Protein 4PMW (pdb70)

Foldseek 3Di:
DADAADDPVVQVVCVVVVQKDKFFKAADQVDRQWIWGDDPPDLDIAIEGGPRQARQAAHGFTFMWGCDPPNYTGTRGTPGRQFLQKAKFFWAAVVGQWIWTDGPRPRAFIETEGPVQDDPVCVVPVVVGRFWIWMWGFPAQDRVDPHTYIHTDGTLGGFQDQRSVLVRLCSRLVQDQDDQDPQQCVLADDDPPDDDDPVVQVVAAECALPAKAFEAAPPDQAAFWIWFWDQDPVRWIKIKIWGQLVLVSDDPPGSQNVQLLQNQFKFDFQLDIRFSGDSCCRHPQRGLDAQGKGKTWMKMFTAHLLGHGDDIDTTIHIYHHFDYHYLVRLVVLQVCVPDDPPPVVTGHGHPSDDPNNVSVGSNSLLSNLVSLVVVLLVLQAADLDAWDKHFDADPVPRATPGIFTDDCDSSNSSVVSVQQVVQQVLQCLLCVQPVQFGFFKAFAAFSPVLVVVVQVVCVAVVQHADPPALSRRRVSLVDFPDDDPLNVQVSNLVSVSVCVRGDDMFTAGSNVDDDLCRCHHRNSGDSTGFHQRGVRGGVSNSVSSVSVCVSVPVDDDDPDHSVVSRVSRVSSVSSVVSSVVSNVVSLLSSVLSVQAPVDKDKFKWFWNADDQFWTWIQGPRHRDIAIAGNVPAQFPDKGWDCPSVFTKIKTWHDDPDPVDDIDIDIHGGSDIAMWIWHRDPDRSDIHIYRD/DADAADDPVVQVVCPVVPQKFKFFKAADQVDRQWIWGAGPPARDIAIEGGPRQARQAAHGFIFMWGPDPPVYTGTRGTPGRQFLQKAKFFWAAVVGQWIWTDGPRSRAFIETEGPVQDDPVCVVPVVVRVFWIWMWGFPAADRVDPHTYIHTDDTLGGFQDQRSVLVRLCSRLPQDLDDQDPQQVVLADDDPPDDDDPVVQVVAAECALAAKAFEAAPPDQATFWIWFWDQDPVRWIKIKIWGQLVLVSDDPPGSQLVQLLQNQFKFDFQQDIRFSGDSCCRHPQRGLDAQGKGKTWMKIFTAHLLGHGDDIDTTIHIYHHFFYHYLVRLVVLQVCVPDDDPPVVTTHGHPSDDPVNVSVGSNSLLSNLVSLVVVLLVLQAADLDAWDKHFDADPVVRATPGIFTDDCDSSNSSVVSVQFVVQQVLFCLLCVQPVQFGWFKAFAAFSPVLQVVVQVVCVAVVQHADPPANSSRRVSLVDDVPPDPLSVQVSNLVSVSNCVRGDDMFTAGRNVDDDLCRCHHRNSGDSTGFHQRGVRGGVSNSVSSVSVCVSVPVDDDPPDHRVVSRVSRVSSVSSVVSSVVSNVVSLLSSVLSCQAPVDKDKAKWFWNADDQFWTWIQGPRHRDIAIEGNVVAQFPDKGWDQPSVFTKIKTWHDDPDPVDDIDIDMDTGSDIFMKMWHRDPDRSDIHIYGD

Secondary structure (DSSP, 8-state):
--PPPPPHHHHHHHHHHTSEEEEE-EE-SS-TTEEEE--SS-SSPEEEETTTTTTT--TT-EEEEEE-----EEEEEEEE--S-SEEEEEEE----SEEEEEESSTTSPPEEEEGGGS-HHHHH-GGGGTTEEEEEEEEE--SS-SSEEEEEEEEEEETT-HHHHHHHHHHHTT---SPPPHHHHTSS--SSS----HHHHHHSEE-TTS--BEEE-TT-S---EEEEEEE-TTS-EEEEEEEE-HHHHS-TTSHHHHHHHHH-B-EE-SS-EE-SS-HIIIIIISS--TTSEEEEEEEEEEE-TT--EEEEEEEEEEEE--BEEEHHHHHHHHHSTTS---TTSS--B-TTS-HHHHHHHHHHHHHHHHHHHHHHHHT-----PPP-EEEEE-TTT--EEEEEEPP--HHHHHHHHHHHHHHHHHHHHHHHH-TTS-EEEEBPPPPHHHHHHHHHHHHGGG-----SSHHHHHHHTT-SS-SSHHHHHHHHHHHHHTTSS----EEEEGGG---GGGG-BTTTTBS-----S--SSBHHHHHHHHHHHHHTTSSPPP---HHHHHHHHHHHHHHHHHHHHHHHHHHHHHHHHHHHHS--EEEEEEEEEE-SSEEEEEETTTTEEEEEETTSS-EEEEEEE--SSS-EEEEEE--SSSSSPPPEEEEETT-EEEEEEEE-SSTT-EEEE--/--PPPPPHHHHHHHHHHTSEEEEE-EE-SS-TTEEEE--SSSSSPEEEETTTTTTT--TT-EEEEEE----BEEEEEEEE--S-SEEEEEEE----SEEEEEESSTTSPPEEEEGGGS-HHHHH-GGGGTTEEEEEEEEE--TT-SSEEEEEEEEEEETT-HHHHHHHHHHHTT---SPPPHHHHTTS-SSSS----HHHHHHSEE-TTS--BEEE-TT-S---EEEEEEE-TTS-EEEEEEEE-HHHHS-TTSHHHHHHHHH-B-EE-SS-EE-SS-HIIIIIISS--TTSEEEEEEEEEEE-TT--EEEEEEEEEEEE-SBEEEHHHHHHHHH-TTS---TTSS--B-TTS-HHHHHHHHHHHHHHHHHHHHHHHHT-----PPP-EEEEE-TTT--EEEEEEPP--HHHHHHHHHHHHHHHHHHHHHHHH-TTS-EEEEBPPPPHHHHHHHHHHHHGGG-----SSHHHHHHHTT-SS-SSHHHHHHHHHHHHHTTSS----EEEEGGG---GGGG-BTTTTBS-----S-TTSBHHHHHHHHHHHHHTTSS------HHHHHHHHHHHHHHHHHHHHHHHHHHHHHHHHHHHHS--EEEEEEEEEE-SSEEEEEETTTTEEEEEEGGGS-EEEEEEE--SSS-EEEEEEPPSSSSSPPPEEEEETT-EEEEEEEE-SSTT-EEEEE-

Radius of gyration: 52.7 Å; Cα contacts (8 Å, |Δi|>4): 2801; chains: 2; bounding box: 83×82×170 Å

Nearest PDB structures (foldseek):
  4pmw-assembly2_B  TM=9.972E-01  e=0.000E+00  Mus musculus
  8e28-assembly1_A  TM=9.850E-01  e=0.000E+00  Homo sapiens
  8e29-assembly1_A  TM=9.806E-01  e=0.000E+00  Homo sapiens
  8e27-assembly1_A  TM=9.857E-01  e=0.000E+00  Homo sapiens
  8e2a-assembly1_A  TM=7.406E-01  e=0.000E+00  Homo sapiens

Solvent-accessible surface area: 69268 Å² total; per-residue (Å²): 161,19,72,96,74,62,47,145,109,74,8,58,76,5,51,156,162,54,82,16,26,80,8,63,1,156,7,39,79,164,119,90,106,43,0,64,0,59,20,114,133,34,68,131,50,2,53,0,101,20,36,96,20,6,0,30,1,3,38,21,0,24,0,0,0,90,89,85,120,218,107,45,4,58,2,5,32,22,75,83,141,71,29,39,43,1,0,8,0,49,0,136,103,203,204,108,162,86,2,57,0,40,4,70,30,112,60,2,23,63,0,63,0,18,38,183,57,8,46,144,95,0,69,95,130,33,186,81,31,47,91,10,5,3,2,0,113,23,92,67,20,106,65,96,37,113,61,1,38,0,73,30,46,98,60,21,22,77,22,15,90,19,95,18,21,3,40,1,19,3,18,30,56,40,13,64,90,64,139,31,52,95,103,6,80,124,38,15,30,128,84,103,130,56,110,30,50,112,118,17,37,71,156,12,123,62,16,62,168,60,19,1,0,0,1,17,69,90,116,23,128,27,1,6,15,0,0,13,15,144,157,49,155,86,22,16,12,71,0,3,0,3,0,0,1,0,16,73,16,2,71,122,46,22,31,0,12,122,19,0,31,108,22,2,20,7,5,83,14,42,50,99,51,10,33,0,1,6,156,47,0,7,37,102,18,3,0,0,34,37,64,63,45,14,7,0,0,0,0,21,2,60,0,25,49,70,4,128,71,98,111,71,78,25,1,44,0,0,0,77,1,1,2,62,5,11,30,90,44,0,13,50,1,16,111,58,70,125,112,160,19,78,101,168,120,21,23,106,34,5,136,103,21,57,13,82,73,0,16,96,5,0,30,19,0,35,51,0,3,112,56,24,31,135,85,34,52,114,78,16,2,16,97,34,80,73,46,142,19,26,31,77,41,40,186,167,87,30,65,6,115,22,34,92,70,92,107,83,59,56,0,8,54,1,11,50,4,0,22,16,24,0,5,34,8,0,0,71,50,0,32,150,54,10,68,103,34,0,1,1,13,38,14,19,83,17,50,82,125,52,25,68,100,27,48,102,63,2,85,37,36,63,24,112,34,82,22,103,54,4,16,26,0,22,129,15,6,83,147,45,161,22,149,61,118,81,0,90,4,21,60,30,0,7,7,11,20,0,34,173,2,38,71,69,12,47,4,8,0,4,31,98,43,174,67,102,118,85,6,80,19,32,17,26,58,20,68,12,14,0,26,0,6,4,0,1,79,37,3,0,0,2,11,0,0,36,8,0,5,14,22,50,58,101,62,152,131,22,136,44,116,37,78,73,2,32,135,56,0,57,68,6,11,52,43,73,38,17,7,92,119,0,54,81,74,1,54,40,7,0,2,6,10,5,1,98,107,48,34,90,32,96,5,49,0,0,0,24,20,10,73,90,101,7,0,34,0,1,0,28,148,21,24,29,103,53,81,0,112,4,122,67,14,69,30,133,57,69,70,72,112,126,104,55,135,60,15,56,0,40,0,36,48,84,34,142,74,183,154,102,146,62,86,126,56,79,0,31,12,11,17,54,14,63,0,17,0,84,39,81,108,82,30,48,116,29,36,3,43,9,140,160,24,67,97,74,63,48,141,110,76,4,59,119,5,45,152,194,46,86,15,28,84,9,70,1,160,5,40,75,161,122,89,105,43,0,66,0,60,15,111,120,52,56,146,52,0,54,0,98,16,30,93,21,7,0,28,1,4,35,24,0,35,0,0,0,86,62,76,138,152,113,34,2,62,1,4,31,17,79,82,141,91,30,44,41,2,0,7,0,49,0,127,110,204,210,108,167,103,1,52,0,41,1,70,30,110,60,2,24,57,0,66,0,17,43,181,52,8,44,147,98,0,73,96,137,35,174,83,31,44,92,11,5,3,2,0,114,21,95,59,23,135,65,99,43,110,60,1,53,0,78,26,44,103,57,21,22,82,24,17,93,18,95,22,23,3,43,1,21,1,19,29,54,42,13,59,82,66,138,34,53,91,103,7,80,121,38,14,27,128,89,101,131,61,113,29,50,111,120,18,43,71,156,11,123,58,16,58,163,55,16,1,0,0,1,15,66,90,115,22,131,29,1,5,16,0,0,12,14,130,169,54,153,87,30,15,11,67,0,3,0,4,0,0,2,0,15,78,16,2,68,124,44,20,38,0,12,119,19,0,29,108,21,3,22,8,6,81,13,40,51,96,61,8,33,0,0,5,158,50,0,8,37,104,19,5,0,0,34,40,61,62,48,15,7,0,0,0,0,22,2,56,0,27,53,76,4,127,75,98,114,69,80,23,0,45,0,0,0,76,1,1,2,66,4,13,31,88,44,0,10,43,1,17,111,52,73,125,109,160,15,76,105,167,116,22,24,107,36,5,135,104,20,56,18,80,70,1,18,96,5,0,30,20,0,33,55,0,3,116,62,24,30,149,82,34,53,114,73,16,2,16,103,32,82,78,52,141,22,24,32,80,35,42,178,167,89,27,63,4,118,23,34,94,70,92,100,86,60,53,0,10,53,1,11,52,4,0,20,16,24,0,5,33,8,0,0,72,50,0,34,151,54,11,68,99,31,0,2,1,12,42,13,21,83,14,43,82,115,51,24,65,97,28,49,108,60,2,85,39,39,63,28,112,34,84,21,98,54,5,17,22,0,23,141,17,8,82,158,53,166,24,156,52,123,77,1,98,3,20,71,29,0,10,8,15,19,0,35,170,1,39,74,69,13,45,4,7,0,4,29,95,47,172,65,100,121,87,6,80,18,32,16,28,57,21,63,12,15,0,25,0,6,3,0,0,82,34,2,1,0,2,13,0,0,36,11,0,5,15,23,45,61,101,61,152,132,17,140,48,113,39,74,71,4,34,133,56,0,57,69,7,8,55,43,74,37,17,6,94,109,0,56,84,74,3,54,38,9,0,2,8,7,4,1,106,100,46,34,95,33,126,4,53,0,0,0,28,20,13,70,97,104,7,0,33,0,2,0,30,147,21,27,29,102,54,79,0,112,5,122,64,15,71,32,133,61,73,70,80,100,124,102,54,138,59,19,50,0,27,0,32,14,88,35,146,74,185,154,100,145,59,84,122,57,74,0,30,14,9,20,56,13,81,1,19,0,81,42,83,109,83,32,49,119,26,40,3,44,7,151

Sequence (1382 aa):
IFETYMSKEDVSEGLKRGTLIQGVLRINPKKFHEAFIPSPDGDRDIFIDGVVARNRALNGDLVVVKLLPEKSAKVVYILEKKHSRAATGILKLLFKKYALFSPSDHRVPRIYVPLKDCPQDFMTRPKDFANTLFICRIIDWKEDCNFALGQLAKSLGQAGEIEPETEGILTEYGVDFSDFSSEVLECLPQSLPWTIPPDEVGKRRDLRKDCIFTIDPSTARDLNDALACRRLTDGTFEVGVHIADVSYFVPEGSSLDKVAAERATSVYLVQKVVPMLPRLLCEELCSLNPMTDKLTFSVIWKLTPEGKILEEWFGRTIIRSCTKLSYDHAQSMIENPTEKIPEEELPPISPEHSVEEVHQAVLNLHSIAKQLRRQRFVDGALRLDQLKLAFTLDHETGLPQGCHIYEYRDSNKLVEEFMLLANMAVAHKIFRTFPEQALLRRHPPPQTKMLSDLVEFCDQMGLPMDVSSAGALNKSLTKTFGDDKYSLARKEVLTNMYSRPMQMALYFCSGMLQDQEQFRHYALNVPLYTHFTSPIRRFADVIVHRLLAAALGYSEQPDVEPDTLQKQADHCNDRRMASKRVQELSIGLFFAVLVKESGPLESEAMVMGVLNQAFDVLVLRFGVQKRIYCNALALRSYSFQKVGKKPELTLVWEPDDLEEEPTQQVITIFSLVDVVLQAEATALKYSAILKIFETYMSKEDVSEGLKRGTLIQGVLRINPKKFHEAFIPSPDGDRDIFIDGVVARNRALNGDLVVVKLLPEKSAKVVYILEKKHSRAATGILKLLFKKYALFSPSDHRVPRIYVPLKDCPQDFMTRPKDFANTLFICRIIDWKEDCNFALGQLAKSLGQAGEIEPETEGILTEYGVDFSDFSSEVLECLPQSLPWTIPPDEVGKRRDLRKDCIFTIDPSTARDLNDALACRRLTDGTFEVGVHIADVSYFVPEGSSLDKVAAERATSVYLVQKVVPMLPRLLCEELCSLNPMTDKLTFSVIWKLTPEGKILEEWFGRTIIRSCTKLSYDHAQSMIENPTEKIPEEELPPISPEHSVEEVHQAVLNLHSIAKQLRRQRFVDGALRLDQLKLAFTLDHETGLPQGCHIYEYRDSNKLVEEFMLLANMAVAHKIFRTFPEQALLRRHPPPQTKMLSDLVEFCDQMGLPMDVSSAGALNKSLTKTFGDDKYSLARKEVLTNMYSRPMQMALYFCSGMLQDQEQFRHYALNVPLYTHFTSPIRRFADVIVHRLLAAALGYSEQPDVEPDTLQKQADHCNDRRMASKRVQELSIGLFFAVLVKESGPLESEAMVMGVLNQAFDVLVLRFGVQKRIYCNALALRSYSFQKVGKKPELTLVWEPDDLEEEPTQQVITIFSLVDVVLQAEATALKYSAILK

B-factor: mean 78.55, std 27.88, range [20.0, 221.96]

Organism: Mus musculus (NCBI:txid10090)

GO terms:
  GO:0000175 3'-5'-RNA exonuclease activity (F, IDA)
  GO:0000287 magnesium ion binding (F, IDA)
  GO:0005737 cytoplasm (C, IDA)
  GO:0008266 poly(U) RNA binding (F, IDA)
  GO:0010587 miRNA catabolic process (P, IDA)
  GO:0010587 miRNA catabolic process (P, IMP)
  GO:0019827 stem cell population maintenance (P, IMP)
  GO:0000175 3'-5'-RNA exonuclease activity (F, TAS)
  GO:0005829 cytosol (C, TAS)
  GO:0005515 protein binding (F, IPI)

Structure (mmCIF, N/CA/C/O backbone):
data_4PMW
#
_entry.id   4PMW
#
_cell.length_a   63.927
_cell.length_b   96.075
_cell.length_c   157.311
_cell.angle_alpha   90.000
_cell.angle_beta   98.750
_cell.angle_gamma   90.000
#
_symmetry.space_group_name_H-M   'P 1 21 1'
#
loop_
_entity.id
_entity.type
_entity.pdbx_description
1 polymer 'DIS3-like exonuclease 2'
2 polymer U-U-U-U-U-U-U-U-U-U-U-U-U-U
3 non-polymer 'MAGNESIUM ION'
4 water water
#
loop_
_atom_site.group_PDB
_atom_site.id
_atom_site.type_symbol
_atom_site.label_atom_id
_atom_site.label_alt_id
_atom_site.label_comp_id
_atom_site.label_asym_id
_atom_site.label_entity_id
_atom_site.label_seq_id
_atom_site.pdbx_PDB_ins_code
_atom_site.Cartn_x
_atom_site.Cartn_y
_atom_site.Cartn_z
_atom_site.occupancy
_atom_site.B_iso_or_equiv
_atom_site.auth_seq_id
_atom_site.auth_comp_id
_atom_site.auth_asym_id
_atom_site.auth_atom_id
_atom_site.pdbx_PDB_model_num
ATOM 1 N N . ILE A 1 13 ? 19.220 44.548 113.863 1.00 91.13 49 ILE A N 1
ATOM 2 C CA . ILE A 1 13 ? 19.475 45.230 112.601 1.00 87.99 49 ILE A CA 1
ATOM 3 C C . ILE A 1 13 ? 19.981 44.233 111.564 1.00 86.11 49 ILE A C 1
ATOM 4 O O . ILE A 1 13 ? 20.429 43.139 111.906 1.00 86.29 49 ILE A O 1
ATOM 19 N N . PHE A 1 14 ? 19.890 44.611 110.295 1.00 88.70 50 PHE A N 1
ATOM 20 C CA . PHE A 1 14 ? 20.339 43.752 109.206 1.00 88.05 50 PHE A CA 1
ATOM 21 C C . PHE A 1 14 ? 21.845 43.864 108.995 1.00 90.23 50 PHE A C 1
ATOM 22 O O . PHE A 1 14 ? 22.535 44.569 109.731 1.00 92.27 50 PHE A O 1
ATOM 39 N N . GLU A 1 15 ? 22.342 43.157 107.985 1.00 93.80 51 GLU A N 1
ATOM 40 C CA . GLU A 1 15 ? 23.753 43.196 107.615 1.00 95.34 51 GLU A CA 1
ATOM 41 C C . GLU A 1 15 ? 23.948 44.071 106.383 1.00 93.48 51 GLU A C 1
ATOM 42 O O . GLU A 1 15 ? 23.085 44.119 105.507 1.00 93.97 51 GLU A O 1
ATOM 54 N N . THR A 1 16 ? 25.078 44.766 106.319 1.00 86.11 52 THR A N 1
ATOM 55 C CA . THR A 1 16 ? 25.357 45.649 105.193 1.00 84.79 52 THR A CA 1
ATOM 56 C C . THR A 1 16 ? 25.692 44.835 103.947 1.00 83.08 52 THR A C 1
ATOM 57 O O . THR A 1 16 ? 26.448 43.864 104.013 1.00 84.92 52 THR A O 1
ATOM 68 N N . TYR A 1 17 ? 25.135 45.244 102.811 1.00 77.10 53 TYR A N 1
ATOM 69 C CA . TYR A 1 17 ? 25.382 44.563 101.545 1.00 73.64 53 TYR A CA 1
ATOM 70 C C . TYR A 1 17 ? 26.856 44.623 101.163 1.00 76.87 53 TYR A C 1
ATOM 71 O O . TYR A 1 17 ? 27.600 45.492 101.625 1.00 77.75 53 TYR A O 1
ATOM 89 N N . MET A 1 18 ? 27.263 43.686 100.314 1.00 78.85 54 MET A N 1
ATOM 90 C CA . MET A 1 18 ? 28.643 43.576 99.862 1.00 81.35 54 MET A CA 1
ATOM 91 C C . MET A 1 18 ? 28.844 44.437 98.617 1.00 83.75 54 MET A C 1
ATOM 92 O O . MET A 1 18 ? 27.874 44.914 98.027 1.00 83.54 54 MET A O 1
ATOM 106 N N . SER A 1 19 ? 30.098 44.630 98.217 1.00 85.15 55 SER A N 1
ATOM 107 C CA . SER A 1 19 ? 30.411 45.489 97.079 1.00 87.26 55 SER A CA 1
ATOM 108 C C . SER A 1 19 ? 30.080 44.812 95.753 1.00 89.18 55 SER A C 1
ATOM 109 O O . SER A 1 19 ? 29.922 43.597 95.692 1.00 86.75 55 SER A O 1
ATOM 117 N N . LYS A 1 20 ? 29.985 45.606 94.690 1.00 101.57 56 LYS A N 1
ATOM 118 C CA . LYS A 1 20 ? 29.734 45.071 93.357 1.00 101.98 56 LYS A CA 1
ATOM 119 C C . LYS A 1 20 ? 30.885 44.171 92.921 1.00 101.69 56 LYS A C 1
ATOM 120 O O . LYS A 1 20 ? 30.668 43.073 92.411 1.00 98.03 56 LYS A O 1
ATOM 139 N N . GLU A 1 21 ? 32.109 44.644 93.129 1.00 106.25 57 GLU A N 1
ATOM 140 C CA . GLU A 1 21 ? 33.295 43.913 92.696 1.00 109.20 57 GLU A CA 1
ATOM 141 C C . GLU A 1 21 ? 33.560 42.704 93.593 1.00 105.17 57 GLU A C 1
ATOM 142 O O . GLU A 1 21 ? 34.011 41.663 93.121 1.00 107.44 57 GLU A O 1
ATOM 154 N N . ASP A 1 22 ? 33.271 42.838 94.884 1.00 93.88 58 ASP A N 1
ATOM 155 C CA . ASP A 1 22 ? 33.476 41.742 95.824 1.00 89.32 58 ASP A CA 1
ATOM 156 C C . ASP A 1 22 ? 32.534 40.594 95.492 1.00 82.05 58 ASP A C 1
ATOM 157 O O . ASP A 1 22 ? 32.908 39.424 95.569 1.00 80.62 58 ASP A O 1
ATOM 166 N N . VAL A 1 23 ? 31.309 40.940 95.120 1.00 73.67 59 VAL A N 1
ATOM 167 C CA . VAL A 1 23 ? 30.325 39.943 94.741 1.00 70.15 59 VAL A CA 1
ATOM 168 C C . VAL A 1 23 ? 30.717 39.332 93.403 1.00 71.68 59 VAL A C 1
ATOM 169 O O . VAL A 1 23 ? 30.769 38.110 93.273 1.00 69.83 59 VAL A O 1
ATOM 182 N N . SER A 1 24 ? 31.002 40.178 92.417 1.00 88.02 60 SER A N 1
ATOM 183 C CA . SER A 1 24 ? 31.394 39.699 91.093 1.00 92.71 60 SER A CA 1
ATOM 184 C C . SER A 1 24 ? 32.586 38.759 91.197 1.00 92.57 60 SER A C 1
ATOM 185 O O . SER A 1 24 ? 32.652 37.753 90.496 1.00 93.79 60 SER A O 1
ATOM 193 N N . GLU A 1 25 ? 33.522 39.087 92.082 1.00 89.88 61 GLU A N 1
ATOM 194 C CA . GLU A 1 25 ? 34.661 38.216 92.345 1.00 89.10 61 GLU A CA 1
ATOM 195 C C . GLU A 1 25 ? 34.194 36.929 93.009 1.00 85.07 61 GLU A C 1
ATOM 196 O O . GLU A 1 25 ? 34.659 35.843 92.671 1.00 85.76 61 GLU A O 1
ATOM 208 N N . GLY A 1 26 ? 33.262 37.058 93.949 1.00 73.25 62 GLY A N 1
ATOM 209 C CA . GLY A 1 26 ? 32.758 35.913 94.684 1.00 68.95 62 GLY A CA 1
ATOM 210 C C . GLY A 1 26 ? 32.104 34.902 93.764 1.00 67.07 62 GLY A C 1
ATOM 211 O O . GLY A 1 26 ? 32.396 33.709 93.841 1.00 67.45 62 GLY A O 1
ATOM 215 N N . LEU A 1 27 ? 31.218 35.378 92.895 1.00 73.18 63 LEU A N 1
ATOM 216 C CA . LEU A 1 27 ? 30.526 34.502 91.955 1.00 73.60 63 LEU A CA 1
ATOM 217 C C . LEU A 1 27 ? 31.531 33.833 91.025 1.00 76.68 63 LEU A C 1
ATOM 218 O O . LEU A 1 27 ? 31.362 32.679 90.635 1.00 76.60 63 LEU A O 1
ATOM 234 N N . LYS A 1 28 ? 32.577 34.574 90.675 1.00 80.61 64 LYS A N 1
ATOM 235 C CA . LYS A 1 28 ? 33.617 34.084 89.777 1.00 83.16 64 LYS A CA 1
ATOM 236 C C . LYS A 1 28 ? 34.498 33.032 90.445 1.00 85.31 64 LYS A C 1
ATOM 237 O O . LYS A 1 28 ? 35.008 32.136 89.774 1.00 85.56 64 LYS A O 1
ATOM 256 N N . ARG A 1 29 ? 34.670 33.137 91.763 1.00 89.25 65 ARG A N 1
ATOM 257 C CA . ARG A 1 29 ? 35.573 32.246 92.488 1.00 93.16 65 ARG A CA 1
ATOM 258 C C . ARG A 1 29 ? 34.823 31.120 93.195 1.00 90.61 65 ARG A C 1
ATOM 259 O O . ARG A 1 29 ? 35.437 30.275 93.845 1.00 94.43 65 ARG A O 1
ATOM 280 N N . GLY A 1 30 ? 33.501 31.099 93.063 1.00 80.15 66 GLY A N 1
ATOM 281 C CA . GLY A 1 30 ? 32.708 29.996 93.574 1.00 77.80 66 GLY A CA 1
ATOM 282 C C . GLY A 1 30 ? 32.393 30.143 95.055 1.00 79.03 66 GLY A C 1
ATOM 283 O O . GLY A 1 30 ? 31.555 29.419 95.593 1.00 76.40 66 GLY A O 1
ATOM 287 N N . THR A 1 31 ? 33.069 31.080 95.716 1.00 89.00 67 THR A N 1
ATOM 288 C CA . THR A 1 31 ? 32.885 31.306 97.146 1.00 91.01 67 THR A CA 1
ATOM 289 C C . THR A 1 31 ? 31.467 31.764 97.472 1.00 89.88 67 THR A C 1
ATOM 290 O O . THR A 1 31 ? 30.944 31.471 98.549 1.00 92.00 67 THR A O 1
ATOM 301 N N . LEU A 1 32 ? 30.854 32.488 96.540 1.00 81.87 68 LEU A N 1
ATOM 302 C CA . LEU A 1 32 ? 29.478 32.953 96.692 1.00 77.22 68 LEU A CA 1
ATOM 303 C C . LEU A 1 32 ? 28.570 32.207 95.719 1.00 75.30 68 LEU A C 1
ATOM 304 O O . LEU A 1 32 ? 29.031 31.729 94.681 1.00 74.49 68 LEU A O 1
ATOM 320 N N . ILE A 1 33 ? 27.286 32.103 96.060 1.00 75.39 69 ILE A N 1
ATOM 321 C CA . ILE A 1 33 ? 26.334 31.329 95.263 1.00 75.81 69 ILE A CA 1
ATOM 322 C C . ILE A 1 33 ? 25.173 32.204 94.804 1.00 74.68 69 ILE A C 1
ATOM 323 O O . ILE A 1 33 ? 24.676 33.050 95.549 1.00 74.74 69 ILE A O 1
ATOM 339 N N . GLN A 1 34 ? 24.754 31.975 93.563 1.00 68.95 70 GLN A N 1
ATOM 340 C CA . GLN A 1 34 ? 23.659 32.703 92.939 1.00 65.76 70 GLN A CA 1
ATOM 341 C C . GLN A 1 34 ? 22.386 31.864 92.994 1.00 64.73 70 GLN A C 1
ATOM 342 O O . GLN A 1 34 ? 22.452 30.645 93.141 1.00 67.23 70 GLN A O 1
ATOM 356 N N . GLY A 1 35 ? 21.229 32.508 92.877 1.00 58.46 71 GLY A N 1
ATOM 357 C CA . GLY A 1 35 ? 19.974 31.779 92.840 1.00 58.66 71 GLY A CA 1
ATOM 358 C C . GLY A 1 35 ? 18.739 32.635 93.040 1.00 60.39 71 GLY A C 1
ATOM 359 O O . GLY A 1 35 ? 18.824 33.796 93.441 1.00 54.58 71 GLY A O 1
ATOM 363 N N . VAL A 1 36 ? 17.583 32.042 92.755 1.00 78.77 72 VAL A N 1
ATOM 364 C CA . VAL A 1 36 ? 16.300 32.718 92.905 1.00 82.34 72 VAL A CA 1
ATOM 365 C C . VAL A 1 36 ? 15.707 32.417 94.277 1.00 79.85 72 VAL A C 1
ATOM 366 O O . VAL A 1 36 ? 15.548 31.255 94.654 1.00 82.99 72 VAL A O 1
ATOM 379 N N . LEU A 1 37 ? 15.359 33.467 95.011 1.00 65.64 73 LEU A N 1
ATOM 380 C CA . LEU A 1 37 ? 14.874 33.313 96.375 1.00 63.73 73 LEU A CA 1
ATOM 381 C C . LEU A 1 37 ? 13.437 32.827 96.394 1.00 65.24 73 LEU A C 1
ATOM 382 O O . LEU A 1 37 ? 12.573 33.374 95.708 1.00 64.14 73 LEU A O 1
ATOM 398 N N . ARG A 1 38 ? 13.198 31.786 97.184 1.00 72.14 74 ARG A N 1
ATOM 399 C CA . ARG A 1 38 ? 11.857 31.276 97.414 1.00 76.11 74 ARG A CA 1
ATOM 400 C C . ARG A 1 38 ? 11.545 31.410 98.901 1.00 76.17 74 ARG A C 1
ATOM 401 O O . ARG A 1 38 ? 12.309 30.933 99.739 1.00 77.17 74 ARG A O 1
ATOM 422 N N . ILE A 1 39 ? 10.430 32.063 99.226 1.00 72.30 75 ILE A N 1
ATOM 423 C CA . ILE A 1 39 ? 10.017 32.238 100.619 1.00 70.71 75 ILE A CA 1
ATOM 424 C C . ILE A 1 39 ? 8.814 31.370 100.954 1.00 70.89 75 ILE A C 1
ATOM 425 O O . ILE A 1 39 ? 7.810 31.383 100.244 1.00 72.40 75 ILE A O 1
ATOM 441 N N . ASN A 1 40 ? 8.924 30.625 102.048 1.00 67.54 76 ASN A N 1
ATOM 442 C CA . ASN A 1 40 ? 7.835 29.783 102.522 1.00 70.72 76 ASN A CA 1
ATOM 443 C C . ASN A 1 40 ? 6.635 30.653 102.907 1.00 75.19 76 ASN A C 1
ATOM 444 O O . ASN A 1 40 ? 6.719 31.439 103.851 1.00 77.62 76 ASN A O 1
ATOM 455 N N . PRO A 1 41 ? 5.512 30.524 102.178 1.00 76.83 77 PRO A N 1
ATOM 456 C CA . PRO A 1 41 ? 4.358 31.377 102.490 1.00 77.44 77 PRO A CA 1
ATOM 457 C C . PRO A 1 41 ? 3.675 31.009 103.810 1.00 84.78 77 PRO A C 1
ATOM 458 O O . PRO A 1 41 ? 3.036 31.865 104.422 1.00 80.47 77 PRO A O 1
ATOM 469 N N . LYS A 1 42 ? 3.817 29.756 104.237 1.00 106.53 78 LYS A N 1
ATOM 470 C CA . LYS A 1 42 ? 3.201 29.283 105.474 1.00 113.76 78 LYS A CA 1
ATOM 471 C C . LYS A 1 42 ? 4.040 29.647 106.696 1.00 111.54 78 LYS A C 1
ATOM 472 O O . LYS A 1 42 ? 3.504 29.859 107.783 1.00 118.03 78 LYS A O 1
ATOM 491 N N . LYS A 1 43 ? 5.355 29.710 106.512 1.00 87.35 79 LYS A N 1
ATOM 492 C CA . LYS A 1 43 ? 6.266 30.154 107.563 1.00 84.51 79 LYS A CA 1
ATOM 493 C C . LYS A 1 43 ? 7.268 31.150 106.998 1.00 83.40 79 LYS A C 1
ATOM 494 O O . LYS A 1 43 ? 8.355 30.770 106.570 1.00 81.98 79 LYS A O 1
ATOM 513 N N . PHE A 1 44 ? 6.902 32.429 107.018 1.00 91.33 80 PHE A N 1
ATOM 514 C CA . PHE A 1 44 ? 7.693 33.470 106.367 1.00 93.11 80 PHE A CA 1
ATOM 515 C C . PHE A 1 44 ? 9.072 33.651 107.003 1.00 94.40 80 PHE A C 1
ATOM 516 O O . PHE A 1 44 ? 9.888 34.418 106.502 1.00 94.35 80 PHE A O 1
ATOM 533 N N . HIS A 1 45 ? 9.326 32.959 108.108 1.00 95.68 81 HIS A N 1
ATOM 534 C CA . HIS A 1 45 ? 10.643 32.989 108.735 1.00 96.43 81 HIS A CA 1
ATOM 535 C C . HIS A 1 45 ? 11.669 32.192 107.927 1.00 93.23 81 HIS A C 1
ATOM 536 O O . HIS A 1 45 ? 12.872 32.291 108.173 1.00 93.27 81 HIS A O 1
ATOM 549 N N . GLU A 1 46 ? 11.182 31.410 106.966 1.00 91.86 82 GLU A N 1
ATOM 550 C CA . GLU A 1 46 ? 12.020 30.495 106.189 1.00 90.38 82 GLU A CA 1
ATOM 551 C C . GLU A 1 46 ? 12.067 30.857 104.706 1.00 87.41 82 GLU A C 1
ATOM 552 O O . GLU A 1 46 ? 11.027 31.054 104.075 1.00 84.82 82 GLU A O 1
ATOM 564 N N . ALA A 1 47 ? 13.277 30.937 104.157 1.00 90.70 83 ALA A N 1
ATOM 565 C CA . ALA A 1 47 ? 13.472 31.176 102.728 1.00 88.41 83 ALA A CA 1
ATOM 566 C C . ALA A 1 47 ? 14.485 30.185 102.156 1.00 86.05 83 ALA A C 1
ATOM 567 O O . ALA A 1 47 ? 15.312 29.641 102.887 1.00 89.32 83 ALA A O 1
ATOM 574 N N . PHE A 1 48 ? 14.407 29.948 100.849 1.00 75.59 84 PHE A N 1
ATOM 575 C CA . PHE A 1 48 ? 15.269 28.968 100.195 1.00 73.40 84 PHE A CA 1
ATOM 576 C C . PHE A 1 48 ? 15.773 29.438 98.834 1.00 73.83 84 PHE A C 1
ATOM 577 O O . PHE A 1 48 ? 15.208 30.350 98.227 1.00 70.37 84 PHE A O 1
ATOM 594 N N . ILE A 1 49 ? 16.842 28.800 98.366 1.00 80.63 85 ILE A N 1
ATOM 595 C CA . ILE A 1 49 ? 17.322 28.979 97.000 1.00 82.59 85 ILE A CA 1
ATOM 596 C C . ILE A 1 49 ? 17.805 27.640 96.458 1.00 86.56 85 ILE A C 1
ATOM 597 O O . ILE A 1 49 ? 18.242 26.777 97.220 1.00 87.40 85 ILE A O 1
ATOM 613 N N . PRO A 1 50 ? 17.724 27.456 95.135 1.00 89.07 86 PRO A N 1
ATOM 614 C CA . PRO A 1 50 ? 18.213 26.207 94.547 1.00 93.15 86 PRO A CA 1
ATOM 615 C C . PRO A 1 50 ? 19.736 26.148 94.525 1.00 96.22 86 PRO A C 1
ATOM 616 O O . PRO A 1 50 ? 20.388 27.181 94.360 1.00 94.95 86 PRO A O 1
ATOM 627 N N . SER A 1 51 ? 20.283 24.948 94.694 1.00 104.44 87 SER A N 1
ATOM 628 C CA . SER A 1 51 ? 21.723 24.726 94.622 1.00 106.60 87 SER A CA 1
ATOM 629 C C . SER A 1 51 ? 22.080 24.209 93.227 1.00 107.63 87 SER A C 1
ATOM 630 O O . SER A 1 51 ? 21.338 23.406 92.662 1.00 107.07 87 SER A O 1
ATOM 638 N N . PRO A 1 52 ? 23.207 24.677 92.658 1.00 112.35 88 PRO A N 1
ATOM 639 C CA . PRO A 1 52 ? 23.599 24.264 91.302 1.00 116.38 88 PRO A CA 1
ATOM 640 C C . PRO A 1 52 ? 23.696 22.751 91.098 1.00 122.42 88 PRO A C 1
ATOM 641 O O . PRO A 1 52 ? 23.262 22.268 90.051 1.00 125.61 88 PRO A O 1
ATOM 652 N N . ASP A 1 53 ? 24.251 22.024 92.065 1.00 122.75 89 ASP A N 1
ATOM 653 C CA . ASP A 1 53 ? 24.388 20.573 91.950 1.00 129.14 89 ASP A CA 1
ATOM 654 C C . ASP A 1 53 ? 23.387 19.837 92.837 1.00 127.62 89 ASP A C 1
ATOM 655 O O . ASP A 1 53 ? 22.477 19.177 92.336 1.00 136.25 89 ASP A O 1
ATOM 664 N N . GLY A 1 54 ? 23.555 19.962 94.151 1.00 99.51 90 GLY A N 1
ATOM 665 C CA . GLY A 1 54 ? 22.801 19.167 95.108 1.00 93.12 90 GLY A CA 1
ATOM 666 C C . GLY A 1 54 ? 21.302 19.313 94.933 1.00 95.38 90 GLY A C 1
ATOM 667 O O . GLY A 1 54 ? 20.793 20.424 94.801 1.00 85.59 90 GLY A O 1
ATOM 671 N N . ASP A 1 55 ? 20.587 18.192 94.923 1.00 138.50 91 ASP A N 1
ATOM 672 C CA . ASP A 1 55 ? 19.152 18.228 94.675 1.00 150.00 91 ASP A CA 1
ATOM 673 C C . ASP A 1 55 ? 18.411 18.859 95.847 1.00 144.57 91 ASP A C 1
ATOM 674 O O . ASP A 1 55 ? 17.254 19.260 95.714 1.00 145.17 91 ASP A O 1
ATOM 683 N N . ARG A 1 56 ? 19.081 18.945 96.993 1.00 129.43 92 ARG A N 1
ATOM 684 C CA . ARG A 1 56 ? 18.510 19.594 98.165 1.00 121.45 92 ARG A CA 1
ATOM 685 C C . ARG A 1 56 ? 18.823 21.090 98.123 1.00 116.33 92 ARG A C 1
ATOM 686 O O . ARG A 1 56 ? 19.957 21.482 97.845 1.00 113.75 92 ARG A O 1
ATOM 707 N N . ASP A 1 57 ? 17.820 21.921 98.395 1.00 121.50 93 ASP A N 1
ATOM 708 C CA . ASP A 1 57 ? 17.987 23.372 98.325 1.00 118.61 93 ASP A CA 1
ATOM 709 C C . ASP A 1 57 ? 18.711 23.918 99.547 1.00 112.92 93 ASP A C 1
ATOM 710 O O . ASP A 1 57 ? 18.863 23.229 100.558 1.00 119.81 93 ASP A O 1
ATOM 719 N N . ILE A 1 58 ? 19.142 25.172 99.442 1.00 77.56 94 ILE A N 1
ATOM 720 C CA . ILE A 1 58 ? 19.866 25.841 100.515 1.00 67.66 94 ILE A CA 1
ATOM 721 C C . ILE A 1 58 ? 18.891 26.591 101.415 1.00 63.20 94 ILE A C 1
ATOM 722 O O . ILE A 1 58 ? 17.993 27.280 100.933 1.00 56.68 94 ILE A O 1
ATOM 738 N N . PHE A 1 59 ? 19.077 26.445 102.723 1.00 76.04 95 PHE A N 1
ATOM 739 C CA . PHE A 1 59 ? 18.177 27.037 103.711 1.00 76.87 95 PHE A CA 1
ATOM 740 C C . PHE A 1 59 ? 18.643 28.420 104.168 1.00 80.11 95 PHE A C 1
ATOM 741 O O . PHE A 1 59 ? 19.833 28.641 104.401 1.00 79.88 95 PHE A O 1
ATOM 758 N N . ILE A 1 60 ? 17.693 29.345 104.279 1.00 90.75 96 ILE A N 1
ATOM 759 C CA . ILE A 1 60 ? 17.963 30.688 104.784 1.00 94.04 96 ILE A CA 1
ATOM 760 C C . ILE A 1 60 ? 17.214 30.886 106.101 1.00 94.24 96 ILE A C 1
ATOM 761 O O . ILE A 1 60 ? 16.030 31.229 106.110 1.00 92.57 96 ILE A O 1
ATOM 777 N N . ASP A 1 61 ? 17.913 30.671 107.212 1.00 95.07 97 ASP A N 1
ATOM 778 C CA . ASP A 1 61 ? 17.287 30.699 108.530 1.00 94.14 97 ASP A CA 1
ATOM 779 C C . ASP A 1 61 ? 17.061 32.130 109.006 1.00 89.24 97 ASP A C 1
ATOM 780 O O . ASP A 1 61 ? 18.012 32.875 109.244 1.00 89.53 97 ASP A O 1
ATOM 789 N N . GLY A 1 62 ? 15.795 32.508 109.136 1.00 83.56 98 GLY A N 1
ATOM 790 C CA . GLY A 1 62 ? 15.439 33.807 109.676 1.00 82.67 98 GLY A CA 1
ATOM 791 C C . GLY A 1 62 ? 15.345 34.892 108.623 1.00 77.59 98 GLY A C 1
ATOM 792 O O . GLY A 1 62 ? 15.747 34.700 107.476 1.00 77.70 98 GLY A O 1
ATOM 796 N N . VAL A 1 63 ? 14.821 36.044 109.030 1.00 71.05 99 VAL A N 1
ATOM 797 C CA . VAL A 1 63 ? 14.657 37.186 108.139 1.00 66.34 99 VAL A CA 1
ATOM 798 C C . VAL A 1 63 ? 15.958 37.971 108.025 1.00 66.91 99 VAL A C 1
ATOM 799 O O . VAL A 1 63 ? 16.209 38.629 107.018 1.00 66.53 99 VAL A O 1
ATOM 812 N N . VAL A 1 64 ? 16.781 37.905 109.065 1.00 68.41 100 VAL A N 1
ATOM 813 C CA . VAL A 1 64 ? 18.048 38.624 109.078 1.00 69.44 100 VAL A CA 1
ATOM 814 C C . VAL A 1 64 ? 18.978 38.052 108.010 1.00 72.56 100 VAL A C 1
ATOM 815 O O . VAL A 1 64 ? 19.669 38.796 107.311 1.00 69.97 100 VAL A O 1
ATOM 828 N N . ALA A 1 65 ? 18.984 36.728 107.886 1.00 82.78 101 ALA A N 1
ATOM 829 C CA . ALA A 1 65 ? 19.823 36.053 106.902 1.00 86.82 101 ALA A CA 1
ATOM 830 C C . ALA A 1 65 ? 19.345 36.345 105.482 1.00 85.35 101 ALA A C 1
ATOM 831 O O . ALA A 1 65 ? 20.115 36.264 104.525 1.00 85.84 101 ALA A O 1
ATOM 838 N N . ARG A 1 66 ? 18.067 36.683 105.357 1.00 81.96 102 ARG A N 1
ATOM 839 C CA . ARG A 1 66 ? 17.477 37.020 104.069 1.00 78.48 102 ARG A CA 1
ATOM 840 C C . ARG A 1 66 ? 17.981 38.375 103.585 1.00 76.38 102 ARG A C 1
ATOM 841 O O . ARG A 1 66 ? 17.998 38.652 102.387 1.00 75.97 102 ARG A O 1
ATOM 862 N N . ASN A 1 67 ? 18.388 39.213 104.532 1.00 68.88 103 ASN A N 1
ATOM 863 C CA . ASN A 1 67 ? 18.937 40.533 104.237 1.00 66.36 103 ASN A CA 1
ATOM 864 C C . ASN A 1 67 ? 18.014 41.359 103.343 1.00 60.34 103 ASN A C 1
ATOM 865 O O . ASN A 1 67 ? 18.406 41.805 102.263 1.00 54.91 103 ASN A O 1
ATOM 876 N N . ARG A 1 68 ? 16.781 41.543 103.802 1.00 63.36 104 ARG A N 1
ATOM 877 C CA . ARG A 1 68 ? 15.842 42.455 103.163 1.00 62.18 104 ARG A CA 1
ATOM 878 C C . ARG A 1 68 ? 15.494 42.047 101.735 1.00 60.59 104 ARG A C 1
ATOM 879 O O . ARG A 1 68 ? 14.935 42.840 100.979 1.00 61.80 104 ARG A O 1
ATOM 900 N N . ALA A 1 69 ? 15.819 40.814 101.364 1.00 56.34 105 ALA A N 1
ATOM 901 C CA . ALA A 1 69 ? 15.453 40.301 100.047 1.00 54.72 105 ALA A CA 1
ATOM 902 C C . ALA A 1 69 ? 13.969 39.948 100.013 1.00 55.32 105 ALA A C 1
ATOM 903 O O . ALA A 1 69 ? 13.332 39.814 101.060 1.00 55.25 105 ALA A O 1
ATOM 910 N N . LEU A 1 70 ? 13.427 39.799 98.808 1.00 58.02 106 LEU A N 1
ATOM 911 C CA . LEU A 1 70 ? 12.020 39.457 98.628 1.00 58.04 106 LEU A CA 1
ATOM 912 C C . LEU A 1 70 ? 11.872 38.254 97.709 1.00 57.71 106 LEU A C 1
ATOM 913 O O . LEU A 1 70 ? 12.810 37.871 97.011 1.00 57.32 106 LEU A O 1
ATOM 929 N N . ASN A 1 71 ? 10.687 37.656 97.726 1.00 56.74 107 ASN A N 1
ATOM 930 C CA . ASN A 1 71 ? 10.429 36.444 96.960 1.00 56.44 107 ASN A CA 1
ATOM 931 C C . ASN A 1 71 ? 10.513 36.688 95.459 1.00 57.38 107 ASN A C 1
ATOM 932 O O . ASN A 1 71 ? 9.775 37.508 94.909 1.00 55.12 107 ASN A O 1
ATOM 943 N N . GLY A 1 72 ? 11.416 35.969 94.802 1.00 60.80 108 GLY A N 1
ATOM 944 C CA . GLY A 1 72 ? 11.585 36.079 93.367 1.00 60.92 108 GLY A CA 1
ATOM 945 C C . GLY A 1 72 ? 12.893 36.737 92.977 1.00 60.11 108 GLY A C 1
ATOM 946 O O . GLY A 1 72 ? 13.361 36.572 91.851 1.00 61.53 108 GLY A O 1
ATOM 950 N N . ASP A 1 73 ? 13.483 37.483 93.904 1.00 58.22 109 ASP A N 1
ATOM 951 C CA . ASP A 1 73 ? 14.743 38.164 93.637 1.00 58.93 109 ASP A CA 1
ATOM 952 C C . ASP A 1 73 ? 15.858 37.183 93.313 1.00 60.87 109 ASP A C 1
ATOM 953 O O . ASP A 1 73 ? 15.944 36.101 93.898 1.00 60.44 109 ASP A O 1
ATOM 962 N N . LEU A 1 74 ? 16.704 37.570 92.364 1.00 61.29 110 LEU A N 1
ATOM 963 C CA . LEU A 1 74 ? 17.929 36.838 92.093 1.00 65.01 110 LEU A CA 1
ATOM 964 C C . LEU A 1 74 ? 18.966 37.355 93.074 1.00 65.56 110 LEU A C 1
ATOM 965 O O . LEU A 1 74 ? 19.446 38.481 92.945 1.00 65.39 110 LEU A O 1
ATOM 981 N N . VAL A 1 75 ? 19.303 36.528 94.057 1.00 69.69 111 VAL A N 1
ATOM 982 C CA . VAL A 1 75 ? 20.144 36.959 95.165 1.00 69.51 111 VAL A CA 1
ATOM 983 C C . VAL A 1 75 ? 21.481 36.240 95.176 1.00 68.96 111 VAL A C 1
ATOM 984 O O . VAL A 1 75 ? 21.663 35.222 94.505 1.00 70.73 111 VAL A O 1
ATOM 997 N N . VAL A 1 76 ? 22.410 36.787 95.949 1.00 63.20 112 VAL A N 1
ATOM 998 C CA . VAL A 1 76 ? 23.702 36.163 96.171 1.00 62.34 112 VAL A CA 1
ATOM 999 C C . VAL A 1 76 ? 23.773 35.749 97.630 1.00 62.84 112 VAL A C 1
ATOM 1000 O O . VAL A 1 76 ? 23.287 36.466 98.507 1.00 60.90 112 VAL A O 1
ATOM 1013 N N . VAL A 1 77 ? 24.374 34.596 97.890 1.00 63.94 113 VAL A N 1
ATOM 1014 C CA . VAL A 1 77 ? 24.473 34.090 99.250 1.00 66.64 113 VAL A CA 1
ATOM 1015 C C . VAL A 1 77 ? 25.868 33.561 99.539 1.00 71.12 113 VAL A C 1
ATOM 1016 O O . VAL A 1 77 ? 26.562 33.084 98.640 1.00 70.24 113 VAL A O 1
ATOM 1029 N N . LYS A 1 78 ? 26.266 33.658 100.804 1.00 81.38 114 LYS A N 1
ATOM 1030 C CA . LYS A 1 78 ? 27.516 33.079 101.275 1.00 86.69 114 LYS A CA 1
ATOM 1031 C C . LYS A 1 78 ? 27.180 31.924 102.213 1.00 87.28 114 LYS A C 1
ATOM 1032 O O . LYS A 1 78 ? 26.288 32.039 103.057 1.00 85.35 114 LYS A O 1
ATOM 1051 N N . LEU A 1 79 ? 27.889 30.810 102.062 1.00 83.81 115 LEU A N 1
ATOM 1052 C CA . LEU A 1 79 ? 27.629 29.637 102.887 1.00 82.49 115 LEU A CA 1
ATOM 1053 C C . LEU A 1 79 ? 28.071 29.841 104.327 1.00 85.68 115 LEU A C 1
ATOM 1054 O O . LEU A 1 79 ? 28.896 30.708 104.621 1.00 84.57 115 LEU A O 1
ATOM 1070 N N . LEU A 1 80 ? 27.516 29.017 105.211 1.00 91.52 116 LEU A N 1
ATOM 1071 C CA . LEU A 1 80 ? 27.869 29.014 106.625 1.00 97.23 116 LEU A CA 1
ATOM 1072 C C . LEU A 1 80 ? 28.382 27.639 107.031 1.00 103.07 116 LEU A C 1
ATOM 1073 O O . LEU A 1 80 ? 27.949 26.628 106.477 1.00 99.96 116 LEU A O 1
ATOM 1089 N N . PRO A 1 81 ? 29.313 27.589 107.996 1.00 116.38 117 PRO A N 1
ATOM 1090 C CA . PRO A 1 81 ? 29.689 26.277 108.529 1.00 123.02 117 PRO A CA 1
ATOM 1091 C C . PRO A 1 81 ? 28.514 25.585 109.223 1.00 122.91 117 PRO A C 1
ATOM 1092 O O . PRO A 1 81 ? 27.517 26.229 109.556 1.00 122.04 117 PRO A O 1
ATOM 1103 N N . GLU A 1 82 ? 28.638 24.278 109.428 1.00 118.70 118 GLU A N 1
ATOM 1104 C CA . GLU A 1 82 ? 27.566 23.485 110.017 1.00 116.81 118 GLU A CA 1
ATOM 1105 C C . GLU A 1 82 ? 27.280 23.914 111.454 1.00 115.27 118 GLU A C 1
ATOM 1106 O O . GLU A 1 82 ? 28.147 24.459 112.136 1.00 115.02 118 GLU A O 1
ATOM 1118 N N . LYS A 1 143 ? 22.194 22.174 105.061 1.00 119.44 229 LYS A N 1
ATOM 1119 C CA . LYS A 1 143 ? 22.705 23.335 104.342 1.00 119.29 229 LYS A CA 1
ATOM 1120 C C . LYS A 1 143 ? 22.195 24.624 104.977 1.00 115.33 229 LYS A C 1
ATOM 1121 O O . LYS A 1 143 ? 21.086 24.661 105.508 1.00 119.16 229 LYS A O 1
ATOM 1139 N N . SER A 1 144 ? 23.005 25.679 104.922 1.00 97.46 230 SER A N 1
ATOM 1140 C CA . SER A 1 144 ? 22.610 26.978 105.463 1.00 88.56 230 SER A CA 1
ATOM 1141 C C . SER A 1 144 ? 23.435 28.115 104.860 1.00 83.89 230 SER A C 1
ATOM 1142 O O . SER A 1 144 ? 24.662 28.019 104.768 1.00 83.03 230 SER A O 1
ATOM 1150 N N . ALA A 1 145 ? 22.757 29.184 104.448 1.00 81.54 231 ALA A N 1
ATOM 1151 C CA . ALA A 1 145 ? 23.423 30.330 103.829 1.00 78.95 231 ALA A CA 1
ATOM 1152 C C . ALA A 1 145 ? 22.795 31.652 104.270 1.00 73.96 231 ALA A C 1
ATOM 1153 O O . ALA A 1 145 ? 21.721 31.668 104.872 1.00 72.64 231 ALA A O 1
ATOM 1160 N N . LYS A 1 146 ? 23.479 32.754 103.972 1.00 71.35 232 LYS A N 1
ATOM 1161 C CA . LYS A 1 146 ? 22.973 34.093 104.272 1.00 68.74 232 LYS A CA 1
ATOM 1162 C C . LYS A 1 146 ? 23.083 35.000 103.046 1.00 67.57 232 LYS A C 1
ATOM 1163 O O . LYS A 1 146 ? 24.066 34.940 102.305 1.00 65.28 232 LYS A O 1
ATOM 1182 N N . VAL A 1 147 ? 22.069 35.833 102.832 1.00 67.30 233 VAL A N 1
ATOM 1183 C CA . VAL A 1 147 ? 22.065 36.770 101.711 1.00 67.15 233 VAL A CA 1
ATOM 1184 C C . VAL A 1 147 ? 23.048 37.914 101.960 1.00 69.22 233 VAL A C 1
ATOM 1185 O O . VAL A 1 147 ? 23.036 38.529 103.029 1.00 72.17 233 VAL A O 1
ATOM 1198 N N . VAL A 1 148 ? 23.888 38.198 100.968 1.00 63.97 234 VAL A N 1
ATOM 1199 C CA . VAL A 1 148 ? 24.905 39.244 101.088 1.00 67.16 234 VAL A CA 1
ATOM 1200 C C . VAL A 1 148 ? 24.785 40.310 100.003 1.00 65.97 234 VAL A C 1
ATOM 1201 O O . VAL A 1 148 ? 25.455 41.342 100.065 1.00 67.77 234 VAL A O 1
ATOM 1214 N N . TYR A 1 149 ? 23.941 40.058 99.007 1.00 65.36 235 TYR A N 1
ATOM 1215 C CA . TYR A 1 149 ? 23.753 40.996 97.906 1.00 64.42 235 TYR A CA 1
ATOM 1216 C C . TYR A 1 149 ? 22.541 40.605 97.076 1.00 64.46 235 TYR A C 1
ATOM 1217 O O . TYR A 1 149 ? 22.029 39.493 97.199 1.00 63.94 235 TYR A O 1
ATOM 1235 N N . ILE A 1 150 ? 22.077 41.531 96.243 1.00 70.13 236 ILE A N 1
ATOM 1236 C CA . ILE A 1 150 ? 20.969 41.266 95.332 1.00 72.38 236 ILE A CA 1
ATOM 1237 C C . ILE A 1 150 ? 21.287 41.814 93.931 1.00 75.83 236 ILE A C 1
ATOM 1238 O O . ILE A 1 150 ? 21.115 43.001 93.651 1.00 74.53 236 ILE A O 1
ATOM 1254 N N . LEU A 1 151 ? 21.770 40.934 93.056 1.00 84.59 237 LEU A N 1
ATOM 1255 C CA . LEU A 1 151 ? 22.247 41.341 91.734 1.00 89.41 237 LEU A CA 1
ATOM 1256 C C . LEU A 1 151 ? 21.104 41.762 90.811 1.00 86.64 237 LEU A C 1
ATOM 1257 O O . LEU A 1 151 ? 21.303 42.582 89.914 1.00 90.02 237 LEU A O 1
ATOM 1273 N N . GLU A 1 152 ? 19.920 41.192 91.013 1.00 76.06 238 GLU A N 1
ATOM 1274 C CA . GLU A 1 152 ? 18.761 41.561 90.205 1.00 72.44 238 GLU A CA 1
ATOM 1275 C C . GLU A 1 152 ? 17.471 41.520 91.024 1.00 71.33 238 GLU A C 1
ATOM 1276 O O . GLU A 1 152 ? 17.114 40.493 91.606 1.00 68.72 238 GLU A O 1
ATOM 1288 N N . LYS A 1 153 ? 16.785 42.660 91.056 1.00 70.78 239 LYS A N 1
ATOM 1289 C CA . LYS A 1 153 ? 15.518 42.806 91.764 1.00 70.58 239 LYS A CA 1
ATOM 1290 C C . LYS A 1 153 ? 14.359 42.414 90.853 1.00 69.51 239 LYS A C 1
ATOM 1291 O O . LYS A 1 153 ? 14.012 43.153 89.930 1.00 71.20 239 LYS A O 1
ATOM 1310 N N . LYS A 1 154 ? 13.766 41.253 91.109 1.00 65.09 240 LYS A N 1
ATOM 1311 C CA . LYS A 1 154 ? 12.722 40.722 90.239 1.00 64.08 240 LYS A CA 1
ATOM 1312 C C . LYS A 1 154 ? 11.317 40.869 90.840 1.00 63.30 240 LYS A C 1
ATOM 1313 O O . LYS A 1 154 ? 10.324 40.859 90.114 1.00 62.19 240 LYS A O 1
ATOM 1332 N N . HIS A 1 155 ? 11.230 41.005 92.160 1.00 66.58 241 HIS A N 1
ATOM 1333 C CA . HIS A 1 155 ? 9.949 41.279 92.805 1.00 65.94 241 HIS A CA 1
ATOM 1334 C C . HIS A 1 155 ? 9.476 42.665 92.370 1.00 62.22 241 HIS A C 1
ATOM 1335 O O . HIS A 1 155 ? 10.289 43.561 92.136 1.00 62.68 241 HIS A O 1
ATOM 1348 N N . SER A 1 156 ? 8.163 42.841 92.267 1.00 49.91 242 SER A N 1
ATOM 1349 C CA . SER A 1 156 ? 7.606 44.089 91.763 1.00 47.53 242 SER A CA 1
ATOM 1350 C C . SER A 1 156 ? 7.841 45.254 92.713 1.00 50.74 242 SER A C 1
ATOM 1351 O O . SER A 1 156 ? 7.713 46.412 92.320 1.00 51.17 242 SER A O 1
ATOM 1359 N N . ARG A 1 157 ? 8.201 44.940 93.955 1.00 59.10 243 ARG A N 1
ATOM 1360 C CA . ARG A 1 157 ? 8.301 45.937 95.016 1.00 61.67 243 ARG A CA 1
ATOM 1361 C C . ARG A 1 157 ? 6.984 46.694 95.116 1.00 57.00 243 ARG A C 1
ATOM 1362 O O . ARG A 1 157 ? 6.963 47.898 95.372 1.00 58.63 243 ARG A O 1
ATOM 1383 N N . ALA A 1 158 ? 5.888 45.971 94.902 1.00 47.26 244 ALA A N 1
ATOM 1384 C CA . ALA A 1 158 ? 4.546 46.527 95.026 1.00 42.70 244 ALA A CA 1
ATOM 1385 C C . ALA A 1 158 ? 3.619 45.464 95.594 1.00 42.29 244 ALA A C 1
ATOM 1386 O O . ALA A 1 158 ? 3.699 44.299 95.206 1.00 41.34 244 ALA A O 1
ATOM 1393 N N . ALA A 1 159 ? 2.743 45.859 96.512 1.00 46.56 245 ALA A N 1
ATOM 1394 C CA . ALA A 1 159 ? 1.924 44.888 97.224 1.00 49.58 245 ALA A CA 1
ATOM 1395 C C . ALA A 1 159 ? 0.528 45.398 97.527 1.00 51.48 245 ALA A C 1
ATOM 1396 O O . ALA A 1 159 ? 0.298 46.598 97.659 1.00 49.01 245 ALA A O 1
ATOM 1403 N N . THR A 1 160 ? -0.396 44.453 97.637 1.00 64.28 246 THR A N 1
ATOM 1404 C CA . THR A 1 160 ? -1.759 44.728 98.046 1.00 68.27 246 THR A CA 1
ATOM 1405 C C . THR A 1 160 ? -1.891 44.479 99.536 1.00 69.90 246 THR A C 1
ATOM 1406 O O . THR A 1 160 ? -1.487 43.424 100.029 1.00 73.82 246 THR A O 1
ATOM 1417 N N . GLY A 1 161 ? -2.460 45.442 100.253 1.00 63.83 247 GLY A N 1
ATOM 1418 C CA . GLY A 1 161 ? -2.588 45.325 101.693 1.00 61.31 247 GLY A CA 1
ATOM 1419 C C . GLY A 1 161 ? -3.531 46.343 102.294 1.00 56.94 247 GLY A C 1
ATOM 1420 O O . GLY A 1 161 ? -4.256 47.032 101.574 1.00 57.86 247 GLY A O 1
ATOM 1424 N N . ILE A 1 162 ? -3.500 46.444 103.622 1.00 45.62 248 ILE A N 1
ATOM 1425 C CA . ILE A 1 162 ? -4.432 47.284 104.371 1.00 40.68 248 ILE A CA 1
ATOM 1426 C C . ILE A 1 162 ? -3.688 48.229 105.318 1.00 42.84 248 ILE A C 1
ATOM 1427 O O . ILE A 1 162 ? -2.618 47.888 105.821 1.00 43.50 248 ILE A O 1
ATOM 1443 N N . LEU A 1 163 ? -4.261 49.413 105.546 1.00 47.99 249 LEU A N 1
ATOM 1444 C CA . LEU A 1 163 ? -3.632 50.441 106.380 1.00 50.76 249 LEU A CA 1
ATOM 1445 C C . LEU A 1 163 ? -4.159 50.492 107.819 1.00 52.40 249 LEU A C 1
ATOM 1446 O O . LEU A 1 163 ? -5.367 50.426 108.064 1.00 52.05 249 LEU A O 1
ATOM 1462 N N . LYS A 1 164 ? -3.232 50.638 108.761 1.00 52.04 250 LYS A N 1
ATOM 1463 C CA . LYS A 1 164 ? -3.559 50.802 110.174 1.00 57.86 250 LYS A CA 1
ATOM 1464 C C . LYS A 1 164 ? -2.496 51.684 110.828 1.00 61.71 250 LYS A C 1
ATOM 1465 O O . LYS A 1 164 ? -1.696 52.308 110.130 1.00 60.16 250 LYS A O 1
ATOM 1484 N N . LEU A 1 165 ? -2.497 51.744 112.160 1.00 73.08 251 LEU A N 1
ATOM 1485 C CA . LEU A 1 165 ? -1.508 52.521 112.904 1.00 72.50 251 LEU A CA 1
ATOM 1486 C C . LEU A 1 165 ? -1.212 51.880 114.259 1.00 73.47 251 LEU A C 1
ATOM 1487 O O . LEU A 1 165 ? -0.389 52.375 115.032 1.00 74.86 251 LEU A O 1
ATOM 1503 N N . LEU A 1 173 ? 4.806 56.028 122.055 1.00 116.22 259 LEU A N 1
ATOM 1504 C CA . LEU A 1 173 ? 5.184 55.365 120.813 1.00 115.35 259 LEU A CA 1
ATOM 1505 C C . LEU A 1 173 ? 5.426 56.379 119.698 1.00 117.94 259 LEU A C 1
ATOM 1506 O O . LEU A 1 173 ? 4.826 57.452 119.682 1.00 116.91 259 LEU A O 1
ATOM 1521 N N . PHE A 1 174 ? 6.312 56.028 118.771 1.00 131.48 260 PHE A N 1
ATOM 1522 C CA . PHE A 1 174 ? 6.615 56.882 117.628 1.00 132.39 260 PHE A CA 1
ATOM 1523 C C . PHE A 1 174 ? 5.556 56.713 116.543 1.00 121.05 260 PHE A C 1
ATOM 1524 O O . PHE A 1 174 ? 5.811 56.087 115.516 1.00 116.16 260 PHE A O 1
ATOM 1541 N N . LYS A 1 175 ? 4.372 57.273 116.773 1.00 104.62 261 LYS A N 1
ATOM 1542 C CA . LYS A 1 175 ? 3.276 57.162 115.815 1.00 96.77 261 LYS A CA 1
ATOM 1543 C C . LYS A 1 175 ? 3.239 58.350 114.860 1.00 94.24 261 LYS A C 1
ATOM 1544 O O . LYS A 1 175 ? 2.319 59.167 114.906 1.00 90.12 261 LYS A O 1
ATOM 1563 N N . LYS A 1 176 ? 4.255 58.439 114.006 1.00 102.27 262 LYS A N 1
ATOM 1564 C CA . LYS A 1 176 ? 4.271 59.397 112.905 1.00 102.52 262 LYS A CA 1
ATOM 1565 C C . LYS A 1 176 ? 4.394 58.625 111.592 1.00 99.21 262 LYS A C 1
ATOM 1566 O O . LYS A 1 176 ? 4.849 59.150 110.574 1.00 100.15 262 LYS A O 1
ATOM 1585 N N . TYR A 1 177 ? 3.971 57.365 111.644 1.00 89.09 263 TYR A N 1
ATOM 1586 C CA . TYR A 1 177 ? 3.904 56.492 110.481 1.00 83.08 263 TYR A CA 1
ATOM 1587 C C . TYR A 1 177 ? 2.605 55.708 110.548 1.00 75.58 263 TYR A C 1
ATOM 1588 O O . TYR A 1 177 ? 1.915 55.713 111.572 1.00 74.59 263 TYR A O 1
ATOM 1606 N N . ALA A 1 178 ? 2.288 55.023 109.457 1.00 67.59 264 ALA A N 1
ATOM 1607 C CA . ALA A 1 178 ? 1.163 54.100 109.429 1.00 63.02 264 ALA A CA 1
ATOM 1608 C C . ALA A 1 178 ? 1.688 52.717 109.087 1.00 61.35 264 ALA A C 1
ATOM 1609 O O . ALA A 1 178 ? 2.750 52.592 108.479 1.00 61.53 264 ALA A O 1
ATOM 1616 N N . LEU A 1 179 ? 0.961 51.682 109.492 1.00 66.08 265 LEU A N 1
ATOM 1617 C CA . LEU A 1 179 ? 1.387 50.314 109.227 1.00 66.40 265 LEU A CA 1
ATOM 1618 C C . LEU A 1 179 ? 0.584 49.717 108.082 1.00 62.96 265 LEU A C 1
ATOM 1619 O O . LEU A 1 179 ? -0.622 49.499 108.199 1.00 64.79 265 LEU A O 1
ATOM 1635 N N . PHE A 1 180 ? 1.273 49.458 106.975 1.00 54.54 266 PHE A N 1
ATOM 1636 C CA . PHE A 1 180 ? 0.683 48.786 105.827 1.00 48.55 266 PHE A CA 1
ATOM 1637 C C . PHE A 1 180 ? 0.965 47.293 105.933 1.00 46.63 266 PHE A C 1
ATOM 1638 O O . PHE A 1 180 ? 2.112 46.888 106.113 1.00 48.24 266 PHE A O 1
ATOM 1655 N N . SER A 1 181 ? -0.083 46.481 105.840 1.00 45.89 267 SER A N 1
ATOM 1656 C CA . SER A 1 181 ? 0.053 45.030 105.954 1.00 48.16 267 SER A CA 1
ATOM 1657 C C . SER A 1 181 ? -0.250 44.335 104.634 1.00 47.97 267 SER A C 1
ATOM 1658 O O . SER A 1 181 ? -1.414 44.159 104.281 1.00 49.73 267 SER A O 1
ATOM 1666 N N . PRO A 1 182 ? 0.796 43.941 103.894 1.00 50.11 268 PRO A N 1
ATOM 1667 C CA . PRO A 1 182 ? 0.563 43.218 102.642 1.00 51.80 268 PRO A CA 1
ATOM 1668 C C . PRO A 1 182 ? -0.177 41.906 102.856 1.00 51.53 268 PRO A C 1
ATOM 1669 O O . PRO A 1 182 ? 0.093 41.196 103.825 1.00 54.30 268 PRO A O 1
ATOM 1680 N N . SER A 1 183 ? -1.096 41.592 101.951 1.00 44.07 269 SER A N 1
ATOM 1681 C CA . SER A 1 183 ? -1.818 40.334 102.002 1.00 40.56 269 SER A CA 1
ATOM 1682 C C . SER A 1 183 ? -0.846 39.176 101.840 1.00 43.91 269 SER A C 1
ATOM 1683 O O . SER A 1 183 ? -1.000 38.133 102.468 1.00 48.42 269 SER A O 1
ATOM 1691 N N . ASP A 1 184 ? 0.160 39.366 100.994 1.00 47.74 270 ASP A N 1
ATOM 1692 C CA . ASP A 1 184 ? 1.208 38.369 100.835 1.00 50.09 270 ASP A CA 1
ATOM 1693 C C . ASP A 1 184 ? 2.127 38.383 102.051 1.00 51.24 270 ASP A C 1
ATOM 1694 O O . ASP A 1 184 ? 2.873 39.336 102.268 1.00 51.32 270 ASP A O 1
ATOM 1703 N N . HIS A 1 185 ? 2.067 37.317 102.839 1.00 52.68 271 HIS A N 1
ATOM 1704 C CA . HIS A 1 185 ? 2.860 37.213 104.057 1.00 56.17 271 HIS A CA 1
ATOM 1705 C C . HIS A 1 185 ? 4.355 37.215 103.764 1.00 54.49 271 HIS A C 1
ATOM 1706 O O . HIS A 1 185 ? 5.167 37.510 104.641 1.00 53.81 271 HIS A O 1
ATOM 1719 N N . ARG A 1 186 ? 4.716 36.879 102.530 1.00 53.85 272 ARG A N 1
ATOM 1720 C CA . ARG A 1 186 ? 6.114 36.854 102.126 1.00 53.33 272 ARG A CA 1
ATOM 1721 C C . ARG A 1 186 ? 6.674 38.269 102.079 1.00 52.05 272 ARG A C 1
ATOM 1722 O O . ARG A 1 186 ? 7.873 38.482 102.267 1.00 51.55 272 ARG A O 1
ATOM 1743 N N . VAL A 1 187 ? 5.786 39.231 101.846 1.00 48.00 273 VAL A N 1
ATOM 1744 C CA . VAL A 1 187 ? 6.160 40.637 101.811 1.00 46.68 273 VAL A CA 1
ATOM 1745 C C . VAL A 1 187 ? 6.211 41.196 103.234 1.00 53.15 273 VAL A C 1
ATOM 1746 O O . VAL A 1 187 ? 5.327 40.912 104.047 1.00 52.36 273 VAL A O 1
ATOM 1759 N N . PRO A 1 188 ? 7.247 41.992 103.547 1.00 61.41 274 PRO A N 1
ATOM 1760 C CA . PRO A 1 188 ? 7.339 42.561 104.892 1.00 64.82 274 PRO A CA 1
ATOM 1761 C C . PRO A 1 188 ? 6.331 43.673 105.123 1.00 67.28 274 PRO A C 1
ATOM 1762 O O . PRO A 1 188 ? 5.802 44.240 104.166 1.00 65.17 274 PRO A O 1
ATOM 1773 N N . ARG A 1 189 ? 6.082 43.989 106.387 1.00 68.84 275 ARG A N 1
ATOM 1774 C CA . ARG A 1 189 ? 5.190 45.080 106.729 1.00 69.83 275 ARG A CA 1
ATOM 1775 C C . ARG A 1 189 ? 5.914 46.395 106.464 1.00 66.52 275 ARG A C 1
ATOM 1776 O O . ARG A 1 189 ? 7.131 46.480 106.614 1.00 67.46 275 ARG A O 1
ATOM 1797 N N . ILE A 1 190 ? 5.161 47.410 106.055 1.00 63.56 276 ILE A N 1
ATOM 1798 C CA . ILE A 1 190 ? 5.744 48.643 105.538 1.00 62.34 276 ILE A CA 1
ATOM 1799 C C . ILE A 1 190 ? 5.306 49.869 106.323 1.00 62.76 276 ILE A C 1
ATOM 1800 O O . ILE A 1 190 ? 4.128 50.024 106.638 1.00 63.20 276 ILE A O 1
ATOM 1816 N N . TYR A 1 191 ? 6.264 50.737 106.634 1.00 62.99 277 TYR A N 1
ATOM 1817 C CA . TYR A 1 191 ? 5.962 52.027 107.242 1.00 66.91 277 TYR A CA 1
ATOM 1818 C C . TYR A 1 191 ? 5.630 53.049 106.163 1.00 67.61 277 TYR A C 1
ATOM 1819 O O . TYR A 1 191 ? 6.372 53.194 105.191 1.00 68.11 277 TYR A O 1
ATOM 1837 N N . VAL A 1 192 ? 4.514 53.751 106.340 1.00 66.83 278 VAL A N 1
ATOM 1838 C CA . VAL A 1 192 ? 4.092 54.798 105.414 1.00 67.05 278 VAL A CA 1
ATOM 1839 C C . VAL A 1 192 ? 4.028 56.146 106.142 1.00 73.21 278 VAL A C 1
ATOM 1840 O O . VAL A 1 192 ? 3.490 56.229 107.249 1.00 71.44 278 VAL A O 1
ATOM 1853 N N . PRO A 1 193 ? 4.576 57.210 105.529 1.00 89.60 279 PRO A N 1
ATOM 1854 C CA . PRO A 1 193 ? 4.435 58.537 106.144 1.00 95.32 279 PRO A CA 1
ATOM 1855 C C . PRO A 1 193 ? 2.978 58.994 106.221 1.00 94.62 279 PRO A C 1
ATOM 1856 O O . PRO A 1 193 ? 2.273 58.969 105.213 1.00 93.43 279 PRO A O 1
ATOM 1867 N N . LEU A 1 194 ? 2.539 59.410 107.405 1.00 91.46 280 LEU A N 1
ATOM 1868 C CA . LEU A 1 194 ? 1.157 59.835 107.609 1.00 89.83 280 LEU A CA 1
ATOM 1869 C C . LEU A 1 194 ? 0.754 60.986 106.688 1.00 90.98 280 LEU A C 1
ATOM 1870 O O . LEU A 1 194 ? -0.414 61.116 106.317 1.00 89.08 280 LEU A O 1
ATOM 1886 N N . LYS A 1 195 ? 1.723 61.817 106.321 1.00 94.42 281 LYS A N 1
ATOM 1887 C CA . LYS A 1 195 ? 1.461 62.970 105.468 1.00 96.48 281 LYS A CA 1
ATOM 1888 C C . LYS A 1 195 ? 1.034 62.540 104.066 1.00 96.28 281 LYS A C 1
ATOM 1889 O O . LYS A 1 195 ? 0.408 63.309 103.337 1.00 94.92 281 LYS A O 1
ATOM 1908 N N . ASP A 1 196 ? 1.369 61.306 103.701 1.00 105.52 282 ASP A N 1
ATOM 1909 C CA . ASP A 1 196 ? 0.999 60.754 102.402 1.00 105.03 282 ASP A CA 1
ATOM 1910 C C . ASP A 1 196 ? -0.387 60.126 102.436 1.00 96.41 282 ASP A C 1
ATOM 1911 O O . ASP A 1 196 ? -0.975 59.844 101.391 1.00 98.91 282 ASP A O 1
ATOM 1920 N N . CYS A 1 197 ? -0.908 59.907 103.638 1.00 75.96 283 CYS A N 1
ATOM 1921 C CA . CYS A 1 197 ? -2.163 59.185 103.799 1.00 64.73 283 CYS A CA 1
ATOM 1922 C C . CYS A 1 197 ? -3.377 60.081 103.558 1.00 56.73 283 CYS A C 1
ATOM 1923 O O . CYS A 1 197 ? -3.331 61.282 103.836 1.00 57.20 283 CYS A O 1
ATOM 1931 N N . PRO A 1 198 ? -4.476 59.492 103.054 1.00 44.61 284 PRO A N 1
ATOM 1932 C CA . PRO A 1 198 ? -5.706 60.261 102.830 1.00 44.94 284 PRO A CA 1
ATOM 1933 C C . PRO A 1 198 ? -6.211 60.947 104.096 1.00 46.81 284 PRO A C 1
ATOM 1934 O O . PRO A 1 198 ? -6.092 60.396 105.186 1.00 47.29 284 PRO A O 1
ATOM 1945 N N . GLN A 1 199 ? -6.768 62.143 103.948 1.00 62.79 285 GLN A N 1
ATOM 1946 C CA . GLN A 1 199 ? -7.346 62.858 105.076 1.00 66.40 285 GLN A CA 1
ATOM 1947 C C . GLN A 1 199 ? -8.436 62.037 105.751 1.00 63.83 285 GLN A C 1
ATOM 1948 O O . GLN A 1 199 ? -8.539 62.023 106.976 1.00 65.52 285 GLN A O 1
ATOM 1962 N N . ASP A 1 200 ? -9.240 61.344 104.949 1.00 54.51 286 ASP A N 1
ATOM 1963 C CA . ASP A 1 200 ? -10.354 60.567 105.482 1.00 50.67 286 ASP A CA 1
ATOM 1964 C C . ASP A 1 200 ? -9.865 59.386 106.312 1.00 50.55 286 ASP A C 1
ATOM 1965 O O . ASP A 1 200 ? -10.585 58.889 107.180 1.00 49.19 286 ASP A O 1
ATOM 1974 N N . PHE A 1 201 ? -8.649 58.930 106.031 1.00 51.69 287 PHE A N 1
ATOM 1975 C CA . PHE A 1 201 ? -8.044 57.862 106.813 1.00 53.08 287 PHE A CA 1
ATOM 1976 C C . PHE A 1 201 ? -7.551 58.389 108.155 1.00 52.98 287 PHE A C 1
ATOM 1977 O O . PHE A 1 201 ? -7.668 57.714 109.178 1.00 53.40 287 PHE A O 1
ATOM 1994 N N . MET A 1 202 ? -7.013 59.604 108.143 1.00 50.87 288 MET A N 1
ATOM 1995 C CA . MET A 1 202 ? -6.533 60.241 109.361 1.00 52.39 288 MET A CA 1
ATOM 1996 C C . MET A 1 202 ? -7.665 60.410 110.357 1.00 53.82 288 MET A C 1
ATOM 1997 O O . MET A 1 202 ? -7.498 60.155 111.549 1.00 55.53 288 MET A O 1
ATOM 2011 N N . THR A 1 203 ? -8.818 60.838 109.857 1.00 54.43 289 THR A N 1
ATOM 2012 C CA . THR A 1 203 ? -9.968 61.105 110.705 1.00 58.25 289 THR A CA 1
ATOM 2013 C C . THR A 1 203 ? -10.503 59.817 111.324 1.00 60.47 289 THR A C 1
ATOM 2014 O O . THR A 1 203 ? -10.781 59.768 112.527 1.00 64.76 289 THR A O 1
ATOM 2025 N N . ARG A 1 204 ? -10.636 58.780 110.502 1.00 51.91 290 ARG A N 1
ATOM 2026 C CA . ARG A 1 204 ? -11.178 57.502 110.952 1.00 51.49 290 ARG A CA 1
ATOM 2027 C C . ARG A 1 204 ? -10.506 56.331 110.249 1.00 49.43 290 ARG A C 1
ATOM 2028 O O . ARG A 1 204 ? -11.015 55.834 109.245 1.00 47.58 290 ARG A O 1
ATOM 2049 N N . PRO A 1 205 ? -9.364 55.876 110.782 1.00 49.97 291 PRO A N 1
ATOM 2050 C CA . PRO A 1 205 ? -8.619 54.766 110.178 1.00 48.27 291 PRO A CA 1
ATOM 2051 C C . PRO A 1 205 ? -9.445 53.491 110.085 1.00 47.91 291 PRO A C 1
ATOM 2052 O O . PRO A 1 205 ? -9.212 52.663 109.210 1.00 50.39 291 PRO A O 1
ATOM 2063 N N . LYS A 1 206 ? -10.416 53.349 110.977 1.00 54.77 292 LYS A N 1
ATOM 2064 C CA . LYS A 1 206 ? -11.215 52.137 111.043 1.00 55.82 292 LYS A CA 1
ATOM 2065 C C . LYS A 1 206 ? -12.164 52.039 109.853 1.00 54.85 292 LYS A C 1
ATOM 2066 O O . LYS A 1 206 ? -12.689 50.965 109.557 1.00 56.25 292 LYS A O 1
ATOM 2085 N N . ASP A 1 207 ? -12.370 53.153 109.157 1.00 54.16 293 ASP A N 1
ATOM 2086 C CA . ASP A 1 207 ? -13.154 53.143 107.927 1.00 54.28 293 ASP A CA 1
ATOM 2087 C C . ASP A 1 207 ? -12.426 52.396 106.815 1.00 52.05 293 ASP A C 1
ATOM 2088 O O . ASP A 1 207 ? -13.053 51.895 105.882 1.00 50.87 293 ASP A O 1
ATOM 2097 N N . PHE A 1 208 ? -11.102 52.320 106.928 1.00 52.42 294 PHE A N 1
ATOM 2098 C CA . PHE A 1 208 ? -10.262 51.742 105.884 1.00 51.05 294 PHE A CA 1
ATOM 2099 C C . PHE A 1 208 ? -9.748 50.355 106.253 1.00 50.77 294 PHE A C 1
ATOM 2100 O O . PHE A 1 208 ? -8.776 49.864 105.670 1.00 49.83 294 PHE A O 1
ATOM 2117 N N . ALA A 1 209 ? -10.420 49.722 107.209 1.00 46.71 295 ALA A N 1
ATOM 2118 C CA . ALA A 1 209 ? -10.035 48.396 107.681 1.00 48.46 295 ALA A CA 1
ATOM 2119 C C . ALA A 1 209 ? -10.165 47.343 106.586 1.00 52.23 295 ALA A C 1
ATOM 2120 O O . ALA A 1 209 ? -9.485 46.317 106.624 1.00 49.72 295 ALA A O 1
ATOM 2127 N N . ASN A 1 210 ? -11.050 47.602 105.625 1.00 65.99 296 ASN A N 1
ATOM 2128 C CA . ASN A 1 210 ? -11.287 46.691 104.507 1.00 68.57 296 ASN A CA 1
ATOM 2129 C C . ASN A 1 210 ? -11.052 47.364 103.166 1.00 66.65 296 ASN A C 1
ATOM 2130 O O . ASN A 1 210 ? -11.669 46.997 102.173 1.00 67.37 296 ASN A O 1
ATOM 2141 N N . THR A 1 211 ? -10.172 48.360 103.147 1.00 65.72 297 THR A N 1
ATOM 2142 C CA . THR A 1 211 ? -9.849 49.074 101.917 1.00 63.43 297 THR A CA 1
ATOM 2143 C C . THR A 1 211 ? -8.460 48.681 101.440 1.00 60.06 297 THR A C 1
ATOM 2144 O O . THR A 1 211 ? -7.469 48.889 102.144 1.00 62.54 297 THR A O 1
ATOM 2155 N N . LEU A 1 212 ? -8.394 48.115 100.240 1.00 49.20 298 LEU A N 1
ATOM 2156 C CA . LEU A 1 212 ? -7.125 47.696 99.666 1.00 45.34 298 LEU A CA 1
ATOM 2157 C C . LEU A 1 212 ? -6.396 48.871 99.042 1.00 45.35 298 LEU A C 1
ATOM 2158 O O . LEU A 1 212 ? -6.958 49.612 98.238 1.00 46.59 298 LEU A O 1
ATOM 2174 N N . PHE A 1 213 ? -5.142 49.039 99.439 1.00 45.15 299 PHE A N 1
ATOM 2175 C CA . PHE A 1 213 ? -4.258 50.020 98.836 1.00 46.47 299 PHE A CA 1
ATOM 2176 C C . PHE A 1 213 ? -3.137 49.299 98.101 1.00 48.08 299 PHE A C 1
ATOM 2177 O O . PHE A 1 213 ? -2.884 48.116 98.340 1.00 46.41 299 PHE A O 1
ATOM 2194 N N . ILE A 1 214 ? -2.487 50.010 97.189 1.00 50.75 300 ILE A N 1
ATOM 2195 C CA . ILE A 1 214 ? -1.243 49.540 96.604 1.00 52.38 300 ILE A CA 1
ATOM 2196 C C . ILE A 1 214 ? -0.130 50.339 97.249 1.00 55.17 300 ILE A C 1
ATOM 2197 O O . ILE A 1 214 ? -0.210 51.565 97.340 1.00 55.92 300 ILE A O 1
ATOM 2213 N N . CYS A 1 215 ? 0.899 49.635 97.706 1.00 56.59 301 CYS A N 1
ATOM 2214 C CA . CYS A 1 215 ? 2.043 50.269 98.339 1.00 56.05 301 CYS A CA 1
ATOM 2215 C C . CYS A 1 215 ? 3.316 49.786 97.675 1.00 55.64 301 CYS A C 1
ATOM 2216 O O . CYS A 1 215 ? 3.477 48.594 97.423 1.00 53.21 301 CYS A O 1
ATOM 2224 N N . ARG A 1 216 ? 4.211 50.725 97.392 1.00 61.37 302 ARG A N 1
ATOM 2225 C CA . ARG A 1 216 ? 5.481 50.421 96.748 1.00 64.41 302 ARG A CA 1
ATOM 2226 C C . ARG A 1 216 ? 6.658 50.608 97.695 1.00 65.66 302 ARG A C 1
ATOM 2227 O O . ARG A 1 216 ? 6.841 51.678 98.276 1.00 67.81 302 ARG A O 1
ATOM 2248 N N . ILE A 1 217 ? 7.443 49.548 97.854 1.00 62.52 303 ILE A N 1
ATOM 2249 C CA . ILE A 1 217 ? 8.639 49.593 98.684 1.00 61.47 303 ILE A CA 1
ATOM 2250 C C . ILE A 1 217 ? 9.701 50.453 98.007 1.00 59.68 303 ILE A C 1
ATOM 2251 O O . ILE A 1 217 ? 10.239 50.082 96.963 1.00 60.78 303 ILE A O 1
ATOM 2267 N N . ILE A 1 218 ? 10.000 51.600 98.611 1.00 47.31 304 ILE A N 1
ATOM 2268 C CA . ILE A 1 218 ? 10.959 52.542 98.050 1.00 46.78 304 ILE A CA 1
ATOM 2269 C C . ILE A 1 218 ? 12.338 52.376 98.684 1.00 49.62 304 ILE A C 1
ATOM 2270 O O . ILE A 1 218 ? 13.341 52.862 98.153 1.00 48.94 304 ILE A O 1
ATOM 2286 N N . ASP A 1 219 ? 12.378 51.709 99.833 1.00 64.51 305 ASP A N 1
ATOM 2287 C CA . ASP A 1 219 ? 13.625 51.497 100.556 1.00 67.51 305 ASP A CA 1
ATOM 2288 C C . ASP A 1 219 ? 13.404 50.503 101.689 1.00 65.16 305 ASP A C 1
ATOM 2289 O O . ASP A 1 219 ? 12.267 50.177 102.031 1.00 63.66 305 ASP A O 1
ATOM 2298 N N . TRP A 1 220 ? 14.501 50.008 102.248 1.00 65.39 306 TRP A N 1
ATOM 2299 C CA . TRP A 1 220 ? 14.458 49.168 103.437 1.00 66.35 306 TRP A CA 1
ATOM 2300 C C . TRP A 1 220 ? 15.787 49.323 104.165 1.00 71.19 306 TRP A C 1
ATOM 2301 O O . TRP A 1 220 ? 16.787 48.705 103.802 1.00 69.77 306 TRP A O 1
ATOM 2322 N N . LYS A 1 221 ? 15.788 50.175 105.185 1.00 78.73 307 LYS A N 1
ATOM 2323 C CA . LYS A 1 221 ? 17.007 50.526 105.900 1.00 85.07 307 LYS A CA 1
ATOM 2324 C C . LYS A 1 221 ? 17.504 49.340 106.717 1.00 82.88 307 LYS A C 1
ATOM 2325 O O . LYS A 1 221 ? 16.707 48.542 107.211 1.00 83.80 307 LYS A O 1
ATOM 2344 N N . GLU A 1 222 ? 18.822 49.226 106.856 1.00 72.59 308 GLU A N 1
ATOM 2345 C CA . GLU A 1 222 ? 19.418 48.065 107.508 1.00 71.93 308 GLU A CA 1
ATOM 2346 C C . GLU A 1 222 ? 19.144 48.064 109.010 1.00 79.03 308 GLU A C 1
ATOM 2347 O O . GLU A 1 222 ? 19.191 47.017 109.656 1.00 77.97 308 GLU A O 1
ATOM 2359 N N . ASP A 1 223 ? 18.862 49.242 109.560 1.00 99.12 309 ASP A N 1
ATOM 2360 C CA . ASP A 1 223 ? 18.623 49.389 110.993 1.00 106.92 309 ASP A CA 1
ATOM 2361 C C . ASP A 1 223 ? 17.141 49.231 111.336 1.00 105.56 309 ASP A C 1
ATOM 2362 O O . ASP A 1 223 ? 16.792 48.963 112.485 1.00 113.06 309 ASP A O 1
ATOM 2371 N N . CYS A 1 224 ? 16.278 49.383 110.334 1.00 85.28 310 CYS A N 1
ATOM 2372 C CA . CYS A 1 224 ? 14.831 49.340 110.535 1.00 80.52 310 CYS A CA 1
ATOM 2373 C C . CYS A 1 224 ? 14.267 47.940 110.292 1.00 80.77 310 CYS A C 1
ATOM 2374 O O . CYS A 1 224 ? 14.598 47.285 109.304 1.00 77.84 310 CYS A O 1
ATOM 2382 N N . ASN A 1 225 ? 13.410 47.493 111.204 1.00 92.25 311 ASN A N 1
ATOM 2383 C CA . ASN A 1 225 ? 12.807 46.168 111.118 1.00 91.46 311 ASN A CA 1
ATOM 2384 C C . ASN A 1 225 ? 11.792 46.092 109.981 1.00 84.05 311 ASN A C 1
ATOM 2385 O O . ASN A 1 225 ? 11.685 45.075 109.295 1.00 79.10 311 ASN A O 1
ATOM 2396 N N . PHE A 1 226 ? 11.050 47.179 109.792 1.00 82.64 312 PHE A N 1
ATOM 2397 C CA . PHE A 1 226 ? 10.075 47.282 108.711 1.00 80.89 312 PHE A CA 1
ATOM 2398 C C . PHE A 1 226 ? 10.674 48.044 107.534 1.00 81.05 312 PHE A C 1
ATOM 2399 O O . PHE A 1 226 ? 11.740 48.649 107.658 1.00 86.06 312 PHE A O 1
ATOM 2416 N N . ALA A 1 227 ? 9.981 48.019 106.399 1.00 69.23 313 ALA A N 1
ATOM 2417 C CA . ALA A 1 227 ? 10.443 48.713 105.200 1.00 65.67 313 ALA A CA 1
ATOM 2418 C C . ALA A 1 227 ? 9.692 50.025 105.001 1.00 66.09 313 ALA A C 1
ATOM 2419 O O . ALA A 1 227 ? 8.566 50.191 105.471 1.00 63.47 313 ALA A O 1
ATOM 2426 N N . LEU A 1 228 ? 10.328 50.949 104.288 1.00 72.08 314 LEU A N 1
ATOM 2427 C CA . LEU A 1 228 ? 9.728 52.235 103.961 1.00 74.75 314 LEU A CA 1
ATOM 2428 C C . LEU A 1 228 ? 9.029 52.142 102.614 1.00 74.20 314 LEU A C 1
ATOM 2429 O O . LEU A 1 228 ? 9.536 51.497 101.698 1.00 74.61 314 LEU A O 1
ATOM 2445 N N . GLY A 1 229 ? 7.867 52.781 102.495 1.00 74.02 315 GLY A N 1
ATOM 2446 C CA . GLY A 1 229 ? 7.086 52.694 101.274 1.00 73.20 315 GLY A CA 1
ATOM 2447 C C . GLY A 1 229 ? 6.288 53.937 100.931 1.00 74.47 315 GLY A C 1
ATOM 2448 O O . GLY A 1 229 ? 6.103 54.832 101.759 1.00 75.93 315 GLY A O 1
ATOM 2452 N N . GLN A 1 230 ? 5.825 53.976 99.685 1.00 73.03 316 GLN A N 1
ATOM 2453 C CA . GLN A 1 230 ? 4.991 55.057 99.172 1.00 75.20 316 GLN A CA 1
ATOM 2454 C C . GLN A 1 230 ? 3.638 54.523 98.735 1.00 72.60 316 GLN A C 1
ATOM 2455 O O . GLN A 1 230 ? 3.547 53.700 97.825 1.00 72.80 316 GLN A O 1
ATOM 2469 N N . LEU A 1 231 ? 2.587 55.001 99.385 1.00 68.60 317 LEU A N 1
ATOM 2470 C CA . LEU A 1 231 ? 1.234 54.588 99.054 1.00 65.33 317 LEU A CA 1
ATOM 2471 C C . LEU A 1 231 ? 0.897 54.993 97.616 1.00 63.49 317 LEU A C 1
ATOM 2472 O O . LEU A 1 231 ? 0.887 56.177 97.284 1.00 66.99 317 LEU A O 1
ATOM 2488 N N . ALA A 1 232 ? 0.621 54.004 96.770 1.00 53.91 318 ALA A N 1
ATOM 2489 C CA . ALA A 1 232 ? 0.390 54.243 95.344 1.00 52.07 318 ALA A CA 1
ATOM 2490 C C . ALA A 1 232 ? -1.023 54.751 95.071 1.00 53.34 318 ALA A C 1
ATOM 2491 O O . ALA A 1 232 ? -1.205 55.825 94.495 1.00 50.18 318 ALA A O 1
ATOM 2498 N N . LYS A 1 233 ? -2.022 53.971 95.477 1.00 65.22 319 LYS A N 1
ATOM 2499 C CA . LYS A 1 233 ? -3.414 54.356 95.276 1.00 64.69 319 LYS A CA 1
ATOM 2500 C C . LYS A 1 233 ? -4.374 53.474 96.065 1.00 57.21 319 LYS A C 1
ATOM 2501 O O . LYS A 1 233 ? -3.981 52.458 96.641 1.00 56.12 319 LYS A O 1
ATOM 2520 N N . SER A 1 234 ? -5.638 53.881 96.084 1.00 45.26 320 SER A N 1
ATOM 2521 C CA . SER A 1 234 ? -6.702 53.087 96.676 1.00 41.49 320 SER A CA 1
ATOM 2522 C C . SER A 1 234 ? -7.417 52.282 95.597 1.00 41.09 320 SER A C 1
ATOM 2523 O O . SER A 1 234 ? -7.917 52.838 94.623 1.00 41.97 320 SER A O 1
ATOM 2531 N N . LEU A 1 235 ? -7.463 50.969 95.775 1.00 42.15 321 LEU A N 1
ATOM 2532 C CA . LEU A 1 235 ? -8.107 50.098 94.805 1.00 40.60 321 LEU A CA 1
ATOM 2533 C C . LEU A 1 235 ? -9.603 50.002 95.053 1.00 43.27 321 LEU A C 1
ATOM 2534 O O . LEU A 1 235 ? -10.393 49.966 94.113 1.00 45.15 321 LEU A O 1
ATOM 2550 N N . GLY A 1 236 ? -9.985 49.957 96.326 1.00 46.08 322 GLY A N 1
ATOM 2551 C CA . GLY A 1 236 ? -11.377 49.808 96.709 1.00 43.66 322 GLY A CA 1
ATOM 2552 C C . GLY A 1 236 ? -11.524 48.777 97.808 1.00 43.32 322 GLY A C 1
ATOM 2553 O O . GLY A 1 236 ? -10.544 48.385 98.443 1.00 41.08 322 GLY A O 1
ATOM 2557 N N . GLN A 1 237 ? -12.754 48.329 98.028 1.00 46.53 323 GLN A N 1
ATOM 2558 C CA . GLN A 1 237 ? -13.030 47.376 99.093 1.00 46.03 323 GLN A CA 1
ATOM 2559 C C . GLN A 1 237 ? -12.479 45.997 98.758 1.00 44.85 323 GLN A C 1
ATOM 2560 O O . GLN A 1 237 ? -12.602 45.521 97.630 1.00 47.29 323 GLN A O 1
ATOM 2574 N N . ALA A 1 238 ? -11.869 45.361 99.752 1.00 38.09 324 ALA A N 1
ATOM 2575 C CA . ALA A 1 238 ? -11.352 44.013 99.598 1.00 36.05 324 ALA A CA 1
ATOM 2576 C C . ALA A 1 238 ? -12.496 43.046 99.325 1.00 38.30 324 ALA A C 1
ATOM 2577 O O . ALA A 1 238 ? -13.580 43.177 99.895 1.00 38.08 324 ALA A O 1
ATOM 2584 N N . GLY A 1 239 ? -12.241 42.074 98.455 1.00 40.82 325 GLY A N 1
ATOM 2585 C CA . GLY A 1 239 ? -13.240 41.084 98.095 1.00 41.99 325 GLY A CA 1
ATOM 2586 C C . GLY A 1 239 ? -13.999 41.432 96.829 1.00 40.85 325 GLY A C 1
ATOM 2587 O O . GLY A 1 239 ? -14.606 40.565 96.208 1.00 42.17 325 GLY A O 1
ATOM 2591 N N . GLU A 1 240 ? -13.973 42.701 96.443 1.00 44.94 326 GLU A N 1
ATOM 2592 C CA . GLU A 1 240 ? -14.612 43.128 95.203 1.00 52.03 326 GLU A CA 1
ATOM 2593 C C . GLU A 1 240 ? -13.721 42.782 94.010 1.00 51.45 326 GLU A C 1
ATOM 2594 O O . GLU A 1 240 ? -12.494 42.870 94.094 1.00 50.04 326 GLU A O 1
ATOM 2606 N N . ILE A 1 241 ? -14.344 42.393 92.900 1.00 50.27 327 ILE A N 1
ATOM 2607 C CA . ILE A 1 241 ? -13.616 41.828 91.763 1.00 49.56 327 ILE A CA 1
ATOM 2608 C C . ILE A 1 241 ? -12.609 42.783 91.127 1.00 48.50 327 ILE A C 1
ATOM 2609 O O . ILE A 1 241 ? -11.422 42.464 91.044 1.00 48.14 327 ILE A O 1
ATOM 2625 N N . GLU A 1 242 ? -13.071 43.935 90.655 1.00 45.44 328 GLU A N 1
ATOM 2626 C CA . GLU A 1 242 ? -12.196 44.827 89.898 1.00 44.23 328 GLU A CA 1
ATOM 2627 C C . GLU A 1 242 ? -11.064 45.391 90.757 1.00 42.49 328 GLU A C 1
ATOM 2628 O O . GLU A 1 242 ? -9.930 45.494 90.291 1.00 42.66 328 GLU A O 1
ATOM 2640 N N . PRO A 1 243 ? -11.361 45.769 92.010 1.00 42.49 329 PRO A N 1
ATOM 2641 C CA . PRO A 1 243 ? -10.257 46.209 92.869 1.00 40.68 329 PRO A CA 1
ATOM 2642 C C . PRO A 1 243 ? -9.232 45.111 93.126 1.00 37.48 329 PRO A C 1
ATOM 2643 O O . PRO A 1 243 ? -8.031 45.371 93.082 1.00 34.79 329 PRO A O 1
ATOM 2654 N N . GLU A 1 244 ? -9.703 43.900 93.397 1.00 43.22 330 GLU A N 1
ATOM 2655 C CA . GLU A 1 244 ? -8.810 42.780 93.666 1.00 46.22 330 GLU A CA 1
ATOM 2656 C C . GLU A 1 244 ? -8.016 42.423 92.414 1.00 45.91 330 GLU A C 1
ATOM 2657 O O . GLU A 1 244 ? -6.833 42.092 92.492 1.00 44.75 330 GLU A O 1
ATOM 2669 N N . THR A 1 245 ? -8.675 42.510 91.261 1.00 47.20 331 THR A N 1
ATOM 2670 C CA . THR A 1 245 ? -8.040 42.224 89.977 1.00 46.29 331 THR A CA 1
ATOM 2671 C C . THR A 1 245 ? -6.843 43.136 89.740 1.00 43.65 331 THR A C 1
ATOM 2672 O O . THR A 1 245 ? -5.761 42.670 89.379 1.00 44.40 331 THR A O 1
ATOM 2683 N N . GLU A 1 246 ? -7.039 44.435 89.949 1.00 35.76 332 GLU A N 1
ATOM 2684 C CA . GLU A 1 246 ? -5.966 45.400 89.756 1.00 35.10 332 GLU A CA 1
ATOM 2685 C C . GLU A 1 246 ? -4.841 45.139 90.746 1.00 35.38 332 GLU A C 1
ATOM 2686 O O . GLU A 1 246 ? -3.672 45.392 90.452 1.00 36.73 332 GLU A O 1
ATOM 2698 N N . GLY A 1 247 ? -5.200 44.628 91.917 1.00 32.99 333 GLY A N 1
ATOM 2699 C CA . GLY A 1 247 ? -4.219 44.286 92.926 1.00 32.70 333 GLY A CA 1
ATOM 2700 C C . GLY A 1 247 ? -3.330 43.157 92.455 1.00 32.90 333 GLY A C 1
ATOM 2701 O O . GLY A 1 247 ? -2.111 43.214 92.600 1.00 32.85 333 GLY A O 1
ATOM 2705 N N . ILE A 1 248 ? -3.943 42.130 91.876 1.00 37.01 334 ILE A N 1
ATOM 2706 C CA . ILE A 1 248 ? -3.193 40.993 91.355 1.00 38.89 334 ILE A CA 1
ATOM 2707 C C . ILE A 1 248 ? -2.273 41.436 90.218 1.00 39.41 334 ILE A C 1
ATOM 2708 O O . ILE A 1 248 ? -1.102 41.059 90.171 1.00 39.36 334 ILE A O 1
ATOM 2724 N N . LEU A 1 249 ? -2.813 42.225 89.296 1.00 39.63 335 LEU A N 1
ATOM 2725 C CA . LEU A 1 249 ? -2.035 42.711 88.163 1.00 41.99 335 LEU A CA 1
ATOM 2726 C C . LEU A 1 249 ? -0.839 43.547 88.614 1.00 43.55 335 LEU A C 1
ATOM 2727 O O . LEU A 1 249 ? 0.293 43.298 88.195 1.00 43.21 335 LEU A O 1
ATOM 2743 N N . THR A 1 250 ? -1.093 44.540 89.462 1.00 44.86 336 THR A N 1
ATOM 2744 C CA . THR A 1 250 ? -0.046 45.451 89.909 1.00 45.49 336 THR A CA 1
ATOM 2745 C C . THR A 1 250 ? 0.967 44.750 90.804 1.00 46.53 336 THR A C 1
ATOM 2746 O O . THR A 1 250 ? 2.163 45.025 90.729 1.00 46.83 336 THR A O 1
ATOM 2757 N N . GLU A 1 251 ? 0.489 43.843 91.647 1.00 52.42 337 GLU A N 1
ATOM 2758 C CA . GLU A 1 251 ? 1.362 43.157 92.592 1.00 57.02 337 GLU A CA 1
ATOM 2759 C C . GLU A 1 251 ? 2.339 42.225 91.875 1.00 56.83 337 GLU A C 1
ATOM 2760 O O . GLU A 1 251 ? 3.412 41.925 92.397 1.00 57.00 337 GLU A O 1
ATOM 2772 N N . TYR A 1 252 ? 1.961 41.775 90.680 1.00 55.45 338 TYR A N 1
ATOM 2773 C CA . TYR A 1 252 ? 2.794 40.865 89.891 1.00 51.97 338 TYR A CA 1
ATOM 2774 C C . TYR A 1 252 ? 3.452 41.560 88.698 1.00 47.89 338 TYR A C 1
ATOM 2775 O O . TYR A 1 252 ? 4.032 40.906 87.831 1.00 48.59 338 TYR A O 1
ATOM 2793 N N . GLY A 1 253 ? 3.362 42.886 88.662 1.00 38.06 339 GLY A N 1
ATOM 2794 C CA . GLY A 1 253 ? 4.108 43.673 87.699 1.00 37.80 339 GLY A CA 1
ATOM 2795 C C . GLY A 1 253 ? 3.604 43.598 86.269 1.00 39.74 339 GLY A C 1
ATOM 2796 O O . GLY A 1 253 ? 4.371 43.812 85.328 1.00 38.24 339 GLY A O 1
ATOM 2800 N N . VAL A 1 254 ? 2.319 43.299 86.100 1.00 37.90 340 VAL A N 1
ATOM 2801 C CA . VAL A 1 254 ? 1.717 43.255 84.774 1.00 38.93 340 VAL A CA 1
ATOM 2802 C C . VAL A 1 254 ? 1.372 44.662 84.300 1.00 43.79 340 VAL A C 1
ATOM 2803 O O . VAL A 1 254 ? 0.534 45.335 84.892 1.00 46.37 340 VAL A O 1
ATOM 2816 N N . ASP A 1 255 ? 2.022 45.097 83.227 1.00 50.70 341 ASP A N 1
ATOM 2817 C CA . ASP A 1 255 ? 1.735 46.394 82.627 1.00 49.82 341 ASP A CA 1
ATOM 2818 C C . ASP A 1 255 ? 0.414 46.332 81.871 1.00 48.89 341 ASP A C 1
ATOM 2819 O O . ASP A 1 255 ? 0.318 45.669 80.840 1.00 54.60 341 ASP A O 1
ATOM 2828 N N . PHE A 1 256 ? -0.607 47.000 82.403 1.00 40.18 342 PHE A N 1
ATOM 2829 C CA . PHE A 1 256 ? -1.925 47.038 81.770 1.00 40.00 342 PHE A CA 1
ATOM 2830 C C . PHE A 1 256 ? -2.299 48.450 81.339 1.00 40.55 342 PHE A C 1
ATOM 2831 O O . PHE A 1 256 ? -3.469 48.755 81.117 1.00 40.93 342 PHE A O 1
ATOM 2848 N N . SER A 1 257 ? -1.298 49.310 81.208 1.00 42.69 343 SER A N 1
ATOM 2849 C CA . SER A 1 257 ? -1.528 50.686 80.797 1.00 43.46 343 SER A CA 1
ATOM 2850 C C . SER A 1 257 ? -1.857 50.763 79.323 1.00 45.46 343 SER A C 1
ATOM 2851 O O . SER A 1 257 ? -1.601 49.823 78.577 1.00 49.99 343 SER A O 1
ATOM 2859 N N . ASP A 1 258 ? -2.424 51.888 78.905 1.00 48.30 344 ASP A N 1
ATOM 2860 C CA . ASP A 1 258 ? -2.600 52.154 77.487 1.00 50.46 344 ASP A CA 1
ATOM 2861 C C . ASP A 1 258 ? -1.221 52.245 76.853 1.00 49.67 344 ASP A C 1
ATOM 2862 O O . ASP A 1 258 ? -0.244 52.585 77.524 1.00 49.24 344 ASP A O 1
ATOM 2871 N N . PHE A 1 259 ? -1.136 51.929 75.567 1.00 50.96 345 PHE A N 1
ATOM 2872 C CA . PHE A 1 259 ? 0.138 51.996 74.867 1.00 52.47 345 PHE A CA 1
ATOM 2873 C C . PHE A 1 259 ? 0.512 53.443 74.567 1.00 54.17 345 PHE A C 1
ATOM 2874 O O . PHE A 1 259 ? -0.347 54.268 74.252 1.00 55.27 345 PHE A O 1
ATOM 2891 N N . SER A 1 260 ? 1.803 53.740 74.676 1.00 54.58 346 SER A N 1
ATOM 2892 C CA . SER A 1 260 ? 2.307 55.087 74.451 1.00 56.42 346 SER A CA 1
ATOM 2893 C C . SER A 1 260 ? 2.111 55.526 73.002 1.00 62.51 346 SER A C 1
ATOM 2894 O O . SER A 1 260 ? 1.971 54.696 72.104 1.00 63.34 346 SER A O 1
ATOM 2902 N N . SER A 1 261 ? 2.103 56.837 72.784 1.00 71.46 347 SER A N 1
ATOM 2903 C CA . SER A 1 261 ? 1.917 57.393 71.449 1.00 75.61 347 SER A CA 1
ATOM 2904 C C . SER A 1 261 ? 3.086 57.029 70.537 1.00 77.28 347 SER A C 1
ATOM 2905 O O . SER A 1 261 ? 2.915 56.893 69.325 1.00 78.97 347 SER A O 1
ATOM 2913 N N . GLU A 1 262 ? 4.271 56.869 71.120 1.00 80.52 348 GLU A N 1
ATOM 2914 C CA . GLU A 1 262 ? 5.450 56.495 70.346 1.00 82.86 348 GLU A CA 1
ATOM 2915 C C . GLU A 1 262 ? 5.374 55.036 69.895 1.00 80.01 348 GLU A C 1
ATOM 2916 O O . GLU A 1 262 ? 6.137 54.607 69.031 1.00 80.06 348 GLU A O 1
ATOM 2928 N N . VAL A 1 263 ? 4.452 54.280 70.484 1.00 75.13 349 VAL A N 1
ATOM 2929 C CA . VAL A 1 263 ? 4.225 52.894 70.091 1.00 70.43 349 VAL A CA 1
ATOM 2930 C C . VAL A 1 263 ? 3.166 52.816 69.000 1.00 68.35 349 VAL A C 1
ATOM 2931 O O . VAL A 1 263 ? 3.325 52.086 68.026 1.00 70.64 349 VAL A O 1
ATOM 2944 N N . LEU A 1 264 ? 2.090 53.578 69.166 1.00 66.28 350 LEU A N 1
ATOM 2945 C CA . LEU A 1 264 ? 0.973 53.546 68.226 1.00 68.29 350 LEU A CA 1
ATOM 2946 C C . LEU A 1 264 ? 1.337 54.115 66.856 1.00 72.39 350 LEU A C 1
ATOM 2947 O O . LEU A 1 264 ? 0.619 53.899 65.881 1.00 74.68 350 LEU A O 1
ATOM 2963 N N . GLU A 1 265 ? 2.446 54.842 66.784 1.00 86.65 351 GLU A N 1
ATOM 2964 C CA . GLU A 1 265 ? 2.885 55.415 65.520 1.00 99.76 351 GLU A CA 1
ATOM 2965 C C . GLU A 1 265 ? 3.634 54.371 64.693 1.00 101.14 351 GLU A C 1
ATOM 2966 O O . GLU A 1 265 ? 3.878 54.572 63.500 1.00 108.36 351 GLU A O 1
ATOM 2978 N N . CYS A 1 266 ? 3.995 53.259 65.329 1.00 86.28 352 CYS A N 1
ATOM 2979 C CA . CYS A 1 266 ? 4.630 52.149 64.624 1.00 83.54 352 CYS A CA 1
ATOM 2980 C C . CYS A 1 266 ? 3.602 51.309 63.875 1.00 82.04 352 CYS A C 1
ATOM 2981 O O . CYS A 1 266 ? 3.949 50.549 62.972 1.00 81.25 352 CYS A O 1
ATOM 2989 N N . LEU A 1 267 ? 2.337 51.454 64.253 1.00 55.25 353 LEU A N 1
ATOM 2990 C CA . LEU A 1 267 ? 1.248 50.761 63.581 1.00 53.68 353 LEU A CA 1
ATOM 2991 C C . LEU A 1 267 ? 1.018 51.356 62.197 1.00 56.95 353 LEU A C 1
ATOM 2992 O O . LEU A 1 267 ? 1.413 52.493 61.941 1.00 58.70 353 LEU A O 1
ATOM 3008 N N . PRO A 1 268 ? 0.380 50.590 61.298 1.00 60.67 354 PRO A N 1
ATOM 3009 C CA . PRO A 1 268 ? -0.006 51.131 59.990 1.00 64.11 354 PRO A CA 1
ATOM 3010 C C . PRO A 1 268 ? -0.918 52.345 60.129 1.00 67.21 354 PRO A C 1
ATOM 3011 O O . PRO A 1 268 ? -1.775 52.351 61.017 1.00 67.60 354 PRO A O 1
ATOM 3022 N N . GLN A 1 269 ? -0.745 53.339 59.259 1.00 63.47 355 GLN A N 1
ATOM 3023 C CA . GLN A 1 269 ? -1.465 54.605 59.386 1.00 64.94 355 GLN A CA 1
ATOM 3024 C C . GLN A 1 269 ? -2.571 54.762 58.348 1.00 65.84 355 GLN A C 1
ATOM 3025 O O . GLN A 1 269 ? -3.472 55.586 58.513 1.00 64.42 355 GLN A O 1
ATOM 3039 N N . SER A 1 270 ? -2.498 53.981 57.277 1.00 75.96 356 SER A N 1
ATOM 3040 C CA . SER A 1 270 ? -3.538 53.993 56.257 1.00 78.45 356 SER A CA 1
ATOM 3041 C C . SER A 1 270 ? -4.567 52.919 56.578 1.00 70.45 356 SER A C 1
ATOM 3042 O O . SER A 1 270 ? -4.316 51.732 56.390 1.00 68.09 356 SER A O 1
ATOM 3050 N N . LEU A 1 271 ? -5.714 53.349 57.092 1.00 62.05 357 LEU A N 1
ATOM 3051 C CA . LEU A 1 271 ? -6.778 52.438 57.504 1.00 61.04 357 LEU A CA 1
ATOM 3052 C C . LEU A 1 271 ? -8.046 52.666 56.674 1.00 61.86 357 LEU A C 1
ATOM 3053 O O . LEU A 1 271 ? -8.293 53.782 56.216 1.00 65.15 357 LEU A O 1
ATOM 3069 N N . PRO A 1 272 ? -8.848 51.610 56.457 1.00 57.83 358 PRO A N 1
ATOM 3070 C CA . PRO A 1 272 ? -8.602 50.209 56.822 1.00 55.83 358 PRO A CA 1
ATOM 3071 C C . PRO A 1 272 ? -7.446 49.613 56.028 1.00 55.90 358 PRO A C 1
ATOM 3072 O O . PRO A 1 272 ? -7.402 49.744 54.802 1.00 56.08 358 PRO A O 1
ATOM 3083 N N . TRP A 1 273 ? -6.521 48.971 56.734 1.00 58.99 359 TRP A N 1
ATOM 3084 C CA . TRP A 1 273 ? -5.276 48.513 56.131 1.00 57.79 359 TRP A CA 1
ATOM 3085 C C . TRP A 1 273 ? -5.489 47.283 55.273 1.00 57.95 359 TRP A C 1
ATOM 3086 O O . TRP A 1 273 ? -6.063 46.287 55.718 1.00 52.27 359 TRP A O 1
ATOM 3107 N N . THR A 1 274 ? -5.011 47.371 54.037 1.00 69.24 360 THR A N 1
ATOM 3108 C CA . THR A 1 274 ? -5.044 46.258 53.104 1.00 68.68 360 THR A CA 1
ATOM 3109 C C . THR A 1 274 ? -3.621 45.857 52.734 1.00 64.98 360 THR A C 1
ATOM 3110 O O . THR A 1 274 ? -2.702 46.679 52.768 1.00 65.05 360 THR A O 1
ATOM 3121 N N . ILE A 1 275 ? -3.445 44.586 52.393 1.00 54.77 361 ILE A N 1
ATOM 3122 C CA . ILE A 1 275 ? -2.130 44.058 52.063 1.00 52.44 361 ILE A CA 1
ATOM 3123 C C . ILE A 1 275 ? -1.618 44.691 50.765 1.00 53.77 361 ILE A C 1
ATOM 3124 O O . ILE A 1 275 ? -2.350 44.750 49.774 1.00 50.98 361 ILE A O 1
ATOM 3140 N N . PRO A 1 276 ? -0.362 45.176 50.767 1.00 60.05 362 PRO A N 1
ATOM 3141 C CA . PRO A 1 276 ? 0.186 45.746 49.530 1.00 62.45 362 PRO A CA 1
ATOM 3142 C C . PRO A 1 276 ? 0.300 44.692 48.431 1.00 65.29 362 PRO A C 1
ATOM 3143 O O . PRO A 1 276 ? 0.575 43.532 48.731 1.00 63.67 362 PRO A O 1
ATOM 3154 N N . PRO A 1 277 ? 0.091 45.089 47.168 1.00 69.08 363 PRO A N 1
ATOM 3155 C CA . PRO A 1 277 ? 0.029 44.115 46.072 1.00 71.28 363 PRO A CA 1
ATOM 3156 C C . PRO A 1 277 ? 1.346 43.366 45.856 1.00 75.56 363 PRO A C 1
ATOM 3157 O O . PRO A 1 277 ? 1.324 42.177 45.535 1.00 74.90 363 PRO A O 1
ATOM 3168 N N . ASP A 1 278 ? 2.470 44.052 46.043 1.00 82.20 364 ASP A N 1
ATOM 3169 C CA . ASP A 1 278 ? 3.783 43.458 45.805 1.00 84.74 364 ASP A CA 1
ATOM 3170 C C . ASP A 1 278 ? 4.041 42.249 46.698 1.00 81.80 364 ASP A C 1
ATOM 3171 O O . ASP A 1 278 ? 4.820 41.367 46.341 1.00 84.37 364 ASP A O 1
ATOM 3180 N N . GLU A 1 279 ? 3.391 42.214 47.856 1.00 73.56 365 GLU A N 1
ATOM 3181 C CA . GLU A 1 279 ? 3.560 41.108 48.793 1.00 69.86 365 GLU A CA 1
ATOM 3182 C C . GLU A 1 279 ? 2.925 39.824 48.276 1.00 66.82 365 GLU A C 1
ATOM 3183 O O . GLU A 1 279 ? 3.474 38.741 48.459 1.00 66.45 365 GLU A O 1
ATOM 3195 N N . VAL A 1 280 ? 1.776 39.951 47.621 1.00 66.45 366 VAL A N 1
ATOM 3196 C CA . VAL A 1 280 ? 1.033 38.788 47.148 1.00 64.26 366 VAL A CA 1
ATOM 3197 C C . VAL A 1 280 ? 1.883 37.950 46.196 1.00 67.06 366 VAL A C 1
ATOM 3198 O O . VAL A 1 280 ? 1.791 36.720 46.186 1.00 66.49 366 VAL A O 1
ATOM 3211 N N . GLY A 1 281 ? 2.714 38.616 45.401 1.00 68.99 367 GLY A N 1
ATOM 3212 C CA . GLY A 1 281 ? 3.593 37.920 44.481 1.00 73.43 367 GLY A CA 1
ATOM 3213 C C . GLY A 1 281 ? 4.690 37.179 45.219 1.00 75.75 367 GLY A C 1
ATOM 3214 O O . GLY A 1 281 ? 5.063 36.063 44.849 1.00 77.51 367 GLY A O 1
ATOM 3218 N N . LYS A 1 282 ? 5.203 37.804 46.272 1.00 71.45 368 LYS A N 1
ATOM 3219 C CA . LYS A 1 282 ? 6.302 37.246 47.049 1.00 74.38 368 LYS A CA 1
ATOM 3220 C C . LYS A 1 282 ? 5.894 36.007 47.848 1.00 71.70 368 LYS A C 1
ATOM 3221 O O . LYS A 1 282 ? 6.737 35.176 48.183 1.00 72.55 368 LYS A O 1
ATOM 3240 N N . ARG A 1 283 ? 4.606 35.896 48.159 1.00 74.45 369 ARG A N 1
ATOM 3241 C CA . ARG A 1 283 ? 4.105 34.835 49.032 1.00 70.48 369 ARG A CA 1
ATOM 3242 C C . ARG A 1 283 ? 3.299 33.793 48.257 1.00 68.53 369 ARG A C 1
ATOM 3243 O O . ARG A 1 283 ? 2.817 34.063 47.154 1.00 71.46 369 ARG A O 1
ATOM 3264 N N . ARG A 1 284 ? 3.166 32.600 48.833 1.00 59.60 370 ARG A N 1
ATOM 3265 C CA . ARG A 1 284 ? 2.348 31.554 48.235 1.00 56.07 370 ARG A CA 1
ATOM 3266 C C . ARG A 1 284 ? 0.874 31.831 48.521 1.00 52.74 370 ARG A C 1
ATOM 3267 O O . ARG A 1 284 ? 0.440 31.786 49.666 1.00 51.40 370 ARG A O 1
ATOM 3288 N N . ASP A 1 285 ? 0.105 32.097 47.471 1.00 58.53 371 ASP A N 1
ATOM 3289 C CA . ASP A 1 285 ? -1.272 32.560 47.619 1.00 55.21 371 ASP A CA 1
ATOM 3290 C C . ASP A 1 285 ? -2.251 31.423 47.892 1.00 50.98 371 ASP A C 1
ATOM 3291 O O . ASP A 1 285 ? -2.736 30.767 46.971 1.00 51.24 371 ASP A O 1
ATOM 3300 N N . LEU A 1 286 ? -2.566 31.228 49.167 1.00 50.82 372 LEU A N 1
ATOM 3301 C CA . LEU A 1 286 ? -3.462 30.158 49.590 1.00 52.64 372 LEU A CA 1
ATOM 3302 C C . LEU A 1 286 ? -4.876 30.667 49.839 1.00 56.31 372 LEU A C 1
ATOM 3303 O O . LEU A 1 286 ? -5.692 29.961 50.431 1.00 59.71 372 LEU A O 1
ATOM 3319 N N . ARG A 1 287 ? -5.166 31.888 49.394 1.00 51.35 373 ARG A N 1
ATOM 3320 C CA . ARG A 1 287 ? -6.456 32.515 49.674 1.00 51.94 373 ARG A CA 1
ATOM 3321 C C . ARG A 1 287 ? -7.626 31.711 49.113 1.00 56.37 373 ARG A C 1
ATOM 3322 O O . ARG A 1 287 ? -8.741 31.780 49.632 1.00 57.91 373 ARG A O 1
ATOM 3343 N N . LYS A 1 288 ? -7.367 30.950 48.055 1.00 61.21 374 LYS A N 1
ATOM 3344 C CA . LYS A 1 288 ? -8.404 30.146 47.415 1.00 63.60 374 LYS A CA 1
ATOM 3345 C C . LYS A 1 288 ? -8.588 28.792 48.111 1.00 62.95 374 LYS A C 1
ATOM 3346 O O . LYS A 1 288 ? -9.623 28.143 47.951 1.00 61.99 374 LYS A O 1
ATOM 3365 N N . ASP A 1 289 ? -7.590 28.372 48.884 1.00 67.69 375 ASP A N 1
ATOM 3366 C CA . ASP A 1 289 ? -7.655 27.089 49.580 1.00 68.51 375 ASP A CA 1
ATOM 3367 C C . ASP A 1 289 ? -8.619 27.121 50.761 1.00 66.52 375 ASP A C 1
ATOM 3368 O O . ASP A 1 289 ? -8.901 28.179 51.325 1.00 68.43 375 ASP A O 1
ATOM 3377 N N . CYS A 1 290 ? -9.110 25.945 51.137 1.00 63.27 376 CYS A N 1
ATOM 3378 C CA . CYS A 1 290 ? -10.015 25.817 52.268 1.00 59.77 376 CYS A CA 1
ATOM 3379 C C . CYS A 1 290 ? -9.241 25.825 53.574 1.00 53.49 376 CYS A C 1
ATOM 3380 O O . CYS A 1 290 ? -8.699 24.801 53.993 1.00 51.95 376 CYS A O 1
ATOM 3388 N N . ILE A 1 291 ? -9.201 26.996 54.202 1.00 48.37 377 ILE A N 1
ATOM 3389 C CA . ILE A 1 291 ? -8.508 27.196 55.469 1.00 42.21 377 ILE A CA 1
ATOM 3390 C C . ILE A 1 291 ? -9.485 27.764 56.484 1.00 41.04 377 ILE A C 1
ATOM 3391 O O . ILE A 1 291 ? -10.344 28.572 56.137 1.00 41.15 377 ILE A O 1
ATOM 3407 N N . PHE A 1 292 ? -9.360 27.328 57.733 1.00 43.76 378 PHE A N 1
ATOM 3408 C CA . PHE A 1 292 ? -10.246 27.790 58.800 1.00 43.48 378 PHE A CA 1
ATOM 3409 C C . PHE A 1 292 ? -9.546 27.795 60.145 1.00 41.13 378 PHE A C 1
ATOM 3410 O O . PHE A 1 292 ? -8.401 27.355 60.267 1.00 38.37 378 PHE A O 1
ATOM 3427 N N . THR A 1 293 ? -10.254 28.294 61.152 1.00 42.18 379 THR A N 1
ATOM 3428 C CA . THR A 1 293 ? -9.717 28.400 62.501 1.00 43.52 379 THR A CA 1
ATOM 3429 C C . THR A 1 293 ? -10.588 27.640 63.490 1.00 40.83 379 THR A C 1
ATOM 3430 O O . THR A 1 293 ? -11.804 27.540 63.316 1.00 37.94 379 THR A O 1
ATOM 3441 N N . ILE A 1 294 ? -9.947 27.116 64.531 1.00 40.80 380 ILE A N 1
ATOM 3442 C CA . ILE A 1 294 ? -10.644 26.445 65.621 1.00 41.20 380 ILE A CA 1
ATOM 3443 C C . ILE A 1 294 ? -10.123 26.966 66.955 1.00 40.73 380 ILE A C 1
ATOM 3444 O O . ILE A 1 294 ? -8.960 26.761 67.300 1.00 41.11 380 ILE A O 1
ATOM 3460 N N . ASP A 1 295 ? -10.998 27.634 67.701 1.00 43.83 381 ASP A N 1
ATOM 3461 C CA . ASP A 1 295 ? -10.633 28.273 68.966 1.00 45.24 381 ASP A CA 1
ATOM 3462 C C . ASP A 1 295 ? -11.842 28.280 69.895 1.00 47.35 381 ASP A C 1
ATOM 3463 O O . ASP A 1 295 ? -12.910 27.812 69.514 1.00 50.72 381 ASP A O 1
ATOM 3472 N N . PRO A 1 296 ? -11.683 28.799 71.124 1.00 45.31 382 PRO A N 1
ATOM 3473 C CA . PRO A 1 296 ? -12.866 28.970 71.971 1.00 42.65 382 PRO A CA 1
ATOM 3474 C C . PRO A 1 296 ? -13.867 29.928 71.355 1.00 45.09 382 PRO A C 1
ATOM 3475 O O . PRO A 1 296 ? -13.492 30.754 70.525 1.00 47.73 382 PRO A O 1
ATOM 3486 N N . SER A 1 297 ? -15.125 29.815 71.764 1.00 44.88 383 SER A N 1
ATOM 3487 C CA . SER A 1 297 ? -16.189 30.655 71.232 1.00 47.65 383 SER A CA 1
ATOM 3488 C C . SER A 1 297 ? -15.906 32.136 71.463 1.00 50.37 383 SER A C 1
ATOM 3489 O O . SER A 1 297 ? -16.327 32.993 70.685 1.00 51.96 383 SER A O 1
ATOM 3497 N N . THR A 1 298 ? -15.162 32.418 72.525 1.00 53.12 384 THR A N 1
ATOM 3498 C CA . THR A 1 298 ? -14.911 33.779 72.974 1.00 50.45 384 THR A CA 1
ATOM 3499 C C . THR A 1 298 ? -13.586 34.329 72.461 1.00 50.02 384 THR A C 1
ATOM 3500 O O . THR A 1 298 ? -13.137 35.384 72.901 1.00 52.91 384 THR A O 1
ATOM 3511 N N . ALA A 1 299 ? -12.962 33.618 71.530 1.00 44.03 385 ALA A N 1
ATOM 3512 C CA . ALA A 1 299 ? -11.633 33.991 71.057 1.00 46.23 385 ALA A CA 1
ATOM 3513 C C . ALA A 1 299 ? -11.623 35.355 70.373 1.00 52.86 385 ALA A C 1
ATOM 3514 O O . ALA A 1 299 ? -12.461 35.635 69.517 1.00 52.04 385 ALA A O 1
ATOM 3521 N N . ARG A 1 300 ? -10.648 36.183 70.747 1.00 65.14 386 ARG A N 1
ATOM 3522 C CA . ARG A 1 300 ? -10.520 37.539 70.220 1.00 74.26 386 ARG A CA 1
ATOM 3523 C C . ARG A 1 300 ? -9.277 37.697 69.348 1.00 70.40 386 ARG A C 1
ATOM 3524 O O . ARG A 1 300 ? -9.216 38.599 68.513 1.00 74.25 386 ARG A O 1
ATOM 3545 N N . ASP A 1 301 ? -8.289 36.828 69.551 1.00 56.65 387 ASP A N 1
ATOM 3546 C CA . ASP A 1 301 ? -7.049 36.875 68.779 1.00 50.54 387 ASP A CA 1
ATOM 3547 C C . ASP A 1 301 ? -6.688 35.507 68.199 1.00 43.77 387 ASP A C 1
ATOM 3548 O O . ASP A 1 301 ? -6.020 34.704 68.843 1.00 39.58 387 ASP A O 1
ATOM 3557 N N . LEU A 1 302 ? -7.104 35.262 66.962 1.00 49.08 388 LEU A N 1
ATOM 3558 C CA . LEU A 1 302 ? -6.870 33.972 66.317 1.00 46.32 388 LEU A CA 1
ATOM 3559 C C . LEU A 1 302 ? -5.465 33.904 65.715 1.00 43.81 388 LEU A C 1
ATOM 3560 O O . LEU A 1 302 ? -5.160 34.599 64.746 1.00 42.25 388 LEU A O 1
ATOM 3576 N N . ASN A 1 303 ? -4.616 33.066 66.306 1.00 42.35 389 ASN A N 1
ATOM 3577 C CA . ASN A 1 303 ? -3.210 32.967 65.915 1.00 42.61 389 ASN A CA 1
ATOM 3578 C C . ASN A 1 303 ? -2.945 31.959 64.799 1.00 46.32 389 ASN A C 1
ATOM 3579 O O . ASN A 1 303 ? -2.091 32.183 63.938 1.00 49.06 389 ASN A O 1
ATOM 3590 N N . ASP A 1 304 ? -3.667 30.845 64.829 1.00 48.67 390 ASP A N 1
ATOM 3591 C CA . ASP A 1 304 ? -3.392 29.730 63.933 1.00 47.94 390 ASP A CA 1
ATOM 3592 C C . ASP A 1 304 ? -4.598 29.382 63.075 1.00 45.08 390 ASP A C 1
ATOM 3593 O O . ASP A 1 304 ? -5.743 29.530 63.502 1.00 47.36 390 ASP A O 1
ATOM 3602 N N . ALA A 1 305 ? -4.320 28.935 61.855 1.00 37.44 391 ALA A N 1
ATOM 3603 C CA . ALA A 1 305 ? -5.340 28.418 60.954 1.00 32.75 391 ALA A CA 1
ATOM 3604 C C . ALA A 1 305 ? -4.887 27.061 60.425 1.00 32.62 391 ALA A C 1
ATOM 3605 O O . ALA A 1 305 ? -3.692 26.761 60.422 1.00 32.36 391 ALA A O 1
ATOM 3612 N N . LEU A 1 306 ? -5.838 26.244 59.983 1.00 33.91 392 LEU A N 1
ATOM 3613 C CA . LEU A 1 306 ? -5.538 24.876 59.556 1.00 36.90 392 LEU A CA 1
ATOM 3614 C C . LEU A 1 306 ? -6.167 24.522 58.217 1.00 36.71 392 LEU A C 1
ATOM 3615 O O . LEU A 1 306 ? -7.148 25.135 57.793 1.00 38.54 392 LEU A O 1
ATOM 3631 N N . ALA A 1 307 ? -5.583 23.528 57.557 1.00 35.29 393 ALA A N 1
ATOM 3632 C CA . ALA A 1 307 ? -6.107 23.020 56.291 1.00 37.15 393 ALA A CA 1
ATOM 3633 C C . ALA A 1 307 ? -5.708 21.568 56.110 1.00 36.49 393 ALA A C 1
ATOM 3634 O O . ALA A 1 307 ? -4.674 21.130 56.619 1.00 36.29 393 ALA A O 1
ATOM 3641 N N . CYS A 1 308 ? -6.529 20.825 55.378 1.00 44.94 394 CYS A N 1
ATOM 3642 C CA . CYS A 1 308 ? -6.263 19.413 55.144 1.00 48.71 394 CYS A CA 1
ATOM 3643 C C . CYS A 1 308 ? -6.919 18.910 53.866 1.00 49.04 394 CYS A C 1
ATOM 3644 O O . CYS A 1 308 ? -8.141 18.948 53.721 1.00 50.40 394 CYS A O 1
ATOM 3652 N N . ARG A 1 309 ? -6.086 18.440 52.945 1.00 46.76 395 ARG A N 1
ATOM 3653 C CA . ARG A 1 309 ? -6.545 17.827 51.702 1.00 49.33 395 ARG A CA 1
ATOM 3654 C C . ARG A 1 309 ? -6.139 16.363 51.651 1.00 50.62 395 ARG A C 1
ATOM 3655 O O . ARG A 1 309 ? -5.031 16.007 52.059 1.00 50.11 395 ARG A O 1
ATOM 3676 N N . ARG A 1 310 ? -7.043 15.518 51.164 1.00 48.74 396 ARG A N 1
ATOM 3677 C CA . ARG A 1 310 ? -6.709 14.127 50.873 1.00 51.72 396 ARG A CA 1
ATOM 3678 C C . ARG A 1 310 ? -6.187 14.018 49.442 1.00 49.91 396 ARG A C 1
ATOM 3679 O O . ARG A 1 310 ? -6.902 14.318 48.485 1.00 48.86 396 ARG A O 1
ATOM 3700 N N . LEU A 1 311 ? -4.937 13.587 49.306 1.00 48.44 397 LEU A N 1
ATOM 3701 C CA . LEU A 1 311 ? -4.304 13.452 47.998 1.00 50.02 397 LEU A CA 1
ATOM 3702 C C . LEU A 1 311 ? -4.670 12.124 47.350 1.00 52.09 397 LEU A C 1
ATOM 3703 O O . LEU A 1 311 ? -5.095 11.192 48.027 1.00 52.32 397 LEU A O 1
ATOM 3719 N N . THR A 1 312 ? -4.494 12.043 46.036 1.00 53.72 398 THR A N 1
ATOM 3720 C CA . THR A 1 312 ? -4.932 10.878 45.272 1.00 55.93 398 THR A CA 1
ATOM 3721 C C . THR A 1 312 ? -4.199 9.601 45.674 1.00 56.92 398 THR A C 1
ATOM 3722 O O . THR A 1 312 ? -4.715 8.504 45.472 1.00 58.53 398 THR A O 1
ATOM 3733 N N . ASP A 1 313 ? -3.001 9.745 46.238 1.00 56.14 399 ASP A N 1
ATOM 3734 C CA . ASP A 1 313 ? -2.204 8.593 46.650 1.00 57.19 399 ASP A CA 1
ATOM 3735 C C . ASP A 1 313 ? -2.449 8.226 48.114 1.00 55.97 399 ASP A C 1
ATOM 3736 O O . ASP A 1 313 ? -1.615 7.580 48.748 1.00 56.35 399 ASP A O 1
ATOM 3745 N N . GLY A 1 314 ? -3.587 8.647 48.655 1.00 60.17 400 GLY A N 1
ATOM 3746 C CA . GLY A 1 314 ? -3.980 8.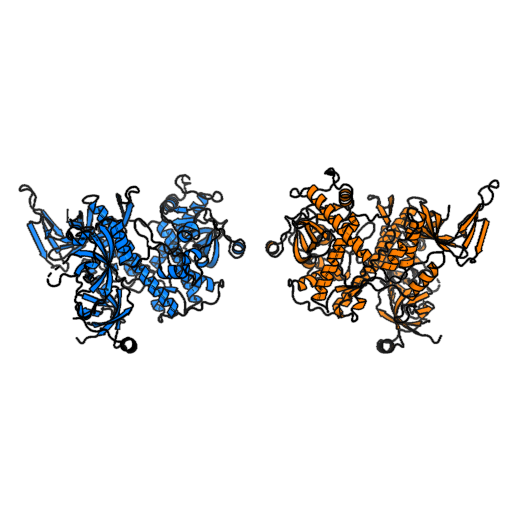246 49.991 1.00 59.50 400 GLY A CA 1
ATOM 3747 C C . GLY A 1 314 ? -3.344 9.049 51.110 1.00 59.34 400 GLY A C 1
ATOM 3748 O O . GLY A 1 314 ? -3.740 8.911 52.271 1.00 59.49 400 GLY A O 1
ATOM 3752 N N . THR A 1 315 ? -2.363 9.884 50.776 1.00 54.24 401 THR A N 1
ATOM 3753 C CA . THR A 1 315 ? -1.703 10.725 51.778 1.00 52.33 401 THR A CA 1
ATOM 3754 C C . THR A 1 315 ? -2.491 12.012 52.003 1.00 49.73 401 THR A C 1
ATOM 3755 O O . THR A 1 315 ? -3.501 12.251 51.340 1.00 47.74 401 THR A O 1
ATOM 3766 N N . PHE A 1 316 ? -2.026 12.835 52.940 1.00 51.15 402 PHE A N 1
ATOM 3767 C CA . PHE A 1 316 ? -2.722 14.074 53.287 1.00 50.43 402 PHE A CA 1
ATOM 3768 C C . PHE A 1 316 ? -1.770 15.265 53.255 1.00 52.04 402 PHE A C 1
ATOM 3769 O O . PHE A 1 316 ? -0.595 15.138 53.603 1.00 51.18 402 PHE A O 1
ATOM 3786 N N . GLU A 1 317 ? -2.284 16.415 52.826 1.00 57.92 403 GLU A N 1
ATOM 3787 C CA . GLU A 1 317 ? -1.529 17.666 52.876 1.00 59.99 403 GLU A CA 1
ATOM 3788 C C . GLU A 1 317 ? -2.085 18.562 53.973 1.00 56.25 403 GLU A C 1
ATOM 3789 O O . GLU A 1 317 ? -3.103 19.226 53.788 1.00 57.86 403 GLU A O 1
ATOM 3801 N N . VAL A 1 318 ? -1.410 18.573 55.116 1.00 48.67 404 VAL A N 1
ATOM 3802 C CA . VAL A 1 318 ? -1.831 19.391 56.245 1.00 47.59 404 VAL A CA 1
ATOM 3803 C C . VAL A 1 318 ? -1.025 20.678 56.286 1.00 45.59 404 VAL A C 1
ATOM 3804 O O . VAL A 1 318 ? 0.166 20.682 55.985 1.00 45.72 404 VAL A O 1
ATOM 3817 N N . GLY A 1 319 ? -1.684 21.767 56.664 1.00 48.30 405 GLY A N 1
ATOM 3818 C CA . GLY A 1 319 ? -1.036 23.062 56.739 1.00 50.57 405 GLY A CA 1
ATOM 3819 C C . GLY A 1 319 ? -1.370 23.801 58.016 1.00 50.91 405 GLY A C 1
ATOM 3820 O O . GLY A 1 319 ? -2.534 23.902 58.403 1.00 50.24 405 GLY A O 1
ATOM 3824 N N . VAL A 1 320 ? -0.331 24.303 58.676 1.00 52.79 406 VAL A N 1
ATOM 3825 C CA . VAL A 1 320 ? -0.481 25.146 59.854 1.00 49.17 406 VAL A CA 1
ATOM 3826 C C . VAL A 1 320 ? -0.058 26.557 59.491 1.00 48.99 406 VAL A C 1
ATOM 3827 O O . VAL A 1 320 ? 1.118 26.812 59.239 1.00 52.76 406 VAL A O 1
ATOM 3840 N N . HIS A 1 321 ? -1.024 27.468 59.470 1.00 43.11 407 HIS A N 1
ATOM 3841 C CA . HIS A 1 321 ? -0.781 28.838 59.043 1.00 43.73 407 HIS A CA 1
ATOM 3842 C C . HIS A 1 321 ? -0.859 29.800 60.226 1.00 47.42 407 HIS A C 1
ATOM 3843 O O . HIS A 1 321 ? -1.938 30.055 60.761 1.00 48.16 407 HIS A O 1
ATOM 3856 N N . ILE A 1 322 ? 0.296 30.321 60.630 1.00 51.11 408 ILE A N 1
ATOM 3857 C CA . ILE A 1 322 ? 0.387 31.220 61.777 1.00 50.56 408 ILE A CA 1
ATOM 3858 C C . ILE A 1 322 ? 0.394 32.672 61.324 1.00 49.38 408 ILE A C 1
ATOM 3859 O O . ILE A 1 322 ? 1.043 33.014 60.339 1.00 50.35 408 ILE A O 1
ATOM 3875 N N . ALA A 1 323 ? -0.319 33.525 62.055 1.00 41.69 409 ALA A N 1
ATOM 3876 C CA . ALA A 1 323 ? -0.353 34.951 61.748 1.00 42.33 409 ALA A CA 1
ATOM 3877 C C . ALA A 1 323 ? 1.060 35.521 61.727 1.00 47.94 409 ALA A C 1
ATOM 3878 O O . ALA A 1 323 ? 1.833 35.319 62.661 1.00 46.98 409 ALA A O 1
ATOM 3885 N N . ASP A 1 324 ? 1.389 36.239 60.658 1.00 60.64 410 ASP A N 1
ATOM 3886 C CA . ASP A 1 324 ? 2.738 36.761 60.474 1.00 63.60 410 ASP A CA 1
ATOM 3887 C C . ASP A 1 324 ? 2.930 38.080 61.223 1.00 61.26 410 ASP A C 1
ATOM 3888 O O . ASP A 1 324 ? 3.025 39.147 60.618 1.00 63.84 410 ASP A O 1
ATOM 3897 N N . VAL A 1 325 ? 2.978 37.991 62.548 1.00 48.92 411 VAL A N 1
ATOM 3898 C CA . VAL A 1 325 ? 3.132 39.161 63.407 1.00 46.48 411 VAL A CA 1
ATOM 3899 C C . VAL A 1 325 ? 4.484 39.829 63.196 1.00 51.69 411 VAL A C 1
ATOM 3900 O O . VAL A 1 325 ? 4.619 41.044 63.347 1.00 50.19 411 VAL A O 1
ATOM 3913 N N . SER A 1 326 ? 5.478 39.017 62.853 1.00 62.31 412 SER A N 1
ATOM 3914 C CA . SER A 1 326 ? 6.836 39.490 62.615 1.00 65.49 412 SER A CA 1
ATOM 3915 C C . SER A 1 326 ? 6.851 40.628 61.593 1.00 64.36 412 SER A C 1
ATOM 3916 O O . SER A 1 326 ? 7.653 41.558 61.685 1.00 65.28 412 SER A O 1
ATOM 3924 N N . TYR A 1 327 ? 5.939 40.540 60.632 1.00 56.45 413 TYR A N 1
ATOM 3925 C CA . TYR A 1 327 ? 5.797 41.527 59.570 1.00 57.21 413 TYR A CA 1
ATOM 3926 C C . TYR A 1 327 ? 5.410 42.907 60.103 1.00 59.67 413 TYR A C 1
ATOM 3927 O O . TYR A 1 327 ? 5.915 43.926 59.633 1.00 63.72 413 TYR A O 1
ATOM 3945 N N . PHE A 1 328 ? 4.509 42.933 61.081 1.00 56.97 414 PHE A N 1
ATOM 3946 C CA . PHE A 1 328 ? 3.962 44.184 61.602 1.00 53.89 414 PHE A CA 1
ATOM 3947 C C . PHE A 1 328 ? 4.789 44.792 62.733 1.00 52.80 414 PHE A C 1
ATOM 3948 O O . PHE A 1 328 ? 4.593 45.956 63.091 1.00 48.91 414 PHE A O 1
ATOM 3965 N N . VAL A 1 329 ? 5.706 44.007 63.291 1.00 57.30 415 VAL A N 1
ATOM 3966 C CA . VAL A 1 329 ? 6.493 44.439 64.443 1.00 58.88 415 VAL A CA 1
ATOM 3967 C C . VAL A 1 329 ? 7.971 44.589 64.093 1.00 59.19 415 VAL A C 1
ATOM 3968 O O . VAL A 1 329 ? 8.749 43.652 64.262 1.00 59.95 415 VAL A O 1
ATOM 3981 N N . PRO A 1 330 ? 8.367 45.774 63.610 1.00 61.53 416 PRO A N 1
ATOM 3982 C CA . PRO A 1 330 ? 9.781 45.972 63.273 1.00 63.88 416 PRO A CA 1
ATOM 3983 C C . PRO A 1 330 ? 10.695 45.899 64.495 1.00 62.11 416 PRO A C 1
ATOM 3984 O O . PRO A 1 330 ? 10.465 46.582 65.489 1.00 62.97 416 PRO A O 1
ATOM 3995 N N . GLU A 1 331 ? 11.732 45.076 64.393 1.00 63.35 417 GLU A N 1
ATOM 3996 C CA . GLU A 1 331 ? 12.679 44.841 65.477 1.00 62.30 417 GLU A CA 1
ATOM 3997 C C . GLU A 1 331 ? 13.352 46.124 65.961 1.00 62.00 417 GLU A C 1
ATOM 3998 O O . GLU A 1 331 ? 13.885 46.894 65.167 1.00 65.63 417 GLU A O 1
ATOM 4010 N N . GLY A 1 332 ? 13.308 46.355 67.270 1.00 57.40 418 GLY A N 1
ATOM 4011 C CA . GLY A 1 332 ? 13.976 47.495 67.874 1.00 60.10 418 GLY A CA 1
ATOM 4012 C C . GLY A 1 332 ? 13.138 48.760 67.921 1.00 60.34 418 GLY A C 1
ATOM 4013 O O . GLY A 1 332 ? 13.611 49.811 68.360 1.00 59.82 418 GLY A O 1
ATOM 4017 N N . SER A 1 333 ? 11.895 48.662 67.465 1.00 60.58 419 SER A N 1
ATOM 4018 C CA . SER A 1 333 ? 10.983 49.797 67.488 1.00 61.80 419 SER A CA 1
ATOM 4019 C C . SER A 1 333 ? 10.313 49.899 68.848 1.00 60.71 419 SER A C 1
ATOM 4020 O O . SER A 1 333 ? 10.411 48.981 69.661 1.00 60.31 419 SER A O 1
ATOM 4028 N N . SER A 1 334 ? 9.631 51.014 69.089 1.00 62.24 420 SER A N 1
ATOM 4029 C CA . SER A 1 334 ? 8.903 51.208 70.336 1.00 60.59 420 SER A CA 1
ATOM 4030 C C . SER A 1 334 ? 7.871 50.103 70.525 1.00 58.85 420 SER A C 1
ATOM 4031 O O . SER A 1 334 ? 7.607 49.666 71.647 1.00 59.27 420 SER A O 1
ATOM 4039 N N . LEU A 1 335 ? 7.297 49.653 69.417 1.00 53.86 421 LEU A N 1
ATOM 4040 C CA . LEU A 1 335 ? 6.328 48.564 69.435 1.00 51.91 421 LEU A CA 1
ATOM 4041 C C . LEU A 1 335 ? 7.014 47.251 69.820 1.00 51.60 421 LEU A C 1
ATOM 4042 O O . LEU A 1 335 ? 6.435 46.408 70.511 1.00 48.54 421 LEU A O 1
ATOM 4058 N N . ASP A 1 336 ? 8.249 47.079 69.363 1.00 53.79 422 ASP A N 1
ATOM 4059 C CA . ASP A 1 336 ? 9.019 45.886 69.686 1.00 53.88 422 ASP A CA 1
ATOM 4060 C C . ASP A 1 336 ? 9.393 45.873 71.164 1.00 53.65 422 ASP A C 1
ATOM 4061 O O . ASP A 1 336 ? 9.259 44.851 71.839 1.00 51.59 422 ASP A O 1
ATOM 4070 N N . LYS A 1 337 ? 9.852 47.019 71.660 1.00 53.16 423 LYS A N 1
ATOM 4071 C CA . LYS A 1 337 ? 10.352 47.124 73.028 1.00 55.57 423 LYS A CA 1
ATOM 4072 C C . LYS A 1 337 ? 9.274 46.841 74.068 1.00 51.85 423 LYS A C 1
ATOM 4073 O O . LYS A 1 337 ? 9.533 46.173 75.072 1.00 47.75 423 LYS A O 1
ATOM 4092 N N . VAL A 1 338 ? 8.072 47.354 73.829 1.00 50.66 424 VAL A N 1
ATOM 4093 C CA . VAL A 1 338 ? 6.955 47.127 74.737 1.00 49.06 424 VAL A CA 1
ATOM 4094 C C . VAL A 1 338 ? 6.491 45.675 74.640 1.00 49.48 424 VAL A C 1
ATOM 4095 O O . VAL A 1 338 ? 6.031 45.096 75.625 1.00 50.62 424 VAL A O 1
ATOM 4108 N N . ALA A 1 339 ? 6.608 45.088 73.452 1.00 48.97 425 ALA A N 1
ATOM 4109 C CA . ALA A 1 339 ? 6.268 43.681 73.269 1.00 45.44 425 ALA A CA 1
ATOM 4110 C C . ALA A 1 339 ? 7.277 42.798 73.992 1.00 47.97 425 ALA A C 1
ATOM 4111 O O . ALA A 1 339 ? 6.908 41.813 74.630 1.00 44.52 425 ALA A O 1
ATOM 4118 N N . ALA A 1 340 ? 8.550 43.170 73.905 1.00 60.26 426 ALA A N 1
ATOM 4119 C CA . ALA A 1 340 ? 9.607 42.442 74.596 1.00 63.89 426 ALA A CA 1
ATOM 4120 C C . ALA A 1 340 ? 9.403 42.503 76.101 1.00 63.31 426 ALA A C 1
ATOM 4121 O O . ALA A 1 340 ? 9.617 41.514 76.800 1.00 65.28 426 ALA A O 1
ATOM 4128 N N . GLU A 1 341 ? 8.977 43.666 76.586 1.00 57.17 427 GLU A N 1
ATOM 4129 C CA . GLU A 1 341 ? 8.721 43.876 78.009 1.00 55.66 427 GLU A CA 1
ATOM 4130 C C . GLU A 1 341 ? 7.529 43.063 78.499 1.00 51.97 427 GLU A C 1
ATOM 4131 O O . GLU A 1 341 ? 7.638 42.318 79.472 1.00 51.18 427 GLU A O 1
ATOM 4143 N N . ARG A 1 342 ? 6.391 43.211 77.829 1.00 49.10 428 ARG A N 1
ATOM 4144 C CA . ARG A 1 342 ? 5.178 42.512 78.235 1.00 44.90 428 ARG A CA 1
ATOM 4145 C C . ARG A 1 342 ? 5.315 40.998 78.052 1.00 46.24 428 ARG A C 1
ATOM 4146 O O . ARG A 1 342 ? 4.667 40.228 78.761 1.00 43.53 428 ARG A O 1
ATOM 4167 N N . ALA A 1 343 ? 6.135 40.577 77.090 1.00 51.08 429 ALA A N 1
ATOM 4168 C CA . ALA A 1 343 ? 6.562 39.178 76.966 1.00 51.40 429 ALA A CA 1
ATOM 4169 C C . ALA A 1 343 ? 5.445 38.184 76.618 1.00 51.25 429 ALA A C 1
ATOM 4170 O O . ALA A 1 343 ? 5.677 37.225 75.878 1.00 51.75 429 ALA A O 1
ATOM 4177 N N . THR A 1 344 ? 4.251 38.387 77.168 1.00 47.88 430 THR A N 1
ATOM 4178 C CA . THR A 1 344 ? 3.105 37.540 76.857 1.00 45.50 430 THR A CA 1
ATOM 4179 C C . THR A 1 344 ? 1.805 38.267 77.176 1.00 45.42 430 THR A C 1
ATOM 4180 O O . THR A 1 344 ? 1.804 39.255 77.916 1.00 47.66 430 THR A O 1
ATOM 4191 N N . SER A 1 345 ? 0.702 37.789 76.608 1.00 37.90 431 SER A N 1
ATOM 4192 C CA . SER A 1 345 ? -0.619 38.274 76.995 1.00 38.05 431 SER A CA 1
ATOM 4193 C C . SER A 1 345 ? -1.070 37.581 78.275 1.00 38.57 431 SER A C 1
ATOM 4194 O O . SER A 1 345 ? -0.652 36.460 78.562 1.00 35.18 431 SER A O 1
ATOM 4202 N N . VAL A 1 346 ? -1.924 38.258 79.038 1.00 45.24 432 VAL A N 1
ATOM 4203 C CA . VAL A 1 346 ? -2.437 37.721 80.290 1.00 44.63 432 VAL A CA 1
ATOM 4204 C C . VAL A 1 346 ? -3.936 37.513 80.177 1.00 44.00 432 VAL A C 1
ATOM 4205 O O . VAL A 1 346 ? -4.684 38.460 79.936 1.00 42.33 432 VAL A O 1
ATOM 4218 N N . TYR A 1 347 ? -4.367 36.271 80.365 1.00 48.89 433 TYR A N 1
ATOM 4219 C CA . TYR A 1 347 ? -5.765 35.905 80.186 1.00 48.03 433 TYR A CA 1
ATOM 4220 C C . TYR A 1 347 ? -6.507 35.764 81.510 1.00 45.92 433 TYR A C 1
ATOM 4221 O O . TYR A 1 347 ? -6.633 34.672 82.058 1.00 46.29 433 TYR A O 1
ATOM 4239 N N . LEU A 1 348 ? -7.008 36.887 82.009 1.00 45.36 434 LEU A N 1
ATOM 4240 C CA . LEU A 1 348 ? -7.832 36.894 83.205 1.00 43.73 434 LEU A CA 1
ATOM 4241 C C . LEU A 1 348 ? -9.176 36.253 82.906 1.00 43.68 434 LEU A C 1
ATOM 4242 O O . LEU A 1 348 ? -9.460 35.891 81.767 1.00 47.32 434 LEU A O 1
ATOM 4258 N N . VAL A 1 349 ? -10.011 36.122 83.927 1.00 34.56 435 VAL A N 1
ATOM 4259 C CA . VAL A 1 349 ? -11.296 35.465 83.760 1.00 31.16 435 VAL A CA 1
ATOM 4260 C C . VAL A 1 349 ? -12.253 36.332 82.953 1.00 31.85 435 VAL A C 1
ATOM 4261 O O . VAL A 1 349 ? -12.913 35.841 82.034 1.00 29.87 435 VAL A O 1
ATOM 4274 N N . GLN A 1 350 ? -12.307 37.621 83.280 1.00 33.27 436 GLN A N 1
ATOM 4275 C CA . GLN A 1 350 ? -13.315 38.508 82.711 1.00 37.24 436 GLN A CA 1
ATOM 4276 C C . GLN A 1 350 ? -12.757 39.393 81.590 1.00 41.96 436 GLN A C 1
ATOM 4277 O O . GLN A 1 350 ? -13.524 39.965 80.818 1.00 46.67 436 GLN A O 1
ATOM 4291 N N . LYS A 1 351 ? -11.435 39.508 81.502 1.00 43.23 437 LYS A N 1
ATOM 4292 C CA . LYS A 1 351 ? -10.812 40.317 80.457 1.00 43.14 437 LYS A CA 1
ATOM 4293 C C . LYS A 1 351 ? -9.404 39.834 80.133 1.00 46.04 437 LYS A C 1
ATOM 4294 O O . LYS A 1 351 ? -8.960 38.809 80.648 1.00 48.02 437 LYS A O 1
ATOM 4313 N N . VAL A 1 352 ? -8.714 40.567 79.262 1.00 45.56 438 VAL A N 1
ATOM 4314 C CA . VAL A 1 352 ? -7.385 40.166 78.803 1.00 46.11 438 VAL A CA 1
ATOM 4315 C C . VAL A 1 352 ? -6.451 41.360 78.669 1.00 43.71 438 VAL A C 1
ATOM 4316 O O . VAL A 1 352 ? -6.776 42.330 77.996 1.00 45.12 438 VAL A O 1
ATOM 4329 N N . VAL A 1 353 ? -5.297 41.283 79.325 1.00 42.90 439 VAL A N 1
ATOM 4330 C CA . VAL A 1 353 ? -4.269 42.309 79.189 1.00 43.53 439 VAL A CA 1
ATOM 4331 C C . VAL A 1 353 ? -3.356 41.951 78.018 1.00 43.18 439 VAL A C 1
ATOM 4332 O O . VAL A 1 353 ? -2.501 41.071 78.145 1.00 44.21 439 VAL A O 1
ATOM 4345 N N . PRO A 1 354 ? -3.519 42.640 76.877 1.00 37.97 440 PRO A N 1
ATOM 4346 C CA . PRO A 1 354 ? -2.841 42.220 75.646 1.00 35.39 440 PRO A CA 1
ATOM 4347 C C . PRO A 1 354 ? -1.365 42.596 75.585 1.00 36.48 440 PRO A C 1
ATOM 4348 O O . PRO A 1 354 ? -0.943 43.559 76.215 1.00 38.42 440 PRO A O 1
ATOM 4359 N N . MET A 1 355 ? -0.598 41.844 74.807 1.00 44.50 441 MET A N 1
ATOM 4360 C CA . MET A 1 355 ? 0.811 42.152 74.574 1.00 50.64 441 MET A CA 1
ATOM 4361 C C . MET A 1 355 ? 0.960 43.288 73.555 1.00 55.55 441 MET A C 1
ATOM 4362 O O . MET A 1 355 ? 1.762 44.205 73.742 1.00 56.97 441 MET A O 1
ATOM 4376 N N . LEU A 1 356 ? 0.189 43.206 72.472 1.00 49.82 442 LEU A N 1
ATOM 4377 C CA . LEU A 1 356 ? 0.196 44.222 71.429 1.00 47.83 442 LEU A CA 1
ATOM 4378 C C . LEU A 1 356 ? -1.078 45.057 71.479 1.00 46.47 442 LEU A C 1
ATOM 4379 O O . LEU A 1 356 ? -2.033 44.701 72.167 1.00 43.62 442 LEU A O 1
ATOM 4395 N N . PRO A 1 357 ? -1.092 46.187 70.760 1.00 44.38 443 PRO A N 1
ATOM 4396 C CA . PRO A 1 357 ? -2.324 46.974 70.648 1.00 46.68 443 PRO A CA 1
ATOM 4397 C C . PRO A 1 357 ? -3.445 46.178 69.988 1.00 48.34 443 PRO A C 1
ATOM 4398 O O . PRO A 1 357 ? -3.163 45.243 69.242 1.00 48.10 443 PRO A O 1
ATOM 4409 N N . ARG A 1 358 ? -4.693 46.548 70.255 1.00 54.45 444 ARG A N 1
ATOM 4410 C CA . ARG A 1 358 ? -5.840 45.798 69.748 1.00 57.50 444 ARG A CA 1
ATOM 4411 C C . ARG A 1 358 ? -5.922 45.813 68.223 1.00 56.98 444 ARG A C 1
ATOM 4412 O O . ARG A 1 358 ? -6.483 44.898 67.621 1.00 55.14 444 ARG A O 1
ATOM 4433 N N . LEU A 1 359 ? -5.362 46.846 67.601 1.00 60.04 445 LEU A N 1
ATOM 4434 C CA . LEU A 1 359 ? -5.380 46.949 66.145 1.00 57.22 445 LEU A CA 1
ATOM 4435 C C . LEU A 1 359 ? -4.671 45.757 65.509 1.00 57.27 445 LEU A C 1
ATOM 4436 O O . LEU A 1 359 ? -5.018 45.330 64.408 1.00 58.16 445 LEU A O 1
ATOM 4452 N N . LEU A 1 360 ? -3.677 45.227 66.212 1.00 56.66 446 LEU A N 1
ATOM 4453 C CA . LEU A 1 360 ? -2.972 44.033 65.769 1.00 55.93 446 LEU A CA 1
ATOM 4454 C C . LEU A 1 360 ? -3.623 42.788 66.342 1.00 57.15 446 LEU A C 1
ATOM 4455 O O . LEU A 1 360 ? -3.994 41.879 65.606 1.00 57.70 446 LEU A O 1
ATOM 4471 N N . CYS A 1 361 ? -3.768 42.770 67.663 1.00 58.53 447 CYS A N 1
ATOM 4472 C CA . CYS A 1 361 ? -4.262 41.604 68.388 1.00 58.18 447 CYS A CA 1
ATOM 4473 C C . CYS A 1 361 ? -5.574 41.049 67.846 1.00 61.48 447 CYS A C 1
ATOM 4474 O O . CYS A 1 361 ? -5.767 39.833 67.809 1.00 60.17 447 CYS A O 1
ATOM 4482 N N . GLU A 1 362 ? -6.460 41.941 67.415 1.00 69.71 448 GLU A N 1
ATOM 4483 C CA . GLU A 1 362 ? -7.846 41.573 67.151 1.00 69.52 448 GLU A CA 1
ATOM 4484 C C . GLU A 1 362 ? -8.284 41.806 65.708 1.00 66.99 448 GLU A C 1
ATOM 4485 O O . GLU A 1 362 ? -9.229 41.168 65.240 1.00 66.31 448 GLU A O 1
ATOM 4497 N N . GLU A 1 363 ? -7.604 42.709 65.007 1.00 61.93 449 GLU A N 1
ATOM 4498 C CA . GLU A 1 363 ? -8.032 43.105 63.668 1.00 62.76 449 GLU A CA 1
ATOM 4499 C C . GLU A 1 363 ? -7.064 42.670 62.570 1.00 60.66 449 GLU A C 1
ATOM 4500 O O . GLU A 1 363 ? -7.412 41.853 61.717 1.00 62.34 449 GLU A O 1
ATOM 4512 N N . LEU A 1 364 ? -5.856 43.220 62.586 1.00 52.64 450 LEU A N 1
ATOM 4513 C CA . LEU A 1 364 ? -4.899 42.980 61.513 1.00 50.31 450 LEU A CA 1
ATOM 4514 C C . LEU A 1 364 ? -4.285 41.582 61.543 1.00 49.34 450 LEU A C 1
ATOM 4515 O O . LEU A 1 364 ? -4.507 40.787 60.632 1.00 49.95 450 LEU A O 1
ATOM 4531 N N . CYS A 1 365 ? -3.512 41.284 62.581 1.00 51.87 451 CYS A N 1
ATOM 4532 C CA . CYS A 1 365 ? -2.817 40.003 62.673 1.00 50.76 451 CYS A CA 1
ATOM 4533 C C . CYS A 1 365 ? -3.784 38.833 62.832 1.00 48.50 451 CYS A C 1
ATOM 4534 O O . CYS A 1 365 ? -3.575 37.764 62.256 1.00 47.53 451 CYS A O 1
ATOM 4542 N N . SER A 1 366 ? -4.842 39.047 63.611 1.00 42.97 452 SER A N 1
ATOM 4543 C CA . SER A 1 366 ? -5.810 37.997 63.910 1.00 42.46 452 SER A CA 1
ATOM 4544 C C . SER A 1 366 ? -6.376 37.400 62.630 1.00 44.12 452 SER A C 1
ATOM 4545 O O . SER A 1 366 ? -6.785 38.125 61.730 1.00 44.44 452 SER A O 1
ATOM 4553 N N . LEU A 1 367 ? -6.386 36.072 62.559 1.00 49.08 453 LEU A N 1
ATOM 4554 C CA . LEU A 1 367 ? -6.832 35.361 61.367 1.00 49.86 453 LEU A CA 1
ATOM 4555 C C . LEU A 1 367 ? -8.356 35.269 61.306 1.00 51.13 453 LEU A C 1
ATOM 4556 O O . LEU A 1 367 ? -8.928 34.174 61.292 1.00 50.14 453 LEU A O 1
ATOM 4572 N N . ASN A 1 368 ? -9.004 36.430 61.261 1.00 52.69 454 ASN A N 1
ATOM 4573 C CA . ASN A 1 368 ? -10.456 36.504 61.188 1.00 53.04 454 ASN A CA 1
ATOM 4574 C C . ASN A 1 368 ? -10.953 35.972 59.848 1.00 54.50 454 ASN A C 1
ATOM 4575 O O . ASN A 1 368 ? -10.227 36.018 58.855 1.00 58.94 454 ASN A O 1
ATOM 4586 N N . PRO A 1 369 ? -12.195 35.465 59.811 1.00 49.65 455 PRO A N 1
ATOM 4587 C CA . PRO A 1 369 ? -12.733 34.838 58.598 1.00 48.99 455 PRO A CA 1
ATOM 4588 C C . PRO A 1 369 ? -13.075 35.824 57.477 1.00 48.44 455 PRO A C 1
ATOM 4589 O O . PRO A 1 369 ? -13.458 36.961 57.746 1.00 50.18 455 PRO A O 1
ATOM 4600 N N . MET A 1 370 ? -12.920 35.373 56.234 1.00 45.82 456 MET A N 1
ATOM 4601 C CA . MET A 1 370 ? -13.340 36.118 55.051 1.00 44.78 456 MET A CA 1
ATOM 4602 C C . MET A 1 370 ? -12.565 37.419 54.875 1.00 45.85 456 MET A C 1
ATOM 4603 O O . MET A 1 370 ? -13.117 38.430 54.436 1.00 48.01 456 MET A O 1
ATOM 4617 N N . THR A 1 371 ? -11.279 37.375 55.201 1.00 45.48 457 THR A N 1
ATOM 4618 C CA . THR A 1 371 ? -10.389 38.516 55.028 1.00 47.77 457 THR A CA 1
ATOM 4619 C C . THR A 1 371 ? -8.990 38.011 54.717 1.00 51.44 457 THR A C 1
ATOM 4620 O O . THR A 1 371 ? -8.522 37.054 55.329 1.00 51.72 457 THR A O 1
ATOM 4631 N N . ASP A 1 372 ? -8.324 38.649 53.761 1.00 60.75 458 ASP A N 1
ATOM 4632 C CA . ASP A 1 372 ? -6.962 38.268 53.421 1.00 62.80 458 ASP A CA 1
ATOM 4633 C C . ASP A 1 372 ? -6.038 38.555 54.604 1.00 61.06 458 ASP A C 1
ATOM 4634 O O . ASP A 1 372 ? -6.085 39.639 55.186 1.00 61.25 458 ASP A O 1
ATOM 4643 N N . LYS A 1 373 ? -5.205 37.579 54.951 1.00 57.23 459 LYS A N 1
ATOM 4644 C CA . LYS A 1 373 ? -4.290 37.698 56.083 1.00 54.86 459 LYS A CA 1
ATOM 4645 C C . LYS A 1 373 ? -2.896 37.201 55.730 1.00 54.60 459 LYS A C 1
ATOM 4646 O O . LYS A 1 373 ? -2.742 36.172 55.073 1.00 53.70 459 LYS A O 1
ATOM 4665 N N . LEU A 1 374 ? -1.883 37.941 56.170 1.00 53.66 460 LEU A N 1
ATOM 4666 C CA . LEU A 1 374 ? -0.499 37.513 56.017 1.00 51.91 460 LEU A CA 1
ATOM 4667 C C . LEU A 1 374 ? -0.163 36.464 57.067 1.00 49.33 460 LEU A C 1
ATOM 4668 O O . LEU A 1 374 ? -0.410 36.664 58.258 1.00 48.85 460 LEU A O 1
ATOM 4684 N N . THR A 1 375 ? 0.394 35.345 56.618 1.00 50.26 461 THR A N 1
ATOM 4685 C CA . THR A 1 375 ? 0.707 34.231 57.505 1.00 46.95 461 THR A CA 1
ATOM 4686 C C . THR A 1 375 ? 2.101 33.663 57.274 1.00 45.85 461 THR A C 1
ATOM 4687 O O . THR A 1 375 ? 2.696 33.848 56.211 1.00 48.04 461 THR A O 1
ATOM 4698 N N . PHE A 1 376 ? 2.609 32.978 58.294 1.00 41.12 462 PHE A N 1
ATOM 4699 C CA . PHE A 1 376 ? 3.863 32.245 58.207 1.00 40.35 462 PHE A CA 1
ATOM 4700 C C . PHE A 1 376 ? 3.533 30.771 58.419 1.00 42.87 462 PHE A C 1
ATOM 4701 O O . PHE A 1 376 ? 3.212 30.357 59.530 1.00 40.39 462 PHE A O 1
ATOM 4718 N N . SER A 1 377 ? 3.606 29.981 57.352 1.00 56.23 463 SER A N 1
ATOM 4719 C CA . SER A 1 377 ? 3.026 28.640 57.365 1.00 58.18 463 SER A CA 1
ATOM 4720 C C . SER A 1 377 ? 4.036 27.504 57.433 1.00 58.16 463 SER A C 1
ATOM 4721 O O . SER A 1 377 ? 5.190 27.643 57.025 1.00 59.28 463 SER A O 1
ATOM 4729 N N . VAL A 1 378 ? 3.569 26.381 57.971 1.00 52.57 464 VAL A N 1
ATOM 4730 C CA . VAL A 1 378 ? 4.259 25.103 57.861 1.00 51.25 464 VAL A CA 1
ATOM 4731 C C . VAL A 1 378 ? 3.316 24.118 57.185 1.00 48.45 464 VAL A C 1
ATOM 4732 O O . VAL A 1 378 ? 2.168 23.968 57.605 1.00 46.81 464 VAL A O 1
ATOM 4745 N N . ILE A 1 379 ? 3.797 23.464 56.132 1.00 47.87 465 ILE A N 1
ATOM 4746 C CA . ILE A 1 379 ? 2.983 22.508 55.389 1.00 45.85 465 ILE A CA 1
ATOM 4747 C C . ILE A 1 379 ? 3.695 21.174 55.247 1.00 45.70 465 ILE A C 1
ATOM 4748 O O . ILE A 1 379 ? 4.882 21.125 54.929 1.00 47.94 465 ILE A O 1
ATOM 4764 N N . TRP A 1 380 ? 2.954 20.099 55.504 1.00 45.04 466 TRP A N 1
ATOM 4765 C CA . TRP A 1 380 ? 3.466 18.739 55.383 1.00 45.85 466 TRP A CA 1
ATOM 4766 C C . TRP A 1 380 ? 2.697 17.935 54.355 1.00 46.78 466 TRP A C 1
ATOM 4767 O O . TRP A 1 380 ? 1.560 18.258 54.009 1.00 44.11 466 TRP A O 1
ATOM 4788 N N . LYS A 1 381 ? 3.342 16.878 53.882 1.00 52.29 467 LYS A N 1
ATOM 4789 C CA . LYS A 1 381 ? 2.658 15.783 53.221 1.00 57.00 467 LYS A CA 1
ATOM 4790 C C . LYS A 1 381 ? 2.684 14.626 54.217 1.00 57.45 467 LYS A C 1
ATOM 4791 O O . LYS A 1 381 ? 3.744 14.057 54.485 1.00 58.74 467 LYS A O 1
ATOM 4810 N N . LEU A 1 382 ? 1.529 14.310 54.795 1.00 52.46 468 LEU A N 1
ATOM 4811 C CA . LEU A 1 382 ? 1.468 13.368 55.915 1.00 53.50 468 LEU A CA 1
ATOM 4812 C C . LEU A 1 382 ? 0.842 12.020 55.584 1.00 52.94 468 LEU A C 1
ATOM 4813 O O . LEU A 1 382 ? -0.082 11.914 54.777 1.00 53.02 468 LEU A O 1
ATOM 4829 N N . THR A 1 383 ? 1.369 10.997 56.244 1.00 56.96 469 THR A N 1
ATOM 4830 C CA . THR A 1 383 ? 0.776 9.672 56.265 1.00 57.67 469 THR A CA 1
ATOM 4831 C C . THR A 1 383 ? -0.539 9.746 57.027 1.00 54.34 469 THR A C 1
ATOM 4832 O O . THR A 1 383 ? -0.691 10.608 57.886 1.00 56.73 469 THR A O 1
ATOM 4843 N N . PRO A 1 384 ? -1.503 8.864 56.713 1.00 47.42 470 PRO A N 1
ATOM 4844 C CA . PRO A 1 384 ? -2.743 8.868 57.498 1.00 46.53 470 PRO A CA 1
ATOM 4845 C C . PRO A 1 384 ? -2.505 8.743 59.004 1.00 45.70 470 PRO A C 1
ATOM 4846 O O . PRO A 1 384 ? -3.359 9.147 59.795 1.00 44.50 470 PRO A O 1
ATOM 4857 N N . GLU A 1 385 ? -1.347 8.204 59.382 1.00 50.53 471 GLU A N 1
ATOM 4858 C CA . GLU A 1 385 ? -0.988 8.045 60.783 1.00 54.11 471 GLU A CA 1
ATOM 4859 C C . GLU A 1 385 ? -0.295 9.292 61.318 1.00 53.64 471 GLU A C 1
ATOM 4860 O O . GLU A 1 385 ? -0.059 9.412 62.522 1.00 51.52 471 GLU A O 1
ATOM 4872 N N . GLY A 1 386 ? 0.039 10.211 60.417 1.00 57.12 472 GLY A N 1
ATOM 4873 C CA . GLY A 1 386 ? 0.625 11.483 60.793 1.00 55.37 472 GLY A CA 1
ATOM 4874 C C . GLY A 1 386 ? 2.130 11.520 60.606 1.00 56.91 472 GLY A C 1
ATOM 4875 O O . GLY A 1 386 ? 2.787 12.457 61.051 1.00 58.12 472 GLY A O 1
ATOM 4879 N N . LYS A 1 387 ? 2.682 10.505 59.950 1.00 60.14 473 LYS A N 1
ATOM 4880 C CA . LYS A 1 387 ? 4.114 10.470 59.684 1.00 60.73 473 LYS A CA 1
ATOM 4881 C C . LYS A 1 387 ? 4.454 11.435 58.562 1.00 60.61 473 LYS A C 1
ATOM 4882 O O . LYS A 1 387 ? 3.786 11.457 57.530 1.00 62.32 473 LYS A O 1
ATOM 4901 N N . ILE A 1 388 ? 5.494 12.235 58.769 1.00 60.62 474 ILE A N 1
ATOM 4902 C CA . ILE A 1 388 ? 5.887 13.248 57.794 1.00 58.99 474 ILE A CA 1
ATOM 4903 C C . ILE A 1 388 ? 6.670 12.640 56.632 1.00 55.93 474 ILE A C 1
ATOM 4904 O O . ILE A 1 388 ? 7.606 11.870 56.843 1.00 58.14 474 ILE A O 1
ATOM 4920 N N . LEU A 1 389 ? 6.285 13.008 55.411 1.00 48.23 475 LEU A N 1
ATOM 4921 C CA . LEU A 1 389 ? 6.938 12.521 54.191 1.00 50.25 475 LEU A CA 1
ATOM 4922 C C . LEU A 1 389 ? 7.818 13.604 53.570 1.00 50.51 475 LEU A C 1
ATOM 4923 O O . LEU A 1 389 ? 8.947 13.340 53.159 1.00 52.26 475 LEU A O 1
ATOM 4939 N N . GLU A 1 390 ? 7.282 14.818 53.486 1.00 60.39 476 GLU A N 1
ATOM 4940 C CA . GLU A 1 390 ? 8.077 15.991 53.137 1.00 64.42 476 GLU A CA 1
ATOM 4941 C C . GLU A 1 390 ? 7.546 17.218 53.881 1.00 60.18 476 GLU A C 1
ATOM 4942 O O . GLU A 1 390 ? 6.367 17.285 54.230 1.00 56.09 476 GLU A O 1
ATOM 4954 N N . GLU A 1 391 ? 8.432 18.181 54.117 1.00 59.26 477 GLU A N 1
ATOM 4955 C CA . GLU A 1 391 ? 8.168 19.295 55.027 1.00 58.01 477 GLU A CA 1
ATOM 4956 C C . GLU A 1 391 ? 8.515 20.629 54.369 1.00 56.19 477 GLU A C 1
ATOM 4957 O O . GLU A 1 391 ? 9.542 20.748 53.705 1.00 57.20 477 GLU A O 1
ATOM 4969 N N . TRP A 1 392 ? 7.659 21.630 54.557 1.00 54.53 478 TRP A N 1
ATOM 4970 C CA . TRP A 1 392 ? 7.841 22.921 53.897 1.00 56.71 478 TRP A CA 1
ATOM 4971 C C . TRP A 1 392 ? 7.503 24.112 54.793 1.00 54.93 478 TRP A C 1
ATOM 4972 O O . TRP A 1 392 ? 6.455 24.143 55.441 1.00 51.55 478 TRP A O 1
ATOM 4993 N N . PHE A 1 393 ? 8.411 25.086 54.813 1.00 57.80 479 PHE A N 1
ATOM 4994 C CA . PHE A 1 393 ? 8.209 26.354 55.507 1.00 56.29 479 PHE A CA 1
ATOM 4995 C C . PHE A 1 393 ? 8.143 27.484 54.488 1.00 56.90 479 PHE A C 1
ATOM 4996 O O . PHE A 1 393 ? 8.695 27.363 53.396 1.00 62.01 479 PHE A O 1
ATOM 5013 N N . GLY A 1 394 ? 7.480 28.581 54.842 1.00 49.13 480 GLY A N 1
ATOM 5014 C CA . GLY A 1 394 ? 7.431 29.743 53.971 1.00 47.82 480 GLY A CA 1
ATOM 5015 C C . GLY A 1 394 ? 6.323 30.729 54.285 1.00 47.48 480 GLY A C 1
ATOM 5016 O O . GLY A 1 394 ? 5.271 30.360 54.812 1.00 44.19 480 GLY A O 1
ATOM 5020 N N . ARG A 1 395 ? 6.558 31.995 53.949 1.00 53.20 481 ARG A N 1
ATOM 5021 C CA . ARG A 1 395 ? 5.554 33.032 54.144 1.00 54.71 481 ARG A CA 1
ATOM 5022 C C . ARG A 1 395 ? 4.431 32.869 53.137 1.00 55.29 481 ARG A C 1
ATOM 5023 O O . ARG A 1 395 ? 4.673 32.666 51.949 1.00 58.35 481 ARG A O 1
ATOM 5044 N N . THR A 1 396 ? 3.202 32.960 53.626 1.00 51.80 482 THR A N 1
ATOM 5045 C CA . THR A 1 396 ? 2.024 32.717 52.806 1.00 49.62 482 THR A CA 1
ATOM 5046 C C . THR A 1 396 ? 0.981 33.804 52.999 1.00 50.20 482 THR A C 1
ATOM 5047 O O . THR A 1 396 ? 1.191 34.760 53.741 1.00 48.89 482 THR A O 1
ATOM 5058 N N . ILE A 1 397 ? -0.147 33.647 52.320 1.00 55.50 483 ILE A N 1
ATOM 5059 C CA . ILE A 1 397 ? -1.273 34.553 52.481 1.00 57.23 483 ILE A CA 1
ATOM 5060 C C . ILE A 1 397 ? -2.555 33.741 52.317 1.00 56.06 483 ILE A C 1
ATOM 5061 O O . ILE A 1 397 ? -2.695 32.974 51.360 1.00 55.06 483 ILE A O 1
ATOM 5077 N N . ILE A 1 398 ? -3.474 33.896 53.268 1.00 51.00 484 ILE A N 1
ATOM 5078 C CA . ILE A 1 398 ? -4.675 33.066 53.325 1.00 51.31 484 ILE A CA 1
ATOM 5079 C C . ILE A 1 398 ? -5.937 33.910 53.384 1.00 49.67 484 ILE A C 1
ATOM 5080 O O . ILE A 1 398 ? -5.873 35.129 53.530 1.00 46.13 484 ILE A O 1
ATOM 5096 N N . ARG A 1 399 ? -7.081 33.242 53.274 1.00 52.51 485 ARG A N 1
ATOM 5097 C CA . ARG A 1 399 ? -8.376 33.864 53.519 1.00 58.41 485 ARG A CA 1
ATOM 5098 C C . ARG A 1 399 ? -9.282 32.836 54.191 1.00 58.29 485 ARG A C 1
ATOM 5099 O O . ARG A 1 399 ? -9.962 32.052 53.523 1.00 58.77 485 ARG A O 1
ATOM 5120 N N . SER A 1 400 ? -9.270 32.842 55.520 1.00 61.65 486 SER A N 1
ATOM 5121 C CA . SER A 1 400 ? -10.036 31.888 56.310 1.00 61.39 486 SER A CA 1
ATOM 5122 C C . SER A 1 400 ? -11.505 31.926 55.929 1.00 62.76 486 SER A C 1
ATOM 5123 O O . SER A 1 400 ? -12.120 32.987 55.907 1.00 65.73 486 SER A O 1
ATOM 5131 N N . CYS A 1 401 ? -12.057 30.767 55.603 1.00 63.36 487 CYS A N 1
ATOM 5132 C CA . CYS A 1 401 ? -13.427 30.696 55.123 1.00 63.67 487 CYS A CA 1
ATOM 5133 C C . CYS A 1 401 ? -14.433 30.651 56.268 1.00 61.21 487 CYS A C 1
ATOM 5134 O O . CYS A 1 401 ? -15.625 30.864 56.052 1.00 65.41 487 CYS A O 1
ATOM 5142 N N . THR A 1 402 ? -13.962 30.394 57.487 1.00 49.54 488 THR A N 1
ATOM 5143 C CA . THR A 1 402 ? -14.867 30.323 58.635 1.00 47.91 488 THR A CA 1
ATOM 5144 C C . THR A 1 402 ? -14.149 30.323 59.985 1.00 46.38 488 THR A C 1
ATOM 5145 O O . THR A 1 402 ? -12.994 29.911 60.094 1.00 42.36 488 THR A O 1
ATOM 5156 N N . LYS A 1 403 ? -14.858 30.796 61.006 1.00 55.47 489 LYS A N 1
ATOM 5157 C CA . LYS A 1 403 ? -14.348 30.846 62.372 1.00 58.67 489 LYS A CA 1
ATOM 5158 C C . LYS A 1 403 ? -15.072 29.822 63.233 1.00 57.19 489 LYS A C 1
ATOM 5159 O O . LYS A 1 403 ? -16.143 30.105 63.765 1.00 60.44 489 LYS A O 1
ATOM 5178 N N . LEU A 1 404 ? -14.496 28.630 63.357 1.00 52.28 490 LEU A N 1
ATOM 5179 C CA . LEU A 1 404 ? -15.129 27.559 64.118 1.00 49.96 490 LEU A CA 1
ATOM 5180 C C . LEU A 1 404 ? -14.783 27.635 65.595 1.00 48.88 490 LEU A C 1
ATOM 5181 O O . LEU A 1 404 ? -13.679 28.037 65.966 1.00 49.95 490 LEU A O 1
ATOM 5197 N N . SER A 1 405 ? -15.738 27.239 66.429 1.00 47.74 491 SER A N 1
ATOM 5198 C CA . SER A 1 405 ? -15.493 27.060 67.854 1.00 47.96 491 SER A CA 1
ATOM 5199 C C . SER A 1 405 ? -15.225 25.591 68.121 1.00 49.20 491 SER A C 1
ATOM 5200 O O . SER A 1 405 ? -15.538 24.739 67.291 1.00 54.23 491 SER A O 1
ATOM 5208 N N . TYR A 1 406 ? -14.665 25.285 69.283 1.00 44.86 492 TYR A N 1
ATOM 5209 C CA . TYR A 1 406 ? -14.389 23.899 69.624 1.00 43.24 492 TYR A CA 1
ATOM 5210 C C . TYR A 1 406 ? -15.681 23.094 69.697 1.00 47.46 492 TYR A C 1
ATOM 5211 O O . TYR A 1 406 ? -15.676 21.894 69.445 1.00 50.28 492 TYR A O 1
ATOM 5229 N N . ASP A 1 407 ? -16.784 23.758 70.033 1.00 55.63 493 ASP A N 1
ATOM 5230 C CA . ASP A 1 407 ? -18.090 23.102 70.059 1.00 59.91 493 ASP A CA 1
ATOM 5231 C C . ASP A 1 407 ? -18.523 22.720 68.654 1.00 58.68 493 ASP A C 1
ATOM 5232 O O . ASP A 1 407 ? -19.036 21.623 68.426 1.00 61.22 493 ASP A O 1
ATOM 5241 N N . HIS A 1 408 ? -18.326 23.638 67.714 1.00 49.65 494 HIS A N 1
ATOM 5242 C CA . HIS A 1 408 ? -18.633 23.371 66.318 1.00 47.14 494 HIS A CA 1
ATOM 5243 C C . HIS A 1 408 ? -17.826 22.178 65.819 1.00 49.11 494 HIS A C 1
ATOM 5244 O O . HIS A 1 408 ? -18.379 21.226 65.266 1.00 48.84 494 HIS A O 1
ATOM 5257 N N . ALA A 1 409 ? -16.516 22.242 66.031 1.00 52.10 495 ALA A N 1
ATOM 5258 C CA . ALA A 1 409 ? -15.609 21.194 65.591 1.00 52.06 495 ALA A CA 1
ATOM 5259 C C . ALA A 1 409 ? -16.011 19.845 66.167 1.00 51.69 495 ALA A C 1
ATOM 5260 O O . ALA A 1 409 ? -16.060 18.845 65.454 1.00 55.28 495 ALA A O 1
ATOM 5267 N N . GLN A 1 410 ? -16.320 19.823 67.456 1.00 45.65 496 GLN A N 1
ATOM 5268 C CA . GLN A 1 410 ? -16.706 18.583 68.112 1.00 46.69 496 GLN A CA 1
ATOM 5269 C C . GLN A 1 410 ? -17.975 18.017 67.473 1.00 51.29 496 GLN A C 1
ATOM 5270 O O . GLN A 1 410 ? -18.077 16.811 67.243 1.00 52.60 496 GLN A O 1
ATOM 5284 N N . SER A 1 411 ? -18.938 18.889 67.187 1.00 53.88 497 SER A N 1
ATOM 5285 C CA . SER A 1 411 ? -20.183 18.459 66.561 1.00 56.40 497 SER A CA 1
ATOM 5286 C C . SER A 1 411 ? -19.907 17.850 65.195 1.00 58.65 497 SER A C 1
ATOM 5287 O O . SER A 1 411 ? -20.588 16.917 64.771 1.00 61.50 497 SER A O 1
ATOM 5295 N N . MET A 1 412 ? -18.910 18.389 64.503 1.00 56.06 498 MET A N 1
ATOM 5296 C CA . MET A 1 412 ? -18.519 17.845 63.216 1.00 56.60 498 MET A CA 1
ATOM 5297 C C . MET A 1 412 ? -17.937 16.451 63.405 1.00 55.73 498 MET A C 1
ATOM 5298 O O . MET A 1 412 ? -18.253 15.527 62.656 1.00 62.34 498 MET A O 1
ATOM 5312 N N . ILE A 1 413 ? -17.096 16.301 64.420 1.00 42.76 499 ILE A N 1
ATOM 5313 C CA . ILE A 1 413 ? -16.436 15.030 64.676 1.00 40.22 499 ILE A CA 1
ATOM 5314 C C . ILE A 1 413 ? -17.432 13.974 65.131 1.00 46.29 499 ILE A C 1
ATOM 5315 O O . ILE A 1 413 ? -17.324 12.815 64.742 1.00 48.42 499 ILE A O 1
ATOM 5331 N N . GLU A 1 414 ? -18.400 14.370 65.950 1.00 62.57 500 GLU A N 1
ATOM 5332 C CA . GLU A 1 414 ? -19.364 13.418 66.498 1.00 71.89 500 GLU A CA 1
ATOM 5333 C C . GLU A 1 414 ? -20.421 13.008 65.477 1.00 76.04 500 GLU A C 1
ATOM 5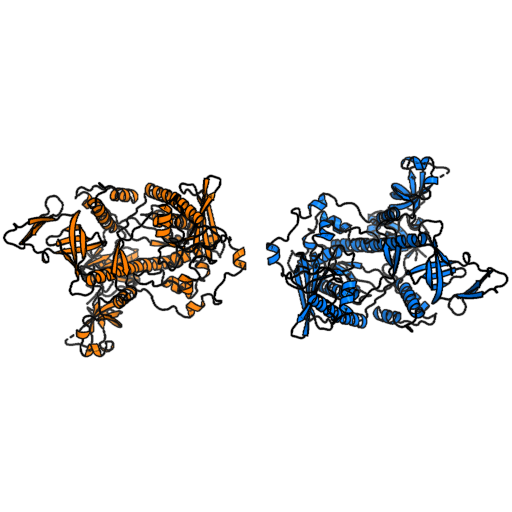334 O O . GLU A 1 414 ? -21.002 11.931 65.585 1.00 81.28 500 GLU A O 1
ATOM 5346 N N . ASN A 1 415 ? -20.670 13.871 64.498 1.00 68.35 501 ASN A N 1
ATOM 5347 C CA . ASN A 1 415 ? -21.604 13.573 63.415 1.00 71.47 501 ASN A CA 1
ATOM 5348 C C . ASN A 1 415 ? -20.879 13.590 62.073 1.00 70.31 501 ASN A C 1
ATOM 5349 O O . ASN A 1 415 ? -20.994 14.552 61.316 1.00 66.82 501 ASN A O 1
ATOM 5360 N N . PRO A 1 416 ? -20.141 12.511 61.766 1.00 73.63 502 PRO A N 1
ATOM 5361 C CA . PRO A 1 416 ? -19.215 12.521 60.632 1.00 73.87 502 PRO A CA 1
ATOM 5362 C C . PRO A 1 416 ? -19.859 12.248 59.272 1.00 77.90 502 PRO A C 1
ATOM 5363 O O . PRO A 1 416 ? -19.220 12.506 58.251 1.00 77.90 502 PRO A O 1
ATOM 5374 N N . THR A 1 417 ? -21.086 11.735 59.253 1.00 80.54 503 THR A N 1
ATOM 5375 C CA . THR A 1 417 ? -21.770 11.441 57.993 1.00 86.57 503 THR A CA 1
ATOM 5376 C C . THR A 1 417 ? -23.185 12.002 57.992 1.00 91.01 503 THR A C 1
ATOM 5377 O O . THR A 1 417 ? -24.133 11.330 57.582 1.00 89.37 503 THR A O 1
ATOM 5388 N N . GLU A 1 418 ? -23.314 13.243 58.449 1.00 108.55 504 GLU A N 1
ATOM 5389 C CA . GLU A 1 418 ? -24.600 13.925 58.475 1.00 114.90 504 GLU A CA 1
ATOM 5390 C C . GLU A 1 418 ? -24.427 15.412 58.198 1.00 109.27 504 GLU A C 1
ATOM 5391 O O . GLU A 1 418 ? -23.690 16.100 58.904 1.00 107.92 504 GLU A O 1
ATOM 5403 N N . LYS A 1 419 ? -25.095 15.903 57.158 1.00 92.15 505 LYS A N 1
ATOM 5404 C CA . LYS A 1 419 ? -25.078 17.327 56.863 1.00 89.22 505 LYS A CA 1
ATOM 5405 C C . LYS A 1 419 ? -25.793 18.070 57.980 1.00 97.61 505 LYS A C 1
ATOM 5406 O O . LYS A 1 419 ? -27.021 18.037 58.076 1.00 95.49 505 LYS A O 1
ATOM 5425 N N . ILE A 1 420 ? -25.015 18.738 58.824 1.00 126.30 506 ILE A N 1
ATOM 5426 C CA . ILE A 1 420 ? -25.559 19.443 59.976 1.00 134.54 506 ILE A CA 1
ATOM 5427 C C . ILE A 1 420 ? -26.354 20.652 59.487 1.00 137.32 506 ILE A C 1
ATOM 5428 O O . ILE A 1 420 ? -25.996 21.249 58.469 1.00 141.66 506 ILE A O 1
ATOM 5444 N N . PRO A 1 421 ? -27.451 21.000 60.186 1.00 121.22 507 PRO A N 1
ATOM 5445 C CA . PRO A 1 421 ? -28.161 22.230 59.823 1.00 119.71 507 PRO A CA 1
ATOM 5446 C C . PRO A 1 421 ? -27.212 23.420 59.768 1.00 121.97 507 PRO A C 1
ATOM 5447 O O . PRO A 1 421 ? -26.499 23.669 60.738 1.00 119.26 507 PRO A O 1
ATOM 5458 N N . GLU A 1 422 ? -27.210 24.146 58.655 1.00 136.29 508 GLU A N 1
ATOM 5459 C CA . GLU A 1 422 ? -26.240 25.216 58.442 1.00 136.44 508 GLU A CA 1
ATOM 5460 C C . GLU A 1 422 ? -26.612 26.497 59.191 1.00 132.41 508 GLU A C 1
ATOM 5461 O O . GLU A 1 422 ? -26.195 27.593 58.813 1.00 133.84 508 GLU A O 1
ATOM 5473 N N . GLU A 1 423 ? -27.397 26.343 60.252 1.00 114.38 509 GLU A N 1
ATOM 5474 C CA . GLU A 1 423 ? -27.776 27.445 61.124 1.00 109.81 509 GLU A CA 1
ATOM 5475 C C . GLU A 1 423 ? -27.211 27.217 62.524 1.00 106.65 509 GLU A C 1
ATOM 5476 O O . GLU A 1 423 ? -27.157 28.140 63.336 1.00 102.07 509 GLU A O 1
ATOM 5488 N N . GLU A 1 424 ? -26.798 25.981 62.797 1.00 116.72 510 GLU A N 1
ATOM 5489 C CA . GLU A 1 424 ? -26.112 25.647 64.043 1.00 116.71 510 GLU A CA 1
ATOM 5490 C C . GLU A 1 424 ? -24.599 25.778 63.878 1.00 105.84 510 GLU A C 1
ATOM 5491 O O . GLU A 1 424 ? -23.835 25.395 64.764 1.00 103.82 510 GLU A O 1
ATOM 5503 N N . LEU A 1 425 ? -24.179 26.312 62.734 1.00 93.21 511 LEU A N 1
ATOM 5504 C CA . LEU A 1 425 ? -22.766 26.520 62.442 1.00 86.05 511 LEU A CA 1
ATOM 5505 C C . LEU A 1 425 ? -22.512 27.983 62.109 1.00 80.66 511 LEU A C 1
ATOM 5506 O O . LEU A 1 425 ? -23.421 28.693 61.676 1.00 82.73 511 LEU A O 1
ATOM 5522 N N . PRO A 1 426 ? -21.266 28.439 62.290 1.00 71.93 512 PRO A N 1
ATOM 5523 C CA . PRO A 1 426 ? -21.001 29.865 62.108 1.00 68.43 512 PRO A CA 1
ATOM 5524 C C . PRO A 1 426 ? -20.987 30.250 60.639 1.00 68.06 512 PRO A C 1
ATOM 5525 O O . PRO A 1 426 ? -20.976 29.362 59.784 1.00 69.76 512 PRO A O 1
ATOM 5536 N N . PRO A 1 427 ? -20.999 31.558 60.347 1.00 65.10 513 PRO A N 1
ATOM 5537 C CA . PRO A 1 427 ? -20.940 32.026 58.962 1.00 65.26 513 PRO A CA 1
ATOM 5538 C C . PRO A 1 427 ? -19.753 31.424 58.235 1.00 65.31 513 PRO A C 1
ATOM 5539 O O . PRO A 1 427 ? -18.684 31.282 58.831 1.00 62.57 513 PRO A O 1
ATOM 5550 N N . ILE A 1 428 ? -19.956 31.050 56.977 1.00 71.73 514 ILE A N 1
ATOM 5551 C CA . ILE A 1 428 ? -18.901 30.456 56.169 1.00 72.53 514 ILE A CA 1
ATOM 5552 C C . ILE A 1 428 ? -18.843 31.156 54.817 1.00 74.60 514 ILE A C 1
ATOM 5553 O O . ILE A 1 428 ? -19.876 31.489 54.235 1.00 78.74 514 ILE A O 1
ATOM 5569 N N . SER A 1 429 ? -17.628 31.389 54.334 1.00 74.24 515 SER A N 1
ATOM 5570 C CA . SER A 1 429 ? -17.425 32.072 53.066 1.00 73.06 515 SER A CA 1
ATOM 5571 C C . SER A 1 429 ? -18.185 31.358 51.952 1.00 74.74 515 SER A C 1
ATOM 5572 O O . SER A 1 429 ? -18.184 30.133 51.893 1.00 75.73 515 SER A O 1
ATOM 5580 N N . PRO A 1 430 ? -18.849 32.121 51.071 1.00 78.54 516 PRO A N 1
ATOM 5581 C CA . PRO A 1 430 ? -19.671 31.499 50.026 1.00 80.89 516 PRO A CA 1
ATOM 5582 C C . PRO A 1 430 ? -18.863 30.678 49.020 1.00 79.54 516 PRO A C 1
ATOM 5583 O O . PRO A 1 430 ? -19.450 29.896 48.271 1.00 80.90 516 PRO A O 1
ATOM 5594 N N . GLU A 1 431 ? -17.544 30.857 49.001 1.00 73.28 517 GLU A N 1
ATOM 5595 C CA . GLU A 1 431 ? -16.692 30.141 48.054 1.00 72.46 517 GLU A CA 1
ATOM 5596 C C . GLU A 1 431 ? -16.189 28.820 48.646 1.00 66.86 517 GLU A C 1
ATOM 5597 O O . GLU A 1 431 ? -15.290 28.188 48.096 1.00 67.43 517 GLU A O 1
ATOM 5609 N N . HIS A 1 432 ? -16.781 28.410 49.765 1.00 62.68 518 HIS A N 1
ATOM 5610 C CA . HIS A 1 432 ? -16.478 27.120 50.383 1.00 59.73 518 HIS A CA 1
ATOM 5611 C C . HIS A 1 432 ? -17.709 26.561 51.093 1.00 61.64 518 HIS A C 1
ATOM 5612 O O . HIS A 1 432 ? -18.371 27.259 51.862 1.00 61.76 518 HIS A O 1
ATOM 5625 N N . SER A 1 433 ? -18.010 25.295 50.835 1.00 64.48 519 SER A N 1
ATOM 5626 C CA . SER A 1 433 ? -19.181 24.655 51.421 1.00 65.39 519 SER A CA 1
ATOM 5627 C C . SER A 1 433 ? -18.902 24.195 52.845 1.00 62.90 519 SER A C 1
ATOM 5628 O O . SER A 1 433 ? -17.751 24.001 53.234 1.00 61.03 519 SER A O 1
ATOM 5636 N N . VAL A 1 434 ? -19.965 24.024 53.621 1.00 61.48 520 VAL A N 1
ATOM 5637 C CA . VAL A 1 434 ? -19.839 23.520 54.980 1.00 59.67 520 VAL A CA 1
ATOM 5638 C C . VAL A 1 434 ? -19.365 22.066 54.967 1.00 62.91 520 VAL A C 1
ATOM 5639 O O . VAL A 1 434 ? -18.676 21.620 55.884 1.00 62.11 520 VAL A O 1
ATOM 5652 N N . GLU A 1 435 ? -19.727 21.331 53.920 1.00 65.31 521 GLU A N 1
ATOM 5653 C CA . GLU A 1 435 ? -19.343 19.929 53.811 1.00 66.63 521 GLU A CA 1
ATOM 5654 C C . GLU A 1 435 ? -17.835 19.797 53.638 1.00 59.46 521 GLU A C 1
ATOM 5655 O O . GLU A 1 435 ? -17.219 18.870 54.161 1.00 58.11 521 GLU A O 1
ATOM 5667 N N . GLU A 1 436 ? -17.241 20.731 52.905 1.00 57.82 522 GLU A N 1
ATOM 5668 C CA . GLU A 1 436 ? -15.802 20.708 52.672 1.00 55.79 522 GLU A CA 1
ATOM 5669 C C . GLU A 1 436 ? -15.024 20.920 53.970 1.00 52.49 522 GLU A C 1
ATOM 5670 O O . GLU A 1 436 ? -14.044 20.224 54.238 1.00 50.34 522 GLU A O 1
ATOM 5682 N N . VAL A 1 437 ? -15.466 21.888 54.767 1.00 51.82 523 VAL A N 1
ATOM 5683 C CA . VAL A 1 437 ? -14.853 22.161 56.061 1.00 52.33 523 VAL A CA 1
ATOM 5684 C C . VAL A 1 437 ? -15.054 20.976 56.991 1.00 54.42 523 VAL A C 1
ATOM 5685 O O . VAL A 1 437 ? -14.136 20.560 57.696 1.00 56.05 523 VAL A O 1
ATOM 5698 N N . HIS A 1 438 ? -16.272 20.448 56.985 1.00 53.57 524 HIS A N 1
ATOM 5699 C CA . HIS A 1 438 ? -16.623 19.268 57.763 1.00 51.23 524 HIS A CA 1
ATOM 5700 C C . HIS A 1 438 ? -15.639 18.128 57.497 1.00 52.36 524 HIS A C 1
ATOM 5701 O O . HIS A 1 438 ? -15.118 17.514 58.427 1.00 51.58 524 HIS A O 1
ATOM 5714 N N . GLN A 1 439 ? -15.387 17.856 56.220 1.00 52.17 525 GLN A N 1
ATOM 5715 C CA . GLN A 1 439 ? -14.468 16.799 55.820 1.00 51.04 525 GLN A CA 1
ATOM 5716 C C . GLN A 1 439 ? -13.047 17.070 56.311 1.00 47.96 525 GLN A C 1
ATOM 5717 O O . GLN A 1 439 ? -12.320 16.146 56.676 1.00 47.45 525 GLN A O 1
ATOM 5731 N N . ALA A 1 440 ? -12.650 18.337 56.313 1.00 48.09 526 ALA A N 1
ATOM 5732 C CA . ALA A 1 440 ? -11.307 18.708 56.744 1.00 48.47 526 ALA A CA 1
ATOM 5733 C C . ALA A 1 440 ? -11.109 18.399 58.221 1.00 49.33 526 ALA A C 1
ATOM 5734 O O . ALA A 1 440 ? -10.076 17.863 58.625 1.00 48.63 526 ALA A O 1
ATOM 5741 N N . VAL A 1 441 ? -12.111 18.741 59.023 1.00 53.61 527 VAL A N 1
ATOM 5742 C CA . VAL A 1 441 ? -12.047 18.517 60.458 1.00 52.45 527 VAL A CA 1
ATOM 5743 C C . VAL A 1 441 ? -11.965 17.024 60.750 1.00 51.12 527 VAL A C 1
ATOM 5744 O O . VAL A 1 441 ? -11.180 16.589 61.591 1.00 52.03 527 VAL A O 1
ATOM 5757 N N . LEU A 1 442 ? -12.777 16.245 60.047 1.00 47.53 528 LEU A N 1
ATOM 5758 C CA . LEU A 1 442 ? -12.800 14.799 60.225 1.00 46.29 528 LEU A CA 1
ATOM 5759 C C . LEU A 1 442 ? -11.447 14.169 59.908 1.00 44.65 528 LEU A C 1
ATOM 5760 O O . LEU A 1 442 ? -11.001 13.257 60.605 1.00 44.16 528 LEU A O 1
ATOM 5776 N N . ASN A 1 443 ? -10.803 14.648 58.849 1.00 45.93 529 ASN A N 1
ATOM 5777 C CA . ASN A 1 443 ? -9.480 14.161 58.480 1.00 48.06 529 ASN A CA 1
ATOM 5778 C C . ASN A 1 443 ? -8.414 14.623 59.465 1.00 47.37 529 ASN A C 1
ATOM 5779 O O . ASN A 1 443 ? -7.534 13.855 59.849 1.00 49.02 529 ASN A O 1
ATOM 5790 N N . LEU A 1 444 ? -8.492 15.882 59.871 1.00 43.98 530 LEU A N 1
ATOM 5791 C CA . LEU A 1 444 ? -7.535 16.416 60.827 1.00 44.06 530 LEU A CA 1
ATOM 5792 C C . LEU A 1 444 ? -7.657 15.691 62.159 1.00 47.34 530 LEU A C 1
ATOM 5793 O O . LEU A 1 444 ? -6.657 15.426 62.824 1.00 49.96 530 LEU A O 1
ATOM 5809 N N . HIS A 1 445 ? -8.889 15.361 62.533 1.00 46.70 531 HIS A N 1
ATOM 5810 C CA . HIS A 1 445 ? -9.143 14.570 63.729 1.00 43.92 531 HIS A CA 1
ATOM 5811 C C . HIS A 1 445 ? -8.516 13.182 63.598 1.00 45.86 531 HIS A C 1
ATOM 5812 O O . HIS A 1 445 ? -7.818 12.717 64.498 1.00 44.71 531 HIS A O 1
ATOM 5825 N N . SER A 1 446 ? -8.769 12.533 62.464 1.00 47.04 532 SER A N 1
ATOM 5826 C CA . SER A 1 446 ? -8.230 11.207 62.186 1.00 47.69 532 SER A CA 1
ATOM 5827 C C . SER A 1 446 ? -6.717 11.145 62.383 1.00 47.35 532 SER A C 1
ATOM 5828 O O . SER A 1 446 ? -6.207 10.227 63.027 1.00 48.93 532 SER A O 1
ATOM 5836 N N . ILE A 1 447 ? -6.001 12.119 61.830 1.00 43.05 533 ILE A N 1
ATOM 5837 C CA . ILE A 1 447 ? -4.547 12.152 61.944 1.00 46.49 533 ILE A CA 1
ATOM 5838 C C . ILE A 1 447 ? -4.118 12.511 63.368 1.00 48.87 533 ILE A C 1
ATOM 5839 O O . ILE A 1 447 ? -3.207 11.898 63.927 1.00 47.69 533 ILE A O 1
ATOM 5855 N N . ALA A 1 448 ? -4.763 13.519 63.944 1.00 57.18 534 ALA A N 1
ATOM 5856 C CA . ALA A 1 448 ? -4.438 13.945 65.299 1.00 58.72 534 ALA A CA 1
ATOM 5857 C C . ALA A 1 448 ? -4.614 12.782 66.270 1.00 58.46 534 ALA A C 1
ATOM 5858 O O . ALA A 1 448 ? -3.803 12.583 67.176 1.00 61.23 534 ALA A O 1
ATOM 5865 N N . LYS A 1 449 ? -5.669 12.006 66.055 1.00 46.05 535 LYS A N 1
ATOM 5866 C CA . LYS A 1 449 ? -5.946 10.843 66.882 1.00 43.90 535 LYS A CA 1
ATOM 5867 C C . LYS A 1 449 ? -4.756 9.896 66.851 1.00 43.47 535 LYS A C 1
ATOM 5868 O O . LYS A 1 449 ? -4.358 9.342 67.873 1.00 42.72 535 LYS A O 1
ATOM 5887 N N . GLN A 1 450 ? -4.186 9.727 65.667 1.00 50.49 536 GLN A N 1
ATOM 5888 C CA . GLN A 1 450 ? -3.045 8.846 65.488 1.00 52.10 536 GLN A CA 1
ATOM 5889 C C . GLN A 1 450 ? -1.760 9.486 65.989 1.00 50.81 536 GLN A C 1
ATOM 5890 O O . GLN A 1 450 ? -0.901 8.812 66.551 1.00 52.35 536 GLN A O 1
ATOM 5904 N N . LEU A 1 451 ? -1.629 10.790 65.782 1.00 50.51 537 LEU A N 1
ATOM 5905 C CA . LEU A 1 451 ? -0.444 11.506 66.225 1.00 49.65 537 LEU A CA 1
ATOM 5906 C C . LEU A 1 451 ? -0.310 11.444 67.735 1.00 52.43 537 LEU A C 1
ATOM 5907 O O . LEU A 1 451 ? 0.782 11.224 68.255 1.00 52.96 537 LEU A O 1
ATOM 5923 N N . ARG A 1 452 ? -1.432 11.627 68.427 1.00 57.44 538 ARG A N 1
ATOM 5924 C CA . ARG A 1 452 ? -1.456 11.619 69.887 1.00 58.08 538 ARG A CA 1
ATOM 5925 C C . ARG A 1 452 ? -1.119 10.237 70.440 1.00 58.96 538 ARG A C 1
ATOM 5926 O O . ARG A 1 452 ? -0.208 10.084 71.252 1.00 60.16 538 ARG A O 1
ATOM 5947 N N . ARG A 1 453 ? -1.864 9.238 69.985 1.00 51.41 539 ARG A N 1
ATOM 5948 C CA . ARG A 1 453 ? -1.694 7.864 70.443 1.00 57.69 539 ARG A CA 1
ATOM 5949 C C . ARG A 1 453 ? -0.252 7.402 70.303 1.00 56.15 539 ARG A C 1
ATOM 5950 O O . ARG A 1 453 ? 0.250 6.627 71.119 1.00 55.05 539 ARG A O 1
ATOM 5971 N N . GLN A 1 454 ? 0.399 7.869 69.245 1.00 56.77 540 GLN A N 1
ATOM 5972 C CA . GLN A 1 454 ? 1.797 7.550 68.995 1.00 57.44 540 GLN A CA 1
ATOM 5973 C C . GLN A 1 454 ? 2.693 8.255 69.997 1.00 54.83 540 GLN A C 1
ATOM 5974 O O . GLN A 1 454 ? 3.662 7.687 70.494 1.00 55.19 540 GLN A O 1
ATOM 5988 N N . ARG A 1 455 ? 2.352 9.503 70.283 1.00 56.46 541 ARG A N 1
ATOM 5989 C CA . ARG A 1 455 ? 3.152 10.343 71.162 1.00 57.85 541 ARG A CA 1
ATOM 5990 C C . ARG A 1 455 ? 3.321 9.708 72.537 1.00 57.11 541 ARG A C 1
ATOM 5991 O O . ARG A 1 455 ? 4.406 9.739 73.119 1.00 55.91 541 ARG A O 1
ATOM 6012 N N . PHE A 1 456 ? 2.248 9.108 73.038 1.00 57.06 542 PHE A N 1
ATOM 6013 C CA . PHE A 1 456 ? 2.258 8.515 74.365 1.00 58.53 542 PHE A CA 1
ATOM 6014 C C . PHE A 1 456 ? 2.917 7.144 74.365 1.00 62.59 542 PHE A C 1
ATOM 6015 O O . PHE A 1 456 ? 3.505 6.736 75.365 1.00 64.26 542 PHE A O 1
ATOM 6032 N N . VAL A 1 457 ? 2.824 6.435 73.245 1.00 60.65 543 VAL A N 1
ATOM 6033 C CA . VAL A 1 457 ? 3.579 5.199 73.081 1.00 63.99 543 VAL A CA 1
ATOM 6034 C C . VAL A 1 457 ? 5.060 5.529 73.178 1.00 64.12 543 VAL A C 1
ATOM 6035 O O . VAL A 1 457 ? 5.852 4.739 73.688 1.00 65.23 543 VAL A O 1
ATOM 6048 N N . ASP A 1 458 ? 5.422 6.714 72.696 1.00 67.69 544 ASP A N 1
ATOM 6049 C CA . ASP A 1 458 ? 6.804 7.170 72.736 1.00 69.83 544 ASP A CA 1
ATOM 6050 C C . ASP A 1 458 ? 7.108 7.885 74.051 1.00 69.70 544 ASP A C 1
ATOM 6051 O O . ASP A 1 458 ? 8.013 8.716 74.120 1.00 70.38 544 ASP A O 1
ATOM 6060 N N . GLY A 1 459 ? 6.339 7.563 75.088 1.00 69.93 545 GLY A N 1
ATOM 6061 C CA . GLY A 1 459 ? 6.637 8.010 76.438 1.00 66.58 545 GLY A CA 1
ATOM 6062 C C . GLY A 1 459 ? 6.373 9.475 76.720 1.00 58.65 545 GLY A C 1
ATOM 6063 O O . GLY A 1 459 ? 7.213 10.155 77.309 1.00 54.04 545 GLY A O 1
ATOM 6067 N N . ALA A 1 460 ? 5.205 9.958 76.309 1.00 55.65 546 ALA A N 1
ATOM 6068 C CA . ALA A 1 460 ? 4.793 11.325 76.604 1.00 52.24 546 ALA A CA 1
ATOM 6069 C C . ALA A 1 460 ? 4.016 11.350 77.913 1.00 56.43 546 ALA A C 1
ATOM 6070 O O . ALA A 1 460 ? 3.416 10.345 78.300 1.00 55.53 546 ALA A O 1
ATOM 6077 N N . LEU A 1 461 ? 4.032 12.499 78.585 1.00 63.58 547 LEU A N 1
ATOM 6078 C CA . LEU A 1 461 ? 3.366 12.655 79.873 1.00 64.51 547 LEU A CA 1
ATOM 6079 C C . LEU A 1 461 ? 2.330 13.771 79.849 1.00 62.66 547 LEU A C 1
ATOM 6080 O O . LEU A 1 461 ? 2.664 14.941 79.653 1.00 64.03 547 LEU A O 1
ATOM 6096 N N . ARG A 1 462 ? 1.072 13.391 80.048 1.00 53.31 548 ARG A N 1
ATOM 6097 C CA . ARG A 1 462 ? -0.004 14.346 80.269 1.00 49.48 548 ARG A CA 1
ATOM 6098 C C . ARG A 1 462 ? -0.320 14.369 81.761 1.00 54.01 548 ARG A C 1
ATOM 6099 O O . ARG A 1 462 ? -0.812 13.381 82.311 1.00 54.12 548 ARG A O 1
ATOM 6120 N N . LEU A 1 463 ? -0.016 15.488 82.414 1.00 59.18 549 LEU A N 1
ATOM 6121 C CA . LEU A 1 463 ? -0.208 15.620 83.856 1.00 58.85 549 LEU A CA 1
ATOM 6122 C C . LEU A 1 463 ? -1.133 16.782 84.159 1.00 59.80 549 LEU A C 1
ATOM 6123 O O . LEU A 1 463 ? -0.769 17.702 84.889 1.00 61.57 549 LEU A O 1
ATOM 6139 N N . ASP A 1 464 ? -2.337 16.728 83.601 1.00 57.63 550 ASP A N 1
ATOM 6140 C CA . ASP A 1 464 ? -3.269 17.846 83.688 1.00 59.80 550 ASP A CA 1
ATOM 6141 C C . ASP A 1 464 ? -4.192 17.748 84.897 1.00 61.21 550 ASP A C 1
ATOM 6142 O O . ASP A 1 464 ? -4.856 16.734 85.109 1.00 62.68 550 ASP A O 1
ATOM 6151 N N . GLN A 1 465 ? -4.238 18.823 85.677 1.00 64.78 551 GLN A N 1
ATOM 6152 C CA . GLN A 1 465 ? -5.165 18.919 86.795 1.00 65.72 551 GLN A CA 1
ATOM 6153 C C . GLN A 1 465 ? -6.482 19.523 86.329 1.00 65.89 551 GLN A C 1
ATOM 6154 O O . GLN A 1 465 ? -6.584 20.036 85.212 1.00 65.92 551 GLN A O 1
ATOM 6168 N N . LEU A 1 466 ? -7.487 19.466 87.195 1.00 66.54 552 LEU A N 1
ATOM 6169 C CA . LEU A 1 466 ? -8.782 20.061 86.905 1.00 65.76 552 LEU A CA 1
ATOM 6170 C C . LEU A 1 466 ? -8.646 21.570 86.766 1.00 62.83 552 LEU A C 1
ATOM 6171 O O . LEU A 1 466 ? -7.996 22.217 87.587 1.00 64.28 552 LEU A O 1
ATOM 6187 N N . LYS A 1 467 ? -9.245 22.117 85.713 1.00 56.59 553 LYS A N 1
ATOM 6188 C CA . LYS A 1 467 ? -9.286 23.558 85.499 1.00 53.77 553 LYS A CA 1
ATOM 6189 C C . LYS A 1 467 ? -10.725 24.058 85.542 1.00 47.89 553 LYS A C 1
ATOM 6190 O O . LYS A 1 467 ? -11.638 23.385 85.061 1.00 46.96 553 LYS A O 1
ATOM 6209 N N . LEU A 1 468 ? -10.921 25.241 86.115 1.00 44.70 554 LEU A N 1
ATOM 6210 C CA . LEU A 1 468 ? -12.256 25.814 86.250 1.00 44.54 554 LEU A CA 1
ATOM 6211 C C . LEU A 1 468 ? -12.580 26.829 85.157 1.00 44.35 554 LEU A C 1
ATOM 6212 O O . LEU A 1 468 ? -11.740 27.645 84.783 1.00 44.86 554 LEU A O 1
ATOM 6228 N N . ALA A 1 469 ? -13.813 26.773 84.664 1.00 44.16 555 ALA A N 1
ATOM 6229 C CA . ALA A 1 469 ? -14.331 27.766 83.733 1.00 44.33 555 ALA A CA 1
ATOM 6230 C C . ALA A 1 469 ? -15.603 28.360 84.320 1.00 48.85 555 ALA A C 1
ATOM 6231 O O . ALA A 1 469 ? -16.425 27.629 84.882 1.00 52.66 555 ALA A O 1
ATOM 6238 N N . PHE A 1 470 ? -15.768 29.677 84.190 1.00 42.10 556 PHE A N 1
ATOM 6239 C CA . PHE A 1 470 ? -16.899 30.371 84.805 1.00 38.33 556 PHE A CA 1
ATOM 6240 C C . PHE A 1 470 ? -17.918 30.845 83.790 1.00 37.80 556 PHE A C 1
ATOM 6241 O O . PHE A 1 470 ? -17.604 31.028 82.619 1.00 38.47 556 PHE A O 1
ATOM 6258 N N . THR A 1 471 ? -19.146 31.025 84.265 1.00 38.81 557 THR A N 1
ATOM 6259 C CA . THR A 1 471 ? -20.205 31.670 83.507 1.00 37.91 557 THR A CA 1
ATOM 6260 C C . THR A 1 471 ? -20.520 33.005 84.167 1.00 44.09 557 THR A C 1
ATOM 6261 O O . THR A 1 471 ? -20.987 33.044 85.305 1.00 43.32 557 THR A O 1
ATOM 6272 N N . LEU A 1 472 ? -20.239 34.095 83.459 1.00 50.62 558 LEU A N 1
ATOM 6273 C CA . LEU A 1 472 ? -20.392 35.433 84.016 1.00 52.29 558 LEU A CA 1
ATOM 6274 C C . LEU A 1 472 ? -21.712 36.075 83.597 1.00 56.11 558 LEU A C 1
ATOM 6275 O O . LEU A 1 472 ? -22.127 35.978 82.445 1.00 57.26 558 LEU A O 1
ATOM 6291 N N . ASP A 1 473 ? -22.363 36.736 84.547 1.00 60.44 559 ASP A N 1
ATOM 6292 C CA . ASP A 1 473 ? -23.552 37.533 84.265 1.00 69.39 559 ASP A CA 1
ATOM 6293 C C . ASP A 1 473 ? -23.144 38.809 83.541 1.00 75.23 559 ASP A C 1
ATOM 6294 O O . ASP A 1 473 ? -22.468 39.663 84.113 1.00 74.22 559 ASP A O 1
ATOM 6303 N N . HIS A 1 474 ? -23.545 38.928 82.279 1.00 85.74 560 HIS A N 1
ATOM 6304 C CA . HIS A 1 474 ? -23.083 40.022 81.432 1.00 92.91 560 HIS A CA 1
ATOM 6305 C C . HIS A 1 474 ? -23.552 41.380 81.938 1.00 94.40 560 HIS A C 1
ATOM 6306 O O . HIS A 1 474 ? -22.972 42.409 81.597 1.00 97.87 560 HIS A O 1
ATOM 6319 N N . GLU A 1 475 ? -24.592 41.384 82.763 1.00 87.79 561 GLU A N 1
ATOM 6320 C CA . GLU A 1 475 ? -25.085 42.627 83.338 1.00 88.99 561 GLU A CA 1
ATOM 6321 C C . GLU A 1 475 ? -24.164 43.131 84.447 1.00 82.89 561 GLU A C 1
ATOM 6322 O O . GLU A 1 475 ? -23.769 44.295 84.455 1.00 83.95 561 GLU A O 1
ATOM 6334 N N . THR A 1 476 ? -23.812 42.238 85.367 1.00 69.01 562 THR A N 1
ATOM 6335 C CA . THR A 1 476 ? -23.054 42.607 86.559 1.00 62.95 562 THR A CA 1
ATOM 6336 C C . THR A 1 476 ? -21.579 42.234 86.482 1.00 55.30 562 THR A C 1
ATOM 6337 O O . THR A 1 476 ? -20.739 42.871 87.116 1.00 53.80 562 THR A O 1
ATOM 6348 N N . GLY A 1 477 ? -21.270 41.186 85.728 1.00 51.41 563 GLY A N 1
ATOM 6349 C CA . GLY A 1 477 ? -19.904 40.714 85.613 1.00 47.61 563 GLY A CA 1
ATOM 6350 C C . GLY A 1 477 ? -19.580 39.651 86.643 1.00 47.50 563 GLY A C 1
ATOM 6351 O O . GLY A 1 477 ? -18.566 38.964 86.531 1.00 47.20 563 GLY A O 1
ATOM 6355 N N . LEU A 1 478 ? -20.438 39.520 87.653 1.00 53.49 564 LEU A N 1
ATOM 6356 C CA . LEU A 1 478 ? -20.276 38.492 88.677 1.00 50.20 564 LEU A CA 1
ATOM 6357 C C . LEU A 1 478 ? -20.447 37.101 88.068 1.00 51.81 564 LEU A C 1
ATOM 6358 O O . LEU A 1 478 ? -21.104 36.949 87.040 1.00 53.45 564 LEU A O 1
ATOM 6374 N N . PRO A 1 479 ? -19.852 36.075 88.697 1.00 52.05 565 PRO A N 1
ATOM 6375 C CA . PRO A 1 479 ? -19.995 34.713 88.176 1.00 52.56 565 PRO A CA 1
ATOM 6376 C C . PRO A 1 479 ? -21.298 34.051 88.607 1.00 57.79 565 PRO A C 1
ATOM 6377 O O . PRO A 1 479 ? -21.605 34.033 89.794 1.00 56.20 565 PRO A O 1
ATOM 6388 N N . GLN A 1 480 ? -22.050 33.522 87.646 1.00 68.59 566 GLN A N 1
ATOM 6389 C CA . GLN A 1 480 ? -23.306 32.837 87.931 1.00 76.50 566 GLN A CA 1
ATOM 6390 C C . GLN A 1 480 ? -23.056 31.405 88.360 1.00 70.66 566 GLN A C 1
ATOM 6391 O O . GLN A 1 480 ? -23.808 30.838 89.148 1.00 76.57 566 GLN A O 1
ATOM 6405 N N . GLY A 1 481 ? -21.989 30.823 87.835 1.00 53.43 567 GLY A N 1
ATOM 6406 C CA . GLY A 1 481 ? -21.620 29.469 88.182 1.00 48.08 567 GLY A CA 1
ATOM 6407 C C . GLY A 1 481 ? -20.290 29.100 87.563 1.00 45.32 567 GLY A C 1
ATOM 6408 O O . GLY A 1 481 ? -19.621 29.937 86.956 1.00 41.52 567 GLY A O 1
ATOM 6412 N N . CYS A 1 482 ? -19.905 27.841 87.720 1.00 53.13 568 CYS A N 1
ATOM 6413 C CA . CYS A 1 482 ? -18.655 27.362 87.160 1.00 53.28 568 CYS A CA 1
ATOM 6414 C C . CYS A 1 482 ? -18.766 25.902 86.764 1.00 54.93 568 CYS A C 1
ATOM 6415 O O . CYS A 1 482 ? -19.708 25.209 87.150 1.00 57.60 568 CYS A O 1
ATOM 6423 N N . HIS A 1 483 ? -17.798 25.443 85.983 1.00 49.94 569 HIS A N 1
ATOM 6424 C CA . HIS A 1 483 ? -17.754 24.053 85.559 1.00 46.82 569 HIS A CA 1
ATOM 6425 C C . HIS A 1 483 ? -16.322 23.650 85.260 1.00 46.40 569 HIS A C 1
ATOM 6426 O O . HIS A 1 483 ? -15.479 24.492 84.956 1.00 43.75 569 HIS A O 1
ATOM 6439 N N . ILE A 1 484 ? -16.048 22.357 85.368 1.00 54.06 570 ILE A N 1
ATOM 6440 C CA . ILE A 1 484 ? -14.740 21.836 85.016 1.00 55.21 570 ILE A CA 1
ATOM 6441 C C . ILE A 1 484 ? -14.610 21.906 83.511 1.00 54.64 570 ILE A C 1
ATOM 6442 O O . ILE A 1 484 ? -15.481 21.427 82.787 1.00 57.00 570 ILE A O 1
ATOM 6458 N N . TYR A 1 485 ? -13.534 22.522 83.041 1.00 48.12 571 TYR A N 1
ATOM 6459 C CA . TYR A 1 485 ? -13.296 22.638 81.610 1.00 51.77 571 TYR A CA 1
ATOM 6460 C C . TYR A 1 485 ? -13.009 21.273 80.993 1.00 53.11 571 TYR A C 1
ATOM 6461 O O . TYR A 1 485 ? -12.102 20.562 81.431 1.00 51.35 571 TYR A O 1
ATOM 6479 N N . GLU A 1 486 ? -13.785 20.914 79.975 1.00 63.06 572 GLU A N 1
ATOM 6480 C CA . GLU A 1 486 ? -13.640 19.614 79.330 1.00 71.36 572 GLU A CA 1
ATOM 6481 C C . GLU A 1 486 ? -12.779 19.721 78.072 1.00 67.43 572 GLU A C 1
ATOM 6482 O O . GLU A 1 486 ? -13.059 20.511 77.170 1.00 69.24 572 GLU A O 1
ATOM 6494 N N . TYR A 1 487 ? -11.727 18.910 78.036 1.00 57.09 573 TYR A N 1
ATOM 6495 C CA . TYR A 1 487 ? -10.761 18.897 76.944 1.00 48.12 573 TYR A CA 1
ATOM 6496 C C . TYR A 1 487 ? -11.121 17.779 75.965 1.00 45.08 573 TYR A C 1
ATOM 6497 O O . TYR A 1 487 ? -10.859 16.604 76.225 1.00 42.33 573 TYR A O 1
ATOM 6515 N N . ARG A 1 488 ? -11.740 18.157 74.851 1.00 42.19 574 ARG A N 1
ATOM 6516 C CA . ARG A 1 488 ? -12.342 17.198 73.929 1.00 46.11 574 ARG A CA 1
ATOM 6517 C C . ARG A 1 488 ? -11.513 16.919 72.664 1.00 43.87 574 ARG A C 1
ATOM 6518 O O . ARG A 1 488 ? -10.392 17.405 72.517 1.00 40.94 574 ARG A O 1
ATOM 6539 N N . ASP A 1 489 ? -12.075 16.116 71.765 1.00 48.20 575 ASP A N 1
ATOM 6540 C CA . ASP A 1 489 ? -11.391 15.729 70.539 1.00 49.67 575 ASP A CA 1
ATOM 6541 C C . ASP A 1 489 ? -10.996 16.951 69.711 1.00 48.09 575 ASP A C 1
ATOM 6542 O O . ASP A 1 489 ? -9.921 16.985 69.111 1.00 48.62 575 ASP A O 1
ATOM 6551 N N . SER A 1 490 ? -11.867 17.952 69.679 1.00 45.38 576 SER A N 1
ATOM 6552 C CA . SER A 1 490 ? -11.584 19.170 68.928 1.00 44.22 576 SER A CA 1
ATOM 6553 C C . SER A 1 490 ? -10.396 19.899 69.543 1.00 41.04 576 SER A C 1
ATOM 6554 O O . SER A 1 490 ? -9.525 20.399 68.834 1.00 39.60 576 SER A O 1
ATOM 6562 N N . ASN A 1 491 ? -10.359 19.950 70.869 1.00 40.21 577 ASN A N 1
ATOM 6563 C CA . ASN A 1 491 ? -9.230 20.548 71.564 1.00 41.72 577 ASN A CA 1
ATOM 6564 C C . ASN A 1 491 ? -7.932 19.820 71.238 1.00 43.04 577 ASN A C 1
ATOM 6565 O O . ASN A 1 491 ? -6.928 20.447 70.904 1.00 42.98 577 ASN A O 1
ATOM 6576 N N . LYS A 1 492 ? -7.961 18.494 71.316 1.00 43.81 578 LYS A N 1
ATOM 6577 C CA . LYS A 1 492 ? -6.776 17.695 71.044 1.00 41.83 578 LYS A CA 1
ATOM 6578 C C . LYS A 1 492 ? -6.379 17.774 69.576 1.00 43.69 578 LYS A C 1
ATOM 6579 O O . LYS A 1 492 ? -5.195 17.718 69.251 1.00 45.24 578 LYS A O 1
ATOM 6598 N N . LEU A 1 493 ? -7.374 17.883 68.699 1.00 46.14 579 LEU A N 1
ATOM 6599 C CA . LEU A 1 493 ? -7.132 18.008 67.260 1.00 47.10 579 LEU A CA 1
ATOM 6600 C C . LEU A 1 493 ? -6.130 19.118 67.000 1.00 44.18 579 LEU A C 1
ATOM 6601 O O . LEU A 1 493 ? -5.094 18.897 66.375 1.00 45.21 579 LEU A O 1
ATOM 6617 N N . VAL A 1 494 ? -6.443 20.310 67.499 1.00 34.90 580 VAL A N 1
ATOM 6618 C CA . VAL A 1 494 ? -5.580 21.467 67.331 1.00 30.36 580 VAL A CA 1
ATOM 6619 C C . VAL A 1 494 ? -4.225 21.237 67.991 1.00 34.45 580 VAL A C 1
ATOM 6620 O O . VAL A 1 494 ? -3.193 21.580 67.423 1.00 37.74 580 VAL A O 1
ATOM 6633 N N . GLU A 1 495 ? -4.233 20.658 69.188 1.00 40.82 581 GLU A N 1
ATOM 6634 C CA . GLU A 1 495 ? -3.008 20.468 69.961 1.00 42.47 581 GLU A CA 1
ATOM 6635 C C . GLU A 1 495 ? -1.936 19.692 69.193 1.00 45.44 581 GLU A C 1
ATOM 6636 O O . GLU A 1 495 ? -0.767 20.081 69.182 1.00 44.63 581 GLU A O 1
ATOM 6648 N N . GLU A 1 496 ? -2.329 18.591 68.562 1.00 48.70 582 GLU A N 1
ATOM 6649 C CA . GLU A 1 496 ? -1.359 17.706 67.931 1.00 51.32 582 GLU A CA 1
ATOM 6650 C C . GLU A 1 496 ? -0.638 18.390 66.777 1.00 49.61 582 GLU A C 1
ATOM 6651 O O . GLU A 1 496 ? 0.530 18.103 66.514 1.00 49.89 582 GLU A O 1
ATOM 6663 N N . PHE A 1 497 ? -1.325 19.307 66.106 1.00 46.07 583 PHE A N 1
ATOM 6664 C CA . PHE A 1 497 ? -0.747 19.974 64.944 1.00 45.24 583 PHE A CA 1
ATOM 6665 C C . PHE A 1 497 ? 0.036 21.221 65.337 1.00 45.05 583 PHE A C 1
ATOM 6666 O O . PHE A 1 497 ? 0.990 21.595 64.658 1.00 45.19 583 PHE A O 1
ATOM 6683 N N . MET A 1 498 ? -0.356 21.859 66.436 1.00 42.30 584 MET A N 1
ATOM 6684 C CA . MET A 1 498 ? 0.450 22.938 66.990 1.00 41.04 584 MET A CA 1
ATOM 6685 C C . MET A 1 498 ? 1.760 22.345 67.509 1.00 44.88 584 MET A C 1
ATOM 6686 O O . MET A 1 498 ? 2.832 22.924 67.327 1.00 43.77 584 MET A O 1
ATOM 6700 N N . LEU A 1 499 ? 1.666 21.183 68.150 1.00 51.26 585 LEU A N 1
ATOM 6701 C CA . LEU A 1 499 ? 2.849 20.459 68.602 1.00 52.83 585 LEU A CA 1
ATOM 6702 C C . LEU A 1 499 ? 3.761 20.156 67.424 1.00 51.79 585 LEU A C 1
ATOM 6703 O O . LEU A 1 499 ? 4.960 20.440 67.454 1.00 51.31 585 LEU A O 1
ATOM 6719 N N . LEU A 1 500 ? 3.177 19.570 66.386 1.00 48.11 586 LEU A N 1
ATOM 6720 C CA . LEU A 1 500 ? 3.933 19.150 65.222 1.00 47.03 586 LEU A CA 1
ATOM 6721 C C . LEU A 1 500 ? 4.607 20.345 64.556 1.00 48.60 586 LEU A C 1
ATOM 6722 O O . LEU A 1 500 ? 5.756 20.261 64.127 1.00 53.11 586 LEU A O 1
ATOM 6738 N N . ALA A 1 501 ? 3.898 21.466 64.497 1.00 40.28 587 ALA A N 1
ATOM 6739 C CA . ALA A 1 501 ? 4.445 22.680 63.902 1.00 41.36 587 ALA A CA 1
ATOM 6740 C C . ALA A 1 501 ? 5.635 23.208 64.700 1.00 46.71 587 ALA A C 1
ATOM 6741 O O . ALA A 1 501 ? 6.697 23.476 64.137 1.00 48.58 587 ALA A O 1
ATOM 6748 N N . ASN A 1 502 ? 5.448 23.343 66.011 1.00 49.74 588 ASN A N 1
ATOM 6749 C CA . ASN A 1 502 ? 6.480 23.865 66.904 1.00 49.18 588 ASN A CA 1
ATOM 6750 C C . ASN A 1 502 ? 7.773 23.059 66.880 1.00 49.54 588 ASN A C 1
ATOM 6751 O O . ASN A 1 502 ? 8.867 23.622 66.940 1.00 47.19 588 ASN A O 1
ATOM 6762 N N . MET A 1 503 ? 7.639 21.738 66.810 1.00 56.45 589 MET A N 1
ATOM 6763 C CA . MET A 1 503 ? 8.794 20.851 66.738 1.00 56.24 589 MET A CA 1
ATOM 6764 C C . MET A 1 503 ? 9.532 21.041 65.419 1.00 57.46 589 MET A C 1
ATOM 6765 O O . MET A 1 503 ? 10.762 21.089 65.381 1.00 59.02 589 MET A O 1
ATOM 6779 N N . ALA A 1 504 ? 8.768 21.150 64.339 1.00 62.67 590 ALA A N 1
ATOM 6780 C CA . ALA A 1 504 ? 9.336 21.303 63.009 1.00 66.06 590 ALA A CA 1
ATOM 6781 C C . ALA A 1 504 ? 10.181 22.567 62.928 1.00 64.91 590 ALA A C 1
ATOM 6782 O O . ALA A 1 504 ? 11.249 22.573 62.315 1.00 71.35 590 ALA A O 1
ATOM 6789 N N . VAL A 1 505 ? 9.700 23.635 63.555 1.00 48.83 591 VAL A N 1
ATOM 6790 C CA . VAL A 1 505 ? 10.414 24.903 63.540 1.00 47.60 591 VAL A CA 1
ATOM 6791 C C . VAL A 1 505 ? 11.606 24.844 64.485 1.00 49.76 591 VAL A C 1
ATOM 6792 O O . VAL A 1 505 ? 12.650 25.438 64.217 1.00 51.20 591 VAL A O 1
ATOM 6805 N N . ALA A 1 506 ? 11.452 24.117 65.584 1.00 52.41 592 ALA A N 1
ATOM 6806 C CA . ALA A 1 506 ? 12.539 23.958 66.537 1.00 56.45 592 ALA A CA 1
ATOM 6807 C C . ALA A 1 506 ? 13.729 23.312 65.842 1.00 60.15 592 ALA A C 1
ATOM 6808 O O . ALA A 1 506 ? 14.858 23.792 65.950 1.00 63.45 592 ALA A O 1
ATOM 6815 N N . HIS A 1 507 ? 13.467 22.230 65.115 1.00 58.97 593 HIS A N 1
ATOM 6816 C CA . HIS A 1 507 ? 14.518 21.540 64.376 1.00 62.67 593 HIS A CA 1
ATOM 6817 C C . HIS A 1 507 ? 15.102 22.434 63.294 1.00 62.21 593 HIS A C 1
ATOM 6818 O O . HIS A 1 507 ? 16.301 22.400 63.040 1.00 62.57 593 HIS A O 1
ATOM 6831 N N . LYS A 1 508 ? 14.251 23.242 62.670 1.00 68.41 594 LYS A N 1
ATOM 6832 C CA . LYS A 1 508 ? 14.677 24.086 61.561 1.00 69.14 594 LYS A CA 1
ATOM 6833 C C . LYS A 1 508 ? 15.666 25.161 62.005 1.00 69.02 594 LYS A C 1
ATOM 6834 O O . LYS A 1 508 ? 16.758 25.267 61.444 1.00 70.66 594 LYS A O 1
ATOM 6853 N N . ILE A 1 509 ? 15.293 25.952 63.008 1.00 63.92 595 ILE A N 1
ATOM 6854 C CA . ILE A 1 509 ? 16.134 27.071 63.422 1.00 64.31 595 ILE A CA 1
ATOM 6855 C C . ILE A 1 509 ? 17.402 26.589 64.123 1.00 68.32 595 ILE A C 1
ATOM 6856 O O . ILE A 1 509 ? 18.461 27.207 63.993 1.00 71.40 595 ILE A O 1
ATOM 6872 N N . PHE A 1 510 ? 17.303 25.480 64.849 1.00 65.70 596 PHE A N 1
ATOM 6873 C CA . PHE A 1 510 ? 18.459 24.940 65.557 1.00 66.01 596 PHE A CA 1
ATOM 6874 C C . PHE A 1 510 ? 19.447 24.312 64.574 1.00 69.71 596 PHE A C 1
ATOM 6875 O O . PHE A 1 510 ? 20.662 24.443 64.727 1.00 71.43 596 PHE A O 1
ATOM 6892 N N . ARG A 1 511 ? 18.920 23.631 63.563 1.00 71.75 597 ARG A N 1
ATOM 6893 C CA . ARG A 1 511 ? 19.761 23.039 62.533 1.00 73.04 597 ARG A CA 1
ATOM 6894 C C . ARG A 1 511 ? 20.463 24.135 61.745 1.00 70.40 597 ARG A C 1
ATOM 6895 O O . ARG A 1 511 ? 21.607 23.972 61.326 1.00 75.64 597 ARG A O 1
ATOM 6916 N N . THR A 1 512 ? 19.784 25.264 61.573 1.00 59.88 598 THR A N 1
ATOM 6917 C CA . THR A 1 512 ? 20.340 26.388 60.826 1.00 58.40 598 THR A CA 1
ATOM 6918 C C . THR A 1 512 ? 21.289 27.217 61.678 1.00 61.42 598 THR A C 1
ATOM 6919 O O . THR A 1 512 ? 22.425 27.470 61.281 1.00 62.53 598 THR A O 1
ATOM 6930 N N . PHE A 1 513 ? 20.800 27.659 62.834 1.00 67.68 599 PHE A N 1
ATOM 6931 C CA . PHE A 1 513 ? 21.577 28.499 63.744 1.00 68.75 599 PHE A CA 1
ATOM 6932 C C . PHE A 1 513 ? 21.750 27.807 65.089 1.00 68.15 599 PHE A C 1
ATOM 6933 O O . PHE A 1 513 ? 21.022 28.096 66.034 1.00 68.49 599 PHE A O 1
ATOM 6950 N N . PRO A 1 514 ? 22.717 26.882 65.181 1.00 70.23 600 PRO A N 1
ATOM 6951 C CA . PRO A 1 514 ? 22.868 26.078 66.400 1.00 73.18 600 PRO A CA 1
ATOM 6952 C C . PRO A 1 514 ? 23.216 26.886 67.648 1.00 77.34 600 PRO A C 1
ATOM 6953 O O . PRO A 1 514 ? 23.007 26.395 68.757 1.00 74.84 600 PRO A O 1
ATOM 6964 N N . GLU A 1 515 ? 23.718 28.104 67.472 1.00 89.63 601 GLU A N 1
ATOM 6965 C CA . GLU A 1 515 ? 24.182 28.909 68.599 1.00 93.00 601 GLU A CA 1
ATOM 6966 C C . GLU A 1 515 ? 23.224 30.038 68.961 1.00 86.53 601 GLU A C 1
ATOM 6967 O O . GLU A 1 515 ? 23.488 30.800 69.891 1.00 90.80 601 GLU A O 1
ATOM 6979 N N . GLN A 1 516 ? 22.115 30.142 68.233 1.00 68.89 602 GLN A N 1
ATOM 6980 C CA . GLN A 1 516 ? 21.189 31.260 68.401 1.00 63.82 602 GLN A CA 1
ATOM 6981 C C . GLN A 1 516 ? 19.725 30.826 68.343 1.00 61.57 602 GLN A C 1
ATOM 6982 O O . GLN A 1 516 ? 18.839 31.637 68.061 1.00 59.23 602 GLN A O 1
ATOM 6996 N N . ALA A 1 517 ? 19.462 29.557 68.625 1.00 63.03 603 ALA A N 1
ATOM 6997 C CA . ALA A 1 517 ? 18.101 29.052 68.545 1.00 60.73 603 ALA A CA 1
ATOM 6998 C C . ALA A 1 517 ? 17.344 29.329 69.843 1.00 60.64 603 ALA A C 1
ATOM 6999 O O . ALA A 1 517 ? 17.806 28.986 70.932 1.00 62.56 603 ALA A O 1
ATOM 7006 N N . LEU A 1 518 ? 16.186 29.971 69.713 1.00 52.72 604 LEU A N 1
ATOM 7007 C CA . LEU A 1 518 ? 15.298 30.217 70.844 1.00 47.50 604 LEU A CA 1
ATOM 7008 C C . LEU A 1 518 ? 14.402 29.001 71.005 1.00 50.38 604 LEU A C 1
ATOM 7009 O O . LEU A 1 518 ? 13.389 28.866 70.315 1.00 47.50 604 LEU A O 1
ATOM 7025 N N . LEU A 1 519 ? 14.796 28.113 71.911 1.00 62.97 605 LEU A N 1
ATOM 7026 C CA . LEU A 1 519 ? 14.091 26.854 72.130 1.00 64.27 605 LEU A CA 1
ATOM 7027 C C . LEU A 1 519 ? 13.428 26.842 73.501 1.00 65.89 605 LEU A C 1
ATOM 7028 O O . LEU A 1 519 ? 13.571 27.793 74.267 1.00 69.56 605 LEU A O 1
ATOM 7044 N N . ARG A 1 520 ? 12.713 25.759 73.802 1.00 60.46 606 ARG A N 1
ATOM 7045 C CA . ARG A 1 520 ? 12.025 25.602 75.084 1.00 56.54 606 ARG A CA 1
ATOM 7046 C C . ARG A 1 520 ? 12.201 24.188 75.639 1.00 54.22 606 ARG A C 1
ATOM 7047 O O . ARG A 1 520 ? 11.555 23.248 75.180 1.00 54.80 606 ARG A O 1
ATOM 7068 N N . ARG A 1 521 ? 13.074 24.048 76.630 1.00 52.24 607 ARG A N 1
ATOM 7069 C CA . ARG A 1 521 ? 13.329 22.757 77.265 1.00 52.61 607 ARG A CA 1
ATOM 7070 C C . ARG A 1 521 ? 12.456 22.575 78.500 1.00 52.94 607 ARG A C 1
ATOM 7071 O O . ARG A 1 521 ? 11.775 23.505 78.932 1.00 50.00 607 ARG A O 1
ATOM 7092 N N . HIS A 1 522 ? 12.477 21.368 79.056 1.00 60.92 608 HIS A N 1
ATOM 7093 C CA . HIS A 1 522 ? 11.748 21.066 80.284 1.00 61.71 608 HIS A CA 1
ATOM 7094 C C . HIS A 1 522 ? 12.517 20.025 81.090 1.00 63.92 608 HIS A C 1
ATOM 7095 O O . HIS A 1 522 ? 12.527 18.849 80.727 1.00 68.04 608 HIS A O 1
ATOM 7108 N N . PRO A 1 523 ? 13.173 20.447 82.182 1.00 57.28 609 PRO A N 1
ATOM 7109 C CA . PRO A 1 523 ? 13.986 19.486 82.936 1.00 58.74 609 PRO A CA 1
ATOM 7110 C C . PRO A 1 523 ? 13.151 18.408 83.615 1.00 58.12 609 PRO A C 1
ATOM 7111 O O . PRO A 1 523 ? 11.941 18.581 83.765 1.00 58.11 609 PRO A O 1
ATOM 7122 N N . PRO A 1 524 ? 13.790 17.302 84.022 1.00 57.10 610 PRO A N 1
ATOM 7123 C CA . PRO A 1 524 ? 13.085 16.248 84.757 1.00 57.15 610 PRO A CA 1
ATOM 7124 C C . PRO A 1 524 ? 12.764 16.683 86.180 1.00 59.56 610 PRO A C 1
ATOM 7125 O O . PRO A 1 524 ? 13.229 17.742 86.597 1.00 60.96 610 PRO A O 1
ATOM 7136 N N . PRO A 1 525 ? 11.976 15.883 86.915 1.00 67.31 611 PRO A N 1
ATOM 7137 C CA . PRO A 1 525 ? 11.622 16.213 88.303 1.00 68.50 611 PRO A CA 1
ATOM 7138 C C . PRO A 1 525 ? 12.817 16.169 89.248 1.00 72.18 611 PRO A C 1
ATOM 7139 O O . PRO A 1 525 ? 13.838 15.562 88.922 1.00 71.89 611 PRO A O 1
ATOM 7150 N N . GLN A 1 526 ? 12.680 16.800 90.410 1.00 84.44 612 GLN A N 1
ATOM 7151 C CA . GLN A 1 526 ? 13.726 16.772 91.424 1.00 93.14 612 GLN A CA 1
ATOM 7152 C C . GLN A 1 526 ? 13.829 15.379 92.029 1.00 93.97 612 GLN A C 1
ATOM 7153 O O . GLN A 1 526 ? 12.828 14.804 92.455 1.00 97.75 612 GLN A O 1
ATOM 7167 N N . THR A 1 527 ? 15.046 14.844 92.058 1.00 77.44 613 THR A N 1
ATOM 7168 C CA . THR A 1 527 ? 15.278 13.466 92.482 1.00 74.28 613 THR A CA 1
ATOM 7169 C C . THR A 1 527 ? 14.762 13.177 93.885 1.00 74.99 613 THR A C 1
ATOM 7170 O O . THR A 1 527 ? 14.033 12.208 94.095 1.00 71.45 613 THR A O 1
ATOM 7181 N N . LYS A 1 528 ? 15.145 14.017 94.839 1.00 87.76 614 LYS A N 1
ATOM 7182 C CA . LYS A 1 528 ? 14.808 13.784 96.238 1.00 90.77 614 LYS A CA 1
ATOM 7183 C C . LYS A 1 528 ? 13.307 13.820 96.468 1.00 86.09 614 LYS A C 1
ATOM 7184 O O . LYS A 1 528 ? 12.753 12.929 97.110 1.00 89.21 614 LYS A O 1
ATOM 7203 N N . MET A 1 529 ? 12.652 14.845 95.936 1.00 75.63 615 MET A N 1
ATOM 7204 C CA . MET A 1 529 ? 11.209 14.986 96.093 1.00 70.83 615 MET A CA 1
ATOM 7205 C C . MET A 1 529 ? 10.466 13.782 95.523 1.00 70.35 615 MET A C 1
ATOM 7206 O O . MET A 1 529 ? 9.632 13.176 96.196 1.00 69.36 615 MET A O 1
ATOM 7220 N N . LEU A 1 530 ? 10.785 13.438 94.280 1.00 71.66 616 LEU A N 1
ATOM 7221 C CA . LEU A 1 530 ? 10.118 12.343 93.589 1.00 71.08 616 LEU A CA 1
ATOM 7222 C C . LEU A 1 530 ? 10.350 11.007 94.290 1.00 74.78 616 LEU A C 1
ATOM 7223 O O . LEU A 1 530 ? 9.421 10.217 94.459 1.00 74.88 616 LEU A O 1
ATOM 7239 N N . SER A 1 531 ? 11.591 10.760 94.695 1.00 78.23 617 SER A N 1
ATOM 7240 C CA . SER A 1 531 ? 11.939 9.512 95.362 1.00 80.80 617 SER A CA 1
ATOM 7241 C C . SER A 1 531 ? 11.162 9.375 96.666 1.00 83.15 617 SER A C 1
ATOM 7242 O O . SER A 1 531 ? 10.718 8.284 97.022 1.00 83.05 617 SER A O 1
ATOM 7250 N N . ASP A 1 532 ? 11.002 10.489 97.375 1.00 91.36 618 ASP A N 1
ATOM 7251 C CA . ASP A 1 532 ? 10.243 10.501 98.621 1.00 92.47 618 ASP A CA 1
ATOM 7252 C C . ASP A 1 532 ? 8.764 10.253 98.349 1.00 87.57 618 ASP A C 1
ATOM 7253 O O . ASP A 1 532 ? 8.079 9.598 99.135 1.00 88.52 618 ASP A O 1
ATOM 7262 N N . LEU A 1 533 ? 8.272 10.781 97.235 1.00 77.91 619 LEU A N 1
ATOM 7263 C CA . LEU A 1 533 ? 6.874 10.597 96.872 1.00 75.39 619 LEU A CA 1
ATOM 7264 C C . LEU A 1 533 ? 6.587 9.151 96.466 1.00 77.09 619 LEU A C 1
ATOM 7265 O O . LEU A 1 533 ? 5.544 8.600 96.817 1.00 77.51 619 LEU A O 1
ATOM 7281 N N . VAL A 1 534 ? 7.511 8.539 95.729 1.00 76.37 620 VAL A N 1
ATOM 7282 C CA . VAL A 1 534 ? 7.369 7.139 95.339 1.00 76.99 620 VAL A CA 1
ATOM 7283 C C . VAL A 1 534 ? 7.298 6.252 96.578 1.00 79.72 620 VAL A C 1
ATOM 7284 O O . VAL A 1 534 ? 6.493 5.321 96.637 1.00 80.49 620 VAL A O 1
ATOM 7297 N N . GLU A 1 535 ? 8.151 6.543 97.557 1.00 79.67 621 GLU A N 1
ATOM 7298 C CA . GLU A 1 535 ? 8.153 5.822 98.826 1.00 84.19 621 GLU A CA 1
ATOM 7299 C C . GLU A 1 535 ? 6.784 5.916 99.492 1.00 85.55 621 GLU A C 1
ATOM 7300 O O . GLU A 1 535 ? 6.240 4.917 99.955 1.00 85.41 621 GLU A O 1
ATOM 7312 N N . PHE A 1 536 ? 6.232 7.125 99.526 1.00 84.00 622 PHE A N 1
ATOM 7313 C CA . PHE A 1 536 ? 4.913 7.353 100.103 1.00 85.69 622 PHE A CA 1
ATOM 7314 C C . PHE A 1 536 ? 3.858 6.526 99.382 1.00 84.02 622 PHE A C 1
ATOM 7315 O O . PHE A 1 536 ? 2.934 5.998 99.997 1.00 85.58 622 PHE A O 1
ATOM 7332 N N . CYS A 1 537 ? 4.005 6.422 98.067 1.00 81.38 623 CYS A N 1
ATOM 7333 C CA . CYS A 1 537 ? 3.057 5.683 97.249 1.00 79.56 623 CYS A CA 1
ATOM 7334 C C . CYS A 1 537 ? 3.233 4.178 97.413 1.00 85.72 623 CYS A C 1
ATOM 7335 O O . CYS A 1 537 ? 2.336 3.408 97.077 1.00 84.79 623 CYS A O 1
ATOM 7343 N N . ASP A 1 538 ? 4.391 3.754 97.909 1.00 97.57 624 ASP A N 1
ATOM 7344 C CA . ASP A 1 538 ? 4.598 2.341 98.187 1.00 103.90 624 ASP A CA 1
ATOM 7345 C C . ASP A 1 538 ? 3.615 1.931 99.275 1.00 105.30 624 ASP A C 1
ATOM 7346 O O . ASP A 1 538 ? 3.025 0.851 99.222 1.00 107.59 624 ASP A O 1
ATOM 7355 N N . GLN A 1 539 ? 3.437 2.813 100.255 1.00 103.25 625 GLN A N 1
ATOM 7356 C CA . GLN A 1 539 ? 2.351 2.686 101.217 1.00 100.78 625 GLN A CA 1
ATOM 7357 C C . GLN A 1 539 ? 1.038 2.966 100.509 1.00 98.10 625 GLN A C 1
ATOM 7358 O O . GLN A 1 539 ? 1.022 3.280 99.325 1.00 99.00 625 GLN A O 1
ATOM 7372 N N . MET A 1 540 ? -0.068 2.860 101.234 1.00 90.96 626 MET A N 1
ATOM 7373 C CA . MET A 1 540 ? -1.386 3.100 100.657 1.00 87.35 626 MET A CA 1
ATOM 7374 C C . MET A 1 540 ? -1.727 2.056 99.590 1.00 87.10 626 MET A C 1
ATOM 7375 O O . MET A 1 540 ? -2.756 2.162 98.924 1.00 85.06 626 MET A O 1
ATOM 7389 N N . GLY A 1 541 ? -0.867 1.050 99.435 1.00 92.88 627 GLY A N 1
ATOM 7390 C CA . GLY A 1 541 ? -1.070 0.001 98.451 1.00 91.83 627 GLY A CA 1
ATOM 7391 C C . GLY A 1 541 ? -1.145 0.521 97.029 1.00 88.10 627 GLY A C 1
ATOM 7392 O O . GLY A 1 541 ? -2.091 0.211 96.304 1.00 88.45 627 GLY A O 1
ATOM 7396 N N . LEU A 1 542 ? -0.149 1.306 96.628 1.00 83.35 628 LEU A N 1
ATOM 7397 C CA . LEU A 1 542 ? -0.142 1.917 95.300 1.00 77.92 628 LEU A CA 1
ATOM 7398 C C . LEU A 1 542 ? 1.250 1.938 94.684 1.00 77.37 628 LEU A C 1
ATOM 7399 O O . LEU A 1 542 ? 1.814 3.009 94.461 1.00 75.40 628 LEU A O 1
ATOM 7415 N N . PRO A 1 543 ? 1.811 0.756 94.400 1.00 79.00 629 PRO A N 1
ATOM 7416 C CA . PRO A 1 543 ? 3.105 0.722 93.711 1.00 79.62 629 PRO A CA 1
ATOM 7417 C C . PRO A 1 543 ? 3.039 1.436 92.360 1.00 76.39 629 PRO A C 1
ATOM 7418 O O . PRO A 1 543 ? 2.043 1.304 91.644 1.00 72.62 629 PRO A O 1
ATOM 7429 N N . MET A 1 544 ? 4.082 2.194 92.031 1.00 75.55 630 MET A N 1
ATOM 7430 C CA . MET A 1 544 ? 4.109 2.977 90.800 1.00 74.74 630 MET A CA 1
ATOM 7431 C C . MET A 1 544 ? 5.510 3.052 90.198 1.00 75.82 630 MET A C 1
ATOM 7432 O O . MET A 1 544 ? 6.504 3.204 90.912 1.00 75.63 630 MET A O 1
ATOM 7446 N N . ASP A 1 545 ? 5.570 2.950 88.873 1.00 73.77 631 ASP A N 1
ATOM 7447 C CA . ASP A 1 545 ? 6.817 3.087 88.133 1.00 76.53 631 ASP A CA 1
ATOM 7448 C C . ASP A 1 545 ? 6.977 4.530 87.675 1.00 75.81 631 ASP A C 1
ATOM 7449 O O . ASP A 1 545 ? 6.084 5.091 87.040 1.00 73.95 631 ASP A O 1
ATOM 7458 N N . VAL A 1 546 ? 8.117 5.125 88.009 1.00 80.04 632 VAL A N 1
ATOM 7459 C CA . VAL A 1 546 ? 8.386 6.520 87.684 1.00 76.98 632 VAL A CA 1
ATOM 7460 C C . VAL A 1 546 ? 9.815 6.655 87.168 1.00 75.74 632 VAL A C 1
ATOM 7461 O O . VAL A 1 546 ? 10.525 7.607 87.487 1.00 75.67 632 VAL A O 1
ATOM 7474 N N . SER A 1 547 ? 10.233 5.688 86.361 1.00 76.22 633 SER A N 1
ATOM 7475 C CA . SER A 1 547 ? 11.576 5.693 85.802 1.00 78.35 633 SER A CA 1
ATOM 7476 C C . SER A 1 547 ? 11.682 6.700 84.662 1.00 78.27 633 SER A C 1
ATOM 7477 O O . SER A 1 547 ? 12.778 7.000 84.182 1.00 77.92 633 SER A O 1
ATOM 7485 N N . SER A 1 548 ? 10.536 7.219 84.231 1.00 79.30 634 SER A N 1
ATOM 7486 C CA . SER A 1 548 ? 10.490 8.148 83.111 1.00 78.20 634 SER A CA 1
ATOM 7487 C C . SER A 1 548 ? 9.149 8.864 83.050 1.00 74.25 634 SER A C 1
ATOM 7488 O O . SER A 1 548 ? 8.227 8.544 83.798 1.00 76.21 634 SER A O 1
ATOM 7496 N N . ALA A 1 549 ? 9.048 9.839 82.155 1.00 65.31 635 ALA A N 1
ATOM 7497 C CA . ALA A 1 549 ? 7.803 10.567 81.959 1.00 59.87 635 ALA A CA 1
ATOM 7498 C C . ALA A 1 549 ? 6.703 9.608 81.515 1.00 57.91 635 ALA A C 1
ATOM 7499 O O . ALA A 1 549 ? 5.586 9.652 82.027 1.00 54.70 635 ALA A O 1
ATOM 7506 N N . GLY A 1 550 ? 7.036 8.732 80.568 1.00 61.95 636 GLY A N 1
ATOM 7507 C CA . GLY A 1 550 ? 6.087 7.772 80.033 1.00 57.15 636 GLY A CA 1
ATOM 7508 C C . GLY A 1 550 ? 5.643 6.753 81.063 1.00 53.76 636 GLY A C 1
ATOM 7509 O O . GLY A 1 550 ? 4.467 6.392 81.120 1.00 51.93 636 GLY A O 1
ATOM 7513 N N . ALA A 1 551 ? 6.588 6.282 81.871 1.00 51.47 637 ALA A N 1
ATOM 7514 C CA . ALA A 1 551 ? 6.296 5.287 82.899 1.00 53.05 637 ALA A CA 1
ATOM 7515 C C . ALA A 1 551 ? 5.280 5.816 83.899 1.00 53.77 637 ALA A C 1
ATOM 7516 O O . ALA A 1 551 ? 4.385 5.090 84.331 1.00 54.63 637 ALA A O 1
ATOM 7523 N N . LEU A 1 552 ? 5.423 7.091 84.249 1.00 55.06 638 LEU A N 1
ATOM 7524 C CA . LEU A 1 552 ? 4.527 7.741 85.192 1.00 54.00 638 LEU A CA 1
ATOM 7525 C C . LEU A 1 552 ? 3.135 7.898 84.596 1.00 57.00 638 LEU A C 1
ATOM 7526 O O . LEU A 1 552 ? 2.135 7.651 85.267 1.00 59.22 638 LEU A O 1
ATOM 7542 N N . ASN A 1 553 ? 3.077 8.314 83.334 1.00 56.14 639 ASN A N 1
ATOM 7543 C CA . ASN A 1 553 ? 1.805 8.538 82.655 1.00 56.86 639 ASN A CA 1
ATOM 7544 C C . ASN A 1 553 ? 0.928 7.288 82.670 1.00 61.18 639 ASN A C 1
ATOM 7545 O O . ASN A 1 553 ? -0.281 7.374 82.886 1.00 61.22 639 ASN A O 1
ATOM 7556 N N . LYS A 1 554 ? 1.541 6.126 82.463 1.00 61.49 640 LYS A N 1
ATOM 7557 C CA . LYS A 1 554 ? 0.791 4.881 82.460 1.00 66.91 640 LYS A CA 1
ATOM 7558 C C . LYS A 1 554 ? 0.314 4.564 83.867 1.00 70.52 640 LYS A C 1
ATOM 7559 O O . LYS A 1 554 ? -0.744 3.966 84.053 1.00 71.08 640 LYS A O 1
ATOM 7578 N N . SER A 1 555 ? 1.103 4.971 84.856 1.00 75.01 641 SER A N 1
ATOM 7579 C CA . SER A 1 555 ? 0.767 4.715 86.248 1.00 75.68 641 SER A CA 1
ATOM 7580 C C . SER A 1 555 ? -0.453 5.530 86.662 1.00 76.19 641 SER A C 1
ATOM 7581 O O . SER A 1 555 ? -1.302 5.050 87.412 1.00 78.96 641 SER A O 1
ATOM 7589 N N . LEU A 1 556 ? -0.539 6.759 86.163 1.00 73.27 642 LEU A N 1
ATOM 7590 C CA . LEU A 1 556 ? -1.631 7.657 86.524 1.00 73.65 642 LEU A CA 1
ATOM 7591 C C . LEU A 1 556 ? -2.891 7.392 85.702 1.00 76.67 642 LEU A C 1
ATOM 7592 O O . LEU A 1 556 ? -3.886 8.105 85.834 1.00 77.65 642 LEU A O 1
ATOM 7608 N N . THR A 1 557 ? -2.838 6.372 84.852 1.00 74.77 643 THR A N 1
ATOM 7609 C CA . THR A 1 557 ? -3.997 5.941 84.075 1.00 77.13 643 THR A CA 1
ATOM 7610 C C . THR A 1 557 ? -4.214 4.453 84.311 1.00 85.81 643 THR A C 1
ATOM 7611 O O . THR A 1 557 ? -4.992 3.809 83.607 1.00 80.77 643 THR A O 1
ATOM 7622 N N . LYS A 1 558 ? -3.530 3.922 85.323 1.00 119.88 644 LYS A N 1
ATOM 7623 C CA . LYS A 1 558 ? -3.638 2.517 85.693 1.00 131.80 644 LYS A CA 1
ATOM 7624 C C . LYS A 1 558 ? -4.440 2.420 86.975 1.00 134.38 644 LYS A C 1
ATOM 7625 O O . LYS A 1 558 ? -3.881 2.424 88.071 1.00 142.11 644 LYS A O 1
ATOM 7644 N N . THR A 1 559 ? -5.756 2.339 86.825 1.00 111.68 645 THR A N 1
ATOM 7645 C CA . THR A 1 559 ? -6.657 2.231 87.961 1.00 109.01 645 THR A CA 1
ATOM 7646 C C . THR A 1 559 ? -7.749 1.214 87.665 1.00 113.82 645 THR A C 1
ATOM 7647 O O . THR A 1 559 ? -7.813 0.664 86.563 1.00 107.54 645 THR A O 1
ATOM 7658 N N . PHE A 1 560 ? -8.600 0.957 88.653 1.00 145.60 646 PHE A N 1
ATOM 7659 C CA . PHE A 1 560 ? -9.758 0.095 88.451 1.00 152.83 646 PHE A CA 1
ATOM 7660 C C . PHE A 1 560 ? -10.647 0.724 87.380 1.00 150.09 646 PHE A C 1
ATOM 7661 O O . PHE A 1 560 ? -11.385 0.031 86.680 1.00 155.32 646 PHE A O 1
ATOM 7678 N N . GLY A 1 561 ? -10.563 2.048 87.264 1.00 133.83 647 GLY A N 1
ATOM 7679 C CA . GLY A 1 561 ? -11.297 2.798 86.261 1.00 123.87 647 GLY A CA 1
ATOM 7680 C C . GLY A 1 561 ? -12.798 2.757 86.463 1.00 114.42 647 GLY A C 1
ATOM 7681 O O . GLY A 1 561 ? -13.290 2.128 87.398 1.00 117.43 647 GLY A O 1
ATOM 7685 N N . ASP A 1 562 ? -13.514 3.452 85.584 1.00 93.68 648 ASP A N 1
ATOM 7686 C CA . ASP A 1 562 ? -14.977 3.470 85.566 1.00 87.76 648 ASP A CA 1
ATOM 7687 C C . ASP A 1 562 ? -15.582 4.320 86.690 1.00 82.52 648 ASP A C 1
ATOM 7688 O O . ASP A 1 562 ? -16.357 5.239 86.420 1.00 80.75 648 ASP A O 1
ATOM 7697 N N . ASP A 1 563 ? -15.209 4.038 87.936 1.00 76.73 649 ASP A N 1
ATOM 7698 C CA . ASP A 1 563 ? -15.914 4.604 89.088 1.00 72.21 649 ASP A CA 1
ATOM 7699 C C . ASP A 1 563 ? -15.326 5.944 89.525 1.00 68.88 649 ASP A C 1
ATOM 7700 O O . ASP A 1 563 ? -14.175 6.265 89.226 1.00 66.71 649 ASP A O 1
ATOM 7709 N N . LYS A 1 564 ? -16.133 6.721 90.238 1.00 71.56 650 LYS A N 1
ATOM 7710 C CA . LYS A 1 564 ? -15.736 8.056 90.663 1.00 68.66 650 LYS A CA 1
ATOM 7711 C C . LYS A 1 564 ? -14.593 8.028 91.676 1.00 69.10 650 LYS A C 1
ATOM 7712 O O . LYS A 1 564 ? -13.855 9.006 91.813 1.00 68.10 650 LYS A O 1
ATOM 7731 N N . TYR A 1 565 ? -14.441 6.907 92.373 1.00 71.78 651 TYR A N 1
ATOM 7732 C CA . TYR A 1 565 ? -13.388 6.767 93.371 1.00 68.02 651 TYR A CA 1
ATOM 7733 C C . TYR A 1 565 ? -12.009 6.712 92.719 1.00 67.34 651 TYR A C 1
ATOM 7734 O O . TYR A 1 565 ? -11.113 7.476 93.076 1.00 65.32 651 TYR A O 1
ATOM 7752 N N . SER A 1 566 ? -11.842 5.797 91.770 1.00 68.81 652 SER A N 1
ATOM 7753 C CA . SER A 1 566 ? -10.569 5.641 91.077 1.00 68.45 652 SER A CA 1
ATOM 7754 C C . SER A 1 566 ? -10.238 6.880 90.262 1.00 66.83 652 SER A C 1
ATOM 7755 O O . SER A 1 566 ? -9.069 7.237 90.102 1.00 66.69 652 SER A O 1
ATOM 7763 N N . LEU A 1 567 ? -11.273 7.522 89.731 1.00 62.74 653 LEU A N 1
ATOM 7764 C CA . LEU A 1 567 ? -11.101 8.780 89.022 1.00 59.56 653 LEU A CA 1
ATOM 7765 C C . LEU A 1 567 ? -10.679 9.873 89.991 1.00 56.76 653 LEU A C 1
ATOM 7766 O O . LEU A 1 567 ? -9.825 10.698 89.679 1.00 59.01 653 LEU A O 1
ATOM 7782 N N . ALA A 1 568 ? -11.276 9.869 91.176 1.00 49.38 654 ALA A N 1
ATOM 7783 C CA . ALA A 1 568 ? -10.916 10.834 92.206 1.00 47.51 654 ALA A CA 1
ATOM 7784 C C . ALA A 1 568 ? -9.479 10.608 92.660 1.00 49.26 654 ALA A C 1
ATOM 7785 O O . ALA A 1 568 ? -8.717 11.557 92.828 1.00 48.42 654 ALA A O 1
ATOM 7792 N N . ARG A 1 569 ? -9.114 9.347 92.865 1.00 54.01 655 ARG A N 1
ATOM 7793 C CA . ARG A 1 569 ? -7.755 9.004 93.264 1.00 56.99 655 ARG A CA 1
ATOM 7794 C C . ARG A 1 569 ? -6.752 9.401 92.179 1.00 57.43 655 ARG A C 1
ATOM 7795 O O . ARG A 1 569 ? -5.621 9.785 92.481 1.00 54.97 655 ARG A O 1
ATOM 7816 N N . LYS A 1 570 ? -7.177 9.296 90.920 1.00 61.13 656 LYS A N 1
ATOM 7817 C CA . LYS A 1 570 ? -6.362 9.705 89.781 1.00 61.65 656 LYS A CA 1
ATOM 7818 C C . LYS A 1 570 ? -6.028 11.188 89.857 1.00 59.41 656 LYS A C 1
ATOM 7819 O O . LYS A 1 570 ? -4.877 11.585 89.678 1.00 58.37 656 LYS A O 1
ATOM 7838 N N . GLU A 1 571 ? -7.042 12.001 90.132 1.00 56.95 657 GLU A N 1
ATOM 7839 C CA . GLU A 1 571 ? -6.863 13.441 90.209 1.00 55.49 657 GLU A CA 1
ATOM 7840 C C . GLU A 1 571 ? -5.958 13.828 91.372 1.00 55.19 657 GLU A C 1
ATOM 7841 O O . GLU A 1 571 ? -5.140 14.740 91.253 1.00 55.87 657 GLU A O 1
ATOM 7853 N N . VAL A 1 572 ? -6.099 13.127 92.491 1.00 56.80 658 VAL A N 1
ATOM 7854 C CA . VAL A 1 572 ? -5.293 13.410 93.670 1.00 53.48 658 VAL A CA 1
ATOM 7855 C C . VAL A 1 572 ? -3.832 13.097 93.385 1.00 51.95 658 VAL A C 1
ATOM 7856 O O . VAL A 1 572 ? -2.940 13.865 93.748 1.00 50.11 658 VAL A O 1
ATOM 7869 N N . LEU A 1 573 ? -3.592 11.970 92.726 1.00 53.31 659 LEU A N 1
ATOM 7870 C CA . LEU A 1 573 ? -2.235 11.556 92.413 1.00 54.55 659 LEU A CA 1
ATOM 7871 C C . LEU A 1 573 ? -1.634 12.472 91.356 1.00 55.96 659 LEU A C 1
ATOM 7872 O O . LEU A 1 573 ? -0.429 12.721 91.360 1.00 59.63 659 LEU A O 1
ATOM 7888 N N . THR A 1 574 ? -2.475 12.984 90.462 1.00 51.37 660 THR A N 1
ATOM 7889 C CA . THR A 1 574 ? -2.023 13.955 89.474 1.00 49.83 660 THR A CA 1
ATOM 7890 C C . THR A 1 574 ? -1.454 15.173 90.184 1.00 50.06 660 THR A C 1
ATOM 7891 O O . THR A 1 574 ? -0.381 15.659 89.834 1.00 51.10 660 THR A O 1
ATOM 7902 N N . ASN A 1 575 ? -2.176 15.650 91.193 1.00 52.95 661 ASN A N 1
ATOM 7903 C CA . ASN A 1 575 ? -1.727 16.778 91.995 1.00 54.69 661 ASN A CA 1
ATOM 7904 C C . ASN A 1 575 ? -0.394 16.491 92.664 1.00 57.51 661 ASN A C 1
ATOM 7905 O O . ASN A 1 575 ? 0.576 17.220 92.471 1.00 58.18 661 ASN A O 1
ATOM 7916 N N . MET A 1 576 ? -0.356 15.409 93.434 1.00 58.98 662 MET A N 1
ATOM 7917 C CA . MET A 1 576 ? 0.811 15.064 94.236 1.00 60.08 662 MET A CA 1
ATOM 7918 C C . MET A 1 576 ? 2.079 14.978 93.394 1.00 62.42 662 MET A C 1
ATOM 7919 O O . MET A 1 576 ? 3.145 15.425 93.818 1.00 63.40 662 MET A O 1
ATOM 7933 N N . TYR A 1 577 ? 1.960 14.408 92.200 1.00 64.42 663 TYR A N 1
ATOM 7934 C CA . TYR A 1 577 ? 3.115 14.225 91.329 1.00 63.41 663 TYR A CA 1
ATOM 7935 C C . TYR A 1 577 ? 3.456 15.486 90.539 1.00 63.77 663 TYR A C 1
ATOM 7936 O O . TYR A 1 577 ? 4.347 15.459 89.695 1.00 66.35 663 TYR A O 1
ATOM 7954 N N . SER A 1 578 ? 2.763 16.588 90.817 1.00 59.09 664 SER A N 1
ATOM 7955 C CA . SER A 1 578 ? 3.086 17.862 90.180 1.00 58.79 664 SER A CA 1
ATOM 7956 C C . SER A 1 578 ? 4.136 18.635 90.972 1.00 65.08 664 SER A C 1
ATOM 7957 O O . SER A 1 578 ? 4.839 19.477 90.417 1.00 67.79 664 SER A O 1
ATOM 7965 N N . ARG A 1 579 ? 4.245 18.352 92.265 1.00 72.58 665 ARG A N 1
ATOM 7966 C CA . ARG A 1 579 ? 5.189 19.078 93.108 1.00 77.75 665 ARG A CA 1
ATOM 7967 C C . ARG A 1 579 ? 6.634 18.887 92.643 1.00 75.69 665 ARG A C 1
ATOM 7968 O O . ARG A 1 579 ? 7.359 19.867 92.468 1.00 77.39 665 ARG A O 1
ATOM 7989 N N . PRO A 1 580 ? 7.060 17.633 92.428 1.00 70.33 666 PRO A N 1
ATOM 7990 C CA . PRO A 1 580 ? 8.468 17.434 92.073 1.00 71.39 666 PRO A CA 1
ATOM 7991 C C . PRO A 1 580 ? 8.799 17.972 90.684 1.00 71.93 666 PRO A C 1
ATOM 7992 O O . PRO A 1 580 ? 9.974 18.156 90.358 1.00 74.10 666 PRO A O 1
ATOM 8003 N N . MET A 1 581 ? 7.770 18.218 89.879 1.00 69.08 667 MET A N 1
ATOM 8004 C CA . MET A 1 581 ? 7.965 18.686 88.513 1.00 66.35 667 MET A CA 1
ATOM 8005 C C . MET A 1 581 ? 8.538 20.098 88.488 1.00 63.59 667 MET A C 1
ATOM 8006 O O . MET A 1 581 ? 8.180 20.939 89.315 1.00 63.73 667 MET A O 1
ATOM 8020 N N . GLN A 1 582 ? 9.422 20.349 87.526 1.00 60.47 668 GLN A N 1
ATOM 8021 C CA . GLN A 1 582 ? 10.027 21.663 87.354 1.00 59.39 668 GLN A CA 1
ATOM 8022 C C . GLN A 1 582 ? 9.408 22.397 86.174 1.00 56.33 668 GLN A C 1
ATOM 8023 O O . GLN A 1 582 ? 8.864 21.778 85.265 1.00 57.55 668 GLN A O 1
ATOM 8037 N N . MET A 1 583 ? 9.484 23.721 86.202 1.00 50.99 669 MET A N 1
ATOM 8038 C CA . MET A 1 583 ? 8.922 24.537 85.139 1.00 49.54 669 MET A CA 1
ATOM 8039 C C . MET A 1 583 ? 9.724 24.376 83.856 1.00 54.07 669 MET A C 1
ATOM 8040 O O . MET A 1 583 ? 10.926 24.107 83.897 1.00 56.92 669 MET A O 1
ATOM 8054 N N . ALA A 1 584 ? 9.048 24.526 82.721 1.00 58.82 670 ALA A N 1
ATOM 8055 C CA . ALA A 1 584 ? 9.713 24.530 81.423 1.00 58.70 670 ALA A CA 1
ATOM 8056 C C . ALA A 1 584 ? 10.347 25.897 81.176 1.00 58.49 670 ALA A C 1
ATOM 8057 O O . ALA A 1 584 ? 9.808 26.919 81.600 1.00 60.30 670 ALA A O 1
ATOM 8064 N N . LEU A 1 585 ? 11.473 25.911 80.468 1.00 55.41 671 LEU A N 1
ATOM 8065 C CA . LEU A 1 585 ? 12.279 27.121 80.309 1.00 54.25 671 LEU A CA 1
ATOM 8066 C C . LEU A 1 585 ? 12.584 27.453 78.855 1.00 52.80 671 LEU A C 1
ATOM 8067 O O . LEU A 1 585 ? 12.988 26.582 78.087 1.00 55.53 671 LEU A O 1
ATOM 8083 N N . TYR A 1 586 ? 12.398 28.715 78.479 1.00 46.00 672 TYR A N 1
ATOM 8084 C CA . TYR A 1 586 ? 12.966 29.212 77.234 1.00 44.97 672 TYR A CA 1
ATOM 8085 C C . TYR A 1 586 ? 14.470 29.308 77.439 1.00 51.80 672 TYR A C 1
ATOM 8086 O O . TYR A 1 586 ? 14.929 29.550 78.558 1.00 53.21 672 TYR A O 1
ATOM 8104 N N . PHE A 1 587 ? 15.243 29.133 76.373 1.00 63.20 673 PHE A N 1
ATOM 8105 C CA . PHE A 1 587 ? 16.695 29.220 76.489 1.00 67.54 673 PHE A CA 1
ATOM 8106 C C . PHE A 1 587 ? 17.367 29.431 75.140 1.00 65.46 673 PHE A C 1
ATOM 8107 O O . PHE A 1 587 ? 16.852 29.018 74.099 1.00 64.78 673 PHE A O 1
ATOM 8124 N N . CYS A 1 588 ? 18.518 30.095 75.172 1.00 61.36 674 CYS A N 1
ATOM 8125 C CA . CYS A 1 588 ? 19.345 30.241 73.987 1.00 61.24 674 CYS A CA 1
ATOM 8126 C C . CYS A 1 588 ? 20.161 28.974 73.799 1.00 61.45 674 CYS A C 1
ATOM 8127 O O . CYS A 1 588 ? 20.750 28.459 74.746 1.00 62.39 674 CYS A O 1
ATOM 8135 N N . SER A 1 589 ? 20.192 28.475 72.572 1.00 65.94 675 SER A N 1
ATOM 8136 C CA . SER A 1 589 ? 20.874 27.225 72.277 1.00 71.24 675 SER A CA 1
ATOM 8137 C C . SER A 1 589 ? 22.359 27.297 72.630 1.00 74.22 675 SER A C 1
ATOM 8138 O O . SER A 1 589 ? 22.885 26.426 73.322 1.00 75.73 675 SER A O 1
ATOM 8146 N N . GLY A 1 590 ? 23.024 28.346 72.161 1.00 73.15 676 GLY A N 1
ATOM 8147 C CA . GLY A 1 590 ? 24.454 28.500 72.356 1.00 76.69 676 GLY A CA 1
ATOM 8148 C C . GLY A 1 590 ? 24.880 28.685 73.802 1.00 77.57 676 GLY A C 1
ATOM 8149 O O . GLY A 1 590 ? 26.061 28.542 74.124 1.00 79.81 676 GLY A O 1
ATOM 8153 N N . MET A 1 591 ? 23.926 29.003 74.674 1.00 74.29 677 MET A N 1
ATOM 8154 C CA . MET A 1 591 ? 24.231 29.288 76.076 1.00 74.53 677 MET A CA 1
ATOM 8155 C C . MET A 1 591 ? 24.195 28.043 76.956 1.00 73.21 677 MET A C 1
ATOM 8156 O O . MET A 1 591 ? 24.626 28.088 78.108 1.00 75.74 677 MET A O 1
ATOM 8170 N N . LEU A 1 592 ? 23.666 26.945 76.423 1.00 64.89 678 LEU A N 1
ATOM 8171 C CA . LEU A 1 592 ? 23.620 25.681 77.153 1.00 64.97 678 LEU A CA 1
ATOM 8172 C C . LEU A 1 592 ? 24.533 24.646 76.491 1.00 73.67 678 LEU A C 1
ATOM 8173 O O . LEU A 1 592 ? 24.392 24.342 75.305 1.00 69.53 678 LEU A O 1
ATOM 8189 N N . GLN A 1 593 ? 25.465 24.105 77.270 1.00 98.95 679 GLN A N 1
ATOM 8190 C CA . GLN A 1 593 ? 26.482 23.195 76.749 1.00 108.82 679 GLN A CA 1
ATOM 8191 C C . GLN A 1 593 ? 25.898 21.832 76.382 1.00 110.84 679 GLN A C 1
ATOM 8192 O O . GLN A 1 593 ? 25.783 21.496 75.203 1.00 110.95 679 GLN A O 1
ATOM 8206 N N . ASP A 1 594 ? 25.538 21.054 77.399 1.00 112.83 680 ASP A N 1
ATOM 8207 C CA . ASP A 1 594 ? 25.045 19.694 77.204 1.00 112.18 680 ASP A CA 1
ATOM 8208 C C . ASP A 1 594 ? 23.727 19.687 76.438 1.00 105.31 680 ASP A C 1
ATOM 8209 O O . ASP A 1 594 ? 22.712 20.173 76.933 1.00 105.49 680 ASP A O 1
ATOM 8218 N N . GLN A 1 595 ? 23.744 19.129 75.231 1.00 89.83 681 GLN A N 1
ATOM 8219 C CA . GLN A 1 595 ? 22.548 19.097 74.400 1.00 83.43 681 GLN A CA 1
ATOM 8220 C C . GLN A 1 595 ? 21.542 18.081 74.932 1.00 81.31 681 GLN A C 1
ATOM 8221 O O . GLN A 1 595 ? 20.384 18.067 74.516 1.00 75.60 681 GLN A O 1
ATOM 8235 N N . GLU A 1 596 ? 21.982 17.234 75.857 1.00 89.95 682 GLU A N 1
ATOM 8236 C CA . GLU A 1 596 ? 21.088 16.260 76.469 1.00 92.59 682 GLU A CA 1
ATOM 8237 C C . GLU A 1 596 ? 20.077 16.956 77.380 1.00 85.82 682 GLU A C 1
ATOM 8238 O O . GLU A 1 596 ? 19.053 16.376 77.743 1.00 80.54 682 GLU A O 1
ATOM 8250 N N . GLN A 1 597 ? 20.369 18.204 77.739 1.00 85.78 683 GLN A N 1
ATOM 8251 C CA . GLN A 1 597 ? 19.484 18.989 78.594 1.00 80.49 683 GLN A CA 1
ATOM 8252 C C . GLN A 1 597 ? 18.488 19.806 77.775 1.00 74.07 683 GLN A C 1
ATOM 8253 O O . GLN A 1 597 ? 17.607 20.457 78.334 1.00 71.97 683 GLN A O 1
ATOM 8267 N N . PHE A 1 598 ? 18.627 19.771 76.452 1.00 63.20 684 PHE A N 1
ATOM 8268 C CA . PHE A 1 598 ? 17.676 20.442 75.572 1.00 57.09 684 PHE A CA 1
ATOM 8269 C C . PHE A 1 598 ? 16.322 19.742 75.604 1.00 52.18 684 PHE A C 1
ATOM 8270 O O . PHE A 1 598 ? 15.317 20.302 75.166 1.00 48.06 684 PHE A O 1
ATOM 8287 N N . ARG A 1 599 ? 16.308 18.514 76.118 1.00 59.19 685 ARG A N 1
ATOM 8288 C CA . ARG A 1 599 ? 15.113 17.679 76.100 1.00 59.75 685 ARG A CA 1
ATOM 8289 C C . ARG A 1 599 ? 13.941 18.307 76.843 1.00 57.54 685 ARG A C 1
ATOM 8290 O O . ARG A 1 599 ? 14.119 19.076 77.788 1.00 58.20 685 ARG A O 1
ATOM 8311 N N . HIS A 1 600 ? 12.742 17.960 76.394 1.00 54.69 686 HIS A N 1
ATOM 8312 C CA . HIS A 1 600 ? 11.510 18.332 77.068 1.00 52.61 686 HIS A CA 1
ATOM 8313 C C . HIS A 1 600 ? 11.000 17.087 77.784 1.00 55.70 686 HIS A C 1
ATOM 8314 O O . HIS A 1 600 ? 10.506 16.161 77.143 1.00 58.61 686 HIS A O 1
ATOM 8327 N N . TYR A 1 601 ? 11.134 17.065 79.108 1.00 56.59 687 TYR A N 1
ATOM 8328 C CA . TYR A 1 601 ? 10.849 15.870 79.901 1.00 55.74 687 TYR A CA 1
ATOM 8329 C C . TYR A 1 601 ? 9.470 15.276 79.638 1.00 53.15 687 TYR A C 1
ATOM 8330 O O . TYR A 1 601 ? 9.349 14.095 79.323 1.00 51.72 687 TYR A O 1
ATOM 8348 N N . ALA A 1 602 ? 8.437 16.102 79.769 1.00 53.49 688 ALA A N 1
ATOM 8349 C CA . ALA A 1 602 ? 7.060 15.627 79.687 1.00 53.53 688 ALA A CA 1
ATOM 8350 C C . ALA A 1 602 ? 6.677 15.215 78.269 1.00 51.39 688 ALA A C 1
ATOM 8351 O O . ALA A 1 602 ? 6.018 14.197 78.073 1.00 55.76 688 ALA A O 1
ATOM 8358 N N . LEU A 1 603 ? 7.077 16.010 77.285 1.00 40.48 689 LEU A N 1
ATOM 8359 C CA . LEU A 1 603 ? 6.807 15.683 75.889 1.00 40.47 689 LEU A CA 1
ATOM 8360 C C . LEU A 1 603 ? 7.711 14.547 75.431 1.00 44.26 689 LEU A C 1
ATOM 8361 O O . LEU A 1 603 ? 7.385 13.822 74.491 1.00 41.63 689 LEU A O 1
ATOM 8377 N N . ASN A 1 604 ? 8.842 14.404 76.116 1.00 56.52 690 ASN A N 1
ATOM 8378 C CA . ASN A 1 604 ? 9.840 13.395 75.793 1.00 57.26 690 ASN A CA 1
ATOM 8379 C C . ASN A 1 604 ? 10.333 13.545 74.360 1.00 55.07 690 ASN A C 1
ATOM 8380 O O . ASN A 1 604 ? 10.262 12.611 73.556 1.00 54.79 690 ASN A O 1
ATOM 8391 N N . VAL A 1 605 ? 10.828 14.740 74.056 1.00 50.13 691 VAL A N 1
ATOM 8392 C CA . VAL A 1 605 ? 11.397 15.036 72.751 1.00 51.38 691 VAL A CA 1
ATOM 8393 C C . VAL A 1 605 ? 12.725 15.766 72.935 1.00 55.22 691 VAL A C 1
ATOM 8394 O O . VAL A 1 605 ? 12.938 16.425 73.954 1.00 56.06 691 VAL A O 1
ATOM 8407 N N . PRO A 1 606 ? 13.628 15.644 71.953 1.00 56.61 692 PRO A N 1
ATOM 8408 C CA . PRO A 1 606 ? 14.964 16.230 72.091 1.00 60.96 692 PRO A CA 1
ATOM 8409 C C . PRO A 1 606 ? 14.996 17.737 71.836 1.00 61.75 692 PRO A C 1
ATOM 8410 O O . PRO A 1 606 ? 15.944 18.405 72.251 1.00 63.19 692 PRO A O 1
ATOM 8421 N N . LEU A 1 607 ? 13.976 18.256 71.159 1.00 62.20 693 LEU A N 1
ATOM 8422 C CA . LEU A 1 607 ? 13.930 19.670 70.805 1.00 62.01 693 LEU A CA 1
ATOM 8423 C C . LEU A 1 607 ? 12.505 20.198 70.818 1.00 60.18 693 LEU A C 1
ATOM 8424 O O . LEU A 1 607 ? 11.571 19.487 70.448 1.00 61.34 693 LEU A O 1
ATOM 8440 N N . TYR A 1 608 ? 12.343 21.451 71.236 1.00 56.37 694 TYR A N 1
ATOM 8441 C CA . TYR A 1 608 ? 11.029 22.082 71.232 1.00 52.05 694 TYR A CA 1
ATOM 8442 C C . TYR A 1 608 ? 11.139 23.597 71.376 1.00 48.97 694 TYR A C 1
ATOM 8443 O O . TYR A 1 608 ? 12.113 24.104 71.927 1.00 49.61 694 TYR A O 1
ATOM 8461 N N . THR A 1 609 ? 10.140 24.309 70.862 1.00 47.23 695 THR A N 1
ATOM 8462 C CA . THR A 1 609 ? 10.074 25.766 70.979 1.00 49.77 695 THR A CA 1
ATOM 8463 C C . THR A 1 609 ? 8.625 26.224 70.795 1.00 47.88 695 THR A C 1
ATOM 8464 O O . THR A 1 609 ? 7.751 25.413 70.501 1.00 44.86 695 THR A O 1
ATOM 8475 N N . HIS A 1 610 ? 8.371 27.515 70.988 1.00 52.21 696 HIS A N 1
ATOM 8476 C CA . HIS A 1 610 ? 7.047 28.085 70.753 1.00 53.27 696 HIS A CA 1
ATOM 8477 C C . HIS A 1 610 ? 7.093 28.967 69.518 1.00 54.68 696 HIS A C 1
ATOM 8478 O O . HIS A 1 610 ? 7.969 29.820 69.393 1.00 57.02 696 HIS A O 1
ATOM 8491 N N . PHE A 1 611 ? 6.135 28.763 68.618 1.00 53.02 697 PHE A N 1
ATOM 8492 C CA . PHE A 1 611 ? 6.131 29.421 67.315 1.00 50.69 697 PHE A CA 1
ATOM 8493 C C . PHE A 1 611 ? 4.718 29.774 66.853 1.00 46.97 697 PHE A C 1
ATOM 8494 O O . PHE A 1 611 ? 4.528 30.688 66.050 1.00 46.70 697 PHE A O 1
ATOM 8511 N N . THR A 1 612 ? 3.731 29.045 67.363 1.00 40.33 698 THR A N 1
ATOM 8512 C CA . THR A 1 612 ? 2.377 29.101 66.825 1.00 38.92 698 THR A CA 1
ATOM 8513 C C . THR A 1 612 ? 1.484 30.191 67.411 1.00 38.68 698 THR A C 1
ATOM 8514 O O . THR A 1 612 ? 0.302 30.250 67.077 1.00 36.83 698 THR A O 1
ATOM 8525 N N . SER A 1 613 ? 2.030 31.051 68.269 1.00 41.52 699 SER A N 1
ATOM 8526 C CA . SER A 1 613 ? 1.210 32.067 68.934 1.00 43.80 699 SER A CA 1
ATOM 8527 C C . SER A 1 613 ? 1.950 33.384 69.153 1.00 44.72 699 SER A C 1
ATOM 8528 O O . SER A 1 613 ? 2.138 33.816 70.288 1.00 44.32 699 SER A O 1
ATOM 8536 N N . PRO A 1 614 ? 2.350 34.038 68.055 1.00 47.72 700 PRO A N 1
ATOM 8537 C CA . PRO A 1 614 ? 3.128 35.280 68.100 1.00 50.03 700 PRO A CA 1
ATOM 8538 C C . PRO A 1 614 ? 2.316 36.524 68.455 1.00 49.35 700 PRO A C 1
ATOM 8539 O O . PRO A 1 614 ? 2.910 37.548 68.783 1.00 52.46 700 PRO A O 1
ATOM 8550 N N . ILE A 1 615 ? 0.993 36.449 68.389 1.00 46.05 701 ILE A N 1
ATOM 8551 C CA . ILE A 1 615 ? 0.167 37.601 68.738 1.00 45.67 701 ILE A CA 1
ATOM 8552 C C . ILE A 1 615 ? 0.175 37.821 70.247 1.00 48.97 701 ILE A C 1
ATOM 8553 O O . ILE A 1 615 ? 0.146 38.959 70.717 1.00 52.89 701 ILE A O 1
ATOM 8569 N N . ARG A 1 616 ? 0.234 36.721 70.995 1.00 47.68 702 ARG A N 1
ATOM 8570 C CA . ARG A 1 616 ? 0.081 36.750 72.446 1.00 44.60 702 ARG A CA 1
ATOM 8571 C C . ARG A 1 616 ? 1.328 36.285 73.198 1.00 45.88 702 ARG A C 1
ATOM 8572 O O . ARG A 1 616 ? 1.277 36.055 74.406 1.00 47.80 702 ARG A O 1
ATOM 8593 N N . ARG A 1 617 ? 2.445 36.152 72.492 1.00 47.71 703 ARG A N 1
ATOM 8594 C CA . ARG A 1 617 ? 3.652 35.589 73.085 1.00 48.46 703 ARG A CA 1
ATOM 8595 C C . ARG A 1 617 ? 4.888 36.042 72.311 1.00 49.03 703 ARG A C 1
ATOM 8596 O O . ARG A 1 617 ? 4.970 35.846 71.102 1.00 50.38 703 ARG A O 1
ATOM 8617 N N . PHE A 1 618 ? 5.853 36.638 73.004 1.00 47.33 704 PHE A N 1
ATOM 8618 C CA . PHE A 1 618 ? 6.990 37.257 72.327 1.00 47.50 704 PHE A CA 1
ATOM 8619 C C . PHE A 1 618 ? 8.023 36.222 71.920 1.00 49.04 704 PHE A C 1
ATOM 8620 O O . PHE A 1 618 ? 8.738 36.406 70.937 1.00 49.05 704 PHE A O 1
ATOM 8637 N N . ALA A 1 619 ? 8.102 35.135 72.679 1.00 55.64 705 ALA A N 1
ATOM 8638 C CA . ALA A 1 619 ? 9.024 34.056 72.361 1.00 56.71 705 ALA A CA 1
ATOM 8639 C C . ALA A 1 619 ? 8.797 33.597 70.927 1.00 56.11 705 ALA A C 1
ATOM 8640 O O . ALA A 1 619 ? 9.750 33.348 70.193 1.00 61.44 705 ALA A O 1
ATOM 8647 N N . ASP A 1 620 ? 7.531 33.511 70.529 1.00 46.24 706 ASP A N 1
ATOM 8648 C CA . ASP A 1 620 ? 7.180 33.086 69.181 1.00 43.64 706 ASP A CA 1
ATOM 8649 C C . ASP A 1 620 ? 7.635 34.116 68.151 1.00 48.53 706 ASP A C 1
ATOM 8650 O O . ASP A 1 620 ? 8.031 33.762 67.037 1.00 51.29 706 ASP A O 1
ATOM 8659 N N . VAL A 1 621 ? 7.580 35.390 68.527 1.00 49.38 707 VAL A N 1
ATOM 8660 C CA . VAL A 1 621 ? 7.969 36.467 67.625 1.00 48.68 707 VAL A CA 1
ATOM 8661 C C . VAL A 1 621 ? 9.444 36.353 67.266 1.00 48.91 707 VAL A C 1
ATOM 8662 O O . VAL A 1 621 ? 9.817 36.518 66.109 1.00 50.89 707 VAL A O 1
ATOM 8675 N N . ILE A 1 622 ? 10.277 36.064 68.260 1.00 49.87 708 ILE A N 1
ATOM 8676 C CA . ILE A 1 622 ? 11.707 35.891 68.032 1.00 52.06 708 ILE A CA 1
ATOM 8677 C C . ILE A 1 622 ? 11.955 34.677 67.141 1.00 55.41 708 ILE A C 1
ATOM 8678 O O . ILE A 1 622 ? 12.821 34.706 66.263 1.00 58.35 708 ILE A O 1
ATOM 8694 N N . VAL A 1 623 ? 11.198 33.608 67.368 1.00 53.67 709 VAL A N 1
ATOM 8695 C CA . VAL A 1 623 ? 11.339 32.404 66.560 1.00 52.31 709 VAL A CA 1
ATOM 8696 C C . VAL A 1 623 ? 10.954 32.705 65.108 1.00 51.35 709 VAL A C 1
ATOM 8697 O O . VAL A 1 623 ? 11.616 32.248 64.178 1.00 51.64 709 VAL A O 1
ATOM 8710 N N . HIS A 1 624 ? 9.894 33.486 64.922 1.00 46.60 710 HIS A N 1
ATOM 8711 C CA . HIS A 1 624 ? 9.473 33.899 63.589 1.00 44.47 710 HIS A CA 1
ATOM 8712 C C . HIS A 1 624 ? 10.606 34.645 62.890 1.00 46.19 710 HIS A C 1
ATOM 8713 O O . HIS A 1 624 ? 10.883 34.415 61.713 1.00 50.93 710 HIS A O 1
ATOM 8726 N N . ARG A 1 625 ? 11.260 35.541 63.618 1.00 43.16 711 ARG A N 1
ATOM 8727 C CA . ARG A 1 625 ? 12.364 36.301 63.054 1.00 45.47 711 ARG A CA 1
ATOM 8728 C C . ARG A 1 625 ? 13.529 35.378 62.723 1.00 51.16 711 ARG A C 1
ATOM 8729 O O . ARG A 1 625 ? 14.226 35.574 61.724 1.00 53.46 711 ARG A O 1
ATOM 8750 N N . LEU A 1 626 ? 13.720 34.358 63.552 1.00 54.24 712 LEU A N 1
ATOM 8751 C CA . LEU A 1 626 ? 14.773 33.379 63.323 1.00 56.50 712 LEU A CA 1
ATOM 8752 C C . LEU A 1 626 ? 14.442 32.505 62.117 1.00 55.96 712 LEU A C 1
ATOM 8753 O O . LEU A 1 626 ? 15.288 32.276 61.251 1.00 56.23 712 LEU A O 1
ATOM 8769 N N . LEU A 1 627 ? 13.209 32.015 62.071 1.00 53.97 713 LEU A N 1
ATOM 8770 C CA . LEU A 1 627 ? 12.759 31.199 60.955 1.00 53.80 713 LEU A CA 1
ATOM 8771 C C . LEU A 1 627 ? 12.793 32.015 59.676 1.00 56.48 713 LEU A C 1
ATOM 8772 O O . LEU A 1 627 ? 13.129 31.501 58.611 1.00 57.46 713 LEU A O 1
ATOM 8788 N N . ALA A 1 628 ? 12.438 33.290 59.790 1.00 60.19 714 ALA A N 1
ATOM 8789 C CA . ALA A 1 628 ? 12.480 34.201 58.652 1.00 63.43 714 ALA A CA 1
ATOM 8790 C C . ALA A 1 628 ? 13.888 34.274 58.075 1.00 66.51 714 ALA A C 1
ATOM 8791 O O . ALA A 1 628 ? 14.074 34.251 56.862 1.00 65.98 714 ALA A O 1
ATOM 8798 N N . ALA A 1 629 ? 14.875 34.351 58.961 1.00 72.99 715 ALA A N 1
ATOM 8799 C CA . ALA A 1 629 ? 16.274 34.420 58.558 1.00 75.35 715 ALA A CA 1
ATOM 8800 C C . ALA A 1 629 ? 16.757 33.081 58.014 1.00 71.58 715 ALA A C 1
ATOM 8801 O O . ALA A 1 629 ? 17.651 33.030 57.170 1.00 73.36 715 ALA A O 1
ATOM 8808 N N . ALA A 1 630 ? 16.170 31.997 58.510 1.00 62.48 716 ALA A N 1
ATOM 8809 C CA . ALA A 1 630 ? 16.549 30.659 58.075 1.00 60.91 716 ALA A CA 1
ATOM 8810 C C . ALA A 1 630 ? 16.125 30.412 56.632 1.00 61.21 716 ALA A C 1
ATOM 8811 O O . ALA A 1 630 ? 16.752 29.629 55.920 1.00 65.01 716 ALA A O 1
ATOM 8818 N N . LEU A 1 631 ? 15.065 31.090 56.205 1.00 54.72 717 LEU A N 1
ATOM 8819 C CA . LEU A 1 631 ? 14.555 30.951 54.845 1.00 53.27 717 LEU A CA 1
ATOM 8820 C C . LEU A 1 631 ? 15.137 32.013 53.915 1.00 57.81 717 LEU A C 1
ATOM 8821 O O . LEU A 1 631 ? 14.933 31.965 52.699 1.00 59.65 717 LEU A O 1
ATOM 8837 N N . GLY A 1 632 ? 15.874 32.959 54.488 1.00 56.77 718 GLY A N 1
ATOM 8838 C CA . GLY A 1 632 ? 16.529 33.991 53.708 1.00 60.63 718 GLY A CA 1
ATOM 8839 C C . GLY A 1 632 ? 15.660 35.200 53.421 1.00 62.72 718 GLY A C 1
ATOM 8840 O O . GLY A 1 632 ? 15.891 35.917 52.450 1.00 67.82 718 GLY A O 1
ATOM 8844 N N . TYR A 1 633 ? 14.654 35.425 54.256 1.00 63.90 719 TYR A N 1
ATOM 8845 C CA . TYR A 1 633 ? 13.819 36.616 54.135 1.00 66.62 719 TYR A CA 1
ATOM 8846 C C . TYR A 1 633 ? 14.519 37.822 54.763 1.00 72.02 719 TYR A C 1
ATOM 8847 O O . TYR A 1 633 ? 14.153 38.968 54.499 1.00 72.13 719 TYR A O 1
ATOM 8865 N N . SER A 1 634 ? 15.512 37.553 55.608 1.00 76.97 720 SER A N 1
ATOM 8866 C CA . SER A 1 634 ? 16.298 38.605 56.245 1.00 80.29 720 SER A CA 1
ATOM 8867 C C . SER A 1 634 ? 17.766 38.198 56.340 1.00 84.41 720 SER A C 1
ATOM 8868 O O . SER A 1 634 ? 18.127 37.061 56.035 1.00 82.92 720 SER A O 1
ATOM 8876 N N . GLU A 1 635 ? 18.609 39.136 56.757 1.00 91.48 721 GLU A N 1
ATOM 8877 C CA . GLU A 1 635 ? 20.044 38.895 56.854 1.00 98.12 721 GLU A CA 1
ATOM 8878 C C . GLU A 1 635 ? 20.374 37.874 57.937 1.00 98.83 721 GLU A C 1
ATOM 8879 O O . GLU A 1 635 ? 19.510 37.479 58.722 1.00 97.07 721 GLU A O 1
ATOM 8891 N N . GLN A 1 636 ? 21.633 37.448 57.963 1.00 102.04 722 GLN A N 1
ATOM 8892 C CA . GLN A 1 636 ? 22.141 36.582 59.017 1.00 104.06 722 GLN A CA 1
ATOM 8893 C C . GLN A 1 636 ? 21.866 37.212 60.388 1.00 101.33 722 GLN A C 1
ATOM 8894 O O . GLN A 1 636 ? 22.142 38.396 60.588 1.00 104.64 722 GLN A O 1
ATOM 8908 N N . PRO A 1 637 ? 21.320 36.433 61.339 1.00 90.90 723 PRO A N 1
ATOM 8909 C CA . PRO A 1 637 ? 21.050 36.999 62.667 1.00 87.62 723 PRO A CA 1
ATOM 8910 C C . PRO A 1 637 ? 22.331 37.415 63.390 1.00 91.47 723 PRO A C 1
ATOM 8911 O O . PRO A 1 637 ? 23.185 36.567 63.651 1.00 91.52 723 PRO A O 1
ATOM 8922 N N . ASP A 1 638 ? 22.465 38.708 63.680 1.00 98.90 724 ASP A N 1
ATOM 8923 C CA . ASP A 1 638 ? 23.672 39.237 64.316 1.00 101.24 724 ASP A CA 1
ATOM 8924 C C . ASP A 1 638 ? 23.512 39.435 65.822 1.00 98.02 724 ASP A C 1
ATOM 8925 O O . ASP A 1 638 ? 24.132 40.328 66.400 1.00 98.69 724 ASP A O 1
ATOM 8934 N N . VAL A 1 639 ? 22.694 38.599 66.457 1.00 98.87 725 VAL A N 1
ATOM 8935 C CA . VAL A 1 639 ? 22.452 38.716 67.894 1.00 95.37 725 VAL A CA 1
ATOM 8936 C C . VAL A 1 639 ? 23.371 37.790 68.684 1.00 94.19 725 VAL A C 1
ATOM 8937 O O . VAL A 1 639 ? 23.574 36.632 68.317 1.00 93.91 725 VAL A O 1
ATOM 8950 N N . GLU A 1 640 ? 23.936 38.315 69.766 1.00 93.83 726 GLU A N 1
ATOM 8951 C CA . GLU A 1 640 ? 24.789 37.527 70.643 1.00 92.81 726 GLU A CA 1
ATOM 8952 C C . GLU A 1 640 ? 23.938 36.531 71.430 1.00 88.60 726 GLU A C 1
ATOM 8953 O O . GLU A 1 640 ? 22.815 36.855 71.818 1.00 90.39 726 GLU A O 1
ATOM 8965 N N . PRO A 1 641 ? 24.463 35.316 71.668 1.00 74.64 727 PRO A N 1
ATOM 8966 C CA . PRO A 1 641 ? 23.728 34.352 72.496 1.00 70.63 727 PRO A CA 1
ATOM 8967 C C . PRO A 1 641 ? 23.418 34.909 73.883 1.00 72.79 727 PRO A C 1
ATOM 8968 O O . PRO A 1 641 ? 22.396 34.562 74.473 1.00 69.48 727 PRO A O 1
ATOM 8979 N N . ASP A 1 642 ? 24.299 35.768 74.387 1.00 86.43 728 ASP A N 1
ATOM 8980 C CA . ASP A 1 642 ? 24.098 36.403 75.682 1.00 88.49 728 ASP A CA 1
ATOM 8981 C C . ASP A 1 642 ? 22.811 37.223 75.676 1.00 84.76 728 ASP A C 1
ATOM 8982 O O . ASP A 1 642 ? 21.957 37.055 76.542 1.00 81.32 728 ASP A O 1
ATOM 8991 N N . THR A 1 643 ? 22.675 38.098 74.685 1.00 80.73 729 THR A N 1
ATOM 8992 C CA . THR A 1 643 ? 21.498 38.951 74.561 1.00 78.40 729 THR A CA 1
ATOM 8993 C C . THR A 1 643 ? 20.224 38.130 74.421 1.00 75.51 729 THR A C 1
ATOM 8994 O O . THR A 1 643 ? 19.187 38.471 74.991 1.00 72.26 729 THR A O 1
ATOM 9005 N N . LEU A 1 644 ? 20.308 37.048 73.656 1.00 78.39 730 LEU A N 1
ATOM 9006 C CA . LEU A 1 644 ? 19.142 36.223 73.376 1.00 75.08 730 LEU A CA 1
ATOM 9007 C C . LEU A 1 644 ? 18.679 35.477 74.621 1.00 71.78 730 LEU A C 1
ATOM 9008 O O . LEU A 1 644 ? 17.487 35.225 74.794 1.00 70.90 730 LEU A O 1
ATOM 9024 N N . GLN A 1 645 ? 19.623 35.119 75.483 1.00 66.80 731 GLN A N 1
ATOM 9025 C CA . GLN A 1 645 ? 19.285 34.454 76.734 1.00 63.18 731 GLN A CA 1
ATOM 9026 C C . GLN A 1 645 ? 18.550 35.419 77.657 1.00 64.51 731 GLN A C 1
ATOM 9027 O O . GLN A 1 645 ? 17.637 35.019 78.377 1.00 61.49 731 GLN A O 1
ATOM 9041 N N . LYS A 1 646 ? 18.948 36.689 77.624 1.00 74.72 732 LYS A N 1
ATOM 9042 C CA . LYS A 1 646 ? 18.308 37.718 78.438 1.00 77.73 732 LYS A CA 1
ATOM 9043 C C . LYS A 1 646 ? 16.831 37.832 78.081 1.00 73.36 732 LYS A C 1
ATOM 9044 O O . LYS A 1 646 ? 15.975 37.950 78.957 1.00 74.60 732 LYS A O 1
ATOM 9063 N N . GLN A 1 647 ? 16.541 37.793 76.786 1.00 64.57 733 GLN A N 1
ATOM 9064 C CA . GLN A 1 647 ? 15.168 37.813 76.307 1.00 61.32 733 GLN A CA 1
ATOM 9065 C C . GLN A 1 647 ? 14.426 36.586 76.814 1.00 55.27 733 GLN A C 1
ATOM 9066 O O . GLN A 1 647 ? 13.282 36.674 77.256 1.00 51.77 733 GLN A O 1
ATOM 9080 N N . ALA A 1 648 ? 15.095 35.440 76.748 1.00 52.63 734 ALA A N 1
ATOM 9081 C CA . ALA A 1 648 ? 14.505 34.183 77.184 1.00 51.51 734 ALA A CA 1
ATOM 9082 C C . ALA A 1 648 ? 14.237 34.200 78.684 1.00 52.12 734 ALA A C 1
ATOM 9083 O O . ALA A 1 648 ? 13.171 33.784 79.136 1.00 51.53 734 ALA A O 1
ATOM 9090 N N . ASP A 1 649 ? 15.207 34.695 79.446 1.00 53.27 735 ASP A N 1
ATOM 9091 C CA . ASP A 1 649 ? 15.070 34.798 80.891 1.00 54.58 735 ASP A CA 1
ATOM 9092 C C . ASP A 1 649 ? 13.848 35.626 81.261 1.00 53.81 735 ASP A C 1
ATOM 9093 O O . ASP A 1 649 ? 13.035 35.216 82.090 1.00 51.51 735 ASP A O 1
ATOM 9102 N N . HIS A 1 650 ? 13.726 36.788 80.630 1.00 53.39 736 HIS A N 1
ATOM 9103 C CA . HIS A 1 650 ? 12.610 37.686 80.882 1.00 52.42 736 HIS A CA 1
ATOM 9104 C C . HIS A 1 650 ? 11.299 37.040 80.451 1.00 50.49 736 HIS A C 1
ATOM 9105 O O . HIS A 1 650 ? 10.272 37.197 81.113 1.00 48.63 736 HIS A O 1
ATOM 9118 N N . CYS A 1 651 ? 11.336 36.325 79.331 1.00 50.05 737 CYS A N 1
ATOM 9119 C CA . CYS A 1 651 ? 10.157 35.627 78.837 1.00 46.58 737 CYS A CA 1
ATOM 9120 C C . CYS A 1 651 ? 9.696 34.595 79.848 1.00 45.67 737 CYS A C 1
ATOM 9121 O O . CYS A 1 651 ? 8.504 34.450 80.099 1.00 44.30 737 CYS A O 1
ATOM 9129 N N . ASN A 1 652 ? 10.650 33.880 80.429 1.00 51.08 738 ASN A N 1
ATOM 9130 C CA . ASN A 1 652 ? 10.343 32.902 81.462 1.00 51.36 738 ASN A CA 1
ATOM 9131 C C . ASN A 1 652 ? 9.725 33.574 82.674 1.00 50.79 738 ASN A C 1
ATOM 9132 O O . ASN A 1 652 ? 8.735 33.094 83.219 1.00 50.82 738 ASN A O 1
ATOM 9143 N N . ASP A 1 653 ? 10.313 34.695 83.078 1.00 48.69 739 ASP A N 1
ATOM 9144 C CA . ASP A 1 653 ? 9.853 35.430 84.249 1.00 48.07 739 ASP A CA 1
ATOM 9145 C C . ASP A 1 653 ? 8.407 35.890 84.103 1.00 47.93 739 ASP A C 1
ATOM 9146 O O . ASP A 1 653 ? 7.594 35.704 85.007 1.00 47.53 739 ASP A O 1
ATOM 9155 N N . ARG A 1 654 ? 8.084 36.502 82.970 1.00 51.10 740 ARG A N 1
ATOM 9156 C CA . ARG A 1 654 ? 6.731 36.989 82.755 1.00 52.13 740 ARG A CA 1
ATOM 9157 C C . ARG A 1 654 ? 5.757 35.845 82.502 1.00 55.08 740 ARG A C 1
ATOM 9158 O O . ARG A 1 654 ? 4.565 35.974 82.779 1.00 56.77 740 ARG A O 1
ATOM 9179 N N . ARG A 1 655 ? 6.258 34.724 81.990 1.00 52.23 741 ARG A N 1
ATOM 9180 C CA . ARG A 1 655 ? 5.393 33.590 81.679 1.00 49.72 741 ARG A CA 1
ATOM 9181 C C . ARG A 1 655 ? 4.852 32.965 82.963 1.00 48.26 741 ARG A C 1
ATOM 9182 O O . ARG A 1 655 ? 3.651 32.733 83.087 1.00 47.52 741 ARG A O 1
ATOM 9203 N N . MET A 1 656 ? 5.736 32.701 83.919 1.00 51.68 742 MET A N 1
ATOM 9204 C CA . MET A 1 656 ? 5.317 32.144 85.200 1.00 53.01 742 MET A CA 1
ATOM 9205 C C . MET A 1 656 ? 4.489 33.158 85.961 1.00 50.96 742 MET A C 1
ATOM 9206 O O . MET A 1 656 ? 3.457 32.821 86.534 1.00 51.64 742 MET A O 1
ATOM 9220 N N . ALA A 1 657 ? 4.947 34.402 85.963 1.00 48.34 743 ALA A N 1
ATOM 9221 C CA . ALA A 1 657 ? 4.214 35.475 86.619 1.00 48.72 743 ALA A CA 1
ATOM 9222 C C . ALA A 1 657 ? 2.805 35.580 86.045 1.00 47.31 743 ALA A C 1
ATOM 9223 O O . ALA A 1 657 ? 1.847 35.839 86.772 1.00 45.37 743 ALA A O 1
ATOM 9230 N N . SER A 1 658 ? 2.684 35.364 84.739 1.00 48.99 744 SER A N 1
ATOM 9231 C CA . SER A 1 658 ? 1.384 35.405 84.084 1.00 49.50 744 SER A CA 1
ATOM 9232 C C . SER A 1 658 ? 0.512 34.260 84.561 1.00 47.93 744 SER A C 1
ATOM 9233 O O . SER A 1 658 ? -0.697 34.410 84.701 1.00 49.71 744 SER A O 1
ATOM 9241 N N . LYS A 1 659 ? 1.127 33.114 84.815 1.00 41.97 745 LYS A N 1
ATOM 9242 C CA . LYS A 1 659 ? 0.368 31.948 85.229 1.00 42.65 745 LYS A CA 1
ATOM 9243 C C . LYS A 1 659 ? -0.203 32.160 86.630 1.00 40.23 745 LYS A C 1
ATOM 9244 O O . LYS A 1 659 ? -1.347 31.796 86.894 1.00 39.81 745 LYS A O 1
ATOM 9263 N N . ARG A 1 660 ? 0.580 32.776 87.512 1.00 42.93 746 ARG A N 1
ATOM 9264 C CA . ARG A 1 660 ? 0.125 33.045 88.875 1.00 44.89 746 ARG A CA 1
ATOM 9265 C C . ARG A 1 660 ? -1.075 33.975 88.850 1.00 42.90 746 ARG A C 1
ATOM 9266 O O . ARG A 1 660 ? -2.035 33.781 89.591 1.00 42.77 746 ARG A O 1
ATOM 9287 N N . VAL A 1 661 ? -1.009 34.989 87.996 1.00 41.11 747 VAL A N 1
ATOM 9288 C CA . VAL A 1 661 ? -2.089 35.955 87.865 1.00 39.03 747 VAL A CA 1
ATOM 9289 C C . VAL A 1 661 ? -3.355 35.294 87.331 1.00 39.11 747 VAL A C 1
ATOM 9290 O O . VAL A 1 661 ? -4.447 35.516 87.857 1.00 37.57 747 VAL A O 1
ATOM 9303 N N . GLN A 1 662 ? -3.204 34.482 86.290 1.00 42.80 748 GLN A N 1
ATOM 9304 C CA . GLN A 1 662 ? -4.345 33.817 85.672 1.00 46.43 748 GLN A CA 1
ATOM 9305 C C . GLN A 1 662 ? -4.994 32.852 86.657 1.00 48.98 748 GLN A C 1
ATOM 9306 O O . GLN A 1 662 ? -6.212 32.690 86.666 1.00 49.59 748 GLN A O 1
ATOM 9320 N N . GLU A 1 663 ? -4.175 32.228 87.496 1.00 53.21 749 GLU A N 1
ATOM 9321 C CA . GLU A 1 663 ? -4.674 31.321 88.525 1.00 57.89 749 GLU A CA 1
ATOM 9322 C C . GLU A 1 663 ? -5.369 32.107 89.635 1.00 53.73 749 GLU A C 1
ATOM 9323 O O . GLU A 1 663 ? -6.466 31.752 90.073 1.00 53.31 749 GLU A O 1
ATOM 9335 N N . LEU A 1 664 ? -4.719 33.172 90.090 1.00 45.89 750 LEU A N 1
ATOM 9336 C CA . LEU A 1 664 ? -5.287 34.031 91.118 1.00 42.39 750 LEU A CA 1
ATOM 9337 C C . LEU A 1 664 ? -6.623 34.608 90.663 1.00 43.62 750 LEU A C 1
ATOM 9338 O O . LEU A 1 664 ? -7.536 34.784 91.469 1.00 46.07 750 LEU A O 1
ATOM 9354 N N . SER A 1 665 ? -6.733 34.899 89.370 1.00 41.74 751 SER A N 1
ATOM 9355 C CA . SER A 1 665 ? -7.972 35.427 88.815 1.00 37.87 751 SER A CA 1
ATOM 9356 C C . SER A 1 665 ? -9.086 34.407 88.980 1.00 36.21 751 SER A C 1
ATOM 9357 O O . SER A 1 665 ? -10.195 34.747 89.383 1.00 33.55 751 SER A O 1
ATOM 9365 N N . ILE A 1 666 ? -8.780 33.153 88.666 1.00 38.68 752 ILE A N 1
ATOM 9366 C CA . ILE A 1 666 ? -9.737 32.073 88.832 1.00 39.06 752 ILE A CA 1
ATOM 9367 C C . ILE A 1 666 ? -10.109 31.945 90.302 1.00 40.52 752 ILE A C 1
ATOM 9368 O O . ILE A 1 666 ? -11.285 31.832 90.644 1.00 44.45 752 ILE A O 1
ATOM 9384 N N . GLY A 1 667 ? -9.100 31.972 91.166 1.00 32.45 753 GLY A N 1
ATOM 9385 C CA . GLY A 1 667 ? -9.321 31.856 92.597 1.00 31.98 753 GLY A CA 1
ATOM 9386 C C . GLY A 1 667 ? -10.219 32.963 93.113 1.00 32.64 753 GLY A C 1
ATOM 9387 O O . GLY A 1 667 ? -11.070 32.739 93.975 1.00 33.27 753 GLY A O 1
ATOM 9391 N N . LEU A 1 668 ? -10.020 34.165 92.579 1.00 39.00 754 LEU A N 1
ATOM 9392 C CA . LEU A 1 668 ? -10.824 35.321 92.951 1.00 38.82 754 LEU A CA 1
ATOM 9393 C C . LEU A 1 668 ? -12.291 35.083 92.644 1.00 36.93 754 LEU A C 1
ATOM 9394 O O . LEU A 1 668 ? -13.155 35.287 93.492 1.00 39.25 754 LEU A O 1
ATOM 9410 N N . PHE A 1 669 ? -12.568 34.635 91.429 1.00 37.52 755 PHE A N 1
ATOM 9411 C CA . PHE A 1 669 ? -13.943 34.491 90.983 1.00 40.77 755 PHE A CA 1
ATOM 9412 C C . PHE A 1 669 ? -14.645 33.356 91.715 1.00 39.26 755 PHE A C 1
ATOM 9413 O O . PHE A 1 669 ? -15.847 33.430 91.976 1.00 39.76 755 PHE A O 1
ATOM 9430 N N . PHE A 1 670 ? -13.894 32.325 92.086 1.00 38.36 756 PHE A N 1
ATOM 9431 C CA . PHE A 1 670 ? -14.492 31.212 92.807 1.00 39.54 756 PHE A CA 1
ATOM 9432 C C . PHE A 1 670 ? -14.831 31.631 94.224 1.00 41.10 756 PHE A C 1
ATOM 9433 O O . PHE A 1 670 ? -15.900 31.306 94.732 1.00 45.54 756 PHE A O 1
ATOM 9450 N N . ALA A 1 671 ? -13.926 32.369 94.853 1.00 37.37 757 ALA A N 1
ATOM 9451 C CA . ALA A 1 671 ? -14.174 32.894 96.187 1.00 36.38 757 ALA A CA 1
ATOM 9452 C C . ALA A 1 671 ? -15.460 33.711 96.187 1.00 36.56 757 ALA A C 1
ATOM 9453 O O . ALA A 1 671 ? -16.331 33.520 97.037 1.00 37.60 757 ALA A O 1
ATOM 9460 N N . VAL A 1 672 ? -15.579 34.609 95.214 1.00 36.23 758 VAL A N 1
ATOM 9461 C CA . VAL A 1 672 ? -16.776 35.428 95.071 1.00 37.12 758 VAL A CA 1
ATOM 9462 C C . VAL A 1 672 ? -17.989 34.553 94.794 1.00 37.37 758 VAL A C 1
ATOM 9463 O O . VAL A 1 672 ? -19.070 34.797 95.327 1.00 38.60 758 VAL A O 1
ATOM 9476 N N . LEU A 1 673 ? -17.802 33.525 93.971 1.00 44.17 759 LEU A N 1
ATOM 9477 C CA . LEU A 1 673 ? -18.895 32.625 93.631 1.00 46.08 759 LEU A CA 1
ATOM 9478 C C . LEU A 1 673 ? -19.395 31.900 94.875 1.00 46.35 759 LEU A C 1
ATOM 9479 O O . LEU A 1 673 ? -20.599 31.772 95.086 1.00 49.62 759 LEU A O 1
ATOM 9495 N N . VAL A 1 674 ? -18.463 31.447 95.705 1.00 40.58 760 VAL A N 1
ATOM 9496 C CA . VAL A 1 674 ? -18.817 30.778 96.946 1.00 42.02 760 VAL A CA 1
ATOM 9497 C C . VAL A 1 674 ? -19.585 31.739 97.844 1.00 47.82 760 VAL A C 1
ATOM 9498 O O . VAL A 1 674 ? -20.556 31.350 98.496 1.00 48.90 760 VAL A O 1
ATOM 9511 N N . LYS A 1 675 ? -19.157 32.996 97.857 1.00 50.28 761 LYS A N 1
ATOM 9512 C CA . LYS A 1 675 ? -19.753 34.000 98.733 1.00 57.44 761 LYS A CA 1
ATOM 9513 C C . LYS A 1 675 ? -21.180 34.336 98.300 1.00 61.29 761 LYS A C 1
ATOM 9514 O O . LYS A 1 675 ? -22.069 34.478 99.136 1.00 64.87 761 LYS A O 1
ATOM 9533 N N . GLU A 1 676 ? -21.393 34.451 96.993 1.00 61.04 762 GLU A N 1
ATOM 9534 C CA . GLU A 1 676 ? -22.677 34.893 96.455 1.00 63.72 762 GLU A CA 1
ATOM 9535 C C . GLU A 1 676 ? -23.672 33.749 96.255 1.00 62.60 762 GLU A C 1
ATOM 9536 O O . GLU A 1 676 ? -24.880 33.952 96.374 1.00 65.05 762 GLU A O 1
ATOM 9548 N N . SER A 1 677 ? -23.171 32.557 95.941 1.00 57.19 763 SER A N 1
ATOM 9549 C CA . SER A 1 677 ? -24.042 31.416 95.665 1.00 56.10 763 SER A CA 1
ATOM 9550 C C . SER A 1 677 ? -24.170 30.505 96.877 1.00 62.95 763 SER A C 1
ATOM 9551 O O . SER A 1 677 ? -24.239 29.285 96.739 1.00 55.40 763 SER A O 1
ATOM 9559 N N . GLY A 1 678 ? -24.199 31.105 98.062 1.00 96.00 764 GLY A N 1
ATOM 9560 C CA . GLY A 1 678 ? -24.404 30.365 99.293 1.00 103.20 764 GLY A CA 1
ATOM 9561 C C . GLY A 1 678 ? -23.395 29.249 99.465 1.00 97.94 764 GLY A C 1
ATOM 9562 O O . GLY A 1 678 ? -22.361 29.232 98.796 1.00 102.07 764 GLY A O 1
ATOM 9566 N N . PRO A 1 679 ? -23.685 28.307 100.373 1.00 72.84 765 PRO A N 1
ATOM 9567 C CA . PRO A 1 679 ? -22.797 27.154 100.548 1.00 65.55 765 PRO A CA 1
ATOM 9568 C C . PRO A 1 679 ? -22.856 26.225 99.344 1.00 59.25 765 PRO A C 1
ATOM 9569 O O . PRO A 1 679 ? -23.947 25.957 98.841 1.00 61.36 765 PRO A O 1
ATOM 9580 N N . LEU A 1 680 ? -21.702 25.741 98.898 1.00 46.64 766 LEU A N 1
ATOM 9581 C CA . LEU A 1 680 ? -21.630 24.868 97.730 1.00 42.08 766 LEU A CA 1
ATOM 9582 C C . LEU A 1 680 ? -21.204 23.471 98.144 1.00 43.28 766 LEU A C 1
ATOM 9583 O O . LEU A 1 680 ? -20.149 23.292 98.753 1.00 42.12 766 LEU A O 1
ATOM 9599 N N . GLU A 1 681 ? -22.027 22.485 97.801 1.00 59.37 767 GLU A N 1
ATOM 9600 C CA . GLU A 1 681 ? -21.723 21.093 98.098 1.00 63.01 767 GLU A CA 1
ATOM 9601 C C . GLU A 1 681 ? -20.781 20.517 97.049 1.00 56.19 767 GLU A C 1
ATOM 9602 O O . GLU A 1 681 ? -20.713 21.010 95.923 1.00 53.92 767 GLU A O 1
ATOM 9614 N N . SER A 1 682 ? -20.049 19.477 97.435 1.00 55.24 768 SER A N 1
ATOM 9615 C CA . SER A 1 682 ? -19.157 18.767 96.524 1.00 50.91 768 SER A CA 1
ATOM 9616 C C . SER A 1 682 ? -18.529 17.547 97.178 1.00 53.52 768 SER A C 1
ATOM 9617 O O . SER A 1 682 ? -18.308 17.522 98.389 1.00 54.30 768 SER A O 1
ATOM 9625 N N . GLU A 1 683 ? -18.229 16.540 96.366 1.00 55.53 769 GLU A N 1
ATOM 9626 C CA . GLU A 1 683 ? -17.449 15.408 96.832 1.00 56.37 769 GLU A CA 1
ATOM 9627 C C . GLU A 1 683 ? -15.978 15.796 96.808 1.00 58.41 769 GLU A C 1
ATOM 9628 O O . GLU A 1 683 ? -15.551 16.588 95.968 1.00 54.73 769 GLU A O 1
ATOM 9640 N N . ALA A 1 684 ? -15.213 15.250 97.745 1.00 66.11 770 ALA A N 1
ATOM 9641 C CA . ALA A 1 684 ? -13.794 15.554 97.855 1.00 67.02 770 ALA A CA 1
ATOM 9642 C C . ALA A 1 684 ? -13.035 14.302 98.255 1.00 64.74 770 ALA A C 1
ATOM 9643 O O . ALA A 1 684 ? -13.630 13.352 98.762 1.00 71.32 770 ALA A O 1
ATOM 9650 N N . MET A 1 685 ? -11.726 14.301 98.025 1.00 48.47 771 MET A N 1
ATOM 9651 C CA . MET A 1 685 ? -10.885 13.176 98.413 1.00 46.07 771 MET A CA 1
ATOM 9652 C C . MET A 1 685 ? -9.755 13.639 99.318 1.00 45.93 771 MET A C 1
ATOM 9653 O O . MET A 1 685 ? -9.166 14.696 99.101 1.00 43.76 771 MET A O 1
ATOM 9667 N N . VAL A 1 686 ? -9.476 12.842 100.346 1.00 50.07 772 VAL A N 1
ATOM 9668 C CA . VAL A 1 686 ? -8.456 13.176 101.331 1.00 51.18 772 VAL A CA 1
ATOM 9669 C C . VAL A 1 686 ? -7.062 13.009 100.745 1.00 54.46 772 VAL A C 1
ATOM 9670 O O . VAL A 1 686 ? -6.743 11.971 100.166 1.00 56.68 772 VAL A O 1
ATOM 9683 N N . MET A 1 687 ? -6.235 14.035 100.914 1.00 56.52 773 MET A N 1
ATOM 9684 C CA . MET A 1 687 ? -4.869 14.027 100.407 1.00 56.24 773 MET A CA 1
ATOM 9685 C C . MET A 1 687 ? -3.878 13.717 101.516 1.00 56.64 773 MET A C 1
ATOM 9686 O O . MET A 1 687 ? -2.954 12.926 101.336 1.00 57.91 773 MET A O 1
ATOM 9700 N N . GLY A 1 688 ? -4.079 14.358 102.662 1.00 57.53 774 GLY A N 1
ATOM 9701 C CA . GLY A 1 688 ? -3.246 14.143 103.831 1.00 58.22 774 GLY A CA 1
ATOM 9702 C C . GLY A 1 688 ? -4.094 14.083 105.085 1.00 60.48 774 GLY A C 1
ATOM 9703 O O . GLY A 1 688 ? -5.264 14.464 105.063 1.00 57.49 774 GLY A O 1
ATOM 9707 N N . VAL A 1 689 ? -3.507 13.589 106.172 1.00 70.52 775 VAL A N 1
ATOM 9708 C CA . VAL A 1 689 ? -4.198 13.505 107.456 1.00 72.81 775 VAL A CA 1
ATOM 9709 C C . VAL A 1 689 ? -3.259 13.853 108.609 1.00 73.72 775 VAL A C 1
ATOM 9710 O O . VAL A 1 689 ? -2.222 13.215 108.783 1.00 77.88 775 VAL A O 1
ATOM 9723 N N . LEU A 1 690 ? -3.629 14.865 109.390 1.00 69.57 776 LEU A N 1
ATOM 9724 C CA . LEU A 1 690 ? -2.855 15.268 110.563 1.00 71.60 776 LEU A CA 1
ATOM 9725 C C . LEU A 1 690 ? -3.567 14.816 111.839 1.00 74.72 776 LEU A C 1
ATOM 9726 O O . LEU A 1 690 ? -4.558 14.086 111.775 1.00 74.10 776 LEU A O 1
ATOM 9742 N N . ASN A 1 691 ? -3.061 15.250 112.992 1.00 79.28 777 ASN A N 1
ATOM 9743 C CA . ASN A 1 691 ? -3.613 14.830 114.278 1.00 81.48 777 ASN A CA 1
ATOM 9744 C C . ASN A 1 691 ? -4.814 15.666 114.723 1.00 80.97 777 ASN A C 1
ATOM 9745 O O . ASN A 1 691 ? -5.477 15.327 115.704 1.00 84.59 777 ASN A O 1
ATOM 9756 N N . GLN A 1 692 ? -5.093 16.753 114.011 1.00 73.37 778 GLN A N 1
ATOM 9757 C CA . GLN A 1 692 ? -6.238 17.601 114.335 1.00 71.89 778 GLN A CA 1
ATOM 9758 C C . GLN A 1 692 ? -6.911 18.172 113.085 1.00 68.55 778 GLN A C 1
ATOM 9759 O O . GLN A 1 692 ? -7.784 19.038 113.179 1.00 66.21 778 GLN A O 1
ATOM 9773 N N . ALA A 1 693 ? -6.509 17.678 111.917 1.00 68.78 779 ALA A N 1
ATOM 9774 C CA . ALA A 1 693 ? -7.073 18.136 110.655 1.00 64.27 779 ALA A CA 1
ATOM 9775 C C . ALA A 1 693 ? -6.740 17.166 109.530 1.00 62.76 779 ALA A C 1
ATOM 9776 O O . ALA A 1 693 ? -6.059 16.163 109.745 1.00 64.79 779 ALA A O 1
ATOM 9783 N N . PHE A 1 694 ? -7.228 17.469 108.331 1.00 57.48 780 PHE A N 1
ATOM 9784 C CA . PHE A 1 694 ? -6.889 16.694 107.138 1.00 55.03 780 PHE A CA 1
ATOM 9785 C C . PHE A 1 694 ? -7.182 17.491 105.870 1.00 50.52 780 PHE A C 1
ATOM 9786 O O . PHE A 1 694 ? -8.176 18.214 105.790 1.00 47.90 780 PHE A O 1
ATOM 9803 N N . ASP A 1 695 ? -6.302 17.352 104.883 1.00 52.41 781 ASP A N 1
ATOM 9804 C CA . ASP A 1 695 ? -6.422 18.079 103.624 1.00 49.55 781 ASP A CA 1
ATOM 9805 C C . ASP A 1 695 ? -7.252 17.309 102.614 1.00 47.07 781 ASP A C 1
ATOM 9806 O O . ASP A 1 695 ? -7.144 16.089 102.519 1.00 49.35 781 ASP A O 1
ATOM 9815 N N . VAL A 1 696 ? -8.064 18.031 101.849 1.00 43.61 782 VAL A N 1
ATOM 9816 C CA . VAL A 1 696 ? -8.934 17.407 100.863 1.00 43.03 782 VAL A CA 1
ATOM 9817 C C . VAL A 1 696 ? -8.922 18.136 99.514 1.00 44.97 782 VAL A C 1
ATOM 9818 O O . VAL A 1 696 ? -8.825 19.366 99.441 1.00 41.28 782 VAL A O 1
ATOM 9831 N N . LEU A 1 697 ? -9.013 17.349 98.447 1.00 52.14 783 LEU A N 1
ATOM 9832 C CA . LEU A 1 697 ? -9.142 17.876 97.100 1.00 50.78 783 LEU A CA 1
ATOM 9833 C C . LEU A 1 697 ? -10.624 17.882 96.741 1.00 51.67 783 LEU A C 1
ATOM 9834 O O . LEU A 1 697 ? -11.236 16.828 96.600 1.00 49.29 783 LEU A O 1
ATOM 9850 N N . VAL A 1 698 ? -11.206 19.072 96.628 1.00 54.40 784 VAL A N 1
ATOM 9851 C CA . VAL A 1 698 ? -12.627 19.199 96.318 1.00 55.72 784 VAL A CA 1
ATOM 9852 C C . VAL A 1 698 ? -12.852 18.957 94.825 1.00 52.99 784 VAL A C 1
ATOM 9853 O O . VAL A 1 698 ? -12.427 19.754 93.991 1.00 53.67 784 VAL A O 1
ATOM 9866 N N . LEU A 1 699 ? -13.542 17.865 94.504 1.00 45.38 785 LEU A N 1
ATOM 9867 C CA . LEU A 1 699 ? -13.609 17.348 93.136 1.00 39.48 785 LEU A CA 1
ATOM 9868 C C . LEU A 1 699 ? -14.362 18.235 92.136 1.00 40.07 785 LEU A C 1
ATOM 9869 O O . LEU A 1 699 ? -13.951 18.348 90.982 1.00 40.39 785 LEU A O 1
ATOM 9885 N N . ARG A 1 700 ? -15.464 18.846 92.555 1.00 42.93 786 ARG A N 1
ATOM 9886 C CA . ARG A 1 700 ? -16.268 19.655 91.639 1.00 44.96 786 ARG A CA 1
ATOM 9887 C C . ARG A 1 700 ? -15.562 20.940 91.191 1.00 44.30 786 ARG A C 1
ATOM 9888 O O . ARG A 1 700 ? -16.002 21.585 90.236 1.00 40.53 786 ARG A O 1
ATOM 9909 N N . PHE A 1 701 ? -14.486 21.317 91.882 1.00 46.99 787 PHE A N 1
ATOM 9910 C CA . PHE A 1 701 ? -13.854 22.620 91.666 1.00 43.83 787 PHE A CA 1
ATOM 9911 C C . PHE A 1 701 ? -12.328 22.562 91.582 1.00 42.69 787 PHE A C 1
ATOM 9912 O O . PHE A 1 701 ? -11.687 23.524 91.158 1.00 40.76 787 PHE A O 1
ATOM 9929 N N . GLY A 1 702 ? -11.744 21.444 91.989 1.00 40.59 788 GLY A N 1
ATOM 9930 C CA . GLY A 1 702 ? -10.307 21.276 91.890 1.00 39.93 788 GLY A CA 1
ATOM 9931 C C . GLY A 1 702 ? -9.531 22.154 92.855 1.00 42.82 788 GLY A C 1
ATOM 9932 O O . GLY A 1 702 ? -8.356 22.438 92.623 1.00 43.37 788 GLY A O 1
ATOM 9936 N N . VAL A 1 703 ? -10.184 22.583 93.934 1.00 46.25 789 VAL A N 1
ATOM 9937 C CA . VAL A 1 703 ? -9.527 23.378 94.974 1.00 43.91 789 VAL A CA 1
ATOM 9938 C C . VAL A 1 703 ? -9.082 22.498 96.136 1.00 45.01 789 VAL A C 1
ATOM 9939 O O . VAL A 1 703 ? -9.708 21.480 96.432 1.00 45.53 789 VAL A O 1
ATOM 9952 N N . GLN A 1 704 ? -7.996 22.901 96.788 1.00 46.26 790 GLN A N 1
ATOM 9953 C CA . GLN A 1 704 ? -7.516 22.226 97.987 1.00 50.92 790 GLN A CA 1
ATOM 9954 C C . GLN A 1 704 ? -7.852 23.025 99.233 1.00 52.48 790 GLN A C 1
ATOM 9955 O O . GLN A 1 704 ? -7.525 24.205 99.330 1.00 54.20 790 GLN A O 1
ATOM 9969 N N . LYS A 1 705 ? -8.500 22.368 100.186 1.00 56.21 791 LYS A N 1
ATOM 9970 C CA . LYS A 1 705 ? -8.862 23.000 101.443 1.00 56.22 791 LYS A CA 1
ATOM 9971 C C . LYS A 1 705 ? -8.545 22.081 102.606 1.00 56.00 791 LYS A C 1
ATOM 9972 O O . LYS A 1 705 ? -8.573 20.860 102.466 1.00 57.87 791 LYS A O 1
ATOM 9991 N N . ARG A 1 706 ? -8.218 22.680 103.746 1.00 52.43 792 ARG A N 1
ATOM 9992 C CA . ARG A 1 706 ? -7.967 21.926 104.967 1.00 52.49 792 ARG A CA 1
ATOM 9993 C C . ARG A 1 706 ? -9.200 21.961 105.861 1.00 52.51 792 ARG A C 1
ATOM 9994 O O . ARG A 1 706 ? -9.779 23.020 106.097 1.00 52.29 792 ARG A O 1
ATOM 10015 N N . ILE A 1 707 ? -9.607 20.790 106.334 1.00 53.18 793 ILE A N 1
ATOM 10016 C CA . ILE A 1 707 ? -10.738 20.676 107.244 1.00 54.96 793 ILE A CA 1
ATOM 10017 C C . ILE A 1 707 ? -10.220 20.429 108.654 1.00 60.15 793 ILE A C 1
ATOM 10018 O O . ILE A 1 707 ? -9.491 19.466 108.896 1.00 62.06 793 ILE A O 1
ATOM 10034 N N . TYR A 1 708 ? -10.587 21.320 109.572 1.00 62.54 794 TYR A N 1
ATOM 10035 C CA . TYR A 1 708 ? -10.149 21.237 110.961 1.00 65.18 794 TYR A CA 1
ATOM 10036 C C . TYR A 1 708 ? -11.216 20.583 111.823 1.00 68.69 794 TYR A C 1
ATOM 10037 O O . TYR A 1 708 ? -12.405 20.831 111.645 1.00 69.55 794 TYR A O 1
ATOM 10055 N N . CYS A 1 709 ? -10.782 19.757 112.766 1.00 72.68 795 CYS A N 1
ATOM 10056 C CA . CYS A 1 709 ? -11.704 19.074 113.659 1.00 75.60 795 CYS A CA 1
ATOM 10057 C C . CYS A 1 709 ? -12.390 20.049 114.613 1.00 77.51 795 CYS A C 1
ATOM 10058 O O . CYS A 1 709 ? -13.455 19.754 115.154 1.00 79.11 795 CYS A O 1
ATOM 10066 N N . ASN A 1 710 ? -11.779 21.214 114.812 1.00 78.29 796 ASN A N 1
ATOM 10067 C CA . ASN A 1 710 ? -12.367 22.250 115.653 1.00 77.72 796 ASN A CA 1
ATOM 10068 C C . ASN A 1 710 ? -13.691 22.735 115.088 1.00 73.31 796 ASN A C 1
ATOM 10069 O O . ASN A 1 710 ? -14.654 22.948 115.823 1.00 72.68 796 ASN A O 1
ATOM 10080 N N . ALA A 1 711 ? -13.725 22.902 113.769 1.00 69.44 797 ALA A N 1
ATOM 10081 C CA . ALA A 1 711 ? -14.883 23.471 113.091 1.00 66.21 797 ALA A CA 1
ATOM 10082 C C . ALA A 1 711 ? -16.034 22.473 112.957 1.00 63.96 797 ALA A C 1
ATOM 10083 O O . ALA A 1 711 ? -17.153 22.857 112.613 1.00 64.57 797 ALA A O 1
ATOM 10090 N N . LEU A 1 712 ? -15.762 21.199 113.224 1.00 56.92 798 LEU A N 1
ATOM 10091 C CA . LEU A 1 712 ? -16.762 20.155 113.036 1.00 57.71 798 LEU A CA 1
ATOM 10092 C C . LEU A 1 712 ? -17.478 19.845 114.343 1.00 60.18 798 LEU A C 1
ATOM 10093 O O . LEU A 1 712 ? -16.853 19.780 115.403 1.00 61.52 798 LEU A O 1
ATOM 10109 N N . ALA A 1 713 ? -18.787 19.630 114.256 1.00 62.49 799 ALA A N 1
ATOM 10110 C CA . ALA A 1 713 ? -19.599 19.345 115.437 1.00 66.48 799 ALA A CA 1
ATOM 10111 C C . ALA A 1 713 ? -19.327 17.947 115.974 1.00 69.83 799 ALA A C 1
ATOM 10112 O O . ALA A 1 713 ? -20.199 17.078 115.941 1.00 70.17 799 ALA A O 1
ATOM 10119 N N . LEU A 1 714 ? -18.113 17.746 116.477 1.00 73.03 800 LEU A N 1
ATOM 10120 C CA . LEU A 1 714 ? -17.690 16.456 117.008 1.00 76.60 800 LEU A CA 1
ATOM 10121 C C . LEU A 1 714 ? -17.791 16.432 118.527 1.00 79.61 800 LEU A C 1
ATOM 10122 O O . LEU A 1 714 ? -17.660 17.467 119.179 1.00 84.14 800 LEU A O 1
ATOM 10138 N N . ARG A 1 715 ? -18.034 15.250 119.084 1.00 71.73 801 ARG A N 1
ATOM 10139 C CA . ARG A 1 715 ? -17.998 15.062 120.532 1.00 77.25 801 ARG A CA 1
ATOM 10140 C C . ARG A 1 715 ? -16.617 14.554 120.940 1.00 77.00 801 ARG A C 1
ATOM 10141 O O . ARG A 1 715 ? -16.180 14.752 122.071 1.00 81.31 801 ARG A O 1
ATOM 10162 N N . SER A 1 716 ? -15.931 13.911 120.001 1.00 73.70 802 SER A N 1
ATOM 10163 C CA . SER A 1 716 ? -14.547 13.492 120.195 1.00 74.04 802 SER A CA 1
ATOM 10164 C C . SER A 1 716 ? -13.931 13.088 118.854 1.00 72.00 802 SER A C 1
ATOM 10165 O O . SER A 1 716 ? -14.645 12.859 117.877 1.00 70.79 802 SER A O 1
ATOM 10173 N N . TYR A 1 717 ? -12.605 13.028 118.807 1.00 89.87 803 TYR A N 1
ATOM 10174 C CA . TYR A 1 717 ? -11.904 12.478 117.652 1.00 90.74 803 TYR A CA 1
ATOM 10175 C C . TYR A 1 717 ? -10.540 11.945 118.077 1.00 91.84 803 TYR A C 1
ATOM 10176 O O . TYR A 1 717 ? -9.871 12.538 118.926 1.00 96.42 803 TYR A O 1
ATOM 10194 N N . SER A 1 718 ? -10.143 10.818 117.487 1.00 80.34 804 SER A N 1
ATOM 10195 C CA . SER A 1 718 ? -8.885 10.162 117.824 1.00 76.59 804 SER A CA 1
ATOM 10196 C C . SER A 1 718 ? -7.964 10.086 116.619 1.00 79.00 804 SER A C 1
ATOM 10197 O O . SER A 1 718 ? -8.427 10.023 115.480 1.00 74.54 804 SER A O 1
ATOM 10205 N N . PHE A 1 719 ? -6.660 10.091 116.883 1.00 100.34 805 PHE A N 1
ATOM 10206 C CA . PHE A 1 719 ? -5.653 9.995 115.832 1.00 104.67 805 PHE A CA 1
ATOM 10207 C C . PHE A 1 719 ? -4.677 8.862 116.115 1.00 110.31 805 PHE A C 1
ATOM 10208 O O . PHE A 1 719 ? -4.023 8.843 117.158 1.00 113.52 805 PHE A O 1
ATOM 10225 N N . GLN A 1 720 ? -4.591 7.917 115.184 1.00 111.46 806 GLN A N 1
ATOM 10226 C CA . GLN A 1 720 ? -3.658 6.804 115.299 1.00 116.21 806 GLN A CA 1
ATOM 10227 C C . GLN A 1 720 ? -2.907 6.655 113.981 1.00 115.36 806 GLN A C 1
ATOM 10228 O O . GLN A 1 720 ? -3.505 6.755 112.909 1.00 114.06 806 GLN A O 1
ATOM 10242 N N . LYS A 1 721 ? -1.601 6.418 114.069 1.00 114.26 807 LYS A N 1
ATOM 10243 C CA . LYS A 1 721 ? -0.738 6.384 112.889 1.00 112.28 807 LYS A CA 1
ATOM 10244 C C . LYS A 1 721 ? -0.243 4.976 112.583 1.00 114.22 807 LYS A C 1
ATOM 10245 O O . LYS A 1 721 ? 0.539 4.779 111.653 1.00 111.25 807 LYS A O 1
ATOM 10264 N N . VAL A 1 722 ? -0.697 3.997 113.360 1.00 120.67 808 VAL A N 1
ATOM 10265 C CA . VAL A 1 722 ? -0.308 2.613 113.123 1.00 124.36 808 VAL A CA 1
ATOM 10266 C C . VAL A 1 722 ? -0.849 2.166 111.767 1.00 122.00 808 VAL A C 1
ATOM 10267 O O . VAL A 1 722 ? -1.826 2.721 111.262 1.00 120.29 808 VAL A O 1
ATOM 10280 N N . GLY A 1 723 ? -0.208 1.161 111.183 1.00 114.93 809 GLY A N 1
ATOM 10281 C CA . GLY A 1 723 ? -0.555 0.710 109.850 1.00 111.90 809 GLY A CA 1
ATOM 10282 C C . GLY A 1 723 ? 0.142 1.559 108.809 1.00 112.03 809 GLY A C 1
ATOM 10283 O O . GLY A 1 723 ? -0.321 1.662 107.672 1.00 108.00 809 GLY A O 1
ATOM 10287 N N . LYS A 1 724 ? 1.253 2.175 109.214 1.00 125.51 810 LYS A N 1
ATOM 10288 C CA . LYS A 1 724 ? 2.096 2.986 108.333 1.00 126.59 810 LYS A CA 1
ATOM 10289 C C . LYS A 1 724 ? 1.439 4.318 107.954 1.00 123.93 810 LYS A C 1
ATOM 10290 O O . LYS A 1 724 ? 2.056 5.376 108.088 1.00 126.07 810 LYS A O 1
ATOM 10309 N N . LYS A 1 725 ? 0.193 4.266 107.491 1.00 113.23 811 LYS A N 1
ATOM 10310 C CA . LYS A 1 725 ? -0.513 5.464 107.043 1.00 106.69 811 LYS A CA 1
ATOM 10311 C C . LYS A 1 725 ? -1.349 6.089 108.161 1.00 102.93 811 LYS A C 1
ATOM 10312 O O . LYS A 1 725 ? -1.857 5.377 109.026 1.00 104.83 811 LYS A O 1
ATOM 10331 N N . PRO A 1 726 ? -1.496 7.428 108.145 1.00 96.79 812 PRO A N 1
ATOM 10332 C CA . PRO A 1 726 ? -2.258 8.133 109.184 1.00 93.84 812 PRO A CA 1
ATOM 10333 C C . PRO A 1 726 ? -3.766 7.971 109.034 1.00 93.54 812 PRO A C 1
ATOM 10334 O O . PRO A 1 726 ? -4.277 8.010 107.915 1.00 90.78 812 PRO A O 1
ATOM 10345 N N . GLU A 1 727 ? -4.461 7.794 110.154 1.00 105.93 813 GLU A N 1
ATOM 10346 C CA . GLU A 1 727 ? -5.912 7.647 110.150 1.00 107.25 813 GLU A CA 1
ATOM 10347 C C . GLU A 1 727 ? -6.546 8.538 111.210 1.00 101.59 813 GLU A C 1
ATOM 10348 O O . GLU A 1 727 ? -6.004 8.703 112.305 1.00 104.43 813 GLU A O 1
ATOM 10360 N N . LEU A 1 728 ? -7.699 9.104 110.868 1.00 81.99 814 LEU A N 1
ATOM 10361 C CA . LEU A 1 728 ? -8.418 10.014 111.749 1.00 75.31 814 LEU A CA 1
ATOM 10362 C C . LEU A 1 728 ? -9.829 9.502 112.009 1.00 71.30 814 LEU A C 1
ATOM 10363 O O . LEU A 1 728 ? -10.649 9.440 111.096 1.00 69.50 814 LEU A O 1
ATOM 10379 N N . THR A 1 729 ? -10.101 9.119 113.252 1.00 67.47 815 THR A N 1
ATOM 10380 C CA . THR A 1 729 ? -11.416 8.598 113.622 1.00 68.79 815 THR A CA 1
ATOM 10381 C C . THR A 1 729 ? -12.281 9.703 114.232 1.00 68.31 815 THR A C 1
ATOM 10382 O O . THR A 1 729 ? -11.889 10.331 115.215 1.00 68.98 815 THR A O 1
ATOM 10393 N N . LEU A 1 730 ? -13.455 9.927 113.644 1.00 78.09 816 LEU A N 1
ATOM 10394 C CA . LEU A 1 730 ? -14.377 10.969 114.099 1.00 68.85 816 LEU A CA 1
ATOM 10395 C C . LEU A 1 730 ? -15.646 10.393 114.717 1.00 70.16 816 LEU A C 1
ATOM 10396 O O . LEU A 1 730 ? -16.182 9.391 114.244 1.00 70.98 816 LEU A O 1
ATOM 10412 N N . VAL A 1 731 ? -16.116 11.040 115.780 1.00 70.06 817 VAL A N 1
ATOM 10413 C CA . VAL A 1 731 ? -17.391 10.701 116.407 1.00 72.07 817 VAL A CA 1
ATOM 10414 C C . VAL A 1 731 ? -18.328 11.907 116.341 1.00 70.99 817 VAL A C 1
ATOM 10415 O O . VAL A 1 731 ? -18.057 12.951 116.939 1.00 70.59 817 VAL A O 1
ATOM 10428 N N . TRP A 1 732 ? -19.425 11.760 115.605 1.00 70.70 818 TRP A N 1
ATOM 10429 C CA . TRP A 1 732 ? -20.360 12.860 115.403 1.00 69.78 818 TRP A CA 1
ATOM 10430 C C . TRP A 1 732 ? -21.311 13.040 116.582 1.00 72.13 818 TRP A C 1
ATOM 10431 O O . TRP A 1 732 ? -21.920 12.081 117.060 1.00 74.48 818 TRP A O 1
ATOM 10452 N N . GLU A 1 733 ? -21.434 14.285 117.033 1.00 76.93 819 GLU A N 1
ATOM 10453 C CA . GLU A 1 733 ? -22.399 14.651 118.060 1.00 81.58 819 GLU A CA 1
ATOM 10454 C C . GLU A 1 733 ? -23.777 14.832 117.428 1.00 80.73 819 GLU A C 1
ATOM 10455 O O . GLU A 1 733 ? -23.967 15.736 116.615 1.00 74.87 819 GLU A O 1
ATOM 10467 N N . PRO A 1 734 ? -24.749 13.983 117.799 1.00 76.23 820 PRO A N 1
ATOM 10468 C CA . PRO A 1 734 ? -26.073 14.161 117.195 1.00 76.55 820 PRO A CA 1
ATOM 10469 C C . PRO A 1 734 ? -26.749 15.449 117.659 1.00 78.34 820 PRO A C 1
ATOM 10470 O O . PRO A 1 734 ? -26.493 15.918 118.768 1.00 78.41 820 PRO A O 1
ATOM 10481 N N . ASP A 1 735 ? -27.605 16.009 116.812 1.00 87.77 821 ASP A N 1
ATOM 10482 C CA . ASP A 1 735 ? -28.298 17.249 117.130 1.00 91.34 821 ASP A CA 1
ATOM 10483 C C . ASP A 1 735 ? -29.441 17.003 118.098 1.00 96.02 821 ASP A C 1
ATOM 10484 O O . ASP A 1 735 ? -29.996 17.944 118.664 1.00 98.83 821 ASP A O 1
ATOM 10493 N N . ASP A 1 736 ? -29.792 15.734 118.276 1.00 98.16 822 ASP A N 1
ATOM 10494 C CA . ASP A 1 736 ? -30.893 15.357 119.148 1.00 101.06 822 ASP A CA 1
ATOM 10495 C C . ASP A 1 736 ? -30.503 14.165 120.012 1.00 100.11 822 ASP A C 1
ATOM 10496 O O . ASP A 1 736 ? -29.567 13.432 119.695 1.00 96.99 822 ASP A O 1
ATOM 10505 N N . LEU A 1 737 ? -31.232 13.980 121.106 1.00 93.35 823 LEU A N 1
ATOM 10506 C CA . LEU A 1 737 ? -30.989 12.865 122.008 1.00 92.39 823 LEU A CA 1
ATOM 10507 C C . LEU A 1 737 ? -31.504 11.559 121.420 1.00 93.70 823 LEU A C 1
ATOM 10508 O O . LEU A 1 737 ? -31.122 10.481 121.867 1.00 95.24 823 LEU A O 1
ATOM 10524 N N . GLU A 1 738 ? -32.368 11.658 120.415 1.00 103.33 824 GLU A N 1
ATOM 10525 C CA . GLU A 1 738 ? -32.928 10.473 119.778 1.00 106.40 824 GLU A CA 1
ATOM 10526 C C . GLU A 1 738 ? -31.901 9.778 118.894 1.00 104.14 824 GLU A C 1
ATOM 10527 O O . GLU A 1 738 ? -31.818 8.551 118.877 1.00 108.20 824 GLU A O 1
ATOM 10539 N N . GLU A 1 739 ? -31.124 10.564 118.157 1.00 98.13 825 GLU A N 1
ATOM 10540 C CA . GLU A 1 739 ? -30.109 10.012 117.267 1.00 97.23 825 GLU A CA 1
ATOM 10541 C C . GLU A 1 739 ? -28.888 9.565 118.058 1.00 95.20 825 GLU A C 1
ATOM 10542 O O . GLU A 1 739 ? -28.414 10.281 118.938 1.00 95.84 825 GLU A O 1
ATOM 10554 N N . GLU A 1 740 ? -28.388 8.374 117.745 1.00 91.55 826 GLU A N 1
ATOM 10555 C CA . GLU A 1 740 ? -27.157 7.878 118.348 1.00 92.98 826 GLU A CA 1
ATOM 10556 C C . GLU A 1 740 ? -25.946 8.475 117.630 1.00 87.91 826 GLU A C 1
ATOM 10557 O O . GLU A 1 740 ? -26.011 8.758 116.434 1.00 84.61 826 GLU A O 1
ATOM 10569 N N . PRO A 1 741 ? -24.838 8.681 118.361 1.00 83.73 827 PRO A N 1
ATOM 10570 C CA . PRO A 1 741 ? -23.632 9.244 117.745 1.00 80.73 827 PRO A CA 1
ATOM 10571 C C . PRO A 1 741 ? -23.052 8.338 116.660 1.00 79.72 827 PRO A C 1
ATOM 10572 O O . PRO A 1 741 ? -22.751 7.175 116.923 1.00 81.55 827 PRO A O 1
ATOM 10583 N N . THR A 1 742 ? -22.913 8.872 115.452 1.00 80.24 828 THR A N 1
ATOM 10584 C CA . THR A 1 742 ? -22.383 8.111 114.323 1.00 79.31 828 THR A CA 1
ATOM 10585 C C . THR A 1 742 ? -20.872 8.278 114.203 1.00 76.90 828 THR A C 1
ATOM 10586 O O . THR A 1 742 ? -20.330 9.343 114.493 1.00 75.24 828 THR A O 1
ATOM 10597 N N . GLN A 1 743 ? -20.201 7.214 113.776 1.00 85.17 829 GLN A N 1
ATOM 10598 C CA . GLN A 1 743 ? -18.747 7.210 113.646 1.00 84.20 829 GLN A CA 1
ATOM 10599 C C . GLN A 1 743 ? -18.337 7.358 112.184 1.00 79.88 829 GLN A C 1
ATOM 10600 O O . GLN A 1 743 ? -19.127 7.088 111.283 1.00 81.92 829 GLN A O 1
ATOM 10614 N N . GLN A 1 744 ? -17.102 7.788 111.950 1.00 69.16 830 GLN A N 1
ATOM 10615 C CA . GLN A 1 744 ? -16.607 7.968 110.588 1.00 66.76 830 GLN A CA 1
ATOM 10616 C C . GLN A 1 744 ? -15.083 8.014 110.561 1.00 66.00 830 GLN A C 1
ATOM 10617 O O . GLN A 1 744 ? -14.474 8.957 111.065 1.00 65.17 830 GLN A O 1
ATOM 10631 N N . VAL A 1 745 ? -14.471 6.992 109.973 1.00 72.13 831 VAL A N 1
ATOM 10632 C CA . VAL A 1 745 ? -13.017 6.928 109.869 1.00 72.01 831 VAL A CA 1
ATOM 10633 C C . VAL A 1 745 ? -12.553 7.648 108.613 1.00 69.26 831 VAL A C 1
ATOM 10634 O O . VAL A 1 745 ? -13.091 7.422 107.531 1.00 69.82 831 VAL A O 1
ATOM 10647 N N . ILE A 1 746 ? -11.565 8.527 108.767 1.00 72.93 832 ILE A N 1
ATOM 10648 C CA . ILE A 1 746 ? -11.008 9.277 107.641 1.00 69.69 832 ILE A CA 1
ATOM 10649 C C . ILE A 1 746 ? -9.547 8.930 107.419 1.00 69.36 832 ILE A C 1
ATOM 10650 O O . ILE A 1 746 ? -8.696 9.197 108.269 1.00 71.17 832 ILE A O 1
ATOM 10666 N N . THR A 1 747 ? -9.266 8.340 106.265 1.00 66.49 833 THR A N 1
ATOM 10667 C CA . THR A 1 747 ? -7.903 8.020 105.875 1.00 65.86 833 THR A CA 1
ATOM 10668 C C . THR A 1 747 ? -7.622 8.652 104.515 1.00 66.44 833 THR A C 1
ATOM 10669 O O . THR A 1 747 ? -8.517 9.228 103.895 1.00 61.84 833 THR A O 1
ATOM 10680 N N . ILE A 1 748 ? -6.382 8.555 104.054 1.00 76.08 834 ILE A N 1
ATOM 10681 C CA . ILE A 1 748 ? -6.017 9.147 102.776 1.00 77.88 834 ILE A CA 1
ATOM 10682 C C . ILE A 1 748 ? -6.772 8.439 101.653 1.00 77.75 834 ILE A C 1
ATOM 10683 O O . ILE A 1 748 ? -7.065 7.248 101.747 1.00 81.83 834 ILE A O 1
ATOM 10699 N N . PHE A 1 749 ? -7.094 9.199 100.609 1.00 66.35 835 PHE A N 1
ATOM 10700 C CA . PHE A 1 749 ? -7.859 8.715 99.459 1.00 62.91 835 PHE A CA 1
ATOM 10701 C C . PHE A 1 749 ? -9.286 8.349 99.840 1.00 62.36 835 PHE A C 1
ATOM 10702 O O . PHE A 1 749 ? -9.934 7.568 99.149 1.00 62.66 835 PHE A O 1
ATOM 10719 N N . SER A 1 750 ? -9.778 8.927 100.931 1.00 61.04 836 SER A N 1
ATOM 10720 C CA . SER A 1 750 ? -11.156 8.709 101.353 1.00 60.63 836 SER A CA 1
ATOM 10721 C C . SER A 1 750 ? -12.093 9.647 100.609 1.00 61.38 836 SER A C 1
ATOM 10722 O O . SER A 1 750 ? -11.829 10.843 100.499 1.00 57.46 836 SER A O 1
ATOM 10730 N N . LEU A 1 751 ? -13.179 9.095 100.082 1.00 70.47 837 LEU A N 1
ATOM 10731 C CA . LEU A 1 751 ? -14.191 9.897 99.411 1.00 70.32 837 LEU A CA 1
ATOM 10732 C C . LEU A 1 751 ? -15.203 10.413 100.429 1.00 68.91 837 LEU A C 1
ATOM 10733 O O . LEU A 1 751 ? -15.825 9.625 101.144 1.00 75.57 837 LEU A O 1
ATOM 10749 N N . VAL A 1 752 ? -15.351 11.735 100.500 1.00 49.59 838 VAL A N 1
ATOM 10750 C CA . VAL A 1 752 ? -16.251 12.368 101.466 1.00 50.24 838 VAL A CA 1
ATOM 10751 C C . VAL A 1 752 ? -17.035 13.513 100.833 1.00 48.81 838 VAL A C 1
ATOM 10752 O O . VAL A 1 752 ? -16.703 13.969 99.742 1.00 47.14 838 VAL A O 1
ATOM 10765 N N . ASP A 1 753 ? -18.080 13.963 101.521 1.00 56.28 839 ASP A N 1
ATOM 10766 C CA . ASP A 1 753 ? -18.836 15.143 101.107 1.00 58.68 839 ASP A CA 1
ATOM 10767 C C . ASP A 1 753 ? -18.357 16.363 101.881 1.00 58.41 839 ASP A C 1
ATOM 10768 O O . ASP A 1 753 ? -18.031 16.263 103.064 1.00 61.71 839 ASP A O 1
ATOM 10777 N N . VAL A 1 754 ? -18.300 17.510 101.212 1.00 51.46 840 VAL A N 1
ATOM 10778 C CA . VAL A 1 754 ? -17.896 18.747 101.870 1.00 49.42 840 VAL A CA 1
ATOM 10779 C C . VAL A 1 754 ? -18.771 19.908 101.420 1.00 50.05 840 VAL A C 1
ATOM 10780 O O . VAL A 1 754 ? -19.424 19.837 100.384 1.00 49.95 840 VAL A O 1
ATOM 10793 N N . VAL A 1 755 ? -18.794 20.968 102.220 1.00 58.91 841 VAL A N 1
ATOM 10794 C CA . VAL A 1 755 ? -19.491 22.192 101.846 1.00 62.87 841 VAL A CA 1
ATOM 10795 C C . VAL A 1 755 ? -18.594 23.399 102.084 1.00 62.51 841 VAL A C 1
ATOM 10796 O O . VAL A 1 755 ? -17.919 23.494 103.112 1.00 62.59 841 VAL A O 1
ATOM 10809 N N . LEU A 1 756 ? -18.584 24.305 101.110 1.00 54.37 842 LEU A N 1
ATOM 10810 C CA . LEU A 1 756 ? -17.756 25.498 101.167 1.00 51.35 842 LEU A CA 1
ATOM 10811 C C . LEU A 1 756 ? -18.590 26.715 101.533 1.00 54.68 842 LEU A C 1
ATOM 10812 O O . LEU A 1 756 ? -19.466 27.127 100.776 1.00 54.45 842 LEU A O 1
ATOM 10828 N N . GLN A 1 757 ? -18.319 27.273 102.708 1.00 61.34 843 GLN A N 1
ATOM 10829 C CA . GLN A 1 757 ? -18.998 28.475 103.173 1.00 64.25 843 GLN A CA 1
ATOM 10830 C C . GLN A 1 757 ? -18.023 29.632 103.239 1.00 59.64 843 GLN A C 1
ATOM 10831 O O . GLN A 1 757 ? -16.866 29.461 103.623 1.00 61.56 843 GLN A O 1
ATOM 10845 N N . ALA A 1 758 ? -18.497 30.809 102.858 1.00 47.06 844 ALA A N 1
ATOM 10846 C CA . ALA A 1 758 ? -17.691 32.016 102.940 1.00 45.15 844 ALA A CA 1
ATOM 10847 C C . ALA A 1 758 ? -17.533 32.454 104.390 1.00 49.69 844 ALA A C 1
ATOM 10848 O O . ALA A 1 758 ? -18.503 32.489 105.147 1.00 47.79 844 ALA A O 1
ATOM 10855 N N . GLU A 1 759 ? -16.303 32.783 104.769 1.00 61.42 845 GLU A N 1
ATOM 10856 C CA . GLU A 1 759 ? -16.027 33.312 106.095 1.00 68.62 845 GLU A CA 1
ATOM 10857 C C . GLU A 1 759 ? -16.296 34.813 106.120 1.00 72.69 845 GLU A C 1
ATOM 10858 O O . GLU A 1 759 ? -16.776 35.382 105.140 1.00 73.71 845 GLU A O 1
ATOM 10870 N N . ALA A 1 760 ? -15.998 35.448 107.246 1.00 78.77 846 ALA A N 1
ATOM 10871 C CA . ALA A 1 760 ? -16.213 36.880 107.391 1.00 80.28 846 ALA A CA 1
ATOM 10872 C C . ALA A 1 760 ? -15.201 37.651 106.556 1.00 80.97 846 ALA A C 1
ATOM 10873 O O . ALA A 1 760 ? -15.525 38.675 105.958 1.00 80.87 846 ALA A O 1
ATOM 10880 N N . THR A 1 761 ? -13.972 37.146 106.522 1.00 83.87 847 THR A N 1
ATOM 10881 C CA . THR A 1 761 ? -12.895 37.783 105.774 1.00 84.69 847 THR A CA 1
ATOM 10882 C C . THR A 1 761 ? -13.177 37.753 104.270 1.00 83.81 847 THR A C 1
ATOM 10883 O O . THR A 1 761 ? -13.849 36.848 103.770 1.00 83.48 847 THR A O 1
ATOM 10894 N N . ALA A 1 762 ? -12.664 38.751 103.557 1.00 83.61 848 ALA A N 1
ATOM 10895 C CA . ALA A 1 762 ? -12.855 38.844 102.114 1.00 79.98 848 ALA A CA 1
ATOM 10896 C C . ALA A 1 762 ? -12.132 37.723 101.380 1.00 75.36 848 ALA A C 1
ATOM 10897 O O . ALA A 1 762 ? -10.979 37.413 101.678 1.00 75.97 848 ALA A O 1
ATOM 10904 N N . LEU A 1 763 ? -12.831 37.118 100.423 1.00 66.22 849 LEU A N 1
ATOM 10905 C CA . LEU A 1 763 ? -12.278 36.059 99.580 1.00 59.58 849 LEU A CA 1
ATOM 10906 C C . LEU A 1 763 ? -11.861 34.826 100.371 1.00 56.22 849 LEU A C 1
ATOM 10907 O O . LEU A 1 763 ? -11.173 33.953 99.843 1.00 53.33 849 LEU A O 1
ATOM 10923 N N . LYS A 1 764 ? -12.286 34.751 101.627 1.00 59.31 850 LYS A N 1
ATOM 10924 C CA . LYS A 1 764 ? -11.973 33.605 102.466 1.00 58.45 850 LYS A CA 1
ATOM 10925 C C . LYS A 1 764 ? -13.200 32.732 102.634 1.00 55.70 850 LYS A C 1
ATOM 10926 O O . LYS A 1 764 ? -14.310 33.220 102.834 1.00 55.50 850 LYS A O 1
ATOM 10945 N N . TYR A 1 765 ? -12.985 31.429 102.517 1.00 55.37 851 TYR A N 1
ATOM 10946 C CA . TYR A 1 765 ? -14.034 30.448 102.730 1.00 54.73 851 TYR A CA 1
ATOM 10947 C C . TYR A 1 765 ? -13.421 29.205 103.355 1.00 53.25 851 TYR A C 1
ATOM 10948 O O . TYR A 1 765 ? -12.231 28.932 103.178 1.00 53.52 851 TYR A O 1
ATOM 10966 N N . SER A 1 766 ? -14.232 28.468 104.102 1.00 46.76 852 SER A N 1
ATOM 10967 C CA . SER A 1 766 ? -13.759 27.278 104.794 1.00 49.57 852 SER A CA 1
ATOM 10968 C C . SER A 1 766 ? -14.412 26.041 104.212 1.00 49.38 852 SER A C 1
ATOM 10969 O O . SER A 1 766 ? -15.360 26.133 103.432 1.00 50.97 852 SER A O 1
ATOM 10977 N N . ALA A 1 767 ? -13.890 24.885 104.599 1.00 46.03 853 ALA A N 1
ATOM 10978 C CA . ALA A 1 767 ? -14.458 23.608 104.207 1.00 45.00 853 ALA A CA 1
ATOM 10979 C C . ALA A 1 767 ? -14.783 22.798 105.451 1.00 49.64 853 ALA A C 1
ATOM 10980 O O . ALA A 1 767 ? -14.016 22.793 106.417 1.00 50.40 853 ALA A O 1
ATOM 10987 N N . ILE A 1 768 ? -15.933 22.135 105.433 1.00 55.39 854 ILE A N 1
ATOM 10988 C CA . ILE A 1 768 ? -16.317 21.237 106.514 1.00 57.57 854 ILE A CA 1
ATOM 10989 C C . ILE A 1 768 ? -16.896 19.964 105.910 1.00 59.65 854 ILE A C 1
ATOM 10990 O O . ILE A 1 768 ? -17.170 19.914 104.713 1.00 57.70 854 ILE A O 1
ATOM 11006 N N . LEU A 1 769 ? -17.072 18.938 106.736 1.00 64.12 855 LEU A N 1
ATOM 11007 C CA . LEU A 1 769 ? -17.430 17.615 106.241 1.00 66.53 855 LEU A CA 1
ATOM 11008 C C . LEU A 1 769 ? -18.934 17.375 106.105 1.00 68.82 855 LEU A C 1
ATOM 11009 O O . LEU A 1 769 ? -19.395 16.240 106.215 1.00 70.38 855 LEU A O 1
ATOM 11025 N N . LYS A 1 770 ? -19.691 18.438 105.857 1.00 72.20 856 LYS A N 1
ATOM 11026 C CA . LYS A 1 770 ? -21.142 18.335 105.719 1.00 74.23 856 LYS A CA 1
ATOM 11027 C C . LYS A 1 770 ? -21.769 17.725 106.963 1.00 76.34 856 LYS A C 1
ATOM 11028 O O . LYS A 1 770 ? -22.122 16.547 106.968 1.00 78.30 856 LYS A O 1
ATOM 11047 N N . ILE B 1 13 ? 40.686 38.490 -25.683 1.00 114.66 49 ILE B N 1
ATOM 11048 C CA . ILE B 1 13 ? 40.867 37.981 -24.332 1.00 111.99 49 ILE B CA 1
ATOM 11049 C C . ILE B 1 13 ? 40.836 39.152 -23.348 1.00 108.40 49 ILE B C 1
ATOM 11050 O O . ILE B 1 13 ? 41.130 40.286 -23.721 1.00 109.78 49 ILE B O 1
ATOM 11065 N N . PHE B 1 14 ? 40.471 38.878 -22.098 1.00 102.16 50 PHE B N 1
ATOM 11066 C CA . PHE B 1 14 ? 40.464 39.900 -21.051 1.00 100.36 50 PHE B CA 1
ATOM 11067 C C . PHE B 1 14 ? 41.844 40.020 -20.409 1.00 102.20 50 PHE B C 1
ATOM 11068 O O . PHE B 1 14 ? 42.794 39.366 -20.835 1.00 105.81 50 PHE B O 1
ATOM 11085 N N . GLU B 1 15 ? 41.944 40.859 -19.382 1.00 100.80 51 GLU B N 1
ATOM 11086 C CA . GLU B 1 15 ? 43.182 41.019 -18.629 1.00 102.89 51 GLU B CA 1
ATOM 11087 C C . GLU B 1 15 ? 43.090 40.234 -17.324 1.00 103.59 51 GLU B C 1
ATOM 11088 O O . GLU B 1 15 ? 42.021 40.145 -16.719 1.00 103.02 51 GLU B O 1
ATOM 11100 N N . THR B 1 16 ? 44.210 39.664 -16.892 1.00 106.53 52 THR B N 1
ATOM 11101 C CA . THR B 1 16 ? 44.242 38.858 -15.675 1.00 105.34 52 THR B CA 1
ATOM 11102 C C . THR B 1 16 ? 44.137 39.727 -14.426 1.00 103.40 52 THR B C 1
ATOM 11103 O O . THR B 1 16 ? 44.748 40.792 -14.346 1.00 105.90 52 THR B O 1
ATOM 11114 N N . TYR B 1 17 ? 43.355 39.267 -13.454 1.00 96.30 53 TYR B N 1
ATOM 11115 C CA . TYR B 1 17 ? 43.189 39.992 -12.202 1.00 95.77 53 TYR B CA 1
ATOM 11116 C C . TYR B 1 17 ? 44.519 40.109 -11.470 1.00 102.48 53 TYR B C 1
ATOM 11117 O O . TYR B 1 17 ? 45.427 39.307 -11.684 1.00 103.68 53 TYR B O 1
ATOM 11135 N N . MET B 1 18 ? 44.627 41.117 -10.613 1.00 112.28 54 MET B N 1
ATOM 11136 C CA . MET B 1 18 ? 45.851 41.364 -9.860 1.00 119.91 54 MET B CA 1
ATOM 11137 C C . MET B 1 18 ? 45.823 40.644 -8.510 1.00 123.06 54 MET B C 1
ATOM 11138 O O . MET B 1 18 ? 44.779 40.150 -8.082 1.00 120.48 54 MET B O 1
ATOM 11152 N N . SER B 1 19 ? 46.978 40.582 -7.850 1.00 129.44 55 SER B N 1
ATOM 11153 C CA . SER B 1 19 ? 47.116 39.886 -6.572 1.00 131.50 55 SER B CA 1
ATOM 11154 C C . SER B 1 19 ? 46.561 40.691 -5.401 1.00 130.57 55 SER B C 1
ATOM 11155 O O . SER B 1 19 ? 46.338 41.894 -5.514 1.00 130.47 55 SER B O 1
ATOM 11163 N N . LYS B 1 20 ? 46.344 40.017 -4.275 1.00 127.34 56 LYS B N 1
ATOM 11164 C CA . LYS B 1 20 ? 45.903 40.683 -3.055 1.00 125.37 56 LYS B CA 1
ATOM 11165 C C . LYS B 1 20 ? 46.943 41.683 -2.565 1.00 130.21 56 LYS B C 1
ATOM 11166 O O . LYS B 1 20 ? 46.611 42.810 -2.205 1.00 127.26 56 LYS B O 1
ATOM 11185 N N . GLU B 1 21 ? 48.203 41.263 -2.558 1.00 148.06 57 GLU B N 1
ATOM 11186 C CA . GLU B 1 21 ? 49.278 42.097 -2.035 1.00 156.39 57 GLU B CA 1
ATOM 11187 C C . GLU B 1 21 ? 49.605 43.254 -2.977 1.00 151.52 57 GLU B C 1
ATOM 11188 O O . GLU B 1 21 ? 49.938 44.350 -2.527 1.00 157.50 57 GLU B O 1
ATOM 11200 N N . ASP B 1 22 ? 49.510 43.011 -4.280 1.00 121.97 58 ASP B N 1
ATOM 11201 C CA . ASP B 1 22 ? 49.781 44.050 -5.268 1.00 115.37 58 ASP B CA 1
ATOM 11202 C C . ASP B 1 22 ? 48.730 45.151 -5.205 1.00 112.48 58 ASP B C 1
ATOM 11203 O O . ASP B 1 22 ? 49.050 46.337 -5.301 1.00 106.64 58 ASP B O 1
ATOM 11212 N N . VAL B 1 23 ? 47.476 44.748 -5.032 1.00 128.22 59 VAL B N 1
ATOM 11213 C CA . VAL B 1 23 ? 46.366 45.690 -4.950 1.00 127.84 59 VAL B CA 1
ATOM 11214 C C . VAL B 1 23 ? 46.404 46.468 -3.638 1.00 130.03 59 VAL B C 1
ATOM 11215 O O . VAL B 1 23 ? 46.322 47.696 -3.635 1.00 132.65 59 VAL B O 1
ATOM 11228 N N . SER B 1 24 ? 46.534 45.747 -2.530 1.00 121.49 60 SER B N 1
ATOM 11229 C CA . SER B 1 24 ? 46.566 46.361 -1.206 1.00 120.83 60 SER B CA 1
ATOM 11230 C C . SER B 1 24 ? 47.648 47.435 -1.103 1.00 126.64 60 SER B C 1
ATOM 11231 O O . SER B 1 24 ? 47.447 48.465 -0.461 1.00 125.80 60 SER B O 1
ATOM 11239 N N . GLU B 1 25 ? 48.792 47.191 -1.737 1.00 139.22 61 GLU B N 1
ATOM 11240 C CA . GLU B 1 25 ? 49.866 48.178 -1.780 1.00 145.83 61 GLU B CA 1
ATOM 11241 C C . GLU B 1 25 ? 49.440 49.412 -2.566 1.00 145.22 61 GLU B C 1
ATOM 11242 O O . GLU B 1 25 ? 49.701 50.544 -2.157 1.00 149.55 61 GLU B O 1
ATOM 11254 N N . GLY B 1 26 ? 48.783 49.182 -3.697 1.00 135.34 62 GLY B N 1
ATOM 11255 C CA . GLY B 1 26 ? 48.343 50.259 -4.565 1.00 131.55 62 GLY B CA 1
ATOM 11256 C C . GLY B 1 26 ? 47.326 51.197 -3.939 1.00 129.01 62 GLY B C 1
ATOM 11257 O O . GLY B 1 26 ? 47.485 52.418 -3.986 1.00 127.86 62 GLY B O 1
ATOM 11261 N N . LEU B 1 27 ? 46.282 50.624 -3.348 1.00 132.56 63 LEU B N 1
ATOM 11262 C CA . LEU B 1 27 ? 45.211 51.411 -2.745 1.00 132.96 63 LEU B CA 1
ATOM 11263 C C . LEU B 1 27 ? 45.700 52.303 -1.613 1.00 138.63 63 LEU B C 1
ATOM 11264 O O . LEU B 1 27 ? 45.189 53.407 -1.427 1.00 141.67 63 LEU B O 1
ATOM 11280 N N . LYS B 1 28 ? 46.686 51.829 -0.860 1.00 134.36 64 LYS B N 1
ATOM 11281 C CA . LYS B 1 28 ? 47.181 52.579 0.288 1.00 136.28 64 LYS B CA 1
ATOM 11282 C C . LYS B 1 28 ? 47.953 53.822 -0.137 1.00 140.60 64 LYS B C 1
ATOM 11283 O O . LYS B 1 28 ? 47.890 54.859 0.526 1.00 138.70 64 LYS B O 1
ATOM 11302 N N . ARG B 1 29 ? 48.675 53.708 -1.247 1.00 159.06 65 ARG B N 1
ATOM 11303 C CA . ARG B 1 29 ? 49.536 54.784 -1.728 1.00 165.45 65 ARG B CA 1
ATOM 11304 C C . ARG B 1 29 ? 48.971 55.489 -2.963 1.00 162.85 65 ARG B C 1
ATOM 11305 O O . ARG B 1 29 ? 49.638 56.331 -3.564 1.00 166.68 65 ARG B O 1
ATOM 11326 N N . GLY B 1 30 ? 47.747 55.132 -3.341 1.00 155.32 66 GLY B N 1
ATOM 11327 C CA . GLY B 1 30 ? 47.018 55.873 -4.356 1.00 152.75 66 GLY B CA 1
ATOM 11328 C C . GLY B 1 30 ? 47.199 55.498 -5.815 1.00 147.43 66 GLY B C 1
ATOM 11329 O O . GLY B 1 30 ? 46.460 56.003 -6.660 1.00 146.27 66 GLY B O 1
ATOM 11333 N N . THR B 1 31 ? 48.165 54.641 -6.132 1.00 131.24 67 THR B N 1
ATOM 11334 C CA . THR B 1 31 ? 48.372 54.249 -7.526 1.00 126.19 67 THR B CA 1
ATOM 11335 C C . THR B 1 31 ? 47.126 53.541 -8.064 1.00 120.01 67 THR B C 1
ATOM 11336 O O . THR B 1 31 ? 46.813 53.630 -9.254 1.00 117.15 67 THR B O 1
ATOM 11347 N N . LEU B 1 32 ? 46.430 52.831 -7.179 1.00 114.99 68 LEU B N 1
ATOM 11348 C CA . LEU B 1 32 ? 45.168 52.174 -7.514 1.00 109.72 68 LEU B CA 1
ATOM 11349 C C . LEU B 1 32 ? 44.013 52.856 -6.783 1.00 111.68 68 LEU B C 1
ATOM 11350 O O . LEU B 1 32 ? 44.207 53.435 -5.713 1.00 111.80 68 LEU B O 1
ATOM 11366 N N . ILE B 1 33 ? 42.818 52.783 -7.366 1.00 124.93 69 ILE B N 1
ATOM 11367 C CA . ILE B 1 33 ? 41.644 53.472 -6.829 1.00 125.86 69 ILE B CA 1
ATOM 11368 C C . ILE B 1 33 ? 40.473 52.520 -6.582 1.00 122.00 69 ILE B C 1
ATOM 11369 O O . ILE B 1 33 ? 40.222 51.604 -7.366 1.00 121.48 69 ILE B O 1
ATOM 11385 N N . GLN B 1 34 ? 39.760 52.760 -5.485 1.00 113.93 70 GLN B N 1
ATOM 11386 C CA . GLN B 1 34 ? 38.594 51.968 -5.102 1.00 111.37 70 GLN B CA 1
ATOM 11387 C C . GLN B 1 34 ? 37.301 52.685 -5.498 1.00 108.84 70 GLN B C 1
ATOM 11388 O O . GLN B 1 34 ? 37.292 53.904 -5.677 1.00 110.10 70 GLN B O 1
ATOM 11402 N N . GLY B 1 35 ? 36.209 51.935 -5.628 1.00 105.08 71 GLY B N 1
ATOM 11403 C CA . GLY B 1 35 ? 34.916 52.528 -5.925 1.00 102.71 71 GLY B CA 1
ATOM 11404 C C . GLY B 1 35 ? 33.866 51.524 -6.366 1.00 98.12 71 GLY B C 1
ATOM 11405 O O . GLY B 1 35 ? 34.182 50.377 -6.679 1.00 97.68 71 GLY B O 1
ATOM 11409 N N . VAL B 1 36 ? 32.611 51.969 -6.392 1.00 91.68 72 VAL B N 1
ATOM 11410 C CA . VAL B 1 36 ? 31.484 51.127 -6.792 1.00 85.44 72 VAL B CA 1
ATOM 11411 C C . VAL B 1 36 ? 31.179 51.299 -8.276 1.00 85.17 72 VAL B C 1
ATOM 11412 O O . VAL B 1 36 ? 30.982 52.417 -8.752 1.00 83.16 72 VAL B O 1
ATOM 11425 N N . LEU B 1 37 ? 31.130 50.183 -8.998 1.00 90.29 73 LEU B N 1
ATOM 11426 C CA . LEU B 1 37 ? 30.947 50.213 -10.445 1.00 90.93 73 LEU B CA 1
ATOM 11427 C C . LEU B 1 37 ? 29.502 50.456 -10.876 1.00 92.01 73 LEU B C 1
ATOM 11428 O O . LEU B 1 37 ? 28.577 49.790 -10.411 1.00 89.70 73 LEU B O 1
ATOM 11444 N N . ARG B 1 38 ? 29.333 51.424 -11.772 1.00 99.71 74 ARG B N 1
ATOM 11445 C CA . ARG B 1 38 ? 28.058 51.676 -12.434 1.00 101.86 74 ARG B CA 1
ATOM 11446 C C . ARG B 1 38 ? 28.207 51.469 -13.931 1.00 99.54 74 ARG B C 1
ATOM 11447 O O . ARG B 1 38 ? 29.116 52.022 -14.550 1.00 105.02 74 ARG B O 1
ATOM 11468 N N . ILE B 1 39 ? 27.315 50.670 -14.506 1.00 80.85 75 ILE B N 1
ATOM 11469 C CA . ILE B 1 39 ? 27.326 50.414 -15.940 1.00 77.90 75 ILE B CA 1
ATOM 11470 C C . ILE B 1 39 ? 26.171 51.157 -16.599 1.00 77.68 75 ILE B C 1
ATOM 11471 O O . ILE B 1 39 ? 25.025 51.055 -16.158 1.00 75.68 75 ILE B O 1
ATOM 11487 N N . ASN B 1 40 ? 26.483 51.908 -17.651 1.00 82.98 76 ASN B N 1
ATOM 11488 C CA . ASN B 1 40 ? 25.471 52.645 -18.397 1.00 83.81 76 ASN B CA 1
ATOM 11489 C C . ASN B 1 40 ? 24.480 51.682 -19.049 1.00 83.20 76 ASN B C 1
ATOM 11490 O O . ASN B 1 40 ? 24.860 50.908 -19.925 1.00 86.28 76 ASN B O 1
ATOM 11501 N N . PRO B 1 41 ? 23.205 51.724 -18.625 1.00 75.22 77 PRO B N 1
ATOM 11502 C CA . PRO B 1 41 ? 22.238 50.778 -19.194 1.00 72.09 77 PRO B CA 1
ATOM 11503 C C . PRO B 1 41 ? 21.871 51.076 -20.648 1.00 76.17 77 PRO B C 1
ATOM 11504 O O . PRO B 1 41 ? 21.485 50.158 -21.368 1.00 71.45 77 PRO B O 1
ATOM 11515 N N . LYS B 1 42 ? 21.988 52.333 -21.069 1.00 99.98 78 LYS B N 1
ATOM 11516 C CA . LYS B 1 42 ? 21.652 52.712 -22.440 1.00 107.16 78 LYS B CA 1
ATOM 11517 C C . LYS B 1 42 ? 22.809 52.447 -23.404 1.00 106.71 78 LYS B C 1
ATOM 11518 O O . LYS B 1 42 ? 22.588 52.166 -24.581 1.00 112.03 78 LYS B O 1
ATOM 11537 N N . LYS B 1 43 ? 24.037 52.553 -22.903 1.00 84.81 79 LYS B N 1
ATOM 11538 C CA . LYS B 1 43 ? 25.226 52.207 -23.681 1.00 83.57 79 LYS B CA 1
ATOM 11539 C C . LYS B 1 43 ? 26.182 51.369 -22.840 1.00 83.17 79 LYS B C 1
ATOM 11540 O O . LYS B 1 43 ? 27.078 51.900 -22.189 1.00 82.79 79 LYS B O 1
ATOM 11559 N N . PHE B 1 44 ? 26.003 50.053 -22.880 1.00 89.13 80 PHE B N 1
ATOM 11560 C CA . PHE B 1 44 ? 26.730 49.146 -21.995 1.00 91.37 80 PHE B CA 1
ATOM 11561 C C . PHE B 1 44 ? 28.243 49.139 -22.221 1.00 92.93 80 PHE B C 1
ATOM 11562 O O . PHE B 1 44 ? 28.979 48.516 -21.460 1.00 93.30 80 PHE B O 1
ATOM 11579 N N . HIS B 1 45 ? 28.712 49.825 -23.257 1.00 96.45 81 HIS B N 1
ATOM 11580 C CA . HIS B 1 45 ? 30.148 49.943 -23.484 1.00 96.87 81 HIS B CA 1
ATOM 11581 C C . HIS B 1 45 ? 30.790 50.885 -22.471 1.00 95.57 81 HIS B C 1
ATOM 11582 O O . HIS B 1 45 ? 32.016 50.944 -22.363 1.00 97.70 81 HIS B O 1
ATOM 11595 N N . GLU B 1 46 ? 29.958 51.605 -21.723 1.00 90.36 82 GLU B N 1
ATOM 11596 C CA . GLU B 1 46 ? 30.438 52.618 -20.790 1.00 90.72 82 GLU B CA 1
ATOM 11597 C C . GLU B 1 46 ? 30.140 52.233 -19.349 1.00 90.99 82 GLU B C 1
ATOM 11598 O O . GLU B 1 46 ? 29.005 51.906 -18.998 1.00 84.90 82 GLU B O 1
ATOM 11610 N N . ALA B 1 47 ? 31.179 52.279 -18.523 1.00 107.99 83 ALA B N 1
ATOM 11611 C CA . ALA B 1 47 ? 31.047 52.050 -17.092 1.00 111.35 83 ALA B CA 1
ATOM 11612 C C . ALA B 1 47 ? 31.794 53.146 -16.349 1.00 113.08 83 ALA B C 1
ATOM 11613 O O . ALA B 1 47 ? 32.721 53.751 -16.889 1.00 117.34 83 ALA B O 1
ATOM 11620 N N . PHE B 1 48 ? 31.385 53.395 -15.111 1.00 101.34 84 PHE B N 1
ATOM 11621 C CA . PHE B 1 48 ? 31.950 54.474 -14.310 1.00 102.50 84 PHE B CA 1
ATOM 11622 C C . PHE B 1 48 ? 32.144 54.036 -12.867 1.00 101.08 84 PHE B C 1
ATOM 11623 O O . PHE B 1 48 ? 31.545 53.059 -12.420 1.00 97.56 84 PHE B O 1
ATOM 11640 N N . ILE B 1 49 ? 32.991 54.764 -12.146 1.00 108.03 85 ILE B N 1
ATOM 11641 C CA . ILE B 1 49 ? 33.128 54.582 -10.707 1.00 108.95 85 ILE B CA 1
ATOM 11642 C C . ILE B 1 49 ? 33.327 55.950 -10.049 1.00 111.93 85 ILE B C 1
ATOM 11643 O O . ILE B 1 49 ? 33.857 56.869 -10.677 1.00 116.71 85 ILE B O 1
ATOM 11659 N N . PRO B 1 50 ? 32.893 56.098 -8.789 1.00 103.85 86 PRO B N 1
ATOM 11660 C CA . PRO B 1 50 ? 33.089 57.378 -8.100 1.00 104.77 86 PRO B CA 1
ATOM 11661 C C . PRO B 1 50 ? 34.532 57.594 -7.648 1.00 107.66 86 PRO B C 1
ATOM 11662 O O . PRO B 1 50 ? 35.197 56.632 -7.259 1.00 105.51 86 PRO B O 1
ATOM 11673 N N . SER B 1 51 ? 35.004 58.837 -7.706 1.00 118.17 87 SER B N 1
ATOM 11674 C CA . SER B 1 51 ? 36.333 59.175 -7.205 1.00 122.12 87 SER B CA 1
ATOM 11675 C C . SER B 1 51 ? 36.227 59.828 -5.830 1.00 122.24 87 SER B C 1
ATOM 11676 O O . SER B 1 51 ? 35.374 60.692 -5.628 1.00 129.41 87 SER B O 1
ATOM 11684 N N . PRO B 1 52 ? 37.080 59.418 -4.874 1.00 104.38 88 PRO B N 1
ATOM 11685 C CA . PRO B 1 52 ? 37.020 60.065 -3.557 1.00 102.96 88 PRO B CA 1
ATOM 11686 C C . PRO B 1 52 ? 37.284 61.566 -3.646 1.00 110.09 88 PRO B C 1
ATOM 11687 O O . PRO B 1 52 ? 36.563 62.365 -3.048 1.00 107.74 88 PRO B O 1
ATOM 11698 N N . ASP B 1 53 ? 38.306 61.926 -4.418 1.00 133.04 89 ASP B N 1
ATOM 11699 C CA . ASP B 1 53 ? 38.692 63.318 -4.615 1.00 141.02 89 ASP B CA 1
ATOM 11700 C C . ASP B 1 53 ? 38.292 63.758 -6.011 1.00 140.97 89 ASP B C 1
ATOM 11701 O O . ASP B 1 53 ? 38.476 63.030 -6.986 1.00 142.90 89 ASP B O 1
ATOM 11710 N N . GLY B 1 54 ? 37.760 64.969 -6.091 1.00 123.40 90 GLY B N 1
ATOM 11711 C CA . GLY B 1 54 ? 37.085 65.447 -7.278 1.00 118.98 90 GLY B CA 1
ATOM 11712 C C . GLY B 1 54 ? 35.799 64.655 -7.404 1.00 114.26 90 GLY B C 1
ATOM 11713 O O . GLY B 1 54 ? 35.808 63.427 -7.465 1.00 108.88 90 GLY B O 1
ATOM 11717 N N . ASP B 1 55 ? 34.685 65.368 -7.464 1.00 125.47 91 ASP B N 1
ATOM 11718 C CA . ASP B 1 55 ? 33.370 64.739 -7.505 1.00 126.20 91 ASP B CA 1
ATOM 11719 C C . ASP B 1 55 ? 33.062 64.116 -8.865 1.00 129.58 91 ASP B C 1
ATOM 11720 O O . ASP B 1 55 ? 32.073 63.397 -9.015 1.00 123.28 91 ASP B O 1
ATOM 11729 N N . ARG B 1 56 ? 33.914 64.384 -9.850 1.00 152.94 92 ARG B N 1
ATOM 11730 C CA . ARG B 1 56 ? 33.728 63.829 -11.185 1.00 154.20 92 ARG B CA 1
ATOM 11731 C C . ARG B 1 56 ? 34.197 62.382 -11.231 1.00 151.93 92 ARG B C 1
ATOM 11732 O O . ARG B 1 56 ? 35.263 62.044 -10.718 1.00 157.47 92 ARG B O 1
ATOM 11753 N N . ASP B 1 57 ? 33.386 61.531 -11.852 1.00 137.20 93 ASP B N 1
ATOM 11754 C CA . ASP B 1 57 ? 33.653 60.101 -11.878 1.00 130.96 93 ASP B CA 1
ATOM 11755 C C . ASP B 1 57 ? 34.734 59.731 -12.884 1.00 128.50 93 ASP B C 1
ATOM 11756 O O . ASP B 1 57 ? 35.080 60.519 -13.766 1.00 129.76 93 ASP B O 1
ATOM 11765 N N . ILE B 1 58 ? 35.261 58.521 -12.730 1.00 122.03 94 ILE B N 1
ATOM 11766 C CA . ILE B 1 58 ? 36.287 57.988 -13.618 1.00 120.87 94 ILE B CA 1
ATOM 11767 C C . ILE B 1 58 ? 35.626 57.146 -14.700 1.00 112.98 94 ILE B C 1
ATOM 11768 O O . ILE B 1 58 ? 34.747 56.338 -14.409 1.00 111.63 94 ILE B O 1
ATOM 11784 N N . PHE B 1 59 ? 36.057 57.327 -15.943 1.00 105.86 95 PHE B N 1
ATOM 11785 C CA . PHE B 1 59 ? 35.444 56.634 -17.069 1.00 100.94 95 PHE B CA 1
ATOM 11786 C C . PHE B 1 59 ? 36.140 55.305 -17.355 1.00 102.40 95 PHE B C 1
ATOM 11787 O O . PHE B 1 59 ? 37.366 55.220 -17.336 1.00 104.58 95 PHE B O 1
ATOM 11804 N N . ILE B 1 60 ? 35.345 54.273 -17.619 1.00 103.27 96 ILE B N 1
ATOM 11805 C CA . ILE B 1 60 ? 35.861 52.954 -17.971 1.00 101.36 96 ILE B CA 1
ATOM 11806 C C . ILE B 1 60 ? 35.472 52.625 -19.408 1.00 100.39 96 ILE B C 1
ATOM 11807 O O . ILE B 1 60 ? 34.355 52.181 -19.673 1.00 99.17 96 ILE B O 1
ATOM 11823 N N . ASP B 1 61 ? 36.397 52.851 -20.333 1.00 102.63 97 ASP B N 1
ATOM 11824 C CA . ASP B 1 61 ? 36.110 52.699 -21.757 1.00 103.72 97 ASP B CA 1
ATOM 11825 C C . ASP B 1 61 ? 36.098 51.236 -22.202 1.00 101.87 97 ASP B C 1
ATOM 11826 O O . ASP B 1 61 ? 37.127 50.560 -22.174 1.00 105.31 97 ASP B O 1
ATOM 11835 N N . GLY B 1 62 ? 34.928 50.758 -22.618 1.00 91.40 98 GLY B N 1
ATOM 11836 C CA . GLY B 1 62 ? 34.800 49.420 -23.167 1.00 88.40 98 GLY B CA 1
ATOM 11837 C C . GLY B 1 62 ? 34.508 48.350 -22.132 1.00 84.64 98 GLY B C 1
ATOM 11838 O O . GLY B 1 62 ? 34.554 48.599 -20.926 1.00 84.36 98 GLY B O 1
ATOM 11842 N N . VAL B 1 63 ? 34.198 47.152 -22.618 1.00 81.60 99 VAL B N 1
ATOM 11843 C CA . VAL B 1 63 ? 33.899 46.013 -21.759 1.00 79.44 99 VAL B CA 1
ATOM 11844 C C . VAL B 1 63 ? 35.181 45.342 -21.284 1.00 78.83 99 VAL B C 1
ATOM 11845 O O . VAL B 1 63 ? 35.227 44.753 -20.204 1.00 79.37 99 VAL B O 1
ATOM 11858 N N . VAL B 1 64 ? 36.226 45.440 -22.096 1.00 75.78 100 VAL B N 1
ATOM 11859 C CA . VAL B 1 64 ? 37.501 44.827 -21.763 1.00 75.57 100 VAL B CA 1
ATOM 11860 C C . VAL B 1 64 ? 38.107 45.518 -20.546 1.00 75.63 100 VAL B C 1
ATOM 11861 O O . VAL B 1 64 ? 38.639 44.864 -19.649 1.00 73.31 100 VAL B O 1
ATOM 11874 N N . ALA B 1 65 ? 38.006 46.843 -20.516 1.00 81.07 101 ALA B N 1
ATOM 11875 C CA . ALA B 1 65 ? 38.550 47.631 -19.416 1.00 86.96 101 ALA B CA 1
ATOM 11876 C C . ALA B 1 65 ? 37.777 47.378 -18.125 1.00 89.63 101 ALA B C 1
ATOM 11877 O O . ALA B 1 65 ? 38.298 47.581 -17.028 1.00 88.52 101 ALA B O 1
ATOM 11884 N N . ARG B 1 66 ? 36.531 46.940 -18.266 1.00 98.93 102 ARG B N 1
ATOM 11885 C CA . ARG B 1 66 ? 35.695 46.606 -17.119 1.00 100.62 102 ARG B CA 1
ATOM 11886 C C . ARG B 1 66 ? 36.183 45.314 -16.466 1.00 98.10 102 ARG B C 1
ATOM 11887 O O . ARG B 1 66 ? 35.952 45.079 -15.280 1.00 101.48 102 ARG B O 1
ATOM 11908 N N . ASN B 1 67 ? 36.852 44.482 -17.258 1.00 81.13 103 ASN B N 1
ATOM 11909 C CA . ASN B 1 67 ? 37.428 43.230 -16.776 1.00 76.34 103 ASN B CA 1
ATOM 11910 C C . ASN B 1 67 ? 36.409 42.347 -16.053 1.00 73.77 103 ASN B C 1
ATOM 11911 O O . ASN B 1 67 ? 36.595 41.980 -14.893 1.00 71.93 103 ASN B O 1
ATOM 11922 N N . ARG B 1 68 ? 35.330 42.019 -16.756 1.00 75.92 104 ARG B N 1
ATOM 11923 C CA . ARG B 1 68 ? 34.354 41.039 -16.290 1.00 76.95 104 ARG B CA 1
ATOM 11924 C C . ARG B 1 68 ? 33.633 41.450 -15.006 1.00 80.21 104 ARG B C 1
ATOM 11925 O O . ARG B 1 68 ? 32.992 40.626 -14.355 1.00 75.89 104 ARG B O 1
ATOM 11946 N N . ALA B 1 69 ? 33.732 42.722 -14.642 1.00 97.90 105 ALA B N 1
ATOM 11947 C CA . ALA B 1 69 ? 33.000 43.222 -13.488 1.00 101.57 105 ALA B CA 1
ATOM 11948 C C . ALA B 1 69 ? 31.533 43.396 -13.864 1.00 97.27 105 ALA B C 1
ATOM 11949 O O . ALA B 1 69 ? 31.191 43.424 -15.049 1.00 99.49 105 ALA B O 1
ATOM 11956 N N . LEU B 1 70 ? 30.673 43.501 -12.855 1.00 82.19 106 LEU B N 1
ATOM 11957 C CA . LEU B 1 70 ? 29.241 43.692 -13.071 1.00 75.52 106 LEU B CA 1
ATOM 11958 C C . LEU B 1 70 ? 28.721 44.870 -12.262 1.00 72.11 106 LEU B C 1
ATOM 11959 O O . LEU B 1 70 ? 29.382 45.343 -11.341 1.00 72.30 106 LEU B O 1
ATOM 11975 N N . ASN B 1 71 ? 27.527 45.335 -12.616 1.00 70.47 107 ASN B N 1
ATOM 11976 C CA . ASN B 1 71 ? 26.955 46.529 -12.009 1.00 70.17 107 ASN B CA 1
ATOM 11977 C C . ASN B 1 71 ? 26.684 46.346 -10.521 1.00 72.76 107 ASN B C 1
ATOM 11978 O O . ASN B 1 71 ? 25.916 45.469 -10.126 1.00 71.65 107 ASN B O 1
ATOM 11989 N N . GLY B 1 72 ? 27.330 47.179 -9.707 1.00 80.55 108 GLY B N 1
ATOM 11990 C CA . GLY B 1 72 ? 27.158 47.153 -8.264 1.00 81.37 108 GLY B CA 1
ATOM 11991 C C . GLY B 1 72 ? 28.379 46.628 -7.530 1.00 82.42 108 GLY B C 1
ATOM 11992 O O . GLY B 1 72 ? 28.565 46.900 -6.345 1.00 84.86 108 GLY B O 1
ATOM 11996 N N . ASP B 1 73 ? 29.214 45.874 -8.236 1.00 80.05 109 ASP B N 1
ATOM 11997 C CA . ASP B 1 73 ? 30.422 45.302 -7.651 1.00 80.93 109 ASP B CA 1
ATOM 11998 C C . ASP B 1 73 ? 31.383 46.382 -7.169 1.00 82.82 109 ASP B C 1
ATOM 11999 O O . ASP B 1 73 ? 31.528 47.428 -7.804 1.00 82.26 109 ASP B O 1
ATOM 12008 N N . LEU B 1 74 ? 32.029 46.121 -6.038 1.00 82.06 110 LEU B N 1
ATOM 12009 C CA . LEU B 1 74 ? 33.111 46.967 -5.551 1.00 84.95 110 LEU B CA 1
ATOM 12010 C C . LEU B 1 74 ? 34.433 46.557 -6.201 1.00 88.12 110 LEU B C 1
ATOM 12011 O O . LEU B 1 74 ? 34.991 45.506 -5.877 1.00 84.61 110 LEU B O 1
ATOM 12027 N N . VAL B 1 75 ? 34.925 47.390 -7.116 1.00 98.95 111 VAL B N 1
ATOM 12028 C CA . VAL B 1 75 ? 36.092 47.052 -7.931 1.00 103.72 111 VAL B CA 1
ATOM 12029 C C . VAL B 1 75 ? 37.292 47.969 -7.698 1.00 101.81 111 VAL B C 1
ATOM 12030 O O . VAL B 1 75 ? 37.169 49.041 -7.103 1.00 107.31 111 VAL B O 1
ATOM 12043 N N . VAL B 1 76 ? 38.451 47.526 -8.182 1.00 82.77 112 VAL B N 1
ATOM 12044 C CA . VAL B 1 76 ? 39.678 48.320 -8.166 1.00 80.49 112 VAL B CA 1
ATOM 12045 C C . VAL B 1 76 ? 40.098 48.658 -9.590 1.00 81.71 112 VAL B C 1
ATOM 12046 O O . VAL B 1 76 ? 39.940 47.840 -10.495 1.00 77.07 112 VAL B O 1
ATOM 12059 N N . VAL B 1 77 ? 40.636 49.860 -9.781 1.00 99.36 113 VAL B N 1
ATOM 12060 C CA . VAL B 1 77 ? 41.035 50.326 -11.108 1.00 104.28 113 VAL B CA 1
ATOM 12061 C C . VAL B 1 77 ? 42.402 51.008 -11.124 1.00 111.54 113 VAL B C 1
ATOM 12062 O O . VAL B 1 77 ? 42.835 51.577 -10.122 1.00 112.78 113 VAL B O 1
ATOM 12075 N N . LYS B 1 78 ? 43.076 50.929 -12.269 1.00 124.53 114 LYS B N 1
ATOM 12076 C CA . LYS B 1 78 ? 44.334 51.639 -12.495 1.00 131.29 114 LYS B CA 1
ATOM 12077 C C . LYS B 1 78 ? 44.170 52.738 -13.543 1.00 132.59 114 LYS B C 1
ATOM 12078 O O . LYS B 1 78 ? 43.502 52.546 -14.557 1.00 130.08 114 LYS B O 1
ATOM 12097 N N . LEU B 1 79 ? 44.789 53.887 -13.290 1.00 136.15 115 LEU B N 1
ATOM 12098 C CA . LEU B 1 79 ? 44.741 55.018 -14.212 1.00 138.94 115 LEU B CA 1
ATOM 12099 C C . LEU B 1 79 ? 45.532 54.713 -15.484 1.00 137.98 115 LEU B C 1
ATOM 12100 O O . LEU B 1 79 ? 46.321 53.768 -15.517 1.00 142.45 115 LEU B O 1
ATOM 12116 N N . LEU B 1 80 ? 45.316 55.513 -16.526 1.00 119.09 116 LEU B N 1
ATOM 12117 C CA . LEU B 1 80 ? 46.042 55.352 -17.786 1.00 116.96 116 LEU B CA 1
ATOM 12118 C C . LEU B 1 80 ? 46.869 56.593 -18.119 1.00 123.10 116 LEU B C 1
ATOM 12119 O O . LEU B 1 80 ? 46.464 57.708 -17.804 1.00 116.11 116 LEU B O 1
ATOM 12135 N N . PRO B 1 81 ? 48.043 56.405 -18.745 1.00 150.16 117 PRO B N 1
ATOM 12136 C CA . PRO B 1 81 ? 48.762 57.574 -19.264 1.00 159.91 117 PRO B CA 1
ATOM 12137 C C . PRO B 1 81 ? 47.983 58.250 -20.398 1.00 159.05 117 PRO B C 1
ATOM 12138 O O . PRO B 1 81 ? 48.250 57.986 -21.571 1.00 160.26 117 PRO B O 1
ATOM 12149 N N . GLU B 1 82 ? 47.027 59.109 -20.051 1.00 155.09 118 GLU B N 1
ATOM 12150 C CA . GLU B 1 82 ? 46.188 59.749 -21.061 1.00 152.76 118 GLU B CA 1
ATOM 12151 C C . GLU B 1 82 ? 47.031 60.637 -21.970 1.00 157.10 118 GLU B C 1
ATOM 12152 O O . GLU B 1 82 ? 47.218 60.334 -23.149 1.00 157.71 118 GLU B O 1
ATOM 12164 N N . LYS B 1 143 ? 39.741 61.668 -17.416 1.00 105.33 229 LYS B N 1
ATOM 12165 C CA . LYS B 1 143 ? 40.277 60.467 -16.784 1.00 104.93 229 LYS B CA 1
ATOM 12166 C C . LYS B 1 143 ? 39.721 59.193 -17.403 1.00 108.28 229 LYS B C 1
ATOM 12167 O O . LYS B 1 143 ? 38.593 59.161 -17.896 1.00 100.87 229 LYS B O 1
ATOM 12185 N N . SER B 1 144 ? 40.531 58.141 -17.355 1.00 136.88 230 SER B N 1
ATOM 12186 C CA . SER B 1 144 ? 40.155 56.834 -17.874 1.00 134.01 230 SER B CA 1
ATOM 12187 C C . SER B 1 144 ? 40.977 55.767 -17.165 1.00 133.78 230 SER B C 1
ATOM 12188 O O . SER B 1 144 ? 42.190 55.914 -17.005 1.00 137.69 230 SER B O 1
ATOM 12196 N N . ALA B 1 145 ? 40.310 54.697 -16.743 1.00 129.50 231 ALA B N 1
ATOM 12197 C CA . ALA B 1 145 ? 40.958 53.639 -15.974 1.00 128.29 231 ALA B CA 1
ATOM 12198 C C . ALA B 1 145 ? 40.502 52.254 -16.417 1.00 121.77 231 ALA B C 1
ATOM 12199 O O . ALA B 1 145 ? 39.530 52.116 -17.164 1.00 122.23 231 ALA B O 1
ATOM 12206 N N . LYS B 1 146 ? 41.211 51.235 -15.937 1.00 103.55 232 LYS B N 1
ATOM 12207 C CA . LYS B 1 146 ? 40.898 49.844 -16.250 1.00 96.92 232 LYS B CA 1
ATOM 12208 C C . LYS B 1 146 ? 40.796 49.016 -14.975 1.00 96.66 232 LYS B C 1
ATOM 12209 O O . LYS B 1 146 ? 41.591 49.180 -14.050 1.00 95.39 232 LYS B O 1
ATOM 12228 N N . VAL B 1 147 ? 39.817 48.118 -14.938 1.00 104.07 233 VAL B N 1
ATOM 12229 C CA . VAL B 1 147 ? 39.612 47.262 -13.779 1.00 105.28 233 VAL B CA 1
ATOM 12230 C C . VAL B 1 147 ? 40.717 46.221 -13.695 1.00 109.55 233 VAL B C 1
ATOM 12231 O O . VAL B 1 147 ? 41.032 45.555 -14.682 1.00 109.36 233 VAL B O 1
ATOM 12244 N N . VAL B 1 148 ? 41.296 46.091 -12.506 1.00 116.57 234 VAL B N 1
ATOM 12245 C CA . VAL B 1 148 ? 42.400 45.167 -12.276 1.00 119.78 234 VAL B CA 1
ATOM 12246 C C . VAL B 1 148 ? 42.060 44.161 -11.181 1.00 119.01 234 VAL B C 1
ATOM 12247 O O . VAL B 1 148 ? 42.798 43.200 -10.963 1.00 124.92 234 VAL B O 1
ATOM 12260 N N . TYR B 1 149 ? 40.945 44.385 -10.493 1.00 104.99 235 TYR B N 1
ATOM 12261 C CA . TYR B 1 149 ? 40.519 43.491 -9.425 1.00 102.05 235 TYR B CA 1
ATOM 12262 C C . TYR B 1 149 ? 39.082 43.798 -9.022 1.00 98.56 235 TYR B C 1
ATOM 12263 O O . TYR B 1 149 ? 38.540 44.844 -9.376 1.00 96.98 235 TYR B O 1
ATOM 12281 N N . ILE B 1 150 ? 38.475 42.873 -8.284 1.00 95.30 236 ILE B N 1
ATOM 12282 C CA . ILE B 1 150 ? 37.111 43.028 -7.793 1.00 91.36 236 ILE B CA 1
ATOM 12283 C C . ILE B 1 150 ? 37.054 42.646 -6.313 1.00 96.16 236 ILE B C 1
ATOM 12284 O O . ILE B 1 150 ? 37.009 41.467 -5.958 1.00 93.65 236 ILE B O 1
ATOM 12300 N N . LEU B 1 151 ? 37.069 43.660 -5.450 1.00 105.98 237 LEU B N 1
ATOM 12301 C CA . LEU B 1 151 ? 37.191 43.447 -4.010 1.00 110.99 237 LEU B CA 1
ATOM 12302 C C . LEU B 1 151 ? 35.969 42.791 -3.381 1.00 112.91 237 LEU B C 1
ATOM 12303 O O . LEU B 1 151 ? 36.100 42.013 -2.436 1.00 112.75 237 LEU B O 1
ATOM 12319 N N . GLU B 1 152 ? 34.785 43.098 -3.902 1.00 121.19 238 GLU B N 1
ATOM 12320 C CA . GLU B 1 152 ? 33.558 42.509 -3.377 1.00 121.95 238 GLU B CA 1
ATOM 12321 C C . GLU B 1 152 ? 32.502 42.337 -4.464 1.00 114.23 238 GLU B C 1
ATOM 12322 O O . GLU B 1 152 ? 32.135 43.291 -5.152 1.00 115.86 238 GLU B O 1
ATOM 12334 N N . LYS B 1 153 ? 32.023 41.106 -4.605 1.00 94.63 239 LYS B N 1
ATOM 12335 C CA . LYS B 1 153 ? 30.990 40.777 -5.576 1.00 83.47 239 LYS B CA 1
ATOM 12336 C C . LYS B 1 153 ? 29.608 41.012 -4.969 1.00 75.69 239 LYS B C 1
ATOM 12337 O O . LYS B 1 153 ? 29.142 40.224 -4.144 1.00 74.42 239 LYS B O 1
ATOM 12356 N N . LYS B 1 154 ? 28.962 42.101 -5.381 1.00 70.21 240 LYS B N 1
ATOM 12357 C CA . LYS B 1 154 ? 27.677 42.506 -4.811 1.00 67.06 240 LYS B CA 1
ATOM 12358 C C . LYS B 1 154 ? 26.484 42.246 -5.735 1.00 64.52 240 LYS B C 1
ATOM 12359 O O . LYS B 1 154 ? 25.348 42.161 -5.268 1.00 59.46 240 LYS B O 1
ATOM 12378 N N . HIS B 1 155 ? 26.738 42.125 -7.036 1.00 73.41 241 HIS B N 1
ATOM 12379 C CA . HIS B 1 155 ? 25.688 41.768 -7.988 1.00 73.62 241 HIS B CA 1
ATOM 12380 C C . HIS B 1 155 ? 25.203 40.359 -7.670 1.00 73.09 241 HIS B C 1
ATOM 12381 O O . HIS B 1 155 ? 25.974 39.531 -7.188 1.00 76.39 241 HIS B O 1
ATOM 12394 N N . SER B 1 156 ? 23.926 40.088 -7.922 1.00 64.59 242 SER B N 1
ATOM 12395 C CA . SER B 1 156 ? 23.340 38.801 -7.556 1.00 63.76 242 SER B CA 1
ATOM 12396 C C . SER B 1 156 ? 23.895 37.650 -8.386 1.00 68.15 242 SER B C 1
ATOM 12397 O O . SER B 1 156 ? 23.769 36.487 -8.001 1.00 67.81 242 SER B O 1
ATOM 12405 N N . ARG B 1 157 ? 24.515 37.986 -9.514 1.00 75.41 243 ARG B N 1
ATOM 12406 C CA . ARG B 1 157 ? 25.001 37.005 -10.485 1.00 80.44 243 ARG B CA 1
ATOM 12407 C C . ARG B 1 157 ? 23.877 36.048 -10.866 1.00 78.61 243 ARG B C 1
ATOM 12408 O O . ARG B 1 157 ? 24.081 34.846 -11.043 1.00 82.67 243 ARG B O 1
ATOM 12429 N N . ALA B 1 158 ? 22.682 36.618 -10.983 1.00 64.04 244 ALA B N 1
ATOM 12430 C CA . ALA B 1 158 ? 21.498 35.897 -11.429 1.00 61.11 244 ALA B CA 1
ATOM 12431 C C . ALA B 1 158 ? 20.679 36.852 -12.282 1.00 56.75 244 ALA B C 1
ATOM 12432 O O . ALA B 1 158 ? 20.564 38.029 -11.947 1.00 57.83 244 ALA B O 1
ATOM 12439 N N . ALA B 1 159 ? 20.131 36.362 -13.390 1.00 51.81 245 ALA B N 1
ATOM 12440 C CA . ALA B 1 159 ? 19.459 37.246 -14.340 1.00 51.79 245 ALA B CA 1
ATOM 12441 C C . ALA B 1 159 ? 18.249 36.611 -15.007 1.00 55.89 245 ALA B C 1
ATOM 12442 O O . ALA B 1 159 ? 18.162 35.390 -15.149 1.00 49.85 245 ALA B O 1
ATOM 12449 N N . THR B 1 160 ? 17.317 37.472 -15.407 1.00 84.40 246 THR B N 1
ATOM 12450 C CA . THR B 1 160 ? 16.146 37.077 -16.176 1.00 91.69 246 THR B CA 1
ATOM 12451 C C . THR B 1 160 ? 16.413 37.317 -17.656 1.00 90.67 246 THR B C 1
ATOM 12452 O O . THR B 1 160 ? 16.853 38.401 -18.043 1.00 96.15 246 THR B O 1
ATOM 12463 N N . GLY B 1 161 ? 16.140 36.312 -18.483 1.00 70.71 247 GLY B N 1
ATOM 12464 C CA . GLY B 1 161 ? 16.419 36.412 -19.903 1.00 65.07 247 GLY B CA 1
ATOM 12465 C C . GLY B 1 161 ? 15.763 35.332 -20.741 1.00 62.45 247 GLY B C 1
ATOM 12466 O O . GLY B 1 161 ? 14.881 34.610 -20.270 1.00 60.89 247 GLY B O 1
ATOM 12470 N N . ILE B 1 162 ? 16.207 35.226 -21.992 1.00 64.73 248 ILE B N 1
ATOM 12471 C CA . ILE B 1 162 ? 15.604 34.320 -22.966 1.00 65.06 248 ILE B CA 1
ATOM 12472 C C . ILE B 1 162 ? 16.668 33.422 -23.602 1.00 62.62 248 ILE B C 1
ATOM 12473 O O . ILE B 1 162 ? 17.820 33.827 -23.760 1.00 63.70 248 ILE B O 1
ATOM 12489 N N . LEU B 1 163 ? 16.270 32.201 -23.955 1.00 53.01 249 LEU B N 1
ATOM 12490 C CA . LEU B 1 163 ? 17.187 31.209 -24.515 1.00 55.61 249 LEU B CA 1
ATOM 12491 C C . LEU B 1 163 ? 17.120 31.114 -26.043 1.00 62.77 249 LEU B C 1
ATOM 12492 O O . LEU B 1 163 ? 16.038 31.086 -26.636 1.00 58.74 249 LEU B O 1
ATOM 12508 N N . LYS B 1 164 ? 18.289 31.046 -26.673 1.00 85.83 250 LYS B N 1
ATOM 12509 C CA . LYS B 1 164 ? 18.381 30.849 -28.115 1.00 95.32 250 LYS B CA 1
ATOM 12510 C C . LYS B 1 164 ? 19.661 30.078 -28.443 1.00 93.72 250 LYS B C 1
ATOM 12511 O O . LYS B 1 164 ? 20.333 29.578 -27.541 1.00 95.28 250 LYS B O 1
ATOM 12530 N N . LEU B 1 165 ? 19.997 29.982 -29.726 1.00 87.14 251 LEU B N 1
ATOM 12531 C CA . LEU B 1 165 ? 21.220 29.301 -30.150 1.00 84.22 251 LEU B CA 1
ATOM 12532 C C . LEU B 1 165 ? 21.784 29.899 -31.438 1.00 81.55 251 LEU B C 1
ATOM 12533 O O . LEU B 1 165 ? 22.991 29.843 -31.686 1.00 80.08 251 LEU B O 1
ATOM 12549 N N . LEU B 1 173 ? 29.863 24.469 -37.048 1.00 120.76 259 LEU B N 1
ATOM 12550 C CA . LEU B 1 173 ? 29.908 25.317 -35.864 1.00 116.50 259 LEU B CA 1
ATOM 12551 C C . LEU B 1 173 ? 29.932 24.470 -34.595 1.00 117.44 259 LEU B C 1
ATOM 12552 O O . LEU B 1 173 ? 29.353 23.383 -34.556 1.00 116.21 259 LEU B O 1
ATOM 12567 N N . PHE B 1 174 ? 30.602 24.972 -33.560 1.00 126.59 260 PHE B N 1
ATOM 12568 C CA . PHE B 1 174 ? 30.656 24.287 -32.271 1.00 128.39 260 PHE B CA 1
ATOM 12569 C C . PHE B 1 174 ? 29.418 24.597 -31.430 1.00 123.75 260 PHE B C 1
ATOM 12570 O O . PHE B 1 174 ? 29.479 25.376 -30.477 1.00 124.73 260 PHE B O 1
ATOM 12587 N N . LYS B 1 175 ? 28.297 23.981 -31.798 1.00 107.03 261 LYS B N 1
ATOM 12588 C CA . LYS B 1 175 ? 27.027 24.183 -31.106 1.00 95.24 261 LYS B CA 1
ATOM 12589 C C . LYS B 1 175 ? 26.813 23.134 -30.020 1.00 92.14 261 LYS B C 1
ATOM 12590 O O . LYS B 1 175 ? 25.971 22.245 -30.161 1.00 87.77 261 LYS B O 1
ATOM 12609 N N . LYS B 1 176 ? 27.600 23.235 -28.953 1.00 99.30 262 LYS B N 1
ATOM 12610 C CA . LYS B 1 176 ? 27.407 22.411 -27.763 1.00 103.55 262 LYS B CA 1
ATOM 12611 C C . LYS B 1 176 ? 27.110 23.304 -26.562 1.00 106.50 262 LYS B C 1
ATOM 12612 O O . LYS B 1 176 ? 27.321 22.916 -25.412 1.00 105.90 262 LYS B O 1
ATOM 12631 N N . TYR B 1 177 ? 26.619 24.506 -26.854 1.00 114.77 263 TYR B N 1
ATOM 12632 C CA . TYR B 1 177 ? 26.159 25.453 -25.842 1.00 113.21 263 TYR B CA 1
ATOM 12633 C C . TYR B 1 177 ? 24.888 26.145 -26.326 1.00 110.03 263 TYR B C 1
ATOM 12634 O O . TYR B 1 177 ? 24.523 26.038 -27.498 1.00 117.85 263 TYR B O 1
ATOM 12652 N N . ALA B 1 178 ? 24.222 26.852 -25.419 1.00 82.00 264 ALA B N 1
ATOM 12653 C CA . ALA B 1 178 ? 23.094 27.710 -25.770 1.00 74.92 264 ALA B CA 1
ATOM 12654 C C . ALA B 1 178 ? 23.397 29.133 -25.312 1.00 72.69 264 ALA B C 1
ATOM 12655 O O . ALA B 1 178 ? 24.188 29.326 -24.391 1.00 72.10 264 ALA B O 1
ATOM 12662 N N . LEU B 1 179 ? 22.779 30.123 -25.951 1.00 75.59 265 LEU B N 1
ATOM 12663 C CA . LEU B 1 179 ? 23.020 31.524 -25.603 1.00 74.86 265 LEU B CA 1
ATOM 12664 C C . LEU B 1 179 ? 21.871 32.112 -24.786 1.00 71.19 265 LEU B C 1
ATOM 12665 O O . LEU B 1 179 ? 20.745 32.224 -25.271 1.00 71.18 265 LEU B O 1
ATOM 12681 N N . PHE B 1 180 ? 22.169 32.476 -23.543 1.00 69.10 266 PHE B N 1
ATOM 12682 C CA . PHE B 1 180 ? 21.206 33.144 -22.676 1.00 65.90 266 PHE B CA 1
ATOM 12683 C C . PHE B 1 180 ? 21.382 34.659 -22.776 1.00 62.30 266 PHE B C 1
ATOM 12684 O O . PHE B 1 180 ? 22.495 35.166 -22.629 1.00 63.16 266 PHE B O 1
ATOM 12701 N N . SER B 1 181 ? 20.287 35.371 -23.040 1.00 57.50 267 SER B N 1
ATOM 12702 C CA . SER B 1 181 ? 20.320 36.828 -23.185 1.00 53.20 267 SER B CA 1
ATOM 12703 C C . SER B 1 181 ? 19.566 37.529 -22.052 1.00 51.55 267 SER B C 1
ATOM 12704 O O . SER B 1 181 ? 18.336 37.596 -22.071 1.00 47.76 267 SER B O 1
ATOM 12712 N N . PRO B 1 182 ? 20.301 38.050 -21.056 1.00 57.60 268 PRO B N 1
ATOM 12713 C CA . PRO B 1 182 ? 19.658 38.784 -19.961 1.00 58.63 268 PRO B CA 1
ATOM 12714 C C . PRO B 1 182 ? 18.909 40.020 -20.437 1.00 58.44 268 PRO B C 1
ATOM 12715 O O . PRO B 1 182 ? 19.385 40.728 -21.325 1.00 60.41 268 PRO B O 1
ATOM 12726 N N . SER B 1 183 ? 17.747 40.272 -19.847 1.00 54.70 269 SER B N 1
ATOM 12727 C CA . SER B 1 183 ? 16.983 41.469 -20.155 1.00 53.75 269 SER B CA 1
ATOM 12728 C C . SER B 1 183 ? 17.783 42.701 -19.745 1.00 56.86 269 SER B C 1
ATOM 12729 O O . SER B 1 183 ? 17.751 43.726 -20.420 1.00 58.15 269 SER B O 1
ATOM 12737 N N . ASP B 1 184 ? 18.501 42.592 -18.632 1.00 60.40 270 ASP B N 1
ATOM 12738 C CA . ASP B 1 184 ? 19.378 43.665 -18.189 1.00 61.86 270 ASP B CA 1
ATOM 12739 C C . ASP B 1 184 ? 20.596 43.699 -19.086 1.00 62.70 270 ASP B C 1
ATOM 12740 O O . ASP B 1 184 ? 21.435 42.804 -19.045 1.00 63.27 270 ASP B O 1
ATOM 12749 N N . HIS B 1 185 ? 20.687 44.745 -19.894 1.00 63.47 271 HIS B N 1
ATOM 12750 C CA . HIS B 1 185 ? 21.770 44.889 -20.856 1.00 67.39 271 HIS B CA 1
ATOM 12751 C C . HIS B 1 185 ? 23.132 45.005 -20.175 1.00 65.87 271 HIS B C 1
ATOM 12752 O O . HIS B 1 185 ? 24.165 44.742 -20.789 1.00 63.60 271 HIS B O 1
ATOM 12765 N N . ARG B 1 186 ? 23.127 45.389 -18.903 1.00 69.84 272 ARG B N 1
ATOM 12766 C CA . ARG B 1 186 ? 24.362 45.547 -18.145 1.00 70.38 272 ARG B CA 1
ATOM 12767 C C . ARG B 1 186 ? 25.026 44.200 -17.872 1.00 65.69 272 ARG B C 1
ATOM 12768 O O . ARG B 1 186 ? 26.244 44.118 -17.708 1.00 68.21 272 ARG B O 1
ATOM 12789 N N . VAL B 1 187 ? 24.214 43.149 -17.819 1.00 53.33 273 VAL B N 1
ATOM 12790 C CA . VAL B 1 187 ? 24.720 41.791 -17.657 1.00 52.29 273 VAL B CA 1
ATOM 12791 C C . VAL B 1 187 ? 25.115 41.225 -19.027 1.00 56.65 273 VAL B C 1
ATOM 12792 O O . VAL B 1 187 ? 24.386 41.398 -20.006 1.00 56.40 273 VAL B O 1
ATOM 12805 N N . PRO B 1 188 ? 26.271 40.547 -19.108 1.00 64.40 274 PRO B N 1
ATOM 12806 C CA . PRO B 1 188 ? 26.698 39.971 -20.387 1.00 67.24 274 PRO B CA 1
ATOM 12807 C C . PRO B 1 188 ? 25.877 38.749 -20.772 1.00 66.20 274 PRO B C 1
ATOM 12808 O O . PRO B 1 188 ? 25.196 38.178 -19.924 1.00 66.65 274 PRO B O 1
ATOM 12819 N N . ARG B 1 189 ? 25.938 38.352 -22.036 1.00 63.63 275 ARG B N 1
ATOM 12820 C CA . ARG B 1 189 ? 25.230 37.157 -22.471 1.00 61.88 275 ARG B CA 1
ATOM 12821 C C . ARG B 1 189 ? 25.972 35.934 -21.957 1.00 63.43 275 ARG B C 1
ATOM 12822 O O . ARG B 1 189 ? 27.194 35.954 -21.809 1.00 63.97 275 ARG B O 1
ATOM 12843 N N . ILE B 1 190 ? 25.215 34.880 -21.665 1.00 71.89 276 ILE B N 1
ATOM 12844 C CA . ILE B 1 190 ? 25.730 33.733 -20.928 1.00 72.82 276 ILE B CA 1
ATOM 12845 C C . ILE B 1 190 ? 25.596 32.446 -21.725 1.00 72.82 276 ILE B C 1
ATOM 12846 O O . ILE B 1 190 ? 24.553 32.184 -22.324 1.00 72.10 276 ILE B O 1
ATOM 12862 N N . TYR B 1 191 ? 26.656 31.643 -21.715 1.00 70.79 277 TYR B N 1
ATOM 12863 C CA . TYR B 1 191 ? 26.624 30.318 -22.320 1.00 73.61 277 TYR B CA 1
ATOM 12864 C C . TYR B 1 191 ? 26.033 29.317 -21.339 1.00 71.65 277 TYR B C 1
ATOM 12865 O O . TYR B 1 191 ? 26.439 29.257 -20.179 1.00 72.67 277 TYR B O 1
ATOM 12883 N N . VAL B 1 192 ? 25.067 28.541 -21.821 1.00 64.91 278 VAL B N 1
ATOM 12884 C CA . VAL B 1 192 ? 24.410 27.518 -21.020 1.00 66.89 278 VAL B CA 1
ATOM 12885 C C . VAL B 1 192 ? 24.650 26.137 -21.628 1.00 77.25 278 VAL B C 1
ATOM 12886 O O . VAL B 1 192 ? 24.542 25.971 -22.843 1.00 74.13 278 VAL B O 1
ATOM 12899 N N . PRO B 1 193 ? 24.988 25.139 -20.789 1.00 102.73 279 PRO B N 1
ATOM 12900 C CA . PRO B 1 193 ? 25.121 23.778 -21.322 1.00 109.66 279 PRO B CA 1
ATOM 12901 C C . PRO B 1 193 ? 23.798 23.251 -21.872 1.00 109.53 279 PRO B C 1
ATOM 12902 O O . PRO B 1 193 ? 22.788 23.314 -21.176 1.00 111.02 279 PRO B O 1
ATOM 12913 N N . LEU B 1 194 ? 23.810 22.739 -23.099 1.00 99.69 280 LEU B N 1
ATOM 12914 C CA . LEU B 1 194 ? 22.595 22.232 -23.734 1.00 99.54 280 LEU B CA 1
ATOM 12915 C C . LEU B 1 194 ? 21.922 21.146 -22.896 1.00 101.52 280 LEU B C 1
ATOM 12916 O O . LEU B 1 194 ? 20.704 20.974 -22.954 1.00 99.96 280 LEU B O 1
ATOM 12932 N N . LYS B 1 195 ? 22.719 20.417 -22.121 1.00 105.85 281 LYS B N 1
ATOM 12933 C CA . LYS B 1 195 ? 22.207 19.337 -21.284 1.00 107.77 281 LYS B CA 1
ATOM 12934 C C . LYS B 1 195 ? 21.294 19.856 -20.169 1.00 110.00 281 LYS B C 1
ATOM 12935 O O . LYS B 1 195 ? 20.489 19.102 -19.620 1.00 107.85 281 LYS B O 1
ATOM 12954 N N . ASP B 1 196 ? 21.421 21.140 -19.838 1.00 127.50 282 ASP B N 1
ATOM 12955 C CA . ASP B 1 196 ? 20.577 21.762 -18.818 1.00 126.40 282 ASP B CA 1
ATOM 12956 C C . ASP B 1 196 ? 19.267 22.284 -19.402 1.00 115.70 282 ASP B C 1
ATOM 12957 O O . ASP B 1 196 ? 18.331 22.594 -18.664 1.00 116.61 282 ASP B O 1
ATOM 12966 N N . CYS B 1 197 ? 19.206 22.386 -20.726 1.00 92.86 283 CYS B N 1
ATOM 12967 C CA . CYS B 1 197 ? 18.051 22.977 -21.390 1.00 81.65 283 CYS B CA 1
ATOM 12968 C C . CYS B 1 197 ? 16.913 21.971 -21.539 1.00 75.99 283 CYS B C 1
ATOM 12969 O O . CYS B 1 197 ? 17.160 20.775 -21.680 1.00 80.43 283 CYS B O 1
ATOM 12977 N N . PRO B 1 198 ? 15.660 22.454 -21.519 1.00 60.25 284 PRO B N 1
ATOM 12978 C CA . PRO B 1 198 ? 14.502 21.565 -21.682 1.00 58.86 284 PRO B CA 1
ATOM 12979 C C . PRO B 1 198 ? 14.533 20.766 -22.980 1.00 60.91 284 PRO B C 1
ATOM 12980 O O . PRO B 1 198 ? 15.009 21.264 -23.998 1.00 61.22 284 PRO B O 1
ATOM 12991 N N . GLN B 1 199 ? 14.041 19.534 -22.935 1.00 62.11 285 GLN B N 1
ATOM 12992 C CA . GLN B 1 199 ? 13.932 18.718 -24.135 1.00 64.53 285 GLN B CA 1
ATOM 12993 C C . GLN B 1 199 ? 13.099 19.429 -25.196 1.00 63.91 285 GLN B C 1
ATOM 12994 O O . GLN B 1 199 ? 13.414 19.374 -26.382 1.00 65.47 285 GLN B O 1
ATOM 13008 N N . ASP B 1 200 ? 12.038 20.102 -24.759 1.00 69.61 286 ASP B N 1
ATOM 13009 C CA . ASP B 1 200 ? 11.136 20.787 -25.678 1.00 70.48 286 ASP B CA 1
ATOM 13010 C C . ASP B 1 200 ? 11.821 21.968 -26.360 1.00 68.87 286 ASP B C 1
ATOM 13011 O O . ASP B 1 200 ? 11.439 22.369 -27.461 1.00 69.03 286 ASP B O 1
ATOM 13020 N N . PHE B 1 201 ? 12.841 22.511 -25.708 1.00 67.20 287 PHE B N 1
ATOM 13021 C CA . PHE B 1 201 ? 13.612 23.610 -26.275 1.00 68.32 287 PHE B CA 1
ATOM 13022 C C . PHE B 1 201 ? 14.528 23.091 -27.376 1.00 72.17 287 PHE B C 1
ATOM 13023 O O . PHE B 1 201 ? 14.755 23.761 -28.383 1.00 73.29 287 PHE B O 1
ATOM 13040 N N . MET B 1 202 ? 15.055 21.890 -27.169 1.00 72.78 288 MET B N 1
ATOM 13041 C CA . MET B 1 202 ? 15.915 21.251 -28.152 1.00 77.28 288 MET B CA 1
ATOM 13042 C C . MET B 1 202 ? 15.154 21.034 -29.456 1.00 80.94 288 MET B C 1
ATOM 13043 O O . MET B 1 202 ? 15.673 21.295 -30.542 1.00 83.96 288 MET B O 1
ATOM 13057 N N . THR B 1 203 ? 13.915 20.567 -29.333 1.00 78.58 289 THR B N 1
ATOM 13058 C CA . THR B 1 203 ? 13.091 20.240 -30.491 1.00 80.66 289 THR B CA 1
ATOM 13059 C C . THR B 1 203 ? 12.722 21.491 -31.286 1.00 77.77 289 THR B C 1
ATOM 13060 O O . THR B 1 203 ? 12.834 21.509 -32.514 1.00 80.78 289 THR B O 1
ATOM 13071 N N . ARG B 1 204 ? 12.289 22.531 -30.576 1.00 69.23 290 ARG B N 1
ATOM 13072 C CA . ARG B 1 204 ? 11.865 23.780 -31.200 1.00 65.84 290 ARG B CA 1
ATOM 13073 C C . ARG B 1 204 ? 12.229 24.978 -30.327 1.00 63.90 290 ARG B C 1
ATOM 13074 O O . ARG B 1 204 ? 11.405 25.443 -29.539 1.00 62.81 290 ARG B O 1
ATOM 13095 N N . PRO B 1 205 ? 13.462 25.491 -30.467 1.00 66.49 291 PRO B N 1
ATOM 13096 C CA . PRO B 1 205 ? 13.896 26.614 -29.626 1.00 65.41 291 PRO B CA 1
ATOM 13097 C C . PRO B 1 205 ? 13.049 27.881 -29.770 1.00 69.68 291 PRO B C 1
ATOM 13098 O O . PRO B 1 205 ? 12.962 28.653 -28.816 1.00 69.04 291 PRO B O 1
ATOM 13109 N N . LYS B 1 206 ? 12.437 28.099 -30.928 1.00 86.83 292 LYS B N 1
ATOM 13110 C CA . LYS B 1 206 ? 11.656 29.314 -31.139 1.00 90.13 292 LYS B CA 1
ATOM 13111 C C . LYS B 1 206 ? 10.324 29.288 -30.397 1.00 92.03 292 LYS B C 1
ATOM 13112 O O . LYS B 1 206 ? 9.647 30.310 -30.298 1.00 95.71 292 LYS B O 1
ATOM 13131 N N . ASP B 1 207 ? 9.942 28.128 -29.877 1.00 86.99 293 ASP B N 1
ATOM 13132 C CA . ASP B 1 207 ? 8.763 28.053 -29.022 1.00 86.70 293 ASP B CA 1
ATOM 13133 C C . ASP B 1 207 ? 9.016 28.836 -27.736 1.00 81.54 293 ASP B C 1
ATOM 13134 O O . ASP B 1 207 ? 8.080 29.288 -27.076 1.00 83.18 293 ASP B O 1
ATOM 13143 N N . PHE B 1 208 ? 10.292 29.002 -27.400 1.00 67.70 294 PHE B N 1
ATOM 13144 C CA . PHE B 1 208 ? 10.699 29.631 -26.150 1.00 62.36 294 PHE B CA 1
ATOM 13145 C C . PHE B 1 208 ? 11.200 31.051 -26.369 1.00 62.40 294 PHE B C 1
ATOM 13146 O O . PHE B 1 208 ? 11.907 31.608 -25.528 1.00 59.55 294 PHE B O 1
ATOM 13163 N N . ALA B 1 209 ? 10.822 31.634 -27.500 1.00 67.60 295 ALA B N 1
ATOM 13164 C CA . ALA B 1 209 ? 11.242 32.985 -27.848 1.00 68.99 295 ALA B CA 1
ATOM 13165 C C . ALA B 1 209 ? 10.705 34.017 -26.856 1.00 69.53 295 ALA B C 1
ATOM 13166 O O . ALA B 1 209 ? 11.288 35.087 -26.691 1.00 65.86 295 ALA B O 1
ATOM 13173 N N . ASN B 1 210 ? 9.593 33.688 -26.204 1.00 82.81 296 ASN B N 1
ATOM 13174 C CA . ASN B 1 210 ? 8.961 34.585 -25.241 1.00 84.31 296 ASN B CA 1
ATOM 13175 C C . ASN B 1 210 ? 8.844 33.941 -23.866 1.00 79.53 296 ASN B C 1
ATOM 13176 O O . ASN B 1 210 ? 7.943 34.266 -23.097 1.00 80.06 296 ASN B O 1
ATOM 13187 N N . THR B 1 211 ? 9.759 33.023 -23.572 1.00 68.61 297 THR B N 1
ATOM 13188 C CA . THR B 1 211 ? 9.772 32.312 -22.299 1.00 62.87 297 THR B CA 1
ATOM 13189 C C . THR B 1 211 ? 10.921 32.784 -21.415 1.00 59.70 297 THR B C 1
ATOM 13190 O O . THR B 1 211 ? 12.092 32.678 -21.788 1.00 58.02 297 THR B O 1
ATOM 13201 N N . LEU B 1 212 ? 10.577 33.297 -20.237 1.00 57.40 298 LEU B N 1
ATOM 13202 C CA . LEU B 1 212 ? 11.573 33.800 -19.299 1.00 55.99 298 LEU B CA 1
ATOM 13203 C C . LEU B 1 212 ? 12.227 32.688 -18.490 1.00 54.96 298 LEU B C 1
ATOM 13204 O O . LEU B 1 212 ? 11.546 31.898 -17.837 1.00 53.66 298 LEU B O 1
ATOM 13220 N N . PHE B 1 213 ? 13.555 32.648 -18.538 1.00 52.45 299 PHE B N 1
ATOM 13221 C CA . PHE B 1 213 ? 14.344 31.748 -17.707 1.00 52.64 299 PHE B CA 1
ATOM 13222 C C . PHE B 1 213 ? 15.184 32.542 -16.727 1.00 53.72 299 PHE B C 1
ATOM 13223 O O . PHE B 1 213 ? 15.440 33.728 -16.934 1.00 52.89 299 PHE B O 1
ATOM 13240 N N . ILE B 1 214 ? 15.600 31.882 -15.653 1.00 59.23 300 ILE B N 1
ATOM 13241 C CA . ILE B 1 214 ? 16.607 32.427 -14.755 1.00 60.02 300 ILE B CA 1
ATOM 13242 C C . ILE B 1 214 ? 17.911 31.674 -14.953 1.00 66.16 300 ILE B C 1
ATOM 13243 O O . ILE B 1 214 ? 17.925 30.443 -14.994 1.00 67.72 300 ILE B O 1
ATOM 13259 N N . CYS B 1 215 ? 18.999 32.424 -15.093 1.00 74.64 301 CYS B N 1
ATOM 13260 C CA . CYS B 1 215 ? 20.326 31.842 -15.245 1.00 79.19 301 CYS B CA 1
ATOM 13261 C C . CYS B 1 215 ? 21.280 32.473 -14.243 1.00 81.50 301 CYS B C 1
ATOM 13262 O O . CYS B 1 215 ? 21.258 33.687 -14.038 1.00 84.35 301 CYS B O 1
ATOM 13270 N N . ARG B 1 216 ? 22.107 31.643 -13.615 1.00 74.76 302 ARG B N 1
ATOM 13271 C CA . ARG B 1 216 ? 23.068 32.115 -12.625 1.00 75.77 302 ARG B CA 1
ATOM 13272 C C . ARG B 1 216 ? 24.493 32.014 -13.162 1.00 75.73 302 ARG B C 1
ATOM 13273 O O . ARG B 1 216 ? 24.953 30.935 -13.535 1.00 78.21 302 ARG B O 1
ATOM 13294 N N . ILE B 1 217 ? 25.187 33.146 -13.191 1.00 68.29 303 ILE B N 1
ATOM 13295 C CA . ILE B 1 217 ? 26.568 33.199 -13.653 1.00 65.50 303 ILE B CA 1
ATOM 13296 C C . ILE B 1 217 ? 27.495 32.520 -12.655 1.00 65.55 303 ILE B C 1
ATOM 13297 O O . ILE B 1 217 ? 27.671 33.003 -11.538 1.00 68.20 303 ILE B O 1
ATOM 13313 N N . ILE B 1 218 ? 28.086 31.403 -13.066 1.00 61.19 304 ILE B N 1
ATOM 13314 C CA . ILE B 1 218 ? 28.967 30.634 -12.194 1.00 64.17 304 ILE B CA 1
ATOM 13315 C C . ILE B 1 218 ? 30.447 30.938 -12.438 1.00 69.37 304 ILE B C 1
ATOM 13316 O O . ILE B 1 218 ? 31.291 30.658 -11.584 1.00 70.34 304 ILE B O 1
ATOM 13332 N N . ASP B 1 219 ? 30.760 31.515 -13.596 1.00 79.36 305 ASP B N 1
ATOM 13333 C CA . ASP B 1 219 ? 32.145 31.823 -13.940 1.00 81.92 305 ASP B CA 1
ATOM 13334 C C . ASP B 1 219 ? 32.226 32.710 -15.182 1.00 79.53 305 ASP B C 1
ATOM 13335 O O . ASP B 1 219 ? 31.252 32.854 -15.921 1.00 77.57 305 ASP B O 1
ATOM 13344 N N . TRP B 1 220 ? 33.394 33.307 -15.402 1.00 76.94 306 TRP B N 1
ATOM 13345 C CA . TRP B 1 220 ? 33.658 34.064 -16.620 1.00 75.15 306 TRP B CA 1
ATOM 13346 C C . TRP B 1 220 ? 35.157 34.070 -16.895 1.00 77.43 306 TRP B C 1
ATOM 13347 O O . TRP B 1 220 ? 35.886 34.920 -16.387 1.00 72.95 306 TRP B O 1
ATOM 13368 N N . LYS B 1 221 ? 35.615 33.115 -17.698 1.00 91.72 307 LYS B N 1
ATOM 13369 C CA . LYS B 1 221 ? 37.040 32.970 -17.975 1.00 98.20 307 LYS B CA 1
ATOM 13370 C C . LYS B 1 221 ? 37.530 34.066 -18.911 1.00 99.10 307 LYS B C 1
ATOM 13371 O O . LYS B 1 221 ? 36.772 34.578 -19.734 1.00 99.97 307 LYS B O 1
ATOM 13390 N N . GLU B 1 222 ? 38.805 34.416 -18.777 1.00 95.77 308 GLU B N 1
ATOM 13391 C CA . GLU B 1 222 ? 39.375 35.560 -19.479 1.00 95.32 308 GLU B CA 1
ATOM 13392 C C . GLU B 1 222 ? 39.433 35.381 -20.995 1.00 97.33 308 GLU B C 1
ATOM 13393 O O . GLU B 1 222 ? 39.485 36.365 -21.733 1.00 95.16 308 GLU B O 1
ATOM 13405 N N . ASP B 1 223 ? 39.395 34.138 -21.464 1.00 104.53 309 ASP B N 1
ATOM 13406 C CA . ASP B 1 223 ? 39.525 33.874 -22.894 1.00 109.62 309 ASP B CA 1
ATOM 13407 C C . ASP B 1 223 ? 38.180 33.917 -23.610 1.00 107.58 309 ASP B C 1
ATOM 13408 O O . ASP B 1 223 ? 38.127 34.099 -24.827 1.00 109.76 309 ASP B O 1
ATOM 13417 N N . CYS B 1 224 ? 37.098 33.757 -22.855 1.00 98.27 310 CYS B N 1
ATOM 13418 C CA . CYS B 1 224 ? 35.763 33.706 -23.441 1.00 96.18 310 CYS B CA 1
ATOM 13419 C C . CYS B 1 224 ? 35.082 35.070 -23.392 1.00 96.97 310 CYS B C 1
ATOM 13420 O O . CYS B 1 224 ? 35.118 35.756 -22.372 1.00 93.07 310 CYS B O 1
ATOM 13428 N N . ASN B 1 225 ? 34.465 35.457 -24.503 1.00 108.91 311 ASN B N 1
ATOM 13429 C CA . ASN B 1 225 ? 33.776 36.739 -24.596 1.00 111.32 311 ASN B CA 1
ATOM 13430 C C . ASN B 1 225 ? 32.506 36.740 -23.748 1.00 108.11 311 ASN B C 1
ATOM 13431 O O . ASN B 1 225 ? 32.154 37.748 -23.134 1.00 106.08 311 ASN B O 1
ATOM 13442 N N . PHE B 1 226 ? 31.826 35.597 -23.724 1.00 107.54 312 PHE B N 1
ATOM 13443 C CA . PHE B 1 226 ? 30.611 35.422 -22.935 1.00 103.48 312 PHE B CA 1
ATOM 13444 C C . PHE B 1 226 ? 30.927 34.724 -21.610 1.00 101.64 312 PHE B C 1
ATOM 13445 O O . PHE B 1 226 ? 32.038 34.232 -21.411 1.00 102.47 312 PHE B O 1
ATOM 13462 N N . ALA B 1 227 ? 29.948 34.692 -20.710 1.00 98.71 313 ALA B N 1
ATOM 13463 C CA . ALA B 1 227 ? 30.111 34.060 -19.399 1.00 99.04 313 ALA B CA 1
ATOM 13464 C C . ALA B 1 227 ? 29.455 32.679 -19.347 1.00 97.93 313 ALA B C 1
ATOM 13465 O O . ALA B 1 227 ? 28.547 32.384 -20.123 1.00 98.92 313 ALA B O 1
ATOM 13472 N N . LEU B 1 228 ? 29.930 31.836 -18.432 1.00 87.86 314 LEU B N 1
ATOM 13473 C CA . LEU B 1 228 ? 29.356 30.506 -18.224 1.00 86.66 314 LEU B CA 1
ATOM 13474 C C . LEU B 1 228 ? 28.299 30.564 -17.126 1.00 81.40 314 LEU B C 1
ATOM 13475 O O . LEU B 1 228 ? 28.486 31.249 -16.121 1.00 81.74 314 LEU B O 1
ATOM 13491 N N . GLY B 1 229 ? 27.199 29.836 -17.308 1.00 74.11 315 GLY B N 1
ATOM 13492 C CA . GLY B 1 229 ? 26.090 29.895 -16.371 1.00 71.71 315 GLY B CA 1
ATOM 13493 C C . GLY B 1 229 ? 25.311 28.606 -16.197 1.00 73.72 315 GLY B C 1
ATOM 13494 O O . GLY B 1 229 ? 25.448 27.667 -16.984 1.00 74.11 315 GLY B O 1
ATOM 13498 N N . GLN B 1 230 ? 24.487 28.578 -15.150 1.00 79.99 316 GLN B N 1
ATOM 13499 C CA . GLN B 1 230 ? 23.630 27.438 -14.841 1.00 83.49 316 GLN B CA 1
ATOM 13500 C C . GLN B 1 230 ? 22.161 27.839 -14.907 1.00 79.38 316 GLN B C 1
ATOM 13501 O O . GLN B 1 230 ? 21.706 28.689 -14.141 1.00 80.47 316 GLN B O 1
ATOM 13515 N N . LEU B 1 231 ? 21.427 27.219 -15.826 1.00 65.45 317 LEU B N 1
ATOM 13516 C CA . LEU B 1 231 ? 20.001 27.484 -15.985 1.00 61.69 317 LEU B CA 1
ATOM 13517 C C . LEU B 1 231 ? 19.227 27.090 -14.727 1.00 62.72 317 LEU B C 1
ATOM 13518 O O . LEU B 1 231 ? 19.226 25.926 -14.330 1.00 64.76 317 LEU B O 1
ATOM 13534 N N . ALA B 1 232 ? 18.578 28.065 -14.100 1.00 67.39 318 ALA B N 1
ATOM 13535 C CA . ALA B 1 232 ? 17.895 27.837 -12.830 1.00 71.64 318 ALA B CA 1
ATOM 13536 C C . ALA B 1 232 ? 16.513 27.208 -13.002 1.00 74.17 318 ALA B C 1
ATOM 13537 O O . ALA B 1 232 ? 16.249 26.123 -12.482 1.00 74.19 318 ALA B O 1
ATOM 13544 N N . LYS B 1 233 ? 15.630 27.901 -13.716 1.00 81.85 319 LYS B N 1
ATOM 13545 C CA . LYS B 1 233 ? 14.274 27.410 -13.943 1.00 81.78 319 LYS B CA 1
ATOM 13546 C C . LYS B 1 233 ? 13.541 28.244 -14.984 1.00 76.03 319 LYS B C 1
ATOM 13547 O O . LYS B 1 233 ? 14.025 29.292 -15.411 1.00 76.23 319 LYS B O 1
ATOM 13566 N N . SER B 1 234 ? 12.365 27.766 -15.376 1.00 67.69 320 SER B N 1
ATOM 13567 C CA . SER B 1 234 ? 11.477 28.502 -16.268 1.00 61.35 320 SER B CA 1
ATOM 13568 C C . SER B 1 234 ? 10.424 29.262 -15.465 1.00 55.29 320 SER B C 1
ATOM 13569 O O . SER B 1 234 ? 9.675 28.663 -14.698 1.00 57.69 320 SER B O 1
ATOM 13577 N N . LEU B 1 235 ? 10.365 30.577 -15.653 1.00 48.36 321 LEU B N 1
ATOM 13578 C CA . LEU B 1 235 ? 9.414 31.421 -14.931 1.00 43.84 321 LEU B CA 1
ATOM 13579 C C . LEU B 1 235 ? 8.058 31.474 -15.623 1.00 45.10 321 LEU B C 1
ATOM 13580 O O . LEU B 1 235 ? 7.017 31.502 -14.968 1.00 44.68 321 LEU B O 1
ATOM 13596 N N . GLY B 1 236 ? 8.084 31.509 -16.951 1.00 49.28 322 GLY B N 1
ATOM 13597 C CA . GLY B 1 236 ? 6.871 31.596 -17.742 1.00 49.19 322 GLY B CA 1
ATOM 13598 C C . GLY B 1 236 ? 7.007 32.608 -18.857 1.00 48.32 322 GLY B C 1
ATOM 13599 O O . GLY B 1 236 ? 8.109 33.061 -19.171 1.00 48.54 322 GLY B O 1
ATOM 13603 N N . GLN B 1 237 ? 5.878 32.973 -19.449 1.00 44.82 323 GLN B N 1
ATOM 13604 C CA . GLN B 1 237 ? 5.874 33.898 -20.570 1.00 44.12 323 GLN B CA 1
ATOM 13605 C C . GLN B 1 237 ? 6.205 35.318 -20.138 1.00 43.88 323 GLN B C 1
ATOM 13606 O O . GLN B 1 237 ? 5.745 35.791 -19.103 1.00 46.41 323 GLN B O 1
ATOM 13620 N N . ALA B 1 238 ? 7.021 35.988 -20.940 1.00 42.18 324 ALA B N 1
ATOM 13621 C CA . ALA B 1 238 ? 7.355 37.379 -20.698 1.00 42.06 324 ALA B CA 1
ATOM 13622 C C . ALA B 1 238 ? 6.096 38.227 -20.802 1.00 44.25 324 ALA B C 1
ATOM 13623 O O . ALA B 1 238 ? 5.216 37.945 -21.616 1.00 43.69 324 ALA B O 1
ATOM 13630 N N . GLY B 1 239 ? 6.003 39.251 -19.959 1.00 48.44 325 GLY B N 1
ATOM 13631 C CA . GLY B 1 239 ? 4.850 40.130 -19.964 1.00 52.81 325 GLY B CA 1
ATOM 13632 C C . GLY B 1 239 ? 3.818 39.703 -18.943 1.00 54.86 325 GLY B C 1
ATOM 13633 O O . GLY B 1 239 ? 2.938 40.480 -18.568 1.00 54.52 325 GLY B O 1
ATOM 13637 N N . GLU B 1 240 ? 3.921 38.453 -18.503 1.00 58.38 326 GLU B N 1
ATOM 13638 C CA . GLU B 1 240 ? 3.034 37.927 -17.480 1.00 59.57 326 GLU B CA 1
ATOM 13639 C C . GLU B 1 240 ? 3.489 38.422 -16.112 1.00 59.39 326 GLU B C 1
ATOM 13640 O O . GLU B 1 240 ? 4.688 38.492 -15.835 1.00 57.27 326 GLU B O 1
ATOM 13652 N N . ILE B 1 241 ? 2.530 38.748 -15.253 1.00 60.35 327 ILE B N 1
ATOM 13653 C CA . ILE B 1 241 ? 2.839 39.404 -13.988 1.00 60.39 327 ILE B CA 1
ATOM 13654 C C . ILE B 1 241 ? 3.687 38.529 -13.077 1.00 59.07 327 ILE B C 1
ATOM 13655 O O . ILE B 1 241 ? 4.789 38.916 -12.695 1.00 62.58 327 ILE B O 1
ATOM 13671 N N . GLU B 1 242 ? 3.178 37.352 -12.731 1.00 51.31 328 GLU B N 1
ATOM 13672 C CA . GLU B 1 242 ? 3.830 36.527 -11.722 1.00 49.60 328 GLU B CA 1
ATOM 13673 C C . GLU B 1 242 ? 5.200 36.018 -12.157 1.00 46.38 328 GLU B C 1
ATOM 13674 O O . GLU B 1 242 ? 6.137 36.024 -11.356 1.00 44.16 328 GLU B O 1
ATOM 13686 N N . PRO B 1 243 ? 5.333 35.584 -13.421 1.00 48.48 329 PRO B N 1
ATOM 13687 C CA . PRO B 1 243 ? 6.678 35.207 -13.868 1.00 48.93 329 PRO B CA 1
ATOM 13688 C C . PRO B 1 243 ? 7.652 36.389 -13.814 1.00 49.00 329 PRO B C 1
ATOM 13689 O O . PRO B 1 243 ? 8.789 36.228 -13.373 1.00 52.09 329 PRO B O 1
ATOM 13700 N N . GLU B 1 244 ? 7.206 37.564 -14.244 1.00 44.73 330 GLU B N 1
ATOM 13701 C CA . GLU B 1 244 ? 8.062 38.740 -14.228 1.00 43.98 330 GLU B CA 1
ATOM 13702 C C . GLU B 1 244 ? 8.413 39.148 -12.802 1.00 48.44 330 GLU B C 1
ATOM 13703 O O . GLU B 1 244 ? 9.537 39.566 -12.528 1.00 50.07 330 GLU B O 1
ATOM 13715 N N . THR B 1 245 ? 7.446 39.021 -11.898 1.00 51.79 331 THR B N 1
ATOM 13716 C CA . THR B 1 245 ? 7.655 39.353 -10.494 1.00 52.79 331 THR B CA 1
ATOM 13717 C C . THR B 1 245 ? 8.771 38.507 -9.897 1.00 57.55 331 THR B C 1
ATOM 13718 O O . THR B 1 245 ? 9.663 39.024 -9.223 1.00 59.23 331 THR B O 1
ATOM 13729 N N . GLU B 1 246 ? 8.710 37.201 -10.134 1.00 55.79 332 GLU B N 1
ATOM 13730 C CA . GLU B 1 246 ? 9.721 36.294 -9.612 1.00 56.03 332 GLU B CA 1
ATOM 13731 C C . GLU B 1 246 ? 11.078 36.596 -10.239 1.00 54.80 332 GLU B C 1
ATOM 13732 O O . GLU B 1 246 ? 12.120 36.414 -9.609 1.00 54.09 332 GLU B O 1
ATOM 13744 N N . GLY B 1 247 ? 11.056 37.065 -11.482 1.00 54.65 333 GLY B N 1
ATOM 13745 C CA . GLY B 1 247 ? 12.273 37.440 -12.175 1.00 54.81 333 GLY B CA 1
ATOM 13746 C C . GLY B 1 247 ? 12.945 38.619 -11.501 1.00 56.14 333 GLY B C 1
ATOM 13747 O O . GLY B 1 247 ? 14.159 38.625 -11.305 1.00 58.38 333 GLY B O 1
ATOM 13751 N N . ILE B 1 248 ? 12.150 39.622 -11.146 1.00 55.20 334 ILE B N 1
ATOM 13752 C CA . ILE B 1 248 ? 12.660 40.803 -10.463 1.00 52.97 334 ILE B CA 1
ATOM 13753 C C . ILE B 1 248 ? 13.230 40.453 -9.096 1.00 51.89 334 ILE B C 1
ATOM 13754 O O . ILE B 1 248 ? 14.326 40.889 -8.740 1.00 51.91 334 ILE B O 1
ATOM 13770 N N . LEU B 1 249 ? 12.481 39.661 -8.336 1.00 49.02 335 LEU B N 1
ATOM 13771 C CA . LEU B 1 249 ? 12.887 39.283 -6.991 1.00 48.42 335 LEU B CA 1
ATOM 13772 C C . LEU B 1 249 ? 14.220 38.551 -6.994 1.00 50.60 335 LEU B C 1
ATOM 13773 O O . LEU B 1 249 ? 15.140 38.924 -6.270 1.00 51.47 335 LEU B O 1
ATOM 13789 N N . THR B 1 250 ? 14.322 37.520 -7.823 1.00 53.80 336 THR B N 1
ATOM 13790 C CA . THR B 1 250 ? 15.510 36.678 -7.856 1.00 56.19 336 THR B CA 1
ATOM 13791 C C . THR B 1 250 ? 16.717 37.439 -8.387 1.00 57.08 336 THR B C 1
ATOM 13792 O O . THR B 1 250 ? 17.841 37.234 -7.930 1.00 58.77 336 THR B O 1
ATOM 13803 N N . GLU B 1 251 ? 16.479 38.319 -9.352 1.00 56.87 337 GLU B N 1
ATOM 13804 C CA . GLU B 1 251 ? 17.551 39.064 -9.992 1.00 57.04 337 GLU B CA 1
ATOM 13805 C C . GLU B 1 251 ? 18.203 40.035 -9.016 1.00 55.02 337 GLU B C 1
ATOM 13806 O O . GLU B 1 251 ? 19.377 40.371 -9.154 1.00 52.75 337 GLU B O 1
ATOM 13818 N N . TYR B 1 252 ? 17.441 40.461 -8.014 1.00 58.00 338 TYR B N 1
ATOM 13819 C CA . TYR B 1 252 ? 17.927 41.415 -7.020 1.00 56.64 338 TYR B CA 1
ATOM 13820 C C . TYR B 1 252 ? 18.202 40.745 -5.671 1.00 53.25 338 TYR B C 1
ATOM 13821 O O . TYR B 1 252 ? 18.459 41.419 -4.672 1.00 53.91 338 TYR B O 1
ATOM 13839 N N . GLY B 1 253 ? 18.157 39.415 -5.655 1.00 47.00 339 GLY B N 1
ATOM 13840 C CA . GLY B 1 253 ? 18.572 38.636 -4.500 1.00 48.59 339 GLY B CA 1
ATOM 13841 C C . GLY B 1 253 ? 17.622 38.659 -3.314 1.00 47.78 339 GLY B C 1
ATOM 13842 O O . GLY B 1 253 ? 18.038 38.433 -2.177 1.00 49.76 339 GLY B O 1
ATOM 13846 N N . VAL B 1 254 ? 16.345 38.915 -3.578 1.00 51.35 340 VAL B N 1
ATOM 13847 C CA . VAL B 1 254 ? 15.338 38.916 -2.530 1.00 52.66 340 VAL B CA 1
ATOM 13848 C C . VAL B 1 254 ? 14.910 37.491 -2.216 1.00 56.68 340 VAL B C 1
ATOM 13849 O O . VAL B 1 254 ? 14.331 36.809 -3.056 1.00 56.97 340 VAL B O 1
ATOM 13862 N N . ASP B 1 255 ? 15.200 37.055 -0.996 1.00 59.40 341 ASP B N 1
ATOM 13863 C CA . ASP B 1 255 ? 14.788 35.743 -0.515 1.00 58.70 341 ASP B CA 1
ATOM 13864 C C . ASP B 1 255 ? 13.296 35.728 -0.209 1.00 59.23 341 ASP B C 1
ATOM 13865 O O . ASP B 1 255 ? 12.857 36.340 0.765 1.00 62.66 341 ASP B O 1
ATOM 13874 N N . PHE B 1 256 ? 12.522 35.029 -1.036 1.00 55.18 342 PHE B N 1
ATOM 13875 C CA . PHE B 1 256 ? 11.078 34.934 -0.832 1.00 56.54 342 PHE B CA 1
ATOM 13876 C C . PHE B 1 256 ? 10.660 33.497 -0.528 1.00 56.53 342 PHE B C 1
ATOM 13877 O O . PHE B 1 256 ? 9.489 33.133 -0.664 1.00 57.01 342 PHE B O 1
ATOM 13894 N N . SER B 1 257 ? 11.624 32.689 -0.098 1.00 53.72 343 SER B N 1
ATOM 13895 C CA . SER B 1 257 ? 11.362 31.297 0.244 1.00 55.49 343 SER B CA 1
ATOM 13896 C C . SER B 1 257 ? 10.628 31.191 1.566 1.00 58.08 343 SER B C 1
ATOM 13897 O O . SER B 1 257 ? 10.599 32.139 2.348 1.00 58.84 343 SER B O 1
ATOM 13905 N N . ASP B 1 258 ? 10.033 30.030 1.810 1.00 59.71 344 ASP B N 1
ATOM 13906 C CA . ASP B 1 258 ? 9.461 29.736 3.116 1.00 62.79 344 ASP B CA 1
ATOM 13907 C C . ASP B 1 258 ? 10.567 29.718 4.154 1.00 65.20 344 ASP B C 1
ATOM 13908 O O . ASP B 1 258 ? 11.724 29.434 3.836 1.00 64.95 344 ASP B O 1
ATOM 13917 N N . PHE B 1 259 ? 10.206 30.033 5.394 1.00 67.79 345 PHE B N 1
ATOM 13918 C CA . PHE B 1 259 ? 11.158 30.028 6.492 1.00 70.70 345 PHE B CA 1
ATOM 13919 C C . PHE B 1 259 ? 11.452 28.596 6.916 1.00 73.58 345 PHE B C 1
ATOM 13920 O O . PHE B 1 259 ? 10.555 27.754 6.935 1.00 77.55 345 PHE B O 1
ATOM 13937 N N . SER B 1 260 ? 12.709 28.319 7.245 1.00 75.15 346 SER B N 1
ATOM 13938 C CA . SER B 1 260 ? 13.107 26.976 7.649 1.00 78.29 346 SER B CA 1
ATOM 13939 C C . SER B 1 260 ? 12.460 26.592 8.976 1.00 82.44 346 SER B C 1
ATOM 13940 O O . SER B 1 260 ? 12.057 27.454 9.757 1.00 83.37 346 SER B O 1
ATOM 13948 N N . SER B 1 261 ? 12.360 25.291 9.224 1.00 87.97 347 SER B N 1
ATOM 13949 C CA . SER B 1 261 ? 11.752 24.797 10.452 1.00 92.37 347 SER B CA 1
ATOM 13950 C C . SER B 1 261 ? 12.585 25.196 11.665 1.00 99.78 347 SER B C 1
ATOM 13951 O O . SER B 1 261 ? 12.050 25.403 12.754 1.00 101.16 347 SER B O 1
ATOM 13959 N N . GLU B 1 262 ? 13.894 25.313 11.470 1.00 115.02 348 GLU B N 1
ATOM 13960 C CA . GLU B 1 262 ? 14.794 25.709 12.548 1.00 120.87 348 GLU B CA 1
ATOM 13961 C C . GLU B 1 262 ? 14.615 27.185 12.893 1.00 118.97 348 GLU B C 1
ATOM 13962 O O . GLU B 1 262 ? 15.117 27.656 13.913 1.00 125.81 348 GLU B O 1
ATOM 13974 N N . VAL B 1 263 ? 13.906 27.912 12.033 1.00 97.10 349 VAL B N 1
ATOM 13975 C CA . VAL B 1 263 ? 13.566 29.304 12.300 1.00 91.56 349 VAL B CA 1
ATOM 13976 C C . VAL B 1 263 ? 12.226 29.373 13.026 1.00 91.38 349 VAL B C 1
ATOM 13977 O O . VAL B 1 263 ? 12.070 30.130 13.985 1.00 93.74 349 VAL B O 1
ATOM 13990 N N . LEU B 1 264 ? 11.266 28.574 12.571 1.00 90.60 350 LEU B N 1
ATOM 13991 C CA . LEU B 1 264 ? 9.925 28.587 13.146 1.00 92.28 350 LEU B CA 1
ATOM 13992 C C . LEU B 1 264 ? 9.903 28.054 14.582 1.00 98.02 350 LEU B C 1
ATOM 13993 O O . LEU B 1 264 ? 8.932 28.258 15.309 1.00 100.28 350 LEU B O 1
ATOM 14009 N N . GLU B 1 265 ? 10.968 27.370 14.986 1.00 101.47 351 GLU B N 1
ATOM 14010 C CA . GLU B 1 265 ? 11.055 26.843 16.342 1.00 114.04 351 GLU B CA 1
ATOM 14011 C C . GLU B 1 265 ? 11.517 27.924 17.317 1.00 115.14 351 GLU B C 1
ATOM 14012 O O . GLU B 1 265 ? 11.418 27.755 18.535 1.00 115.07 351 GLU B O 1
ATOM 14024 N N . CYS B 1 266 ? 12.018 29.032 16.779 1.00 105.38 352 CYS B N 1
ATOM 14025 C CA . CYS B 1 266 ? 12.410 30.172 17.602 1.00 107.30 352 CYS B CA 1
ATOM 14026 C C . CYS B 1 266 ? 11.173 30.954 18.017 1.00 107.69 352 CYS B C 1
ATOM 14027 O O . CYS B 1 266 ? 11.221 31.782 18.927 1.00 110.50 352 CYS B O 1
ATOM 14035 N N . LEU B 1 267 ? 10.070 30.694 17.325 1.00 61.99 353 LEU B N 1
ATOM 14036 C CA . LEU B 1 267 ? 8.794 31.316 17.641 1.00 63.06 353 LEU B CA 1
ATOM 14037 C C . LEU B 1 267 ? 8.239 30.748 18.939 1.00 68.62 353 LEU B C 1
ATOM 14038 O O . LEU B 1 267 ? 8.631 29.660 19.356 1.00 68.21 353 LEU B O 1
ATOM 14054 N N . PRO B 1 268 ? 7.324 31.486 19.587 1.00 83.09 354 PRO B N 1
ATOM 14055 C CA . PRO B 1 268 ? 6.640 30.956 20.769 1.00 89.37 354 PRO B CA 1
ATOM 14056 C C . PRO B 1 268 ? 5.916 29.656 20.445 1.00 93.33 354 PRO B C 1
ATOM 14057 O O . PRO B 1 268 ? 5.390 29.522 19.337 1.00 95.63 354 PRO B O 1
ATOM 14068 N N . GLN B 1 269 ? 5.896 28.720 21.391 1.00 87.63 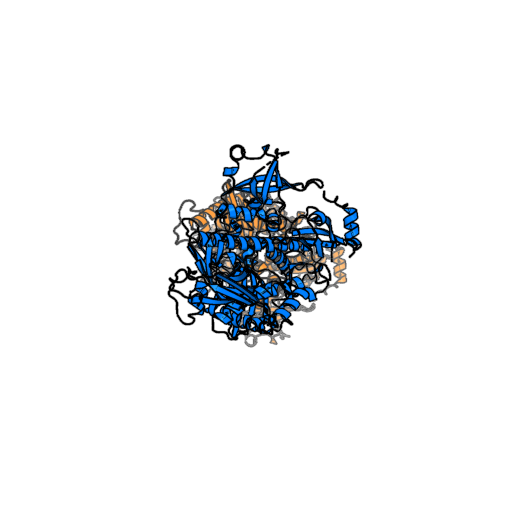355 GLN B N 1
ATOM 14069 C CA . GLN B 1 269 ? 5.361 27.386 21.140 1.00 88.16 355 GLN B CA 1
ATOM 14070 C C . GLN B 1 269 ? 3.998 27.164 21.789 1.00 86.23 355 GLN B C 1
ATOM 14071 O O . GLN B 1 269 ? 3.264 26.252 21.404 1.00 86.31 355 GLN B O 1
ATOM 14085 N N . SER B 1 270 ? 3.661 27.993 22.771 1.00 88.08 356 SER B N 1
ATOM 14086 C CA . SER B 1 270 ? 2.350 27.920 23.404 1.00 88.22 356 SER B CA 1
ATOM 14087 C C . SER B 1 270 ? 1.381 28.866 22.705 1.00 83.32 356 SER B C 1
ATOM 14088 O O . SER B 1 270 ? 1.412 30.072 22.936 1.00 79.90 356 SER B O 1
ATOM 14096 N N . LEU B 1 271 ? 0.520 28.307 21.858 1.00 74.86 357 LEU B N 1
ATOM 14097 C CA . LEU B 1 271 ? -0.428 29.099 21.082 1.00 66.17 357 LEU B CA 1
ATOM 14098 C C . LEU B 1 271 ? -1.871 28.754 21.452 1.00 67.77 357 LEU B C 1
ATOM 14099 O O . LEU B 1 271 ? -2.159 27.616 21.820 1.00 70.37 357 LEU B O 1
ATOM 14115 N N . PRO B 1 272 ? -2.785 29.736 21.370 1.00 67.08 358 PRO B N 1
ATOM 14116 C CA . PRO B 1 272 ? -2.566 31.159 21.074 1.00 66.43 358 PRO B CA 1
ATOM 14117 C C . PRO B 1 272 ? -1.778 31.854 22.182 1.00 68.02 358 PRO B C 1
ATOM 14118 O O . PRO B 1 272 ? -2.097 31.705 23.365 1.00 69.88 358 PRO B O 1
ATOM 14129 N N . TRP B 1 273 ? -0.753 32.604 21.789 1.00 68.28 359 TRP B N 1
ATOM 14130 C CA . TRP B 1 273 ? 0.208 33.159 22.735 1.00 66.75 359 TRP B CA 1
ATOM 14131 C C . TRP B 1 273 ? -0.347 34.335 23.522 1.00 65.02 359 TRP B C 1
ATOM 14132 O O . TRP B 1 273 ? -0.868 35.297 22.949 1.00 59.17 359 TRP B O 1
ATOM 14153 N N . THR B 1 274 ? -0.220 34.240 24.842 1.00 71.06 360 THR B N 1
ATOM 14154 C CA . THR B 1 274 ? -0.597 35.314 25.752 1.00 69.64 360 THR B CA 1
ATOM 14155 C C . THR B 1 274 ? 0.644 35.804 26.492 1.00 68.98 360 THR B C 1
ATOM 14156 O O . THR B 1 274 ? 1.601 35.052 26.677 1.00 69.07 360 THR B O 1
ATOM 14167 N N . ILE B 1 275 ? 0.631 37.070 26.892 1.00 71.93 361 ILE B N 1
ATOM 14168 C CA . ILE B 1 275 ? 1.769 37.668 27.580 1.00 73.37 361 ILE B CA 1
ATOM 14169 C C . ILE B 1 275 ? 1.950 37.047 28.972 1.00 76.99 361 ILE B C 1
ATOM 14170 O O . ILE B 1 275 ? 0.984 36.935 29.732 1.00 77.67 361 ILE B O 1
ATOM 14186 N N . PRO B 1 276 ? 3.189 36.641 29.316 1.00 67.51 362 PRO B N 1
ATOM 14187 C CA . PRO B 1 276 ? 3.397 36.084 30.659 1.00 67.60 362 PRO B CA 1
ATOM 14188 C C . PRO B 1 276 ? 3.111 37.113 31.748 1.00 67.98 362 PRO B C 1
ATOM 14189 O O . PRO B 1 276 ? 3.395 38.292 31.550 1.00 65.26 362 PRO B O 1
ATOM 14200 N N . PRO B 1 277 ? 2.562 36.673 32.890 1.00 74.99 363 PRO B N 1
ATOM 14201 C CA . PRO B 1 277 ? 2.093 37.607 33.921 1.00 74.90 363 PRO B CA 1
ATOM 14202 C C . PRO B 1 277 ? 3.198 38.459 34.547 1.00 74.18 363 PRO B C 1
ATOM 14203 O O . PRO B 1 277 ? 2.953 39.629 34.841 1.00 69.10 363 PRO B O 1
ATOM 14214 N N . ASP B 1 278 ? 4.384 37.890 34.740 1.00 81.27 364 ASP B N 1
ATOM 14215 C CA . ASP B 1 278 ? 5.482 38.613 35.376 1.00 80.74 364 ASP B CA 1
ATOM 14216 C C . ASP B 1 278 ? 5.893 39.849 34.584 1.00 79.70 364 ASP B C 1
ATOM 14217 O O . ASP B 1 278 ? 6.416 40.806 35.153 1.00 80.14 364 ASP B O 1
ATOM 14226 N N . GLU B 1 279 ? 5.654 39.830 33.277 1.00 76.65 365 GLU B N 1
ATOM 14227 C CA . GLU B 1 279 ? 6.012 40.956 32.423 1.00 73.71 365 GLU B CA 1
ATOM 14228 C C . GLU B 1 279 ? 5.129 42.167 32.689 1.00 73.01 365 GLU B C 1
ATOM 14229 O O . GLU B 1 279 ? 5.597 43.302 32.622 1.00 73.35 365 GLU B O 1
ATOM 14241 N N . VAL B 1 280 ? 3.856 41.927 32.983 1.00 71.41 366 VAL B N 1
ATOM 14242 C CA . VAL B 1 280 ? 2.907 43.018 33.183 1.00 72.28 366 VAL B CA 1
ATOM 14243 C C . VAL B 1 280 ? 3.368 43.949 34.305 1.00 76.39 366 VAL B C 1
ATOM 14244 O O . VAL B 1 280 ? 3.196 45.167 34.223 1.00 74.33 366 VAL B O 1
ATOM 14257 N N . GLY B 1 281 ? 3.960 43.371 35.347 1.00 81.77 367 GLY B N 1
ATOM 14258 C CA . GLY B 1 281 ? 4.482 44.152 36.453 1.00 82.96 367 GLY B CA 1
ATOM 14259 C C . GLY B 1 281 ? 5.727 44.919 36.053 1.00 82.84 367 GLY B C 1
ATOM 14260 O O . GLY B 1 281 ? 5.915 46.073 36.441 1.00 81.12 367 GLY B O 1
ATOM 14264 N N . LYS B 1 282 ? 6.571 44.273 35.255 1.00 89.37 368 LYS B N 1
ATOM 14265 C CA . LYS B 1 282 ? 7.847 44.847 34.844 1.00 91.92 368 LYS B CA 1
ATOM 14266 C C . LYS B 1 282 ? 7.690 46.045 33.909 1.00 86.58 368 LYS B C 1
ATOM 14267 O O . LYS B 1 282 ? 8.567 46.907 33.848 1.00 86.34 368 LYS B O 1
ATOM 14286 N N . ARG B 1 283 ? 6.577 46.092 33.183 1.00 81.40 369 ARG B N 1
ATOM 14287 C CA . ARG B 1 283 ? 6.356 47.125 32.175 1.00 76.95 369 ARG B CA 1
ATOM 14288 C C . ARG B 1 283 ? 5.288 48.108 32.638 1.00 75.81 369 ARG B C 1
ATOM 14289 O O . ARG B 1 283 ? 4.466 47.778 33.491 1.00 81.24 369 ARG B O 1
ATOM 14310 N N . ARG B 1 284 ? 5.295 49.308 32.064 1.00 63.91 370 ARG B N 1
ATOM 14311 C CA . ARG B 1 284 ? 4.284 50.312 32.380 1.00 63.06 370 ARG B CA 1
ATOM 14312 C C . ARG B 1 284 ? 2.979 50.024 31.648 1.00 59.77 370 ARG B C 1
ATOM 14313 O O . ARG B 1 284 ? 2.924 50.068 30.425 1.00 61.37 370 ARG B O 1
ATOM 14334 N N . ASP B 1 285 ? 1.928 49.739 32.407 1.00 58.76 371 ASP B N 1
ATOM 14335 C CA . ASP B 1 285 ? 0.667 49.281 31.836 1.00 57.35 371 ASP B CA 1
ATOM 14336 C C . ASP B 1 285 ? -0.206 50.421 31.310 1.00 55.67 371 ASP B C 1
ATOM 14337 O O . ASP B 1 285 ? -0.945 51.055 32.063 1.00 56.79 371 ASP B O 1
ATOM 14346 N N . LEU B 1 286 ? -0.131 50.647 30.002 1.00 60.37 372 LEU B N 1
ATOM 14347 C CA . LEU B 1 286 ? -0.877 51.719 29.347 1.00 58.36 372 LEU B CA 1
ATOM 14348 C C . LEU B 1 286 ? -2.144 51.199 28.670 1.00 58.22 372 LEU B C 1
ATOM 14349 O O . LEU B 1 286 ? -2.780 51.917 27.900 1.00 57.08 372 LEU B O 1
ATOM 14365 N N . ARG B 1 287 ? -2.513 49.957 28.972 1.00 58.14 373 ARG B N 1
ATOM 14366 C CA . ARG B 1 287 ? -3.643 49.303 28.319 1.00 57.85 373 ARG B CA 1
ATOM 14367 C C . ARG B 1 287 ? -4.956 50.048 28.538 1.00 61.67 373 ARG B C 1
ATOM 14368 O O . ARG B 1 287 ? -5.877 49.957 27.725 1.00 59.98 373 ARG B O 1
ATOM 14389 N N . LYS B 1 288 ? -5.033 50.789 29.637 1.00 68.59 374 LYS B N 1
ATOM 14390 C CA . LYS B 1 288 ? -6.247 51.513 29.985 1.00 73.25 374 LYS B CA 1
ATOM 14391 C C . LYS B 1 288 ? -6.327 52.853 29.260 1.00 73.80 374 LYS B C 1
ATOM 14392 O O . LYS B 1 288 ? -7.409 53.421 29.111 1.00 74.61 374 LYS B O 1
ATOM 14411 N N . ASP B 1 289 ? -5.180 53.350 28.807 1.00 75.21 375 ASP B N 1
ATOM 14412 C CA . ASP B 1 289 ? -5.119 54.624 28.100 1.00 73.95 375 ASP B CA 1
ATOM 14413 C C . ASP B 1 289 ? -5.641 54.493 26.673 1.00 71.88 375 ASP B C 1
ATOM 14414 O O . ASP B 1 289 ? -5.642 53.403 26.099 1.00 73.22 375 ASP B O 1
ATOM 14423 N N . CYS B 1 290 ? -6.077 55.613 26.104 1.00 66.11 376 CYS B N 1
ATOM 14424 C CA . CYS B 1 290 ? -6.586 55.632 24.736 1.00 62.06 376 CYS B CA 1
ATOM 14425 C C . CYS B 1 290 ? -5.449 55.671 23.722 1.00 57.31 376 CYS B C 1
ATOM 14426 O O . CYS B 1 290 ? -4.880 56.729 23.451 1.00 55.69 376 CYS B O 1
ATOM 14434 N N . ILE B 1 291 ? -5.132 54.503 23.174 1.00 53.67 377 ILE B N 1
ATOM 14435 C CA . ILE B 1 291 ? -4.062 54.352 22.193 1.00 51.48 377 ILE B CA 1
ATOM 14436 C C . ILE B 1 291 ? -4.623 53.712 20.932 1.00 50.99 377 ILE B C 1
ATOM 14437 O O . ILE B 1 291 ? -5.464 52.819 21.008 1.00 55.07 377 ILE B O 1
ATOM 14453 N N . PHE B 1 292 ? -4.147 54.159 19.775 1.00 46.70 378 PHE B N 1
ATOM 14454 C CA . PHE B 1 292 ? -4.632 53.647 18.495 1.00 43.40 378 PHE B CA 1
ATOM 14455 C C . PHE B 1 292 ? -3.539 53.691 17.442 1.00 41.87 378 PHE B C 1
ATOM 14456 O O . PHE B 1 292 ? -2.433 54.167 17.702 1.00 41.29 378 PHE B O 1
ATOM 14473 N N . THR B 1 293 ? -3.864 53.175 16.260 1.00 51.19 379 THR B N 1
ATOM 14474 C CA . THR B 1 293 ? -2.928 53.109 15.144 1.00 53.70 379 THR B CA 1
ATOM 14475 C C . THR B 1 293 ? -3.482 53.845 13.937 1.00 50.12 379 THR B C 1
ATOM 14476 O O . THR B 1 293 ? -4.696 53.957 13.772 1.00 51.58 379 THR B O 1
ATOM 14487 N N . ILE B 1 294 ? -2.582 54.365 13.112 1.00 44.59 380 ILE B N 1
ATOM 14488 C CA . ILE B 1 294 ? -2.964 54.999 11.855 1.00 46.89 380 ILE B CA 1
ATOM 14489 C C . ILE B 1 294 ? -2.070 54.471 10.734 1.00 44.58 380 ILE B C 1
ATOM 14490 O O . ILE B 1 294 ? -0.850 54.650 10.761 1.00 41.22 380 ILE B O 1
ATOM 14506 N N . ASP B 1 295 ? -2.691 53.796 9.768 1.00 49.28 381 ASP B N 1
ATOM 14507 C CA . ASP B 1 295 ? -1.976 53.134 8.673 1.00 48.40 381 ASP B CA 1
ATOM 14508 C C . ASP B 1 295 ? -2.838 53.106 7.404 1.00 48.31 381 ASP B C 1
ATOM 14509 O O . ASP B 1 295 ? -3.965 53.594 7.410 1.00 46.85 381 ASP B O 1
ATOM 14518 N N . PRO B 1 296 ? -2.305 52.562 6.297 1.00 52.11 382 PRO B N 1
ATOM 14519 C CA . PRO B 1 296 ? -3.169 52.348 5.132 1.00 52.45 382 PRO B CA 1
ATOM 14520 C C . PRO B 1 296 ? -4.286 51.358 5.432 1.00 57.14 382 PRO B C 1
ATOM 14521 O O . PRO B 1 296 ? -4.142 50.537 6.339 1.00 60.69 382 PRO B O 1
ATOM 14532 N N . SER B 1 297 ? -5.377 51.425 4.677 1.00 56.47 383 SER B N 1
ATOM 14533 C CA . SER B 1 297 ? -6.511 50.536 4.897 1.00 58.36 383 SER B CA 1
ATOM 14534 C C . SER B 1 297 ? -6.105 49.071 4.745 1.00 60.55 383 SER B C 1
ATOM 14535 O O . SER B 1 297 ? -6.701 48.183 5.357 1.00 60.52 383 SER B O 1
ATOM 14543 N N . THR B 1 298 ? -5.081 48.833 3.929 1.00 60.89 384 THR B N 1
ATOM 14544 C CA . THR B 1 298 ? -4.657 47.482 3.581 1.00 59.14 384 THR B CA 1
ATOM 14545 C C . THR B 1 298 ? -3.486 46.985 4.425 1.00 56.76 384 THR B C 1
ATOM 14546 O O . THR B 1 298 ? -2.908 45.939 4.133 1.00 57.75 384 THR B O 1
ATOM 14557 N N . ALA B 1 299 ? -3.140 47.734 5.467 1.00 51.47 385 ALA B N 1
ATOM 14558 C CA . ALA B 1 299 ? -1.985 47.412 6.303 1.00 49.78 385 ALA B CA 1
ATOM 14559 C C . ALA B 1 299 ? -2.175 46.081 7.029 1.00 57.72 385 ALA B C 1
ATOM 14560 O O . ALA B 1 299 ? -3.239 45.825 7.595 1.00 54.49 385 ALA B O 1
ATOM 14567 N N . ARG B 1 300 ? -1.138 45.245 7.005 1.00 81.53 386 ARG B N 1
ATOM 14568 C CA . ARG B 1 300 ? -1.182 43.917 7.619 1.00 91.88 386 ARG B CA 1
ATOM 14569 C C . ARG B 1 300 ? -0.238 43.807 8.819 1.00 88.06 386 ARG B C 1
ATOM 14570 O O . ARG B 1 300 ? -0.414 42.932 9.670 1.00 93.00 386 ARG B O 1
ATOM 14591 N N . ASP B 1 301 ? 0.761 44.686 8.877 1.00 66.69 387 ASP B N 1
ATOM 14592 C CA . ASP B 1 301 ? 1.729 44.695 9.974 1.00 60.35 387 ASP B CA 1
ATOM 14593 C C . ASP B 1 301 ? 1.859 46.086 10.588 1.00 54.23 387 ASP B C 1
ATOM 14594 O O . ASP B 1 301 ? 2.637 46.917 10.125 1.00 51.80 387 ASP B O 1
ATOM 14603 N N . LEU B 1 302 ? 1.094 46.324 11.648 1.00 51.09 388 LEU B N 1
ATOM 14604 C CA . LEU B 1 302 ? 1.070 47.623 12.309 1.00 44.17 388 LEU B CA 1
ATOM 14605 C C . LEU B 1 302 ? 2.221 47.767 13.305 1.00 42.11 388 LEU B C 1
ATOM 14606 O O . LEU B 1 302 ? 2.233 47.119 14.354 1.00 40.36 388 LEU B O 1
ATOM 14622 N N . ASN B 1 303 ? 3.179 48.628 12.980 1.00 43.42 389 ASN B N 1
ATOM 14623 C CA . ASN B 1 303 ? 4.375 48.797 13.802 1.00 45.99 389 ASN B CA 1
ATOM 14624 C C . ASN B 1 303 ? 4.217 49.837 14.913 1.00 50.35 389 ASN B C 1
ATOM 14625 O O . ASN B 1 303 ? 4.745 49.666 16.010 1.00 52.70 389 ASN B O 1
ATOM 14636 N N . ASP B 1 304 ? 3.491 50.912 14.623 1.00 53.78 390 ASP B N 1
ATOM 14637 C CA . ASP B 1 304 ? 3.429 52.056 15.523 1.00 55.27 390 ASP B CA 1
ATOM 14638 C C . ASP B 1 304 ? 2.013 52.362 15.991 1.00 54.19 390 ASP B C 1
ATOM 14639 O O . ASP B 1 304 ? 1.046 52.185 15.248 1.00 56.14 390 ASP B O 1
ATOM 14648 N N . ALA B 1 305 ? 1.914 52.825 17.235 1.00 43.27 391 ALA B N 1
ATOM 14649 C CA . ALA B 1 305 ? 0.659 53.297 17.811 1.00 39.95 391 ALA B CA 1
ATOM 14650 C C . ALA B 1 305 ? 0.880 54.674 18.422 1.00 40.20 391 ALA B C 1
ATOM 14651 O O . ALA B 1 305 ? 2.009 55.035 18.761 1.00 40.11 391 ALA B O 1
ATOM 14658 N N . LEU B 1 306 ? -0.199 55.438 18.560 1.00 44.63 392 LEU B N 1
ATOM 14659 C CA . LEU B 1 306 ? -0.104 56.818 19.031 1.00 47.02 392 LEU B CA 1
ATOM 14660 C C . LEU B 1 306 ? -1.105 57.140 20.125 1.00 43.20 392 LEU B C 1
ATOM 14661 O O . LEU B 1 306 ? -2.162 56.519 20.233 1.00 43.86 392 LEU B O 1
ATOM 14677 N N . ALA B 1 307 ? -0.766 58.144 20.921 1.00 43.10 393 ALA B N 1
ATOM 14678 C CA . ALA B 1 307 ? -1.647 58.612 21.979 1.00 44.55 393 ALA B CA 1
ATOM 14679 C C . ALA B 1 307 ? -1.389 60.082 22.249 1.00 45.04 393 ALA B C 1
ATOM 14680 O O . ALA B 1 307 ? -0.288 60.583 22.027 1.00 44.49 393 ALA B O 1
ATOM 14687 N N . CYS B 1 308 ? -2.417 60.771 22.725 1.00 49.46 394 CYS B N 1
ATOM 14688 C CA . CYS B 1 308 ? -2.291 62.184 23.030 1.00 51.48 394 CYS B CA 1
ATOM 14689 C C . CYS B 1 308 ? -3.297 62.603 24.090 1.00 48.83 394 CYS B C 1
ATOM 14690 O O . CYS B 1 308 ? -4.508 62.502 23.893 1.00 49.43 394 CYS B O 1
ATOM 14698 N N . ARG B 1 309 ? -2.775 63.063 25.221 1.00 49.87 395 ARG B N 1
ATOM 14699 C CA . ARG B 1 309 ? -3.601 63.609 26.292 1.00 51.80 395 ARG B CA 1
ATOM 14700 C C . ARG B 1 309 ? -3.260 65.076 26.461 1.00 52.61 395 ARG B C 1
ATOM 14701 O O . ARG B 1 309 ? -2.088 65.454 26.441 1.00 52.15 395 ARG B O 1
ATOM 14722 N N . ARG B 1 310 ? -4.281 65.905 26.633 1.00 60.21 396 ARG B N 1
ATOM 14723 C CA . ARG B 1 310 ? -4.059 67.303 26.969 1.00 64.36 396 ARG B CA 1
ATOM 14724 C C . ARG B 1 310 ? -4.015 67.452 28.490 1.00 64.57 396 ARG B C 1
ATOM 14725 O O . ARG B 1 310 ? -4.977 67.126 29.185 1.00 64.60 396 ARG B O 1
ATOM 14746 N N . LEU B 1 311 ? -2.877 67.917 28.997 1.00 57.31 397 LEU B N 1
ATOM 14747 C CA . LEU B 1 311 ? -2.687 68.098 30.431 1.00 59.15 397 LEU B CA 1
ATOM 14748 C C . LEU B 1 311 ? -3.260 69.433 30.910 1.00 61.80 397 LEU B C 1
ATOM 14749 O O . LEU B 1 311 ? -3.497 70.344 30.113 1.00 61.97 397 LEU B O 1
ATOM 14765 N N . THR B 1 312 ? -3.482 69.536 32.217 1.00 68.37 398 THR B N 1
ATOM 14766 C CA . THR B 1 312 ? -4.154 70.695 32.808 1.00 72.04 398 THR B CA 1
ATOM 14767 C C . THR B 1 312 ? -3.384 72.002 32.647 1.00 74.04 398 THR B C 1
ATOM 14768 O O . THR B 1 312 ? -3.981 73.077 32.668 1.00 73.76 398 THR B O 1
ATOM 14779 N N . ASP B 1 313 ? -2.068 71.909 32.486 1.00 84.06 399 ASP B N 1
ATOM 14780 C CA . ASP B 1 313 ? -1.230 73.099 32.360 1.00 89.71 399 ASP B CA 1
ATOM 14781 C C . ASP B 1 313 ? -1.025 73.504 30.900 1.00 90.76 399 ASP B C 1
ATOM 14782 O O . ASP B 1 313 ? -0.059 74.191 30.568 1.00 91.74 399 ASP B O 1
ATOM 14791 N N . GLY B 1 314 ? -1.942 73.082 30.033 1.00 95.71 400 GLY B N 1
ATOM 14792 C CA . GLY B 1 314 ? -1.930 73.498 28.641 1.00 95.20 400 GLY B CA 1
ATOM 14793 C C . GLY B 1 314 ? -0.996 72.695 27.753 1.00 91.22 400 GLY B C 1
ATOM 14794 O O . GLY B 1 314 ? -1.015 72.851 26.532 1.00 90.56 400 GLY B O 1
ATOM 14798 N N . THR B 1 315 ? -0.170 71.849 28.363 1.00 82.29 401 THR B N 1
ATOM 14799 C CA . THR B 1 315 ? 0.752 70.993 27.618 1.00 76.77 401 THR B CA 1
ATOM 14800 C C . THR B 1 315 ? 0.080 69.691 27.185 1.00 72.44 401 THR B C 1
ATOM 14801 O O . THR B 1 315 ? -1.081 69.442 27.509 1.00 73.84 401 THR B O 1
ATOM 14812 N N . PHE B 1 316 ? 0.830 68.869 26.456 1.00 64.52 402 PHE B N 1
ATOM 14813 C CA . PHE B 1 316 ? 0.325 67.614 25.904 1.00 61.69 402 PHE B CA 1
ATOM 14814 C C . PHE B 1 316 ? 1.230 66.436 26.242 1.00 63.19 402 PHE B C 1
ATOM 14815 O O . PHE B 1 316 ? 2.451 66.580 26.287 1.00 65.99 402 PHE B O 1
ATOM 14832 N N . GLU B 1 317 ? 0.626 65.274 26.475 1.00 60.58 403 GLU B N 1
ATOM 14833 C CA . GLU B 1 317 ? 1.380 64.036 26.648 1.00 60.87 403 GLU B CA 1
ATOM 14834 C C . GLU B 1 317 ? 1.212 63.149 25.428 1.00 58.29 403 GLU B C 1
ATOM 14835 O O . GLU B 1 317 ? 0.204 62.458 25.289 1.00 60.90 403 GLU B O 1
ATOM 14847 N N . VAL B 1 318 ? 2.205 63.172 24.546 1.00 53.22 404 VAL B N 1
ATOM 14848 C CA . VAL B 1 318 ? 2.185 62.344 23.348 1.00 49.62 404 VAL B CA 1
ATOM 14849 C C . VAL B 1 318 ? 3.022 61.098 23.576 1.00 47.21 404 VAL B C 1
ATOM 14850 O O . VAL B 1 318 ? 4.054 61.151 24.246 1.00 46.65 404 VAL B O 1
ATOM 14863 N N . GLY B 1 319 ? 2.564 59.980 23.023 1.00 51.79 405 GLY B N 1
ATOM 14864 C CA . GLY B 1 319 ? 3.259 58.714 23.166 1.00 52.32 405 GLY B CA 1
ATOM 14865 C C . GLY B 1 319 ? 3.356 57.950 21.862 1.00 48.56 405 GLY B C 1
ATOM 14866 O O . GLY B 1 319 ? 2.362 57.782 21.153 1.00 48.66 405 GLY B O 1
ATOM 14870 N N . VAL B 1 320 ? 4.565 57.495 21.550 1.00 42.25 406 VAL B N 1
ATOM 14871 C CA . VAL B 1 320 ? 4.807 56.638 20.395 1.00 41.11 406 VAL B CA 1
ATOM 14872 C C . VAL B 1 320 ? 5.165 55.247 20.882 1.00 41.52 406 VAL B C 1
ATOM 14873 O O . VAL B 1 320 ? 6.226 55.043 21.467 1.00 42.13 406 VAL B O 1
ATOM 14886 N N . HIS B 1 321 ? 4.276 54.294 20.633 1.00 52.93 407 HIS B N 1
ATOM 14887 C CA . HIS B 1 321 ? 4.449 52.931 21.120 1.00 54.68 407 HIS B CA 1
ATOM 14888 C C . HIS B 1 321 ? 4.758 51.986 19.968 1.00 55.56 407 HIS B C 1
ATOM 14889 O O . HIS B 1 321 ? 3.889 51.674 19.154 1.00 54.46 407 HIS B O 1
ATOM 14902 N N . ILE B 1 322 ? 6.010 51.545 19.913 1.00 60.15 408 ILE B N 1
ATOM 14903 C CA . ILE B 1 322 ? 6.495 50.676 18.849 1.00 60.84 408 ILE B CA 1
ATOM 14904 C C . ILE B 1 322 ? 6.482 49.218 19.291 1.00 61.55 408 ILE B C 1
ATOM 14905 O O . ILE B 1 322 ? 6.816 48.905 20.433 1.00 67.76 408 ILE B O 1
ATOM 14921 N N . ALA B 1 323 ? 6.097 48.334 18.378 1.00 44.88 409 ALA B N 1
ATOM 14922 C CA . ALA B 1 323 ? 6.079 46.905 18.656 1.00 43.19 409 ALA B CA 1
ATOM 14923 C C . ALA B 1 323 ? 7.446 46.421 19.129 1.00 48.71 409 ALA B C 1
ATOM 14924 O O . ALA B 1 323 ? 8.464 46.706 18.506 1.00 46.77 409 ALA B O 1
ATOM 14931 N N . ASP B 1 324 ? 7.458 45.691 20.240 1.00 66.24 410 ASP B N 1
ATOM 14932 C CA . ASP B 1 324 ? 8.702 45.225 20.840 1.00 70.70 410 ASP B CA 1
ATOM 14933 C C . ASP B 1 324 ? 9.188 43.931 20.185 1.00 69.62 410 ASP B C 1
ATOM 14934 O O . ASP B 1 324 ? 9.179 42.867 20.806 1.00 72.53 410 ASP B O 1
ATOM 14943 N N . VAL B 1 325 ? 9.626 44.039 18.934 1.00 56.17 411 VAL B N 1
ATOM 14944 C CA . VAL B 1 325 ? 10.086 42.883 18.170 1.00 53.17 411 VAL B CA 1
ATOM 14945 C C . VAL B 1 325 ? 11.343 42.282 18.785 1.00 57.09 411 VAL B C 1
ATOM 14946 O O . VAL B 1 325 ? 11.572 41.076 18.694 1.00 56.99 411 VAL B O 1
ATOM 14959 N N . SER B 1 326 ? 12.155 43.134 19.405 1.00 69.29 412 SER B N 1
ATOM 14960 C CA . SER B 1 326 ? 13.390 42.705 20.048 1.00 74.98 412 SER B CA 1
ATOM 14961 C C . SER B 1 326 ? 13.134 41.572 21.039 1.00 75.88 412 SER B C 1
ATOM 14962 O O . SER B 1 326 ? 13.957 40.670 21.200 1.00 76.66 412 SER B O 1
ATOM 14970 N N . TYR B 1 327 ? 11.977 41.630 21.690 1.00 74.48 413 TYR B N 1
ATOM 14971 C CA . TYR B 1 327 ? 11.582 40.630 22.671 1.00 74.61 413 TYR B CA 1
ATOM 14972 C C . TYR B 1 327 ? 11.416 39.241 22.062 1.00 72.94 413 TYR B C 1
ATOM 14973 O O . TYR B 1 327 ? 11.846 38.246 22.645 1.00 77.64 413 TYR B O 1
ATOM 14991 N N . PHE B 1 328 ? 10.810 39.178 20.882 1.00 61.19 414 PHE B N 1
ATOM 14992 C CA . PHE B 1 328 ? 10.474 37.900 20.261 1.00 57.92 414 PHE B CA 1
ATOM 14993 C C . PHE B 1 328 ? 11.617 37.334 19.420 1.00 56.39 414 PHE B C 1
ATOM 14994 O O . PHE B 1 328 ? 11.589 36.162 19.043 1.00 54.37 414 PHE B O 1
ATOM 15011 N N . VAL B 1 329 ? 12.618 38.163 19.139 1.00 61.17 415 VAL B N 1
ATOM 15012 C CA . VAL B 1 329 ? 13.732 37.769 18.282 1.00 62.87 415 VAL B CA 1
ATOM 15013 C C . VAL B 1 329 ? 15.037 37.702 19.077 1.00 65.23 415 VAL B C 1
ATOM 15014 O O . VAL B 1 329 ? 15.764 38.692 19.166 1.00 65.22 415 VAL B O 1
ATOM 15027 N N . PRO B 1 330 ? 15.338 36.531 19.665 1.00 67.52 416 PRO B N 1
ATOM 15028 C CA . PRO B 1 330 ? 16.583 36.408 20.432 1.00 69.82 416 PRO B CA 1
ATOM 15029 C C . PRO B 1 330 ? 17.831 36.577 19.569 1.00 71.95 416 PRO B C 1
ATOM 15030 O O . PRO B 1 330 ? 17.966 35.931 18.532 1.00 73.78 416 PRO B O 1
ATOM 15041 N N . GLU B 1 331 ? 18.729 37.451 20.009 1.00 72.16 417 GLU B N 1
ATOM 15042 C CA . GLU B 1 331 ? 19.951 37.760 19.275 1.00 73.38 417 GLU B CA 1
ATOM 15043 C C . GLU B 1 331 ? 20.799 36.511 19.044 1.00 76.28 417 GLU B C 1
ATOM 15044 O O . GLU B 1 331 ? 21.096 35.771 19.980 1.00 77.68 417 GLU B O 1
ATOM 15056 N N . GLY B 1 332 ? 21.183 36.280 17.792 1.00 79.50 418 GLY B N 1
ATOM 15057 C CA . GLY B 1 332 ? 22.044 35.161 17.448 1.00 84.10 418 GLY B CA 1
ATOM 15058 C C . GLY B 1 332 ? 21.286 33.883 17.132 1.00 83.89 418 GLY B C 1
ATOM 15059 O O . GLY B 1 332 ? 21.893 32.839 16.882 1.00 84.15 418 GLY B O 1
ATOM 15063 N N . SER B 1 333 ? 19.957 33.966 17.140 1.00 76.37 419 SER B N 1
ATOM 15064 C CA . SER B 1 333 ? 19.110 32.818 16.833 1.00 73.43 419 SER B CA 1
ATOM 15065 C C . SER B 1 333 ? 18.924 32.656 15.333 1.00 71.39 419 SER B C 1
ATOM 15066 O O . SER B 1 333 ? 19.266 33.547 14.559 1.00 68.85 419 SER B O 1
ATOM 15074 N N . SER B 1 334 ? 18.371 31.516 14.932 1.00 76.56 420 SER B N 1
ATOM 15075 C CA . SER B 1 334 ? 18.077 31.255 13.530 1.00 74.95 420 SER B CA 1
ATOM 15076 C C . SER B 1 334 ? 17.125 32.310 12.984 1.00 72.44 420 SER B C 1
ATOM 15077 O O . SER B 1 334 ? 17.217 32.709 11.821 1.00 73.25 420 SER B O 1
ATOM 15085 N N . LEU B 1 335 ? 16.211 32.756 13.840 1.00 61.47 421 LEU B N 1
ATOM 15086 C CA . LEU B 1 335 ? 15.251 33.791 13.482 1.00 55.40 421 LEU B CA 1
ATOM 15087 C C . LEU B 1 335 ? 15.934 35.139 13.294 1.00 53.98 421 LEU B C 1
ATOM 15088 O O . LEU B 1 335 ? 15.579 35.909 12.402 1.00 52.00 421 LEU B O 1
ATOM 15104 N N . ASP B 1 336 ? 16.926 35.412 14.134 1.00 66.34 422 ASP B N 1
ATOM 15105 C CA . ASP B 1 336 ? 17.666 36.666 14.066 1.00 69.08 422 ASP B CA 1
ATOM 15106 C C . ASP B 1 336 ? 18.514 36.727 12.798 1.00 71.26 422 ASP B C 1
ATOM 15107 O O . ASP B 1 336 ? 18.543 37.743 12.103 1.00 67.28 422 ASP B O 1
ATOM 15116 N N . LYS B 1 337 ? 19.199 35.629 12.502 1.00 77.83 423 LYS B N 1
ATOM 15117 C CA . LYS B 1 337 ? 20.117 35.580 11.372 1.00 81.96 423 LYS B CA 1
ATOM 15118 C C . LYS B 1 337 ? 19.390 35.761 10.044 1.00 75.24 423 LYS B C 1
ATOM 15119 O O . LYS B 1 337 ? 19.882 36.448 9.151 1.00 73.57 423 LYS B O 1
ATOM 15138 N N . VAL B 1 338 ? 18.222 35.142 9.910 1.00 66.10 424 VAL B N 1
ATOM 15139 C CA . VAL B 1 338 ? 17.444 35.273 8.684 1.00 60.08 424 VAL B CA 1
ATOM 15140 C C . VAL B 1 338 ? 16.854 36.677 8.581 1.00 54.90 424 VAL B C 1
ATOM 15141 O O . VAL B 1 338 ? 16.707 37.217 7.485 1.00 53.58 424 VAL B O 1
ATOM 15154 N N . ALA B 1 339 ? 16.524 37.269 9.723 1.00 49.92 425 ALA B N 1
ATOM 15155 C CA . ALA B 1 339 ? 16.032 38.640 9.739 1.00 47.55 425 ALA B CA 1
ATOM 15156 C C . ALA B 1 339 ? 17.162 39.577 9.341 1.00 50.03 425 ALA B C 1
ATOM 15157 O O . ALA B 1 339 ? 16.950 40.542 8.609 1.00 48.08 425 ALA B O 1
ATOM 15164 N N . ALA B 1 340 ? 18.362 39.283 9.834 1.00 59.09 426 ALA B N 1
ATOM 15165 C CA . ALA B 1 340 ? 19.553 40.046 9.482 1.00 61.38 426 ALA B CA 1
ATOM 15166 C C . ALA B 1 340 ? 19.843 39.925 7.990 1.00 63.64 426 ALA B C 1
ATOM 15167 O O . ALA B 1 340 ? 20.264 40.890 7.355 1.00 65.77 426 ALA B O 1
ATOM 15174 N N . GLU B 1 341 ? 19.625 38.735 7.438 1.00 62.63 427 GLU B N 1
ATOM 15175 C CA . GLU B 1 341 ? 19.847 38.500 6.015 1.00 63.06 427 GLU B CA 1
ATOM 15176 C C . GLU B 1 341 ? 18.850 39.268 5.161 1.00 60.46 427 GLU B C 1
ATOM 15177 O O . GLU B 1 341 ? 19.234 40.013 4.260 1.00 61.46 427 GLU B O 1
ATOM 15189 N N . ARG B 1 342 ? 17.566 39.072 5.441 1.00 57.53 428 ARG B N 1
ATOM 15190 C CA . ARG B 1 342 ? 16.513 39.714 4.667 1.00 55.11 428 ARG B CA 1
ATOM 15191 C C . ARG B 1 342 ? 16.520 41.227 4.872 1.00 58.03 428 ARG B C 1
ATOM 15192 O O . ARG B 1 342 ? 16.085 41.974 3.996 1.00 58.82 428 ARG B O 1
ATOM 15213 N N . ALA B 1 343 ? 16.988 41.670 6.037 1.00 58.68 429 ALA B N 1
ATOM 15214 C CA . ALA B 1 343 ? 17.294 43.082 6.291 1.00 58.74 429 ALA B CA 1
ATOM 15215 C C . ALA B 1 343 ? 16.076 44.012 6.285 1.00 59.78 429 ALA B C 1
ATOM 15216 O O . ALA B 1 343 ? 16.018 44.959 7.075 1.00 61.62 429 ALA B O 1
ATOM 15223 N N . THR B 1 344 ? 15.118 43.767 5.394 1.00 52.40 430 THR B N 1
ATOM 15224 C CA . THR B 1 344 ? 13.891 44.559 5.345 1.00 49.12 430 THR B CA 1
ATOM 15225 C C . THR B 1 344 ? 12.777 43.796 4.642 1.00 47.72 430 THR B C 1
ATOM 15226 O O . THR B 1 344 ? 13.037 42.844 3.905 1.00 49.01 430 THR B O 1
ATOM 15237 N N . SER B 1 345 ? 11.538 44.220 4.861 1.00 46.45 431 SER B N 1
ATOM 15238 C CA . SER B 1 345 ? 10.413 43.681 4.108 1.00 46.73 431 SER B CA 1
ATOM 15239 C C . SER B 1 345 ? 10.369 44.360 2.752 1.00 48.14 431 SER B C 1
ATOM 15240 O O . SER B 1 345 ? 10.841 45.484 2.605 1.00 48.36 431 SER B O 1
ATOM 15248 N N . VAL B 1 346 ? 9.819 43.664 1.763 1.00 54.73 432 VAL B N 1
ATOM 15249 C CA . VAL B 1 346 ? 9.712 44.187 0.401 1.00 57.26 432 VAL B CA 1
ATOM 15250 C C . VAL B 1 346 ? 8.256 44.357 -0.020 1.00 57.85 432 VAL B C 1
ATOM 15251 O O . VAL B 1 346 ? 7.479 43.403 0.014 1.00 59.92 432 VAL B O 1
ATOM 15264 N N . TYR B 1 347 ? 7.896 45.573 -0.423 1.00 54.13 433 TYR B N 1
ATOM 15265 C CA . TYR B 1 347 ? 6.509 45.885 -0.754 1.00 55.07 433 TYR B CA 1
ATOM 15266 C C . TYR B 1 347 ? 6.228 45.869 -2.237 1.00 55.91 433 TYR B C 1
ATOM 15267 O O . TYR B 1 347 ? 6.267 46.904 -2.900 1.00 57.33 433 TYR B O 1
ATOM 15285 N N . LEU B 1 348 ? 5.921 44.695 -2.762 1.00 58.24 434 LEU B N 1
ATOM 15286 C CA . LEU B 1 348 ? 5.504 44.617 -4.141 1.00 56.96 434 LEU B CA 1
ATOM 15287 C C . LEU B 1 348 ? 4.126 45.235 -4.255 1.00 51.74 434 LEU B C 1
ATOM 15288 O O . LEU B 1 348 ? 3.514 45.623 -3.262 1.00 51.35 434 LEU B O 1
ATOM 15304 N N . VAL B 1 349 ? 3.642 45.331 -5.479 1.00 50.39 435 VAL B N 1
ATOM 15305 C CA . VAL B 1 349 ? 2.349 45.925 -5.728 1.00 49.80 435 VAL B CA 1
ATOM 15306 C C . VAL B 1 349 ? 1.249 44.987 -5.258 1.00 50.58 435 VAL B C 1
ATOM 15307 O O . VAL B 1 349 ? 0.281 45.431 -4.643 1.00 53.53 435 VAL B O 1
ATOM 15320 N N . GLN B 1 350 ? 1.401 43.696 -5.542 1.00 45.19 436 GLN B N 1
ATOM 15321 C CA . GLN B 1 350 ? 0.316 42.743 -5.329 1.00 47.12 436 GLN B CA 1
ATOM 15322 C C . GLN B 1 350 ? 0.490 41.898 -4.065 1.00 48.37 436 GLN B C 1
ATOM 15323 O O . GLN B 1 350 ? -0.472 41.297 -3.588 1.00 48.48 436 GLN B O 1
ATOM 15337 N N . LYS B 1 351 ? 1.705 41.852 -3.525 1.00 49.19 437 LYS B N 1
ATOM 15338 C CA . LYS B 1 351 ? 1.961 41.083 -2.309 1.00 49.46 437 LYS B CA 1
ATOM 15339 C C . LYS B 1 351 ? 3.148 41.646 -1.535 1.00 49.89 437 LYS B C 1
ATOM 15340 O O . LYS B 1 351 ? 3.696 42.684 -1.894 1.00 50.09 437 LYS B O 1
ATOM 15359 N N . VAL B 1 352 ? 3.539 40.959 -0.468 1.00 51.64 438 VAL B N 1
ATOM 15360 C CA . VAL B 1 352 ? 4.624 41.431 0.381 1.00 53.67 438 VAL B CA 1
ATOM 15361 C C . VAL B 1 352 ? 5.503 40.260 0.801 1.00 53.34 438 VAL B C 1
ATOM 15362 O O . VAL B 1 352 ? 5.024 39.272 1.352 1.00 54.66 438 VAL B O 1
ATOM 15375 N N . VAL B 1 353 ? 6.795 40.384 0.512 1.00 51.03 439 VAL B N 1
ATOM 15376 C CA . VAL B 1 353 ? 7.789 39.402 0.928 1.00 49.12 439 VAL B CA 1
ATOM 15377 C C . VAL B 1 353 ? 8.289 39.779 2.316 1.00 47.24 439 VAL B C 1
ATOM 15378 O O . VAL B 1 353 ? 9.082 40.711 2.454 1.00 44.99 439 VAL B O 1
ATOM 15391 N N . PRO B 1 354 ? 7.838 39.053 3.350 1.00 53.77 440 PRO B N 1
ATOM 15392 C CA . PRO B 1 354 ? 8.078 39.500 4.726 1.00 55.32 440 PRO B CA 1
ATOM 15393 C C . PRO B 1 354 ? 9.493 39.248 5.228 1.00 56.03 440 PRO B C 1
ATOM 15394 O O . PRO B 1 354 ? 10.171 38.340 4.752 1.00 59.27 440 PRO B O 1
ATOM 15405 N N . MET B 1 355 ? 9.925 40.052 6.192 1.00 53.55 441 MET B N 1
ATOM 15406 C CA . MET B 1 355 ? 11.217 39.850 6.835 1.00 56.67 441 MET B CA 1
ATOM 15407 C C . MET B 1 355 ? 11.124 38.731 7.868 1.00 61.20 441 MET B C 1
ATOM 15408 O O . MET B 1 355 ? 11.996 37.867 7.934 1.00 66.02 441 MET B O 1
ATOM 15422 N N . LEU B 1 356 ? 10.068 38.772 8.680 1.00 58.86 442 LEU B N 1
ATOM 15423 C CA . LEU B 1 356 ? 9.818 37.760 9.705 1.00 58.86 442 LEU B CA 1
ATOM 15424 C C . LEU B 1 356 ? 8.643 36.871 9.300 1.00 57.59 442 LEU B C 1
ATOM 15425 O O . LEU B 1 356 ? 7.906 37.202 8.376 1.00 61.80 442 LEU B O 1
ATOM 15441 N N . PRO B 1 357 ? 8.463 35.737 9.990 1.00 47.24 443 PRO B N 1
ATOM 15442 C CA . PRO B 1 357 ? 7.301 34.880 9.723 1.00 48.04 443 PRO B CA 1
ATOM 15443 C C . PRO B 1 357 ? 5.983 35.592 9.978 1.00 47.10 443 PRO B C 1
ATOM 15444 O O . PRO B 1 357 ? 5.949 36.533 10.764 1.00 46.28 443 PRO B O 1
ATOM 15455 N N . ARG B 1 358 ? 4.915 35.139 9.332 1.00 54.18 444 ARG B N 1
ATOM 15456 C CA . ARG B 1 358 ? 3.623 35.806 9.433 1.00 61.15 444 ARG B CA 1
ATOM 15457 C C . ARG B 1 358 ? 3.074 35.769 10.854 1.00 58.60 444 ARG B C 1
ATOM 15458 O O . ARG B 1 358 ? 2.293 36.635 11.246 1.00 56.81 444 ARG B O 1
ATOM 15479 N N . LEU B 1 359 ? 3.487 34.770 11.626 1.00 59.32 445 LEU B N 1
ATOM 15480 C CA . LEU B 1 359 ? 3.035 34.642 13.007 1.00 55.37 445 LEU B CA 1
ATOM 15481 C C . LEU B 1 359 ? 3.438 35.863 13.823 1.00 54.71 445 LEU B C 1
ATOM 15482 O O . LEU B 1 359 ? 2.746 36.249 14.762 1.00 55.83 445 LEU B O 1
ATOM 15498 N N . LEU B 1 360 ? 4.565 36.464 13.458 1.00 59.38 446 LEU B N 1
ATOM 15499 C CA . LEU B 1 360 ? 5.026 37.695 14.092 1.00 58.35 446 LEU B CA 1
ATOM 15500 C C . LEU B 1 360 ? 4.525 38.925 13.348 1.00 58.30 446 LEU B C 1
ATOM 15501 O O . LEU B 1 360 ? 3.896 39.799 13.936 1.00 57.45 446 LEU B O 1
ATOM 15517 N N . CYS B 1 361 ? 4.804 38.972 12.049 1.00 58.62 447 CYS B N 1
ATOM 15518 C CA . CYS B 1 361 ? 4.505 40.136 11.224 1.00 58.81 447 CYS B CA 1
ATOM 15519 C C . CYS B 1 361 ? 3.064 40.612 11.358 1.00 63.60 447 CYS B C 1
ATOM 15520 O O . CYS B 1 361 ? 2.807 41.815 11.361 1.00 63.48 447 CYS B O 1
ATOM 15528 N N . GLU B 1 362 ? 2.136 39.667 11.485 1.00 69.42 448 GLU B N 1
ATOM 15529 C CA . GLU B 1 362 ? 0.716 39.967 11.331 1.00 72.31 448 GLU B CA 1
ATOM 15530 C C . GLU B 1 362 ? -0.121 39.659 12.568 1.00 71.64 448 GLU B C 1
ATOM 15531 O O . GLU B 1 362 ? -1.204 40.217 12.730 1.00 69.28 448 GLU B O 1
ATOM 15543 N N . GLU B 1 363 ? 0.370 38.776 13.432 1.00 75.78 449 GLU B N 1
ATOM 15544 C CA . GLU B 1 363 ? -0.424 38.317 14.571 1.00 79.95 449 GLU B CA 1
ATOM 15545 C C . GLU B 1 363 ? 0.132 38.791 15.916 1.00 75.97 449 GLU B C 1
ATOM 15546 O O . GLU B 1 363 ? -0.511 39.575 16.615 1.00 78.04 449 GLU B O 1
ATOM 15558 N N . LEU B 1 364 ? 1.319 38.314 16.277 1.00 64.64 450 LEU B N 1
ATOM 15559 C CA . LEU B 1 364 ? 1.886 38.599 17.593 1.00 58.22 450 LEU B CA 1
ATOM 15560 C C . LEU B 1 364 ? 2.411 40.029 17.724 1.00 55.13 450 LEU B C 1
ATOM 15561 O O . LEU B 1 364 ? 1.874 40.820 18.494 1.00 53.39 450 LEU B O 1
ATOM 15577 N N . CYS B 1 365 ? 3.452 40.359 16.966 1.00 58.41 451 CYS B N 1
ATOM 15578 C CA . CYS B 1 365 ? 4.089 41.671 17.063 1.00 59.17 451 CYS B CA 1
ATOM 15579 C C . CYS B 1 365 ? 3.173 42.804 16.603 1.00 58.83 451 CYS B C 1
ATOM 15580 O O . CYS B 1 365 ? 3.196 43.896 17.176 1.00 57.46 451 CYS B O 1
ATOM 15588 N N . SER B 1 366 ? 2.384 42.545 15.563 1.00 58.16 452 SER B N 1
ATOM 15589 C CA . SER B 1 366 ? 1.498 43.558 14.993 1.00 56.88 452 SER B CA 1
ATOM 15590 C C . SER B 1 366 ? 0.565 44.138 16.048 1.00 56.81 452 SER B C 1
ATOM 15591 O O . SER B 1 366 ? -0.100 43.404 16.770 1.00 58.09 452 SER B O 1
ATOM 15599 N N . LEU B 1 367 ? 0.510 45.463 16.116 1.00 58.73 453 LEU B N 1
ATOM 15600 C CA . LEU B 1 367 ? -0.295 46.147 17.118 1.00 56.97 453 LEU B CA 1
ATOM 15601 C C . LEU B 1 367 ? -1.755 46.192 16.684 1.00 54.28 453 LEU B C 1
ATOM 15602 O O . LEU B 1 367 ? -2.333 47.265 16.505 1.00 52.42 453 LEU B O 1
ATOM 15618 N N . ASN B 1 368 ? -2.341 45.011 16.518 1.00 54.82 454 ASN B N 1
ATOM 15619 C CA . ASN B 1 368 ? -3.736 44.885 16.117 1.00 56.38 454 ASN B CA 1
ATOM 15620 C C . ASN B 1 368 ? -4.662 45.387 17.215 1.00 57.44 454 ASN B C 1
ATOM 15621 O O . ASN B 1 368 ? -4.296 45.378 18.388 1.00 62.20 454 ASN B O 1
ATOM 15632 N N . PRO B 1 369 ? -5.868 45.833 16.841 1.00 56.67 455 PRO B N 1
ATOM 15633 C CA . PRO B 1 369 ? -6.761 46.450 17.826 1.00 59.46 455 PRO B CA 1
ATOM 15634 C C . PRO B 1 369 ? -7.368 45.466 18.825 1.00 59.71 455 PRO B C 1
ATOM 15635 O O . PRO B 1 369 ? -7.627 44.309 18.487 1.00 60.49 455 PRO B O 1
ATOM 15646 N N . MET B 1 370 ? -7.578 45.946 20.049 1.00 51.77 456 MET B N 1
ATOM 15647 C CA . MET B 1 370 ? -8.293 45.204 21.082 1.00 51.95 456 MET B CA 1
ATOM 15648 C C . MET B 1 370 ? -7.559 43.930 21.472 1.00 52.48 456 MET B C 1
ATOM 15649 O O . MET B 1 370 ? -8.174 42.892 21.694 1.00 54.10 456 MET B O 1
ATOM 15663 N N . THR B 1 371 ? -6.236 44.023 21.542 1.00 59.97 457 THR B N 1
ATOM 15664 C CA . THR B 1 371 ? -5.400 42.914 21.984 1.00 64.58 457 THR B CA 1
ATOM 15665 C C . THR B 1 371 ? -4.182 43.466 22.716 1.00 66.06 457 THR B C 1
ATOM 15666 O O . THR B 1 371 ? -3.583 44.449 22.286 1.00 67.10 457 THR B O 1
ATOM 15677 N N . ASP B 1 372 ? -3.825 42.837 23.828 1.00 64.63 458 ASP B N 1
ATOM 15678 C CA . ASP B 1 372 ? -2.656 43.256 24.587 1.00 64.41 458 ASP B CA 1
ATOM 15679 C C . ASP B 1 372 ? -1.398 43.029 23.758 1.00 59.91 458 ASP B C 1
ATOM 15680 O O . ASP B 1 372 ? -1.217 41.962 23.170 1.00 59.48 458 ASP B O 1
ATOM 15689 N N . LYS B 1 373 ? -0.542 44.044 23.706 1.00 55.01 459 LYS B N 1
ATOM 15690 C CA . LYS B 1 373 ? 0.686 43.973 22.927 1.00 53.62 459 LYS B CA 1
ATOM 15691 C C . LYS B 1 373 ? 1.869 44.541 23.700 1.00 55.68 459 LYS B C 1
ATOM 15692 O O . LYS B 1 373 ? 1.756 45.584 24.340 1.00 55.91 459 LYS B O 1
ATOM 15711 N N . LEU B 1 374 ? 3.004 43.853 23.630 1.00 62.18 460 LEU B N 1
ATOM 15712 C CA . LEU B 1 374 ? 4.240 44.359 24.213 1.00 59.34 460 LEU B CA 1
ATOM 15713 C C . LEU B 1 374 ? 4.832 45.416 23.294 1.00 56.06 460 LEU B C 1
ATOM 15714 O O . LEU B 1 374 ? 5.004 45.178 22.096 1.00 55.80 460 LEU B O 1
ATOM 15730 N N . THR B 1 375 ? 5.146 46.579 23.856 1.00 53.29 461 THR B N 1
ATOM 15731 C CA . THR B 1 375 ? 5.665 47.695 23.070 1.00 51.48 461 THR B CA 1
ATOM 15732 C C . THR B 1 375 ? 6.876 48.350 23.720 1.00 51.35 461 THR B C 1
ATOM 15733 O O . THR B 1 375 ? 7.106 48.210 24.921 1.00 53.45 461 THR B O 1
ATOM 15744 N N . PHE B 1 376 ? 7.647 49.056 22.899 1.00 49.91 462 PHE B N 1
ATOM 15745 C CA . PHE B 1 376 ? 8.774 49.854 23.358 1.00 52.12 462 PHE B CA 1
ATOM 15746 C C . PHE B 1 376 ? 8.449 51.306 23.026 1.00 55.18 462 PHE B C 1
ATOM 15747 O O . PHE B 1 376 ? 8.443 51.689 21.853 1.00 54.23 462 PHE B O 1
ATOM 15764 N N . SER B 1 377 ? 8.162 52.104 24.054 1.00 56.51 463 SER B N 1
ATOM 15765 C CA . SER B 1 377 ? 7.558 53.422 23.861 1.00 54.21 463 SER B CA 1
ATOM 15766 C C . SER B 1 377 ? 8.489 54.603 24.092 1.00 58.28 463 SER B C 1
ATOM 15767 O O . SER B 1 377 ? 9.463 54.519 24.837 1.00 59.38 463 SER B O 1
ATOM 15775 N N . VAL B 1 378 ? 8.158 55.706 23.430 1.00 65.58 464 VAL B N 1
ATOM 15776 C CA . VAL B 1 378 ? 8.727 57.011 23.731 1.00 68.71 464 VAL B CA 1
ATOM 15777 C C . VAL B 1 378 ? 7.572 57.938 24.083 1.00 67.98 464 VAL B C 1
ATOM 15778 O O . VAL B 1 378 ? 6.600 58.030 23.332 1.00 68.73 464 VAL B O 1
ATOM 15791 N N . ILE B 1 379 ? 7.673 58.610 25.225 1.00 60.90 465 ILE B N 1
ATOM 15792 C CA . ILE B 1 379 ? 6.624 59.518 25.674 1.00 57.27 465 ILE B CA 1
ATOM 15793 C C . ILE B 1 379 ? 7.218 60.880 25.993 1.00 58.40 465 ILE B C 1
ATOM 15794 O O . ILE B 1 379 ? 8.246 60.972 26.666 1.00 60.75 465 ILE B O 1
ATOM 15810 N N . TRP B 1 380 ? 6.562 61.930 25.505 1.00 58.45 466 TRP B N 1
ATOM 15811 C CA . TRP B 1 380 ? 6.995 63.301 25.748 1.00 56.82 466 TRP B CA 1
ATOM 15812 C C . TRP B 1 380 ? 5.940 64.091 26.498 1.00 56.23 466 TRP B C 1
ATOM 15813 O O . TRP B 1 380 ? 4.760 63.747 26.481 1.00 53.52 466 TRP B O 1
ATOM 15834 N N . LYS B 1 381 ? 6.382 65.161 27.144 1.00 64.52 467 LYS B N 1
ATOM 15835 C CA . LYS B 1 381 ? 5.489 66.228 27.560 1.00 73.42 467 LYS B CA 1
ATOM 15836 C C . LYS B 1 381 ? 5.785 67.384 26.617 1.00 72.37 467 LYS B C 1
ATOM 15837 O O . LYS B 1 381 ? 6.851 67.991 26.692 1.00 79.17 467 LYS B O 1
ATOM 15856 N N . LEU B 1 382 ? 4.853 67.666 25.712 1.00 51.77 468 LEU B N 1
ATOM 15857 C CA . LEU B 1 382 ? 5.111 68.593 24.616 1.00 50.65 468 LEU B CA 1
ATOM 15858 C C . LEU B 1 382 ? 4.385 69.924 24.758 1.00 52.00 468 LEU B C 1
ATOM 15859 O O . LEU B 1 382 ? 3.281 70.001 25.295 1.00 52.73 468 LEU B O 1
ATOM 15875 N N . THR B 1 383 ? 5.043 70.971 24.272 1.00 70.25 469 THR B N 1
ATOM 15876 C CA . THR B 1 383 ? 4.432 72.280 24.085 1.00 75.82 469 THR B CA 1
ATOM 15877 C C . THR B 1 383 ? 3.384 72.158 22.983 1.00 71.81 469 THR B C 1
ATOM 15878 O O . THR B 1 383 ? 3.509 71.291 22.119 1.00 73.71 469 THR B O 1
ATOM 15889 N N . PRO B 1 384 ? 2.338 73.004 23.009 1.00 57.26 470 PRO B N 1
ATOM 15890 C CA . PRO B 1 384 ? 1.365 72.942 21.911 1.00 54.27 470 PRO B CA 1
ATOM 15891 C C . PRO B 1 384 ? 2.006 73.063 20.533 1.00 51.89 470 PRO B C 1
ATOM 15892 O O . PRO B 1 384 ? 1.424 72.618 19.550 1.00 50.81 470 PRO B O 1
ATOM 15903 N N . GLU B 1 385 ? 3.196 73.651 20.481 1.00 59.72 471 GLU B N 1
ATOM 15904 C CA . GLU B 1 385 ? 3.937 73.803 19.238 1.00 61.82 471 GLU B CA 1
ATOM 15905 C C . GLU B 1 385 ? 4.830 72.594 18.967 1.00 62.15 471 GLU B C 1
ATOM 15906 O O . GLU B 1 385 ? 5.413 72.477 17.890 1.00 61.10 471 GLU B O 1
ATOM 15918 N N . GLY B 1 386 ? 4.942 71.705 19.950 1.00 67.56 472 GLY B N 1
ATOM 15919 C CA . GLY B 1 386 ? 5.681 70.465 19.782 1.00 67.25 472 GLY B CA 1
ATOM 15920 C C . GLY B 1 386 ? 7.072 70.458 20.390 1.00 67.39 472 GLY B C 1
ATOM 15921 O O . GLY B 1 386 ? 7.849 69.534 20.149 1.00 64.91 472 GLY B O 1
ATOM 15925 N N . LYS B 1 387 ? 7.393 71.481 21.177 1.00 67.97 473 LYS B N 1
ATOM 15926 C CA . LYS B 1 387 ? 8.683 71.539 21.855 1.00 70.63 473 LYS B CA 1
ATOM 15927 C C . LYS B 1 387 ? 8.698 70.578 23.037 1.00 69.05 473 LYS B C 1
ATOM 15928 O O . LYS B 1 387 ? 7.744 70.518 23.813 1.00 68.83 473 LYS B O 1
ATOM 15947 N N . ILE B 1 388 ? 9.782 69.822 23.164 1.00 68.32 474 ILE B N 1
ATOM 15948 C CA . ILE B 1 388 ? 9.897 68.816 24.214 1.00 67.66 474 ILE B CA 1
ATOM 15949 C C . ILE B 1 388 ? 10.231 69.453 25.566 1.00 68.78 474 ILE B C 1
ATOM 15950 O O . ILE B 1 388 ? 11.126 70.292 25.664 1.00 70.57 474 ILE B O 1
ATOM 15966 N N . LEU B 1 389 ? 9.497 69.048 26.600 1.00 66.98 475 LEU B N 1
ATOM 15967 C CA . LEU B 1 389 ? 9.716 69.544 27.957 1.00 68.81 475 LEU B CA 1
ATOM 15968 C C . LEU B 1 389 ? 10.392 68.478 28.816 1.00 70.18 475 LEU B C 1
ATOM 15969 O O . LEU B 1 389 ? 11.346 68.766 29.542 1.00 73.21 475 LEU B O 1
ATOM 15985 N N . GLU B 1 390 ? 9.886 67.252 28.741 1.00 66.55 476 GLU B N 1
ATOM 15986 C CA . GLU B 1 390 ? 10.575 66.108 29.328 1.00 68.57 476 GLU B CA 1
ATOM 15987 C C . GLU B 1 390 ? 10.331 64.871 28.467 1.00 64.12 476 GLU B C 1
ATOM 15988 O O . GLU B 1 390 ? 9.318 64.769 27.770 1.00 59.68 476 GLU B O 1
ATOM 16000 N N . GLU B 1 391 ? 11.284 63.945 28.515 1.00 62.98 477 GLU B N 1
ATOM 16001 C CA . GLU B 1 391 ? 11.342 62.830 27.578 1.00 57.80 477 GLU B CA 1
ATOM 16002 C C . GLU B 1 391 ? 11.545 61.517 28.323 1.00 56.63 477 GLU B C 1
ATOM 16003 O O . GLU B 1 391 ? 12.359 61.444 29.243 1.00 58.79 477 GLU B O 1
ATOM 16015 N N . TRP B 1 392 ? 10.815 60.481 27.917 1.00 52.42 478 TRP B N 1
ATOM 16016 C CA . TRP B 1 392 ? 10.850 59.198 28.614 1.00 55.57 478 TRP B CA 1
ATOM 16017 C C . TRP B 1 392 ? 10.836 57.996 27.675 1.00 55.47 478 TRP B C 1
ATOM 16018 O O . TRP B 1 392 ? 10.009 57.906 26.768 1.00 54.01 478 TRP B O 1
ATOM 16039 N N . PHE B 1 393 ? 11.755 57.069 27.928 1.00 60.37 479 PHE B N 1
ATOM 16040 C CA . PHE B 1 393 ? 11.827 55.802 27.211 1.00 59.65 479 PHE B CA 1
ATOM 16041 C C . PHE B 1 393 ? 11.509 54.660 28.166 1.00 59.53 479 PHE B C 1
ATOM 16042 O O . PHE B 1 393 ? 11.683 54.796 29.377 1.00 62.69 479 PHE B O 1
ATOM 16059 N N . GLY B 1 394 ? 11.040 53.539 27.627 1.00 55.10 480 GLY B N 1
ATOM 16060 C CA . GLY B 1 394 ? 10.783 52.366 28.444 1.00 55.07 480 GLY B CA 1
ATOM 16061 C C . GLY B 1 394 ? 9.874 51.337 27.807 1.00 51.99 480 GLY B C 1
ATOM 16062 O O . GLY B 1 394 ? 9.031 51.665 26.972 1.00 49.59 480 GLY B O 1
ATOM 16066 N N . ARG B 1 395 ? 10.050 50.081 28.202 1.00 58.71 481 ARG B N 1
ATOM 16067 C CA . ARG B 1 395 ? 9.196 49.010 27.707 1.00 61.80 481 ARG B CA 1
ATOM 16068 C C . ARG B 1 395 ? 7.820 49.123 28.342 1.00 63.21 481 ARG B C 1
ATOM 16069 O O . ARG B 1 395 ? 7.696 49.329 29.548 1.00 67.11 481 ARG B O 1
ATOM 16090 N N . THR B 1 396 ? 6.790 48.995 27.516 1.00 61.35 482 THR B N 1
ATOM 16091 C CA . THR B 1 396 ? 5.417 49.194 27.955 1.00 62.30 482 THR B CA 1
ATOM 16092 C C . THR B 1 396 ? 4.520 48.072 27.459 1.00 62.12 482 THR B C 1
ATOM 16093 O O . THR B 1 396 ? 4.988 47.118 26.840 1.00 64.22 482 THR B O 1
ATOM 16104 N N . ILE B 1 397 ? 3.230 48.191 27.752 1.00 62.63 483 ILE B N 1
ATOM 16105 C CA . ILE B 1 397 ? 2.228 47.255 27.257 1.00 62.89 483 ILE B CA 1
ATOM 16106 C C . ILE B 1 397 ? 0.939 48.024 26.985 1.00 60.34 483 ILE B C 1
ATOM 16107 O O . ILE B 1 397 ? 0.479 48.796 27.826 1.00 61.06 483 ILE B O 1
ATOM 16123 N N . ILE B 1 398 ? 0.376 47.819 25.796 1.00 51.14 484 ILE B N 1
ATOM 16124 C CA . ILE B 1 398 ? -0.775 48.595 25.339 1.00 49.48 484 ILE B CA 1
ATOM 16125 C C . ILE B 1 398 ? -1.940 47.712 24.893 1.00 50.33 484 ILE B C 1
ATOM 16126 O O . ILE B 1 398 ? -1.822 46.487 24.821 1.00 49.98 484 ILE B O 1
ATOM 16142 N N . ARG B 1 399 ? -3.070 48.355 24.612 1.00 57.20 485 ARG B N 1
ATOM 16143 C CA . ARG B 1 399 ? -4.206 47.699 23.976 1.00 61.02 485 ARG B CA 1
ATOM 16144 C C . ARG B 1 399 ? -4.889 48.678 23.029 1.00 62.73 485 ARG B C 1
ATOM 16145 O O . ARG B 1 399 ? -5.754 49.448 23.444 1.00 61.89 485 ARG B O 1
ATOM 16166 N N . SER B 1 400 ? -4.486 48.649 21.762 1.00 70.82 486 SER B N 1
ATOM 16167 C CA . SER B 1 400 ? -5.018 49.572 20.763 1.00 72.81 486 SER B CA 1
ATOM 16168 C C . SER B 1 400 ? -6.536 49.497 20.721 1.00 71.74 486 SER B C 1
ATOM 16169 O O . SER B 1 400 ? -7.103 48.425 20.538 1.00 77.23 486 SER B O 1
ATOM 16177 N N . CYS B 1 401 ? -7.192 50.640 20.886 1.00 58.84 487 CYS B N 1
ATOM 16178 C CA . CYS B 1 401 ? -8.643 50.659 20.993 1.00 57.29 487 CYS B CA 1
ATOM 16179 C C . CYS B 1 401 ? -9.306 50.671 19.625 1.00 55.51 487 CYS B C 1
ATOM 16180 O O . CYS B 1 401 ? -10.510 50.453 19.520 1.00 57.71 487 CYS B O 1
ATOM 16188 N N . THR B 1 402 ? -8.527 50.933 18.578 1.00 52.48 488 THR B N 1
ATOM 16189 C CA . THR B 1 402 ? -9.071 50.952 17.222 1.00 49.93 488 THR B CA 1
ATOM 16190 C C . THR B 1 402 ? -7.967 50.988 16.164 1.00 54.29 488 THR B C 1
ATOM 16191 O O . THR B 1 402 ? -6.871 51.495 16.410 1.00 51.97 488 THR B O 1
ATOM 16202 N N . LYS B 1 403 ? -8.283 50.458 14.983 1.00 64.66 489 LYS B N 1
ATOM 16203 C CA . LYS B 1 403 ? -7.360 50.413 13.849 1.00 64.66 489 LYS B CA 1
ATOM 16204 C C . LYS B 1 403 ? -7.813 51.386 12.768 1.00 64.47 489 LYS B C 1
ATOM 16205 O O . LYS B 1 403 ? -8.619 51.033 11.906 1.00 68.10 489 LYS B O 1
ATOM 16224 N N . LEU B 1 404 ? -7.291 52.608 12.814 1.00 54.81 490 LEU B N 1
ATOM 16225 C CA . LEU B 1 404 ? -7.706 53.649 11.878 1.00 51.13 490 LEU B CA 1
ATOM 16226 C C . LEU B 1 404 ? -6.924 53.614 10.576 1.00 49.80 490 LEU B C 1
ATOM 16227 O O . LEU B 1 404 ? -5.739 53.274 10.555 1.00 46.89 490 LEU B O 1
ATOM 16243 N N . SER B 1 405 ? -7.609 53.978 9.495 1.00 56.62 491 SER B N 1
ATOM 16244 C CA . SER B 1 405 ? -6.971 54.206 8.205 1.00 57.37 491 SER B CA 1
ATOM 16245 C C . SER B 1 405 ? -6.715 55.698 8.033 1.00 56.65 491 SER B C 1
ATOM 16246 O O . SER B 1 405 ? -7.282 56.520 8.754 1.00 57.72 491 SER B O 1
ATOM 16254 N N . TYR B 1 406 ? -5.866 56.051 7.077 1.00 52.65 492 TYR B N 1
ATOM 16255 C CA . TYR B 1 406 ? -5.539 57.453 6.851 1.00 51.95 492 TYR B CA 1
ATOM 16256 C C . TYR B 1 406 ? -6.761 58.263 6.422 1.00 57.06 492 TYR B C 1
ATOM 16257 O O . TYR B 1 406 ? -6.836 59.460 6.690 1.00 55.81 492 TYR B O 1
ATOM 16275 N N . ASP B 1 407 ? -7.717 57.612 5.765 1.00 70.77 493 ASP B N 1
ATOM 16276 C CA . ASP B 1 407 ? -8.959 58.277 5.384 1.00 76.96 493 ASP B CA 1
ATOM 16277 C C . ASP B 1 407 ? -9.770 58.619 6.621 1.00 75.26 493 ASP B C 1
ATOM 16278 O O . ASP B 1 407 ? -10.318 59.715 6.735 1.00 80.32 493 ASP B O 1
ATOM 16287 N N . HIS B 1 408 ? -9.848 57.670 7.544 1.00 60.41 494 HIS B N 1
ATOM 16288 C CA . HIS B 1 408 ? -10.552 57.886 8.796 1.00 57.97 494 HIS B CA 1
ATOM 16289 C C . HIS B 1 408 ? -9.928 59.058 9.537 1.00 55.06 494 HIS B C 1
ATOM 16290 O O . HIS B 1 408 ? -10.618 59.996 9.926 1.00 54.08 494 HIS B O 1
ATOM 16303 N N . ALA B 1 409 ? -8.615 58.994 9.723 1.00 57.75 495 ALA B N 1
ATOM 16304 C CA . ALA B 1 409 ? -7.888 60.050 10.408 1.00 57.75 495 ALA B CA 1
ATOM 16305 C C . ALA B 1 409 ? -8.100 61.380 9.697 1.00 60.06 495 ALA B C 1
ATOM 16306 O O . ALA B 1 409 ? -8.371 62.398 10.333 1.00 62.05 495 ALA B O 1
ATOM 16313 N N . GLN B 1 410 ? -7.983 61.364 8.373 1.00 60.21 496 GLN B N 1
ATOM 16314 C CA . GLN B 1 410 ? -8.166 62.572 7.579 1.00 60.88 496 GLN B CA 1
ATOM 16315 C C . GLN B 1 410 ? -9.587 63.114 7.721 1.00 63.40 496 GLN B C 1
ATOM 16316 O O . GLN B 1 410 ? -9.792 64.318 7.871 1.00 63.69 496 GLN B O 1
ATOM 16330 N N . SER B 1 411 ? -10.565 62.220 7.680 1.00 64.00 497 SER B N 1
ATOM 16331 C CA . SER B 1 411 ? -11.955 62.619 7.809 1.00 67.00 497 SER B CA 1
ATOM 16332 C C . SER B 1 411 ? -12.188 63.276 9.165 1.00 68.19 497 SER B C 1
ATOM 16333 O O . SER B 1 411 ? -12.983 64.208 9.288 1.00 70.64 497 SER B O 1
ATOM 16341 N N . MET B 1 412 ? -11.478 62.790 10.178 1.00 69.04 498 MET B N 1
ATOM 16342 C CA . MET B 1 412 ? -11.563 63.360 11.517 1.00 69.75 498 MET B CA 1
ATOM 16343 C C . MET B 1 412 ? -11.013 64.779 11.520 1.00 66.08 498 MET B C 1
ATOM 16344 O O . MET B 1 412 ? -11.591 65.678 12.128 1.00 67.72 498 MET B O 1
ATOM 16358 N N . ILE B 1 413 ? -9.892 64.973 10.835 1.00 55.81 499 ILE B N 1
ATOM 16359 C CA . ILE B 1 413 ? -9.240 66.274 10.788 1.00 51.64 499 ILE B CA 1
ATOM 16360 C C . ILE B 1 413 ? -10.092 67.275 10.009 1.00 54.55 499 ILE B C 1
ATOM 16361 O O . ILE B 1 413 ? -10.187 68.445 10.386 1.00 55.14 499 ILE B O 1
ATOM 16377 N N . GLU B 1 414 ? -10.725 66.807 8.937 1.00 59.26 500 GLU B N 1
ATOM 16378 C CA . GLU B 1 414 ? -11.516 67.673 8.066 1.00 63.02 500 GLU B CA 1
ATOM 16379 C C . GLU B 1 414 ? -12.860 68.051 8.696 1.00 68.67 500 GLU B C 1
ATOM 16380 O O . GLU B 1 414 ? -13.438 69.082 8.356 1.00 72.67 500 GLU B O 1
ATOM 16392 N N . ASN B 1 415 ? -13.355 67.215 9.603 1.00 68.97 501 ASN B N 1
ATOM 16393 C CA . ASN B 1 415 ? -14.587 67.507 10.333 1.00 72.74 501 ASN B CA 1
ATOM 16394 C C . ASN B 1 415 ? -14.309 67.619 11.826 1.00 78.26 501 ASN B C 1
ATOM 16395 O O . ASN B 1 415 ? -14.594 66.693 12.583 1.00 77.18 501 ASN B O 1
ATOM 16406 N N . PRO B 1 416 ? -13.767 68.765 12.263 1.00 90.32 502 PRO B N 1
ATOM 16407 C CA . PRO B 1 416 ? -13.254 68.864 13.630 1.00 94.74 502 PRO B CA 1
ATOM 16408 C C . PRO B 1 416 ? -14.327 69.141 14.685 1.00 99.66 502 PRO B C 1
ATOM 16409 O O . PRO B 1 416 ? -14.057 68.953 15.872 1.00 102.64 502 PRO B O 1
ATOM 16420 N N . THR B 1 417 ? -15.513 69.575 14.265 1.00 93.27 503 THR B N 1
ATOM 16421 C CA . THR B 1 417 ? -16.594 69.866 15.204 1.00 94.90 503 THR B CA 1
ATOM 16422 C C . THR B 1 417 ? -17.889 69.210 14.752 1.00 96.46 503 THR B C 1
ATOM 16423 O O . THR B 1 417 ? -18.957 69.825 14.789 1.00 96.93 503 THR B O 1
ATOM 16434 N N . GLU B 1 418 ? -17.782 67.957 14.323 1.00 98.06 504 GLU B N 1
ATOM 16435 C CA . GLU B 1 418 ? -18.944 67.176 13.915 1.00 102.09 504 GLU B CA 1
ATOM 16436 C C . GLU B 1 418 ? -18.752 65.705 14.269 1.00 102.72 504 GLU B C 1
ATOM 16437 O O . GLU B 1 418 ? -17.795 65.073 13.825 1.00 99.40 504 GLU B O 1
ATOM 16449 N N . LYS B 1 419 ? -19.664 65.166 15.073 1.00 108.21 505 LYS B N 1
ATOM 16450 C CA . LYS B 1 419 ? -19.634 63.749 15.407 1.00 111.20 505 LYS B CA 1
ATOM 16451 C C . LYS B 1 419 ? -19.922 62.936 14.155 1.00 113.62 505 LYS B C 1
ATOM 16452 O O . LYS B 1 419 ? -21.055 62.898 13.674 1.00 118.70 505 LYS B O 1
ATOM 16471 N N . ILE B 1 420 ? -18.888 62.295 13.623 1.00 100.95 506 ILE B N 1
ATOM 16472 C CA . ILE B 1 420 ? -19.016 61.540 12.384 1.00 102.43 506 ILE B CA 1
ATOM 16473 C C . ILE B 1 420 ? -19.874 60.296 12.623 1.00 111.10 506 ILE B C 1
ATOM 16474 O O . ILE B 1 420 ? -19.820 59.710 13.707 1.00 99.05 506 ILE B O 1
ATOM 16490 N N . PRO B 1 421 ? -20.686 59.901 11.622 1.00 164.06 507 PRO B N 1
ATOM 16491 C CA . PRO B 1 421 ? -21.441 58.647 11.726 1.00 174.77 507 PRO B CA 1
ATOM 16492 C C . PRO B 1 421 ? -20.548 57.457 12.062 1.00 171.29 507 PRO B C 1
ATOM 16493 O O . PRO B 1 421 ? -19.553 57.223 11.378 1.00 172.97 507 PRO B O 1
ATOM 16504 N N . GLU B 1 422 ? -20.915 56.708 13.098 1.00 139.42 508 GLU B N 1
ATOM 16505 C CA . GLU B 1 422 ? -20.078 55.623 13.602 1.00 131.31 508 GLU B CA 1
ATOM 16506 C C . GLU B 1 422 ? -20.181 54.364 12.744 1.00 125.34 508 GLU B C 1
ATOM 16507 O O . GLU B 1 422 ? -19.920 53.259 13.217 1.00 123.25 508 GLU B O 1
ATOM 16519 N N . GLU B 1 423 ? -20.556 54.542 11.481 1.00 121.02 509 GLU B N 1
ATOM 16520 C CA . GLU B 1 423 ? -20.630 53.448 10.525 1.00 118.55 509 GLU B CA 1
ATOM 16521 C C . GLU B 1 423 ? -19.595 53.663 9.428 1.00 114.47 509 GLU B C 1
ATOM 16522 O O . GLU B 1 423 ? -19.244 52.736 8.699 1.00 111.86 509 GLU B O 1
ATOM 16534 N N . GLU B 1 424 ? -19.108 54.897 9.326 1.00 120.57 510 GLU B N 1
ATOM 16535 C CA . GLU B 1 424 ? -18.032 55.237 8.403 1.00 118.12 510 GLU B CA 1
ATOM 16536 C C . GLU B 1 424 ? -16.672 55.111 9.088 1.00 109.85 510 GLU B C 1
ATOM 16537 O O . GLU B 1 424 ? -15.644 55.482 8.520 1.00 107.96 510 GLU B O 1
ATOM 16549 N N . LEU B 1 425 ? -16.680 54.585 10.311 1.00 102.82 511 LEU B N 1
ATOM 16550 C CA . LEU B 1 425 ? -15.462 54.398 11.091 1.00 95.35 511 LEU B CA 1
ATOM 16551 C C . LEU B 1 425 ? -15.312 52.944 11.514 1.00 89.57 511 LEU B C 1
ATOM 16552 O O . LEU B 1 425 ? -16.299 52.212 11.595 1.00 92.70 511 LEU B O 1
ATOM 16568 N N . PRO B 1 426 ? -14.070 52.519 11.789 1.00 75.62 512 PRO B N 1
ATOM 16569 C CA . PRO B 1 426 ? -13.827 51.110 12.100 1.00 72.96 512 PRO B CA 1
ATOM 16570 C C . PRO B 1 426 ? -14.262 50.744 13.512 1.00 73.51 512 PRO B C 1
ATOM 16571 O O . PRO B 1 426 ? -14.521 51.644 14.317 1.00 72.73 512 PRO B O 1
ATOM 16582 N N . PRO B 1 427 ? -14.330 49.437 13.812 1.00 77.26 513 PRO B N 1
ATOM 16583 C CA . PRO B 1 427 ? -14.687 48.965 15.151 1.00 79.62 513 PRO B CA 1
ATOM 16584 C C . PRO B 1 427 ? -13.801 49.595 16.215 1.00 76.65 513 PRO B C 1
ATOM 16585 O O . PRO B 1 427 ? -12.597 49.748 15.997 1.00 74.07 513 PRO B O 1
ATOM 16596 N N . ILE B 1 428 ? -14.399 49.957 17.344 1.00 74.06 514 ILE B N 1
ATOM 16597 C CA . ILE B 1 428 ? -13.670 50.598 18.430 1.00 71.08 514 ILE B CA 1
ATOM 16598 C C . ILE B 1 428 ? -13.966 49.910 19.757 1.00 69.09 514 ILE B C 1
ATOM 16599 O O . ILE B 1 428 ? -15.101 49.518 20.027 1.00 70.03 514 ILE B O 1
ATOM 16615 N N . SER B 1 429 ? -12.927 49.756 20.571 1.00 69.07 515 SER B N 1
ATOM 16616 C CA . SER B 1 429 ? -13.052 49.116 21.871 1.00 67.53 515 SER B CA 1
ATOM 16617 C C . SER B 1 429 ? -14.122 49.821 22.696 1.00 68.32 515 SER B C 1
ATOM 16618 O O . SER B 1 429 ? -14.175 51.049 22.720 1.00 67.22 515 SER B O 1
ATOM 16626 N N . PRO B 1 430 ? -14.981 49.050 23.376 1.00 70.23 516 PRO B N 1
ATOM 16627 C CA . PRO B 1 430 ? -16.095 49.662 24.107 1.00 75.63 516 PRO B CA 1
ATOM 16628 C C . PRO B 1 430 ? -15.654 50.547 25.273 1.00 79.68 516 PRO B C 1
ATOM 16629 O O . PRO B 1 430 ? -16.447 51.355 25.756 1.00 80.58 516 PRO B O 1
ATOM 16640 N N . GLU B 1 431 ? -14.402 50.413 25.699 1.00 89.76 517 GLU B N 1
ATOM 16641 C CA . GLU B 1 431 ? -13.901 51.173 26.842 1.00 93.51 517 GLU B CA 1
ATOM 16642 C C . GLU B 1 431 ? -13.282 52.505 26.413 1.00 88.76 517 GLU B C 1
ATOM 16643 O O . GLU B 1 431 ? -12.632 53.183 27.209 1.00 90.74 517 GLU B O 1
ATOM 16655 N N . HIS B 1 432 ? -13.504 52.882 25.158 1.00 77.93 518 HIS B N 1
ATOM 16656 C CA . HIS B 1 432 ? -13.046 54.165 24.638 1.00 72.07 518 HIS B CA 1
ATOM 16657 C C . HIS B 1 432 ? -14.017 54.672 23.583 1.00 70.59 518 HIS B C 1
ATOM 16658 O O . HIS B 1 432 ? -14.405 53.933 22.680 1.00 69.49 518 HIS B O 1
ATOM 16671 N N . SER B 1 433 ? -14.405 55.936 23.695 1.00 73.30 519 SER B N 1
ATOM 16672 C CA . SER B 1 433 ? -15.360 56.518 22.764 1.00 74.70 519 SER B CA 1
ATOM 16673 C C . SER B 1 433 ? -14.686 56.941 21.465 1.00 70.03 519 SER B C 1
ATOM 16674 O O . SER B 1 433 ? -13.481 57.189 21.426 1.00 70.22 519 SER B O 1
ATOM 16682 N N . VAL B 1 434 ? -15.479 57.033 20.404 1.00 57.75 520 VAL B N 1
ATOM 16683 C CA . VAL B 1 434 ? -14.976 57.475 19.114 1.00 56.16 520 VAL B CA 1
ATOM 16684 C C . VAL B 1 434 ? -14.558 58.932 19.202 1.00 55.89 520 VAL B C 1
ATOM 16685 O O . VAL B 1 434 ? -13.633 59.364 18.521 1.00 54.18 520 VAL B O 1
ATOM 16698 N N . GLU B 1 435 ? -15.241 59.681 20.060 1.00 72.27 521 GLU B N 1
ATOM 16699 C CA . GLU B 1 435 ? -14.960 61.099 20.237 1.00 76.22 521 GLU B CA 1
ATOM 16700 C C . GLU B 1 435 ? -13.592 61.305 20.871 1.00 71.20 521 GLU B C 1
ATOM 16701 O O . GLU B 1 435 ? -12.883 62.255 20.539 1.00 69.71 521 GLU B O 1
ATOM 16713 N N . GLU B 1 436 ? -13.222 60.408 21.780 1.00 68.73 522 GLU B N 1
ATOM 16714 C CA . GLU B 1 436 ? -11.938 60.505 22.461 1.00 65.05 522 GLU B CA 1
ATOM 16715 C C . GLU B 1 436 ? -10.810 60.334 21.454 1.00 60.53 522 GLU B C 1
ATOM 16716 O O . GLU B 1 436 ? -9.830 61.077 21.476 1.00 59.72 522 GLU B O 1
ATOM 16728 N N . VAL B 1 437 ? -10.958 59.351 20.570 1.00 56.26 523 VAL B N 1
ATOM 16729 C CA . VAL B 1 437 ? -9.979 59.115 19.515 1.00 53.32 523 VAL B CA 1
ATOM 16730 C C . VAL B 1 437 ? -9.960 60.288 18.553 1.00 53.08 523 VAL B C 1
ATOM 16731 O O . VAL B 1 437 ? -8.898 60.758 18.158 1.00 52.16 523 VAL B O 1
ATOM 16744 N N . HIS B 1 438 ? -11.149 60.747 18.179 1.00 56.63 524 HIS B N 1
ATOM 16745 C CA . HIS B 1 438 ? -11.297 61.908 17.313 1.00 57.54 524 HIS B CA 1
ATOM 16746 C C . HIS B 1 438 ? -10.512 63.091 17.864 1.00 56.71 524 HIS B C 1
ATOM 16747 O O . HIS B 1 438 ? -9.707 63.699 17.158 1.00 52.92 524 HIS B O 1
ATOM 16760 N N . GLN B 1 439 ? -10.729 63.380 19.144 1.00 59.65 525 GLN B N 1
ATOM 16761 C CA . GLN B 1 439 ? -10.069 64.493 19.811 1.00 63.00 525 GLN B CA 1
ATOM 16762 C C . GLN B 1 439 ? -8.560 64.310 19.840 1.00 59.44 525 GLN B C 1
ATOM 16763 O O . GLN B 1 439 ? -7.808 65.281 19.740 1.00 59.98 525 GLN B O 1
ATOM 16777 N N . ALA B 1 440 ? -8.120 63.065 19.997 1.00 54.20 526 ALA B N 1
ATOM 16778 C CA . ALA B 1 440 ? -6.696 62.766 20.052 1.00 51.01 526 ALA B CA 1
ATOM 16779 C C . ALA B 1 440 ? -6.044 63.088 18.716 1.00 52.54 526 ALA B C 1
ATOM 16780 O O . ALA B 1 440 ? -4.965 63.678 18.670 1.00 53.45 526 ALA B O 1
ATOM 16787 N N . VAL B 1 441 ? -6.707 62.698 17.632 1.00 57.41 527 VAL B N 1
ATOM 16788 C CA . VAL B 1 441 ? -6.184 62.935 16.293 1.00 55.31 527 VAL B CA 1
ATOM 16789 C C . VAL B 1 441 ? -6.096 64.428 16.030 1.00 51.62 527 VAL B C 1
ATOM 16790 O O . VAL B 1 441 ? -5.099 64.909 15.503 1.00 53.36 527 VAL B O 1
ATOM 16803 N N . LEU B 1 442 ? -7.132 65.161 16.418 1.00 47.76 528 LEU B N 1
ATOM 16804 C CA . LEU B 1 442 ? -7.154 66.603 16.208 1.00 48.75 528 LEU B CA 1
ATOM 16805 C C . LEU B 1 442 ? -5.980 67.265 16.916 1.00 50.36 528 LEU B C 1
ATOM 16806 O O . LEU B 1 442 ? -5.341 68.164 16.370 1.00 52.17 528 LEU B O 1
ATOM 16822 N N . ASN B 1 443 ? -5.686 66.806 18.126 1.00 54.57 529 ASN B N 1
ATOM 16823 C CA . ASN B 1 443 ? -4.557 67.332 18.875 1.00 57.18 529 ASN B CA 1
ATOM 16824 C C . ASN B 1 443 ? -3.241 66.907 18.236 1.00 57.32 529 ASN B C 1
ATOM 16825 O O . ASN B 1 443 ? -2.313 67.706 18.118 1.00 58.88 529 ASN B O 1
ATOM 16836 N N . LEU B 1 444 ? -3.167 65.647 17.820 1.00 51.61 530 LEU B N 1
ATOM 16837 C CA . LEU B 1 444 ? -1.970 65.128 17.169 1.00 50.04 530 LEU B CA 1
ATOM 16838 C C . LEU B 1 444 ? -1.719 65.839 15.847 1.00 50.48 530 LEU B C 1
ATOM 16839 O O . LEU B 1 444 ? -0.573 66.104 15.485 1.00 50.04 530 LEU B O 1
ATOM 16855 N N . HIS B 1 445 ? -2.793 66.136 15.125 1.00 53.76 531 HIS B N 1
ATOM 16856 C CA . HIS B 1 445 ? -2.688 66.921 13.903 1.00 52.31 531 HIS B CA 1
ATOM 16857 C C . HIS B 1 445 ? -2.190 68.320 14.223 1.00 54.40 531 HIS B C 1
ATOM 16858 O O . HIS B 1 445 ? -1.252 68.815 13.599 1.00 55.80 531 HIS B O 1
ATOM 16871 N N . SER B 1 446 ? -2.821 68.942 15.215 1.00 54.55 532 SER B N 1
ATOM 16872 C CA . SER B 1 446 ? -2.477 70.293 15.635 1.00 53.00 532 SER B CA 1
ATOM 16873 C C . SER B 1 446 ? -0.989 70.443 15.913 1.00 52.11 532 SER B C 1
ATOM 16874 O O . SER B 1 446 ? -0.352 71.378 15.432 1.00 52.51 532 SER B O 1
ATOM 16882 N N . ILE B 1 447 ? -0.435 69.508 16.675 1.00 53.47 533 ILE B N 1
ATOM 16883 C CA . ILE B 1 447 ? 0.979 69.550 17.028 1.00 54.59 533 ILE B CA 1
ATOM 16884 C C . ILE B 1 447 ? 1.864 69.239 15.826 1.00 53.79 533 ILE B C 1
ATOM 16885 O O . ILE B 1 447 ? 2.860 69.926 15.588 1.00 53.09 533 ILE B O 1
ATOM 16901 N N . ALA B 1 448 ? 1.494 68.202 15.079 1.00 52.94 534 ALA B N 1
ATOM 16902 C CA . ALA B 1 448 ? 2.249 67.772 13.905 1.00 50.97 534 ALA B CA 1
ATOM 16903 C C . ALA B 1 448 ? 2.376 68.906 12.897 1.00 53.63 534 ALA B C 1
ATOM 16904 O O . ALA B 1 448 ? 3.423 69.090 12.274 1.00 54.57 534 ALA B O 1
ATOM 16911 N N . LYS B 1 449 ? 1.295 69.661 12.750 1.00 48.23 535 LYS B N 1
ATOM 16912 C CA . LYS B 1 449 ? 1.259 70.801 11.846 1.00 48.32 535 LYS B CA 1
ATOM 16913 C C . LYS B 1 449 ? 2.355 71.794 12.209 1.00 52.28 535 LYS B C 1
ATOM 16914 O O . LYS B 1 449 ? 3.040 72.321 11.336 1.00 51.12 535 LYS B O 1
ATOM 16933 N N . GLN B 1 450 ? 2.535 72.023 13.506 1.00 65.46 536 GLN B N 1
ATOM 16934 C CA . GLN B 1 450 ? 3.548 72.959 13.985 1.00 70.52 536 GLN B CA 1
ATOM 16935 C C . GLN B 1 450 ? 4.951 72.373 13.924 1.00 69.55 536 GLN B C 1
ATOM 16936 O O . GLN B 1 450 ? 5.914 73.082 13.629 1.00 70.83 536 GLN B O 1
ATOM 16950 N N . LEU B 1 451 ? 5.062 71.080 14.210 1.00 62.65 537 LEU B N 1
ATOM 16951 C CA . LEU B 1 451 ? 6.349 70.403 14.158 1.00 59.05 537 LEU B CA 1
ATOM 16952 C C . LEU B 1 451 ? 6.907 70.455 12.745 1.00 55.35 537 LEU B C 1
ATOM 16953 O O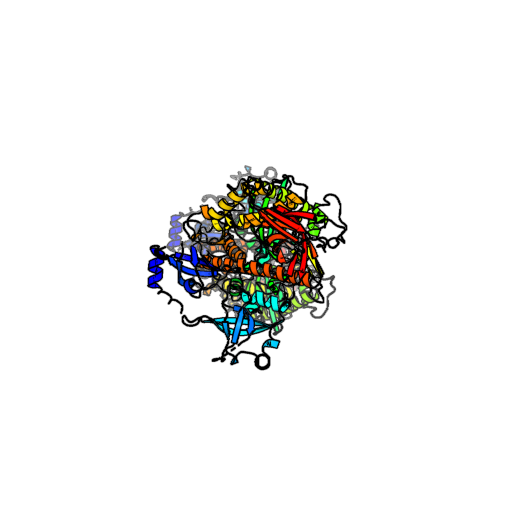 . LEU B 1 451 ? 8.094 70.719 12.554 1.00 53.40 537 LEU B O 1
ATOM 16969 N N . ARG B 1 452 ? 6.042 70.221 11.760 1.00 54.51 538 ARG B N 1
ATOM 16970 C CA . ARG B 1 452 ? 6.456 70.225 10.359 1.00 56.55 538 ARG B CA 1
ATOM 16971 C C . ARG B 1 452 ? 6.884 71.612 9.894 1.00 59.95 538 ARG B C 1
ATOM 16972 O O . ARG B 1 452 ? 7.988 71.780 9.377 1.00 59.48 538 ARG B O 1
ATOM 16993 N N . ARG B 1 453 ? 6.005 72.598 10.059 1.00 65.87 539 ARG B N 1
ATOM 16994 C CA . ARG B 1 453 ? 6.308 73.961 9.639 1.00 70.40 539 ARG B CA 1
ATOM 16995 C C . ARG B 1 453 ? 7.608 74.437 10.274 1.00 67.12 539 ARG B C 1
ATOM 16996 O O . ARG B 1 453 ? 8.390 75.157 9.654 1.00 67.58 539 ARG B O 1
ATOM 17017 N N . GLN B 1 454 ? 7.839 74.008 11.508 1.00 65.43 540 GLN B N 1
ATOM 17018 C CA . GLN B 1 454 ? 9.055 74.358 12.227 1.00 64.18 540 GLN B CA 1
ATOM 17019 C C . GLN B 1 454 ? 10.253 73.670 11.587 1.00 59.69 540 GLN B C 1
ATOM 17020 O O . GLN B 1 454 ? 11.317 74.264 11.426 1.00 55.91 540 GLN B O 1
ATOM 17034 N N . ARG B 1 455 ? 10.060 72.410 11.216 1.00 63.58 541 ARG B N 1
ATOM 17035 C CA . ARG B 1 455 ? 11.124 71.598 10.639 1.00 63.85 541 ARG B CA 1
ATOM 17036 C C . ARG B 1 455 ? 11.678 72.240 9.370 1.00 61.94 541 ARG B C 1
ATOM 17037 O O . ARG B 1 455 ? 12.889 72.245 9.141 1.00 60.54 541 ARG B O 1
ATOM 17058 N N . PHE B 1 456 ? 10.780 72.791 8.557 1.00 58.80 542 PHE B N 1
ATOM 17059 C CA . PHE B 1 456 ? 11.163 73.400 7.289 1.00 59.15 542 PHE B CA 1
ATOM 17060 C C . PHE B 1 456 ? 11.730 74.799 7.477 1.00 61.62 542 PHE B C 1
ATOM 17061 O O . PHE B 1 456 ? 12.571 75.235 6.695 1.00 61.98 542 PHE B O 1
ATOM 17078 N N . VAL B 1 457 ? 11.277 75.502 8.509 1.00 60.47 543 VAL B N 1
ATOM 17079 C CA . VAL B 1 457 ? 11.904 76.763 8.880 1.00 61.46 543 VAL B CA 1
ATOM 17080 C C . VAL B 1 457 ? 13.359 76.482 9.246 1.00 64.58 543 VAL B C 1
ATOM 17081 O O . VAL B 1 457 ? 14.239 77.308 9.007 1.00 65.54 543 VAL B O 1
ATOM 17094 N N . ASP B 1 458 ? 13.606 75.302 9.809 1.00 70.82 544 ASP B N 1
ATOM 17095 C CA . ASP B 1 458 ? 14.955 74.898 10.188 1.00 73.95 544 ASP B CA 1
ATOM 17096 C C . ASP B 1 458 ? 15.689 74.238 9.023 1.00 73.07 544 ASP B C 1
ATOM 17097 O O . ASP B 1 458 ? 16.605 73.445 9.229 1.00 72.86 544 ASP B O 1
ATOM 17106 N N . GLY B 1 459 ? 15.271 74.563 7.803 1.00 71.23 545 GLY B N 1
ATOM 17107 C CA . GLY B 1 459 ? 15.991 74.163 6.605 1.00 70.05 545 GLY B CA 1
ATOM 17108 C C . GLY B 1 459 ? 15.880 72.697 6.233 1.00 64.17 545 GLY B C 1
ATOM 17109 O O . GLY B 1 459 ? 16.882 72.061 5.919 1.00 59.32 545 GLY B O 1
ATOM 17113 N N . ALA B 1 460 ? 14.661 72.167 6.256 1.00 70.75 546 ALA B N 1
ATOM 17114 C CA . ALA B 1 460 ? 14.406 70.791 5.839 1.00 68.54 546 ALA B CA 1
ATOM 17115 C C . ALA B 1 460 ? 14.061 70.729 4.351 1.00 66.58 546 ALA B C 1
ATOM 17116 O O . ALA B 1 460 ? 13.565 71.702 3.780 1.00 68.87 546 ALA B O 1
ATOM 17123 N N . LEU B 1 461 ? 14.318 69.575 3.740 1.00 53.85 547 LEU B N 1
ATOM 17124 C CA . LEU B 1 461 ? 14.093 69.379 2.313 1.00 49.78 547 LEU B CA 1
ATOM 17125 C C . LEU B 1 461 ? 13.124 68.242 2.020 1.00 47.99 547 LEU B C 1
ATOM 17126 O O . LEU B 1 461 ? 13.415 67.076 2.295 1.00 46.20 547 LEU B O 1
ATOM 17142 N N . ARG B 1 462 ? 11.979 68.589 1.441 1.00 47.71 548 ARG B N 1
ATOM 17143 C CA . ARG B 1 462 ? 11.046 67.595 0.922 1.00 49.81 548 ARG B CA 1
ATOM 17144 C C . ARG B 1 462 ? 11.167 67.534 -0.598 1.00 54.69 548 ARG B C 1
ATOM 17145 O O . ARG B 1 462 ? 10.793 68.474 -1.301 1.00 56.09 548 ARG B O 1
ATOM 17166 N N . LEU B 1 463 ? 11.693 66.422 -1.098 1.00 61.89 549 LEU B N 1
ATOM 17167 C CA . LEU B 1 463 ? 11.936 66.259 -2.525 1.00 62.79 549 LEU B CA 1
ATOM 17168 C C . LEU B 1 463 ? 11.191 65.032 -3.043 1.00 62.48 549 LEU B C 1
ATOM 17169 O O . LEU B 1 463 ? 11.792 64.110 -3.598 1.00 60.40 549 LEU B O 1
ATOM 17185 N N . ASP B 1 464 ? 9.875 65.033 -2.853 1.00 62.83 550 ASP B N 1
ATOM 17186 C CA . ASP B 1 464 ? 9.047 63.873 -3.162 1.00 64.72 550 ASP B CA 1
ATOM 17187 C C . ASP B 1 464 ? 8.495 63.911 -4.584 1.00 66.40 550 ASP B C 1
ATOM 17188 O O . ASP B 1 464 ? 7.905 64.904 -5.010 1.00 66.08 550 ASP B O 1
ATOM 17197 N N . GLN B 1 465 ? 8.697 62.816 -5.309 1.00 66.36 551 GLN B N 1
ATOM 17198 C CA . GLN B 1 465 ? 8.126 62.648 -6.638 1.00 67.79 551 GLN B CA 1
ATOM 17199 C C . GLN B 1 465 ? 6.753 61.991 -6.573 1.00 69.72 551 GLN B C 1
ATOM 17200 O O . GLN B 1 465 ? 6.344 61.479 -5.533 1.00 67.54 551 GLN B O 1
ATOM 17214 N N . LEU B 1 466 ? 6.052 62.001 -7.700 1.00 84.01 552 LEU B N 1
ATOM 17215 C CA . LEU B 1 466 ? 4.763 61.335 -7.810 1.00 87.57 552 LEU B CA 1
ATOM 17216 C C . LEU B 1 466 ? 4.936 59.832 -7.640 1.00 85.06 552 LEU B C 1
ATOM 17217 O O . LEU B 1 466 ? 5.843 59.237 -8.219 1.00 89.17 552 LEU B O 1
ATOM 17233 N N . LYS B 1 467 ? 4.073 59.233 -6.826 1.00 65.34 553 LYS B N 1
ATOM 17234 C CA . LYS B 1 467 ? 4.047 57.789 -6.646 1.00 58.55 553 LYS B CA 1
ATOM 17235 C C . LYS B 1 467 ? 2.715 57.241 -7.146 1.00 52.75 553 LYS B C 1
ATOM 17236 O O . LYS B 1 467 ? 1.672 57.874 -6.980 1.00 52.09 553 LYS B O 1
ATOM 17255 N N . LEU B 1 468 ? 2.757 56.064 -7.761 1.00 48.56 554 LEU B N 1
ATOM 17256 C CA . LEU B 1 468 ? 1.563 55.444 -8.323 1.00 47.97 554 LEU B CA 1
ATOM 17257 C C . LEU B 1 468 ? 0.945 54.395 -7.406 1.00 48.48 554 LEU B C 1
ATOM 17258 O O . LEU B 1 468 ? 1.653 53.613 -6.772 1.00 46.37 554 LEU B O 1
ATOM 17274 N N . ALA B 1 469 ? -0.384 54.386 -7.357 1.00 56.97 555 ALA B N 1
ATOM 17275 C CA . ALA B 1 469 ? -1.139 53.361 -6.644 1.00 58.62 555 ALA B CA 1
ATOM 17276 C C . ALA B 1 469 ? -2.108 52.692 -7.607 1.00 61.56 555 ALA B C 1
ATOM 17277 O O . ALA B 1 469 ? -2.734 53.366 -8.425 1.00 66.31 555 ALA B O 1
ATOM 17284 N N . PHE B 1 470 ? -2.232 51.371 -7.508 1.00 56.93 556 PHE B N 1
ATOM 17285 C CA . PHE B 1 470 ? -3.055 50.610 -8.444 1.00 54.39 556 PHE B CA 1
ATOM 17286 C C . PHE B 1 470 ? -4.326 50.065 -7.804 1.00 54.63 556 PHE B C 1
ATOM 17287 O O . PHE B 1 470 ? -4.384 49.850 -6.596 1.00 52.37 556 PHE B O 1
ATOM 17304 N N . THR B 1 471 ? -5.338 49.837 -8.635 1.00 58.45 557 THR B N 1
ATOM 17305 C CA . THR B 1 471 ? -6.543 49.134 -8.220 1.00 61.13 557 THR B CA 1
ATOM 17306 C C . THR B 1 471 ? -6.562 47.796 -8.944 1.00 61.06 557 THR B C 1
ATOM 17307 O O . THR B 1 471 ? -6.714 47.748 -10.165 1.00 63.61 557 THR B O 1
ATOM 17318 N N . LEU B 1 472 ? -6.403 46.716 -8.185 1.00 52.09 558 LEU B N 1
ATOM 17319 C CA . LEU B 1 472 ? -6.273 45.382 -8.763 1.00 49.80 558 LEU B CA 1
ATOM 17320 C C . LEU B 1 472 ? -7.574 44.601 -8.733 1.00 57.18 558 LEU B C 1
ATOM 17321 O O . LEU B 1 472 ? -8.314 44.641 -7.749 1.00 58.06 558 LEU B O 1
ATOM 17337 N N . ASP B 1 473 ? -7.855 43.908 -9.830 1.00 74.16 559 ASP B N 1
ATOM 17338 C CA . ASP B 1 473 ? -8.941 42.940 -9.872 1.00 80.11 559 ASP B CA 1
ATOM 17339 C C . ASP B 1 473 ? -8.485 41.701 -9.111 1.00 82.28 559 ASP B C 1
ATOM 17340 O O . ASP B 1 473 ? -7.615 40.971 -9.575 1.00 84.65 559 ASP B O 1
ATOM 17349 N N . HIS B 1 474 ? -9.065 41.467 -7.940 1.00 78.58 560 HIS B N 1
ATOM 17350 C CA . HIS B 1 474 ? -8.597 40.399 -7.060 1.00 82.75 560 HIS B CA 1
ATOM 17351 C C . HIS B 1 474 ? -8.830 38.998 -7.637 1.00 83.03 560 HIS B C 1
ATOM 17352 O O . HIS B 1 474 ? -8.195 38.032 -7.210 1.00 81.45 560 HIS B O 1
ATOM 17365 N N . GLU B 1 475 ? -9.729 38.885 -8.607 1.00 88.52 561 GLU B N 1
ATOM 17366 C CA . GLU B 1 475 ? -9.971 37.601 -9.256 1.00 90.39 561 GLU B CA 1
ATOM 17367 C C . GLU B 1 475 ? -8.833 37.246 -10.214 1.00 83.78 561 GLU B C 1
ATOM 17368 O O . GLU B 1 475 ? -8.334 36.121 -10.199 1.00 84.27 561 GLU B O 1
ATOM 17380 N N . THR B 1 476 ? -8.424 38.208 -11.037 1.00 71.71 562 THR B N 1
ATOM 17381 C CA . THR B 1 476 ? -7.431 37.966 -12.085 1.00 67.24 562 THR B CA 1
ATOM 17382 C C . THR B 1 476 ? -6.045 38.460 -11.681 1.00 61.07 562 THR B C 1
ATOM 17383 O O . THR B 1 476 ? -5.028 37.935 -12.134 1.00 57.53 562 THR B O 1
ATOM 17394 N N . GLY B 1 477 ? -6.018 39.481 -10.833 1.00 55.11 563 GLY B N 1
ATOM 17395 C CA . GLY B 1 477 ? -4.772 40.076 -10.385 1.00 51.82 563 GLY B CA 1
ATOM 17396 C C . GLY B 1 477 ? -4.338 41.226 -11.271 1.00 50.19 563 GLY B C 1
ATOM 17397 O O . GLY B 1 477 ? -3.468 42.011 -10.893 1.00 48.48 563 GLY B O 1
ATOM 17401 N N . LEU B 1 478 ? -4.944 41.327 -12.450 1.00 59.49 564 LEU B N 1
ATOM 17402 C CA . LEU B 1 478 ? -4.637 42.413 -13.367 1.00 63.19 564 LEU B CA 1
ATOM 17403 C C . LEU B 1 478 ? -5.086 43.742 -12.771 1.00 66.11 564 LEU B C 1
ATOM 17404 O O . LEU B 1 478 ? -6.012 43.772 -11.961 1.00 70.23 564 LEU B O 1
ATOM 17420 N N . PRO B 1 479 ? -4.432 44.848 -13.167 1.00 61.38 565 PRO B N 1
ATOM 17421 C CA . PRO B 1 479 ? -4.815 46.178 -12.681 1.00 59.08 565 PRO B CA 1
ATOM 17422 C C . PRO B 1 479 ? -5.978 46.767 -13.474 1.00 63.87 565 PRO B C 1
ATOM 17423 O O . PRO B 1 479 ? -5.917 46.796 -14.700 1.00 66.09 565 PRO B O 1
ATOM 17434 N N . GLN B 1 480 ? -7.021 47.215 -12.782 1.00 70.73 566 GLN B N 1
ATOM 17435 C CA . GLN B 1 480 ? -8.182 47.809 -13.437 1.00 75.61 566 GLN B CA 1
ATOM 17436 C C . GLN B 1 480 ? -7.932 49.281 -13.768 1.00 70.52 566 GLN B C 1
ATOM 17437 O O . GLN B 1 480 ? -8.480 49.812 -14.733 1.00 72.81 566 GLN B O 1
ATOM 17451 N N . GLY B 1 481 ? -7.107 49.933 -12.956 1.00 57.30 567 GLY B N 1
ATOM 17452 C CA . GLY B 1 481 ? -6.738 51.318 -13.180 1.00 54.38 567 GLY B CA 1
ATOM 17453 C C . GLY B 1 481 ? -5.668 51.734 -12.193 1.00 53.50 567 GLY B C 1
ATOM 17454 O O . GLY B 1 481 ? -5.180 50.903 -11.428 1.00 52.51 567 GLY B O 1
ATOM 17458 N N . CYS B 1 482 ? -5.298 53.011 -12.206 1.00 58.94 568 CYS B N 1
ATOM 17459 C CA . CYS B 1 482 ? -4.300 53.525 -11.269 1.00 55.88 568 CYS B CA 1
ATOM 17460 C C . CYS B 1 482 ? -4.582 54.978 -10.912 1.00 55.48 568 CYS B C 1
ATOM 17461 O O . CYS B 1 482 ? -5.375 55.647 -11.572 1.00 56.71 568 CYS B O 1
ATOM 17469 N N . HIS B 1 483 ? -3.926 55.457 -9.861 1.00 55.14 569 HIS B N 1
ATOM 17470 C CA . HIS B 1 483 ? -4.086 56.837 -9.419 1.00 57.52 569 HIS B CA 1
ATOM 17471 C C . HIS B 1 483 ? -2.837 57.306 -8.688 1.00 57.63 569 HIS B C 1
ATOM 17472 O O . HIS B 1 483 ? -2.071 56.500 -8.165 1.00 56.92 569 HIS B O 1
ATOM 17485 N N . ILE B 1 484 ? -2.627 58.615 -8.676 1.00 59.82 570 ILE B N 1
ATOM 17486 C CA . ILE B 1 484 ? -1.516 59.200 -7.942 1.00 59.16 570 ILE B CA 1
ATOM 17487 C C . ILE B 1 484 ? -1.801 59.123 -6.453 1.00 59.48 570 ILE B C 1
ATOM 17488 O O . ILE B 1 484 ? -2.841 59.589 -5.990 1.00 58.80 570 ILE B O 1
ATOM 17504 N N . TYR B 1 485 ? -0.876 58.541 -5.701 1.00 58.06 571 TYR B N 1
ATOM 17505 C CA . TYR B 1 485 ? -1.051 58.427 -4.262 1.00 62.24 571 TYR B CA 1
ATOM 17506 C C . TYR B 1 485 ? -0.966 59.808 -3.625 1.00 60.47 571 TYR B C 1
ATOM 17507 O O . TYR B 1 485 ? 0.012 60.527 -3.820 1.00 58.02 571 TYR B O 1
ATOM 17525 N N . GLU B 1 486 ? -1.999 60.169 -2.869 1.00 70.58 572 GLU B N 1
ATOM 17526 C CA . GLU B 1 486 ? -2.074 61.483 -2.233 1.00 74.29 572 GLU B CA 1
ATOM 17527 C C . GLU B 1 486 ? -1.607 61.455 -0.776 1.00 66.82 572 GLU B C 1
ATOM 17528 O O . GLU B 1 486 ? -2.097 60.674 0.038 1.00 69.02 572 GLU B O 1
ATOM 17540 N N . TYR B 1 487 ? -0.649 62.322 -0.469 1.00 53.74 573 TYR B N 1
ATOM 17541 C CA . TYR B 1 487 ? -0.062 62.424 0.860 1.00 48.05 573 TYR B CA 1
ATOM 17542 C C . TYR B 1 487 ? -0.744 63.553 1.632 1.00 51.79 573 TYR B C 1
ATOM 17543 O O . TYR B 1 487 ? -0.409 64.727 1.451 1.00 52.74 573 TYR B O 1
ATOM 17561 N N . ARG B 1 488 ? -1.690 63.199 2.497 1.00 53.11 574 ARG B N 1
ATOM 17562 C CA . ARG B 1 488 ? -2.545 64.193 3.140 1.00 56.46 574 ARG B CA 1
ATOM 17563 C C . ARG B 1 488 ? -2.129 64.483 4.581 1.00 56.74 574 ARG B C 1
ATOM 17564 O O . ARG B 1 488 ? -1.114 63.981 5.055 1.00 58.14 574 ARG B O 1
ATOM 17585 N N . ASP B 1 489 ? -2.915 65.304 5.269 1.00 56.65 575 ASP B N 1
ATOM 17586 C CA . ASP B 1 489 ? -2.594 65.712 6.633 1.00 55.09 575 ASP B CA 1
ATOM 17587 C C . ASP B 1 489 ? -2.428 64.531 7.582 1.00 51.73 575 ASP B C 1
ATOM 17588 O O . ASP B 1 489 ? -1.553 64.550 8.445 1.00 53.03 575 ASP B O 1
ATOM 17597 N N . SER B 1 490 ? -3.255 63.504 7.418 1.00 48.32 576 SER B N 1
ATOM 17598 C CA . SER B 1 490 ? -3.174 62.325 8.278 1.00 45.43 576 SER B CA 1
ATOM 17599 C C . SER B 1 490 ? -1.841 61.607 8.085 1.00 42.35 576 SER B C 1
ATOM 17600 O O . SER B 1 490 ? -1.236 61.143 9.046 1.00 41.43 576 SER B O 1
ATOM 17608 N N . ASN B 1 491 ? -1.388 61.513 6.841 1.00 40.90 577 ASN B N 1
ATOM 17609 C CA . ASN B 1 491 ? -0.085 60.931 6.551 1.00 39.95 577 ASN B CA 1
ATOM 17610 C C . ASN B 1 491 ? 1.009 61.710 7.255 1.00 42.32 577 ASN B C 1
ATOM 17611 O O . ASN B 1 491 ? 1.902 61.137 7.875 1.00 43.31 577 ASN B O 1
ATOM 17622 N N . LYS B 1 492 ? 0.923 63.030 7.150 1.00 46.15 578 LYS B N 1
ATOM 17623 C CA . LYS B 1 492 ? 1.908 63.922 7.742 1.00 45.64 578 LYS B CA 1
ATOM 17624 C C . LYS B 1 492 ? 1.865 63.853 9.267 1.00 46.13 578 LYS B C 1
ATOM 17625 O O . LYS B 1 492 ? 2.892 63.979 9.932 1.00 48.52 578 LYS B O 1
ATOM 17644 N N . LEU B 1 493 ? 0.668 63.660 9.812 1.00 43.68 579 LEU B N 1
ATOM 17645 C CA . LEU B 1 493 ? 0.486 63.525 11.255 1.00 41.82 579 LEU B CA 1
ATOM 17646 C C . LEU B 1 493 ? 1.435 62.472 11.818 1.00 43.37 579 LEU B C 1
ATOM 17647 O O . LEU B 1 493 ? 2.230 62.748 12.716 1.00 41.69 579 LEU B O 1
ATOM 17663 N N . VAL B 1 494 ? 1.353 61.265 11.269 1.00 43.28 580 VAL B N 1
ATOM 17664 C CA . VAL B 1 494 ? 2.201 60.167 11.704 1.00 42.50 580 VAL B CA 1
ATOM 17665 C C . VAL B 1 494 ? 3.670 60.476 11.460 1.00 45.57 580 VAL B C 1
ATOM 17666 O O . VAL B 1 494 ? 4.508 60.210 12.312 1.00 48.72 580 VAL B O 1
ATOM 17679 N N . GLU B 1 495 ? 3.979 61.044 10.301 1.00 49.95 581 GLU B N 1
ATOM 17680 C CA . GLU B 1 495 ? 5.367 61.269 9.913 1.00 50.94 581 GLU B CA 1
ATOM 17681 C C . GLU B 1 495 ? 6.128 62.070 10.961 1.00 49.94 581 GLU B C 1
ATOM 17682 O O . GLU B 1 495 ? 7.234 61.701 11.352 1.00 47.03 581 GLU B O 1
ATOM 17694 N N . GLU B 1 496 ? 5.526 63.157 11.427 1.00 50.55 582 GLU B N 1
ATOM 17695 C CA . GLU B 1 496 ? 6.215 64.076 12.317 1.00 52.53 582 GLU B CA 1
ATOM 17696 C C . GLU B 1 496 ? 6.552 63.431 13.656 1.00 49.25 582 GLU B C 1
ATOM 17697 O O . GLU B 1 496 ? 7.560 63.771 14.276 1.00 48.48 582 GLU B O 1
ATOM 17709 N N . PHE B 1 497 ? 5.723 62.490 14.090 1.00 42.52 583 PHE B N 1
ATOM 17710 C CA . PHE B 1 497 ? 5.922 61.839 15.383 1.00 39.97 583 PHE B CA 1
ATOM 17711 C C . PHE B 1 497 ? 6.850 60.635 15.284 1.00 42.10 583 PHE B C 1
ATOM 17712 O O . PHE B 1 497 ? 7.533 60.292 16.251 1.00 39.59 583 PHE B O 1
ATOM 17729 N N . MET B 1 498 ? 6.868 59.987 14.123 1.00 47.41 584 MET B N 1
ATOM 17730 C CA . MET B 1 498 ? 7.850 58.944 13.863 1.00 48.00 584 MET B CA 1
ATOM 17731 C C . MET B 1 498 ? 9.229 59.584 13.763 1.00 52.18 584 MET B C 1
ATOM 17732 O O . MET B 1 498 ? 10.214 59.048 14.274 1.00 53.14 584 MET B O 1
ATOM 17746 N N . LEU B 1 499 ? 9.290 60.737 13.103 1.00 55.24 585 LEU B N 1
ATOM 17747 C CA . LEU B 1 499 ? 10.527 61.498 13.017 1.00 56.29 585 LEU B CA 1
ATOM 17748 C C . LEU B 1 499 ? 11.030 61.853 14.406 1.00 55.72 585 LEU B C 1
ATOM 17749 O O . LEU B 1 499 ? 12.177 61.570 14.752 1.00 59.63 585 LEU B O 1
ATOM 17765 N N . LEU B 1 500 ? 10.157 62.466 15.201 1.00 44.91 586 LEU B N 1
ATOM 17766 C CA . LEU B 1 500 ? 10.523 62.927 16.535 1.00 41.94 586 LEU B CA 1
ATOM 17767 C C . LEU B 1 500 ? 10.954 61.748 17.395 1.00 44.04 586 LEU B C 1
ATOM 17768 O O . LEU B 1 500 ? 11.895 61.846 18.183 1.00 46.37 586 LEU B O 1
ATOM 17784 N N . ALA B 1 501 ? 10.260 60.630 17.224 1.00 42.96 587 ALA B N 1
ATOM 17785 C CA . ALA B 1 501 ? 10.580 59.413 17.946 1.00 43.27 587 ALA B CA 1
ATOM 17786 C C . ALA B 1 501 ? 11.963 58.921 17.547 1.00 45.32 587 ALA B C 1
ATOM 17787 O O . ALA B 1 501 ? 12.798 58.623 18.398 1.00 45.37 587 ALA B O 1
ATOM 17794 N N . ASN B 1 502 ? 12.190 58.833 16.242 1.00 52.42 588 ASN B N 1
ATOM 17795 C CA . ASN B 1 502 ? 13.462 58.368 15.703 1.00 56.23 588 ASN B CA 1
ATOM 17796 C C . ASN B 1 502 ? 14.652 59.220 16.136 1.00 56.81 588 ASN B C 1
ATOM 17797 O O . ASN B 1 502 ? 15.729 58.694 16.411 1.00 58.59 588 ASN B O 1
ATOM 17808 N N . MET B 1 503 ? 14.461 60.534 16.177 1.00 55.54 589 MET B N 1
ATOM 17809 C CA . MET B 1 503 ? 15.510 61.446 16.625 1.00 58.24 589 MET B CA 1
ATOM 17810 C C . MET B 1 503 ? 15.792 61.254 18.110 1.00 61.44 589 MET B C 1
ATOM 17811 O O . MET B 1 503 ? 16.947 61.263 18.541 1.00 62.77 589 MET B O 1
ATOM 17825 N N . ALA B 1 504 ? 14.728 61.092 18.889 1.00 66.12 590 ALA B N 1
ATOM 17826 C CA . ALA B 1 504 ? 14.853 60.931 20.331 1.00 68.10 590 ALA B CA 1
ATOM 17827 C C . ALA B 1 504 ? 15.693 59.706 20.664 1.00 66.50 590 ALA B C 1
ATOM 17828 O O . ALA B 1 504 ? 16.516 59.738 21.579 1.00 70.97 590 ALA B O 1
ATOM 17835 N N . VAL B 1 505 ? 15.486 58.631 19.910 1.00 50.89 591 VAL B N 1
ATOM 17836 C CA . VAL B 1 505 ? 16.221 57.394 20.139 1.00 47.46 591 VAL B CA 1
ATOM 17837 C C . VAL B 1 505 ? 17.639 57.532 19.600 1.00 47.57 591 VAL B C 1
ATOM 17838 O O . VAL B 1 505 ? 18.577 56.957 20.147 1.00 48.16 591 VAL B O 1
ATOM 17851 N N . ALA B 1 506 ? 17.791 58.292 18.523 1.00 52.94 592 ALA B N 1
ATOM 17852 C CA . ALA B 1 506 ? 19.107 58.529 17.941 1.00 57.71 592 ALA B CA 1
ATOM 17853 C C . ALA B 1 506 ? 20.018 59.207 18.957 1.00 63.69 592 ALA B C 1
ATOM 17854 O O . ALA B 1 506 ? 21.153 58.779 19.173 1.00 64.52 592 ALA B O 1
ATOM 17861 N N . HIS B 1 507 ? 19.512 60.265 19.580 1.00 68.86 593 HIS B N 1
ATOM 17862 C CA . HIS B 1 507 ? 20.268 60.982 20.597 1.00 75.13 593 HIS B CA 1
ATOM 17863 C C . HIS B 1 507 ? 20.524 60.097 21.808 1.00 73.64 593 HIS B C 1
ATOM 17864 O O . HIS B 1 507 ? 21.587 60.167 22.419 1.00 74.25 593 HIS B O 1
ATOM 17877 N N . LYS B 1 508 ? 19.549 59.257 22.140 1.00 71.69 594 LYS B N 1
ATOM 17878 C CA . LYS B 1 508 ? 19.635 58.427 23.334 1.00 72.82 594 LYS B CA 1
ATOM 17879 C C . LYS B 1 508 ? 20.753 57.392 23.235 1.00 73.85 594 LYS B C 1
ATOM 17880 O O . LYS B 1 508 ? 21.614 57.318 24.113 1.00 76.05 594 LYS B O 1
ATOM 17899 N N . ILE B 1 509 ? 20.738 56.591 22.173 1.00 72.47 595 ILE B N 1
ATOM 17900 C CA . ILE B 1 509 ? 21.704 55.506 22.040 1.00 72.00 595 ILE B CA 1
ATOM 17901 C C . ILE B 1 509 ? 23.108 56.033 21.747 1.00 72.20 595 ILE B C 1
ATOM 17902 O O . ILE B 1 509 ? 24.098 55.435 22.167 1.00 75.63 595 ILE B O 1
ATOM 17918 N N . PHE B 1 510 ? 23.196 57.149 21.030 1.00 66.08 596 PHE B N 1
ATOM 17919 C CA . PHE B 1 510 ? 24.493 57.735 20.711 1.00 66.60 596 PHE B CA 1
ATOM 17920 C C . PHE B 1 510 ? 25.130 58.389 21.932 1.00 72.68 596 PHE B C 1
ATOM 17921 O O . PHE B 1 510 ? 26.340 58.290 22.140 1.00 75.22 596 PHE B O 1
ATOM 17938 N N . ARG B 1 511 ? 24.311 59.062 22.732 1.00 79.24 597 ARG B N 1
ATOM 17939 C CA . ARG B 1 511 ? 24.788 59.690 23.957 1.00 82.72 597 ARG B CA 1
ATOM 17940 C C . ARG B 1 511 ? 25.247 58.623 24.947 1.00 81.28 597 ARG B C 1
ATOM 17941 O O . ARG B 1 511 ? 26.181 58.839 25.716 1.00 84.60 597 ARG B O 1
ATOM 17962 N N . THR B 1 512 ? 24.593 57.466 24.913 1.00 75.47 598 THR B N 1
ATOM 17963 C CA . THR B 1 512 ? 24.933 56.364 25.807 1.00 77.12 598 THR B CA 1
ATOM 17964 C C . THR B 1 512 ? 26.143 55.577 25.300 1.00 79.49 598 THR B C 1
ATOM 17965 O O . THR B 1 512 ? 27.127 55.418 26.022 1.00 83.22 598 THR B O 1
ATOM 17976 N N . PHE B 1 513 ? 26.062 55.091 24.061 1.00 80.76 599 PHE B N 1
ATOM 17977 C CA . PHE B 1 513 ? 27.131 54.291 23.457 1.00 82.16 599 PHE B CA 1
ATOM 17978 C C . PHE B 1 513 ? 27.683 54.975 22.211 1.00 83.71 599 PHE B C 1
ATOM 17979 O O . PHE B 1 513 ? 27.319 54.614 21.092 1.00 83.39 599 PHE B O 1
ATOM 17996 N N . PRO B 1 514 ? 28.577 55.961 22.397 1.00 85.45 600 PRO B N 1
ATOM 17997 C CA . PRO B 1 514 ? 29.066 56.756 21.263 1.00 85.63 600 PRO B CA 1
ATOM 17998 C C . PRO B 1 514 ? 29.828 55.940 20.220 1.00 86.28 600 PRO B C 1
ATOM 17999 O O . PRO B 1 514 ? 29.986 56.403 19.091 1.00 84.98 600 PRO B O 1
ATOM 18010 N N . GLU B 1 515 ? 30.285 54.749 20.591 1.00 85.55 601 GLU B N 1
ATOM 18011 C CA . GLU B 1 515 ? 31.108 53.937 19.703 1.00 87.46 601 GLU B CA 1
ATOM 18012 C C . GLU B 1 515 ? 30.340 52.762 19.100 1.00 83.93 601 GLU B C 1
ATOM 18013 O O . GLU B 1 515 ? 30.905 51.987 18.327 1.00 85.69 601 GLU B O 1
ATOM 18025 N N . GLN B 1 516 ? 29.062 52.628 19.448 1.00 74.17 602 GLN B N 1
ATOM 18026 C CA . GLN B 1 516 ? 28.269 51.471 19.026 1.00 70.00 602 GLN B CA 1
ATOM 18027 C C . GLN B 1 516 ? 26.842 51.838 18.630 1.00 67.37 602 GLN B C 1
ATOM 18028 O O . GLN B 1 516 ? 25.949 50.990 18.653 1.00 62.70 602 GLN B O 1
ATOM 18042 N N . ALA B 1 517 ? 26.627 53.096 18.264 1.00 76.02 603 ALA B N 1
ATOM 18043 C CA . ALA B 1 517 ? 25.293 53.556 17.898 1.00 77.35 603 ALA B CA 1
ATOM 18044 C C . ALA B 1 517 ? 24.999 53.284 16.426 1.00 79.23 603 ALA B C 1
ATOM 18045 O O . ALA B 1 517 ? 25.768 53.673 15.546 1.00 82.13 603 ALA B O 1
ATOM 18052 N N . LEU B 1 518 ? 23.884 52.607 16.168 1.00 74.82 604 LEU B N 1
ATOM 18053 C CA . LEU B 1 518 ? 23.418 52.368 14.807 1.00 69.18 604 LEU B CA 1
ATOM 18054 C C . LEU B 1 518 ? 22.578 53.558 14.360 1.00 66.44 604 LEU B C 1
ATOM 18055 O O . LEU B 1 518 ? 21.395 53.652 14.685 1.00 67.78 604 LEU B O 1
ATOM 18071 N N . LEU B 1 519 ? 23.206 54.470 13.625 1.00 61.21 605 LEU B N 1
ATOM 18072 C CA . LEU B 1 519 ? 22.555 55.697 13.180 1.00 61.06 605 LEU B CA 1
ATOM 18073 C C . LEU B 1 519 ? 22.347 55.685 11.673 1.00 61.63 605 LEU B C 1
ATOM 18074 O O . LEU B 1 519 ? 22.730 54.729 11.003 1.00 63.70 605 LEU B O 1
ATOM 18090 N N . ARG B 1 520 ? 21.731 56.745 11.154 1.00 62.91 606 ARG B N 1
ATOM 18091 C CA . ARG B 1 520 ? 21.464 56.872 9.720 1.00 62.32 606 ARG B CA 1
ATOM 18092 C C . ARG B 1 520 ? 21.764 58.283 9.216 1.00 64.74 606 ARG B C 1
ATOM 18093 O O . ARG B 1 520 ? 20.984 59.210 9.439 1.00 65.46 606 ARG B O 1
ATOM 18114 N N . ARG B 1 521 ? 22.894 58.437 8.529 1.00 66.58 607 ARG B N 1
ATOM 18115 C CA . ARG B 1 521 ? 23.296 59.731 7.982 1.00 66.91 607 ARG B CA 1
ATOM 18116 C C . ARG B 1 521 ? 22.830 59.889 6.542 1.00 67.33 607 ARG B C 1
ATOM 18117 O O . ARG B 1 521 ? 22.353 58.940 5.923 1.00 67.92 607 ARG B O 1
ATOM 18138 N N . HIS B 1 522 ? 22.978 61.099 6.018 1.00 67.68 608 HIS B N 1
ATOM 18139 C CA . HIS B 1 522 ? 22.633 61.389 4.634 1.00 63.51 608 HIS B CA 1
ATOM 18140 C C . HIS B 1 522 ? 23.574 62.449 4.088 1.00 66.23 608 HIS B C 1
ATOM 18141 O O . HIS B 1 522 ? 23.440 63.622 4.434 1.00 66.36 608 HIS B O 1
ATOM 18154 N N . PRO B 1 523 ? 24.536 62.046 3.241 1.00 70.27 609 PRO B N 1
ATOM 18155 C CA . PRO B 1 523 ? 25.494 63.032 2.729 1.00 72.08 609 PRO B CA 1
ATOM 18156 C C . PRO B 1 523 ? 24.838 64.051 1.808 1.00 67.70 609 PRO B C 1
ATOM 18157 O O . PRO B 1 523 ? 23.739 63.805 1.314 1.00 69.04 609 PRO B O 1
ATOM 18168 N N . PRO B 1 524 ? 25.508 65.186 1.575 1.00 57.18 610 PRO B N 1
ATOM 18169 C CA . PRO B 1 524 ? 25.004 66.189 0.634 1.00 55.77 610 PRO B CA 1
ATOM 18170 C C . PRO B 1 524 ? 25.142 65.740 -0.827 1.00 59.14 610 PRO B C 1
ATOM 18171 O O . PRO B 1 524 ? 25.775 64.716 -1.096 1.00 57.50 610 PRO B O 1
ATOM 18182 N N . PRO B 1 525 ? 24.557 66.503 -1.763 1.00 66.67 611 PRO B N 1
ATOM 18183 C CA . PRO B 1 525 ? 24.641 66.178 -3.192 1.00 68.79 611 PRO B CA 1
ATOM 18184 C C . PRO B 1 525 ? 26.056 66.299 -3.743 1.00 74.02 611 PRO B C 1
ATOM 18185 O O . PRO B 1 525 ? 26.909 66.921 -3.115 1.00 75.83 611 PRO B O 1
ATOM 18196 N N . GLN B 1 526 ? 26.299 65.706 -4.906 1.00 82.52 612 GLN B N 1
ATOM 18197 C CA . GLN B 1 526 ? 27.594 65.820 -5.564 1.00 89.93 612 GLN B CA 1
ATOM 18198 C C . GLN B 1 526 ? 27.780 67.244 -6.064 1.00 91.41 612 GLN B C 1
ATOM 18199 O O . GLN B 1 526 ? 26.922 67.772 -6.771 1.00 93.36 612 GLN B O 1
ATOM 18213 N N . THR B 1 527 ? 28.902 67.857 -5.702 1.00 88.59 613 THR B N 1
ATOM 18214 C CA . THR B 1 527 ? 29.138 69.268 -6.001 1.00 88.53 613 THR B CA 1
ATOM 18215 C C . THR B 1 527 ? 29.053 69.557 -7.496 1.00 87.29 613 THR B C 1
ATOM 18216 O O . THR B 1 527 ? 28.337 70.465 -7.917 1.00 86.56 613 THR B O 1
ATOM 18227 N N . LYS B 1 528 ? 29.779 68.780 -8.293 1.00 87.43 614 LYS B N 1
ATOM 18228 C CA . LYS B 1 528 ? 29.861 69.030 -9.727 1.00 88.46 614 LYS B CA 1
ATOM 18229 C C . LYS B 1 528 ? 28.499 68.869 -10.390 1.00 83.35 614 LYS B C 1
ATOM 18230 O O . LYS B 1 528 ? 28.083 69.721 -11.170 1.00 84.43 614 LYS B O 1
ATOM 18249 N N . MET B 1 529 ? 27.806 67.779 -10.077 1.00 75.11 615 MET B N 1
ATOM 18250 C CA . MET B 1 529 ? 26.473 67.549 -10.628 1.00 70.84 615 MET B CA 1
ATOM 18251 C C . MET B 1 529 ? 25.532 68.680 -10.255 1.00 68.81 615 MET B C 1
ATOM 18252 O O . MET B 1 529 ? 24.842 69.236 -11.107 1.00 67.39 615 MET B O 1
ATOM 18266 N N . LEU B 1 530 ? 25.506 69.004 -8.968 1.00 71.79 616 LEU B N 1
ATOM 18267 C CA . LEU B 1 530 ? 24.619 70.035 -8.454 1.00 71.20 616 LEU B CA 1
ATOM 18268 C C . LEU B 1 530 ? 24.937 71.384 -9.084 1.00 74.62 616 LEU B C 1
ATOM 18269 O O . LEU B 1 530 ? 24.036 72.109 -9.503 1.00 75.04 616 LEU B O 1
ATOM 18285 N N . SER B 1 531 ? 26.224 71.711 -9.153 1.00 76.49 617 SER B N 1
ATOM 18286 C CA . SER B 1 531 ? 26.666 72.977 -9.726 1.00 77.85 617 SER B CA 1
ATOM 18287 C C . SER B 1 531 ? 26.297 73.071 -11.202 1.00 79.65 617 SER B C 1
ATOM 18288 O O . SER B 1 531 ? 25.892 74.128 -11.684 1.00 78.82 617 SER B O 1
ATOM 18296 N N . ASP B 1 532 ? 26.430 71.955 -11.912 1.00 89.55 618 ASP B N 1
ATOM 18297 C CA . ASP B 1 532 ? 26.112 71.909 -13.335 1.00 91.40 618 ASP B CA 1
ATOM 18298 C C . ASP B 1 532 ? 24.620 72.082 -13.579 1.00 85.23 618 ASP B C 1
ATOM 18299 O O . ASP B 1 532 ? 24.211 72.731 -14.541 1.00 88.18 618 ASP B O 1
ATOM 18308 N N . LEU B 1 533 ? 23.809 71.509 -12.700 1.00 72.21 619 LEU B N 1
ATOM 18309 C CA . LEU B 1 533 ? 22.365 71.617 -12.827 1.00 69.72 619 LEU B CA 1
ATOM 18310 C C . LEU B 1 533 ? 21.928 73.050 -12.537 1.00 72.48 619 LEU B C 1
ATOM 18311 O O . LEU B 1 533 ? 21.041 73.583 -13.202 1.00 70.21 619 LEU B O 1
ATOM 18327 N N . VAL B 1 534 ? 22.560 73.673 -11.547 1.00 83.58 620 VAL B N 1
ATOM 18328 C CA . VAL B 1 534 ? 22.280 75.068 -11.224 1.00 87.85 620 VAL B CA 1
ATOM 18329 C C . VAL B 1 534 ? 22.588 75.948 -12.425 1.00 91.65 620 VAL B C 1
ATOM 18330 O O . VAL B 1 534 ? 21.823 76.855 -12.750 1.00 92.75 620 VAL B O 1
ATOM 18343 N N . GLU B 1 535 ? 23.709 75.666 -13.082 1.00 97.68 621 GLU B N 1
ATOM 18344 C CA . GLU B 1 535 ? 24.105 76.397 -14.280 1.00 101.15 621 GLU B CA 1
ATOM 18345 C C . GLU B 1 535 ? 22.998 76.303 -15.317 1.00 99.97 621 GLU B C 1
ATOM 18346 O O . GLU B 1 535 ? 22.613 77.301 -15.920 1.00 104.78 621 GLU B O 1
ATOM 18358 N N . PHE B 1 536 ? 22.484 75.093 -15.508 1.00 83.79 622 PHE B N 1
ATOM 18359 C CA . PHE B 1 536 ? 21.382 74.858 -16.432 1.00 81.96 622 PHE B CA 1
ATOM 18360 C C . PHE B 1 536 ? 20.135 75.649 -16.050 1.00 80.31 622 PHE B C 1
ATOM 18361 O O . PHE B 1 536 ? 19.411 76.140 -16.917 1.00 79.48 622 PHE B O 1
ATOM 18378 N N . CYS B 1 537 ? 19.883 75.769 -14.752 1.00 83.37 623 CYS B N 1
ATOM 18379 C CA . CYS B 1 537 ? 18.691 76.458 -14.280 1.00 84.50 623 CYS B CA 1
ATOM 18380 C C . CYS B 1 537 ? 18.799 77.966 -14.456 1.00 90.23 623 CYS B C 1
ATOM 18381 O O . CYS B 1 537 ? 17.788 78.662 -14.460 1.00 92.56 623 CYS B O 1
ATOM 18389 N N . ASP B 1 538 ? 20.016 78.477 -14.607 1.00 95.85 624 ASP B N 1
ATOM 18390 C CA . ASP B 1 538 ? 20.186 79.899 -14.859 1.00 101.22 624 ASP B CA 1
ATOM 18391 C C . ASP B 1 538 ? 19.529 80.231 -16.190 1.00 107.47 624 ASP B C 1
ATOM 18392 O O . ASP B 1 538 ? 18.875 81.265 -16.330 1.00 108.82 624 ASP B O 1
ATOM 18401 N N . GLN B 1 539 ? 19.688 79.332 -17.158 1.00 116.17 625 GLN B N 1
ATOM 18402 C CA . GLN B 1 539 ? 18.933 79.409 -18.401 1.00 119.62 625 GLN B CA 1
ATOM 18403 C C . GLN B 1 539 ? 17.473 79.106 -18.106 1.00 118.11 625 GLN B C 1
ATOM 18404 O O . GLN B 1 539 ? 17.113 78.804 -16.971 1.00 118.16 625 GLN B O 1
ATOM 18418 N N . MET B 1 540 ? 16.630 79.183 -19.130 1.00 106.00 626 MET B N 1
ATOM 18419 C CA . MET B 1 540 ? 15.203 78.916 -18.973 1.00 100.84 626 MET B CA 1
ATOM 18420 C C . MET B 1 540 ? 14.538 79.943 -18.053 1.00 101.05 626 MET B C 1
ATOM 18421 O O . MET B 1 540 ? 13.364 79.801 -17.710 1.00 98.91 626 MET B O 1
ATOM 18435 N N . GLY B 1 541 ? 15.290 80.970 -17.659 1.00 107.38 627 GLY B N 1
ATOM 18436 C CA . GLY B 1 541 ? 14.785 82.002 -16.772 1.00 106.97 627 GLY B CA 1
ATOM 18437 C C . GLY B 1 541 ? 14.333 81.455 -15.433 1.00 101.20 627 GLY B C 1
ATOM 18438 O O . GLY B 1 541 ? 13.210 81.718 -15.000 1.00 102.47 627 GLY B O 1
ATOM 18442 N N . LEU B 1 542 ? 15.206 80.697 -14.774 1.00 88.76 628 LEU B N 1
ATOM 18443 C CA . LEU B 1 542 ? 14.865 80.068 -13.501 1.00 82.38 628 LEU B CA 1
ATOM 18444 C C . LEU B 1 542 ? 16.020 80.092 -12.510 1.00 78.67 628 LEU B C 1
ATOM 18445 O O . LEU B 1 542 ? 16.528 79.043 -12.118 1.00 72.03 628 LEU B O 1
ATOM 18461 N N . PRO B 1 543 ? 16.434 81.293 -12.090 1.00 94.45 629 PRO B N 1
ATOM 18462 C CA . PRO B 1 543 ? 17.458 81.383 -11.046 1.00 93.78 629 PRO B CA 1
ATOM 18463 C C . PRO B 1 543 ? 16.997 80.688 -9.767 1.00 84.46 629 PRO B C 1
ATOM 18464 O O . PRO B 1 543 ? 15.821 80.772 -9.408 1.00 80.21 629 PRO B O 1
ATOM 18475 N N . MET B 1 544 ? 17.912 79.985 -9.111 1.00 75.63 630 MET B N 1
ATOM 18476 C CA . MET B 1 544 ? 17.582 79.219 -7.917 1.00 73.07 630 MET B CA 1
ATOM 18477 C C . MET B 1 544 ? 18.732 79.222 -6.917 1.00 73.73 630 MET B C 1
ATOM 18478 O O . MET B 1 544 ? 19.899 79.145 -7.297 1.00 74.47 630 MET B O 1
ATOM 18492 N N . ASP B 1 545 ? 18.389 79.310 -5.637 1.00 72.04 631 ASP B N 1
ATOM 18493 C CA . ASP B 1 545 ? 19.374 79.221 -4.569 1.00 72.13 631 ASP B CA 1
ATOM 18494 C C . ASP B 1 545 ? 19.469 77.770 -4.123 1.00 72.13 631 ASP B C 1
ATOM 18495 O O . ASP B 1 545 ? 18.461 77.150 -3.783 1.00 69.37 631 ASP B O 1
ATOM 18504 N N . VAL B 1 546 ? 20.681 77.229 -4.139 1.00 79.89 632 VAL B N 1
ATOM 18505 C CA . VAL B 1 546 ? 20.901 75.832 -3.783 1.00 82.00 632 VAL B CA 1
ATOM 18506 C C . VAL B 1 546 ? 22.138 75.716 -2.900 1.00 81.44 632 VAL B C 1
ATOM 18507 O O . VAL B 1 546 ? 22.926 74.778 -3.020 1.00 82.65 632 VAL B O 1
ATOM 18520 N N . SER B 1 547 ? 22.298 76.685 -2.007 1.00 74.29 633 SER B N 1
ATOM 18521 C CA . SER B 1 547 ? 23.435 76.710 -1.099 1.00 72.10 633 SER B CA 1
ATOM 18522 C C . SER B 1 547 ? 23.240 75.726 0.048 1.00 71.20 633 SER B C 1
ATOM 18523 O O . SER B 1 547 ? 24.165 75.464 0.815 1.00 70.67 633 SER B O 1
ATOM 18531 N N . SER B 1 548 ? 22.030 75.189 0.165 1.00 76.14 634 SER B N 1
ATOM 18532 C CA . SER B 1 548 ? 21.703 74.276 1.252 1.00 75.35 634 SER B CA 1
ATOM 18533 C C . SER B 1 548 ? 20.413 73.530 0.956 1.00 72.26 634 SER B C 1
ATOM 18534 O O . SER B 1 548 ? 19.716 73.840 -0.008 1.00 74.82 634 SER B O 1
ATOM 18542 N N . ALA B 1 549 ? 20.093 72.558 1.801 1.00 66.45 635 ALA B N 1
ATOM 18543 C CA . ALA B 1 549 ? 18.867 71.791 1.643 1.00 62.62 635 ALA B CA 1
ATOM 18544 C C . ALA B 1 549 ? 17.655 72.713 1.723 1.00 62.56 635 ALA B C 1
ATOM 18545 O O . ALA B 1 549 ? 16.743 72.626 0.900 1.00 62.98 635 ALA B O 1
ATOM 18552 N N . GLY B 1 550 ? 17.658 73.604 2.708 1.00 62.45 636 GLY B N 1
ATOM 18553 C CA . GLY B 1 550 ? 16.557 74.530 2.898 1.00 61.05 636 GLY B CA 1
ATOM 18554 C C . GLY B 1 550 ? 16.452 75.526 1.759 1.00 58.72 636 GLY B C 1
ATOM 18555 O O . GLY B 1 550 ? 15.356 75.827 1.281 1.00 57.83 636 GLY B O 1
ATOM 18559 N N . ALA B 1 551 ? 17.598 76.032 1.318 1.00 53.49 637 ALA B N 1
ATOM 18560 C CA . ALA B 1 551 ? 17.631 77.007 0.237 1.00 55.14 637 ALA B CA 1
ATOM 18561 C C . ALA B 1 551 ? 17.028 76.402 -1.022 1.00 57.53 637 ALA B C 1
ATOM 18562 O O . ALA B 1 551 ? 16.312 77.074 -1.767 1.00 58.78 637 ALA B O 1
ATOM 18569 N N . LEU B 1 552 ? 17.329 75.127 -1.249 1.00 59.46 638 LEU B N 1
ATOM 18570 C CA . LEU B 1 552 ? 16.811 74.402 -2.399 1.00 59.62 638 LEU B CA 1
ATOM 18571 C C . LEU B 1 552 ? 15.311 74.156 -2.285 1.00 60.43 638 LEU B C 1
ATOM 18572 O O . LEU B 1 552 ? 14.565 74.344 -3.248 1.00 61.59 638 LEU B O 1
ATOM 18588 N N . ASN B 1 553 ? 14.881 73.722 -1.105 1.00 60.15 639 ASN B N 1
ATOM 18589 C CA . ASN B 1 553 ? 13.477 73.423 -0.856 1.00 58.79 639 ASN B CA 1
ATOM 18590 C C . ASN B 1 553 ? 12.611 74.648 -1.129 1.00 61.18 639 ASN B C 1
ATOM 18591 O O . ASN B 1 553 ? 11.519 74.538 -1.689 1.00 60.27 639 ASN B O 1
ATOM 18602 N N . LYS B 1 554 ? 13.117 75.816 -0.742 1.00 66.01 640 LYS B N 1
ATOM 18603 C CA . LYS B 1 554 ? 12.390 77.067 -0.916 1.00 70.19 640 LYS B CA 1
ATOM 18604 C C . LYS B 1 554 ? 12.299 77.442 -2.393 1.00 72.57 640 LYS B C 1
ATOM 18605 O O . LYS B 1 554 ? 11.324 78.056 -2.827 1.00 71.78 640 LYS B O 1
ATOM 18624 N N . SER B 1 555 ? 13.323 77.070 -3.157 1.00 78.64 641 SER B N 1
ATOM 18625 C CA . SER B 1 555 ? 13.364 77.355 -4.589 1.00 80.21 641 SER B CA 1
ATOM 18626 C C . SER B 1 555 ? 12.345 76.523 -5.360 1.00 76.18 641 SER B C 1
ATOM 18627 O O . SER B 1 555 ? 11.719 77.008 -6.298 1.00 79.71 641 SER B O 1
ATOM 18635 N N . LEU B 1 556 ? 12.179 75.270 -4.950 1.00 61.87 642 LEU B N 1
ATOM 18636 C CA . LEU B 1 556 ? 11.283 74.346 -5.636 1.00 61.49 642 LEU B CA 1
ATOM 18637 C C . LEU B 1 556 ? 9.828 74.530 -5.220 1.00 66.09 642 LEU B C 1
ATOM 18638 O O . LEU B 1 556 ? 8.955 73.776 -5.651 1.00 64.13 642 LEU B O 1
ATOM 18654 N N . THR B 1 557 ? 9.573 75.529 -4.382 1.00 80.20 643 THR B N 1
ATOM 18655 C CA . THR B 1 557 ? 8.220 75.835 -3.927 1.00 86.54 643 THR B CA 1
ATOM 18656 C C . THR B 1 557 ? 7.882 77.295 -4.209 1.00 93.73 643 THR B C 1
ATOM 18657 O O . THR B 1 557 ? 6.911 77.835 -3.681 1.00 89.36 643 THR B O 1
ATOM 18668 N N . LYS B 1 558 ? 8.707 77.918 -5.045 1.00 114.50 644 LYS B N 1
ATOM 18669 C CA . LYS B 1 558 ? 8.538 79.307 -5.456 1.00 125.93 644 LYS B CA 1
ATOM 18670 C C . LYS B 1 558 ? 8.093 79.392 -6.912 1.00 130.63 644 LYS B C 1
ATOM 18671 O O . LYS B 1 558 ? 8.928 79.432 -7.814 1.00 132.21 644 LYS B O 1
ATOM 18690 N N . THR B 1 559 ? 6.784 79.398 -7.143 1.00 124.97 645 THR B N 1
ATOM 18691 C CA . THR B 1 559 ? 6.252 79.494 -8.499 1.00 127.94 645 THR B CA 1
ATOM 18692 C C . THR B 1 559 ? 5.067 80.452 -8.565 1.00 135.46 645 THR B C 1
ATOM 18693 O O . THR B 1 559 ? 4.645 80.997 -7.544 1.00 131.09 645 THR B O 1
ATOM 18704 N N . PHE B 1 560 ? 4.542 80.664 -9.771 1.00 168.04 646 PHE B N 1
ATOM 18705 C CA . PHE B 1 560 ? 3.329 81.458 -9.940 1.00 177.28 646 PHE B CA 1
ATOM 18706 C C . PHE B 1 560 ? 2.212 80.777 -9.151 1.00 176.61 646 PHE B C 1
ATOM 18707 O O . PHE B 1 560 ? 1.253 81.421 -8.725 1.00 187.94 646 PHE B O 1
ATOM 18724 N N . GLY B 1 561 ? 2.351 79.464 -8.969 1.00 144.92 647 GLY B N 1
ATOM 18725 C CA . GLY B 1 561 ? 1.419 78.679 -8.182 1.00 134.60 647 GLY B CA 1
ATOM 18726 C C . GLY B 1 561 ? 0.051 78.631 -8.819 1.00 131.50 647 GLY B C 1
ATOM 18727 O O . GLY B 1 561 ? -0.157 79.211 -9.883 1.00 136.72 647 GLY B O 1
ATOM 18731 N N . ASP B 1 562 ? -0.872 77.910 -8.188 1.00 118.33 648 ASP B N 1
ATOM 18732 C CA . ASP B 1 562 ? -2.257 77.842 -8.649 1.00 115.86 648 ASP B CA 1
ATOM 18733 C C . ASP B 1 562 ? -2.362 76.975 -9.904 1.00 107.60 648 ASP B C 1
ATOM 18734 O O . ASP B 1 562 ? -3.157 76.036 -9.951 1.00 105.18 648 ASP B O 1
ATOM 18743 N N . ASP B 1 563 ? -1.534 77.275 -10.904 1.00 100.60 649 ASP B N 1
ATOM 18744 C CA . ASP B 1 563 ? -1.725 76.733 -12.242 1.00 93.15 649 ASP B CA 1
ATOM 18745 C C . ASP B 1 563 ? -1.060 75.372 -12.437 1.00 86.16 649 ASP B C 1
ATOM 18746 O O . ASP B 1 563 ? -0.118 75.006 -11.730 1.00 83.86 649 ASP B O 1
ATOM 18755 N N . LYS B 1 564 ? -1.582 74.628 -13.405 1.00 78.71 650 LYS B N 1
ATOM 18756 C CA . LYS B 1 564 ? -1.118 73.279 -13.695 1.00 70.26 650 LYS B CA 1
ATOM 18757 C C . LYS B 1 564 ? 0.286 73.278 -14.287 1.00 63.89 650 LYS B C 1
ATOM 18758 O O . LYS B 1 564 ? 0.996 72.275 -14.221 1.00 58.56 650 LYS B O 1
ATOM 18777 N N . TYR B 1 565 ? 0.678 74.406 -14.868 1.00 62.14 651 TYR B N 1
ATOM 18778 C CA . TYR B 1 565 ? 1.995 74.534 -15.474 1.00 63.22 651 TYR B CA 1
ATOM 18779 C C . TYR B 1 565 ? 3.107 74.526 -14.431 1.00 65.32 651 TYR B C 1
ATOM 18780 O O . TYR B 1 565 ? 4.048 73.741 -14.525 1.00 63.76 651 TYR B O 1
ATOM 18798 N N . SER B 1 566 ? 2.997 75.407 -13.443 1.00 78.96 652 SER B N 1
ATOM 18799 C CA . SER B 1 566 ? 4.004 75.507 -12.394 1.00 78.16 652 SER B CA 1
ATOM 18800 C C . SER B 1 566 ? 4.076 74.239 -11.560 1.00 74.47 652 SER B C 1
ATOM 18801 O O . SER B 1 566 ? 5.144 73.877 -11.067 1.00 71.64 652 SER B O 1
ATOM 18809 N N . LEU B 1 567 ? 2.936 73.571 -11.402 1.00 75.79 653 LEU B N 1
ATOM 18810 C CA . LEU B 1 567 ? 2.888 72.298 -10.692 1.00 75.30 653 LEU B CA 1
ATOM 18811 C C . LEU B 1 567 ? 3.665 71.247 -11.460 1.00 72.88 653 LEU B C 1
ATOM 18812 O O . LEU B 1 567 ? 4.365 70.422 -10.876 1.00 75.97 653 LEU B O 1
ATOM 18828 N N . ALA B 1 568 ? 3.527 71.274 -12.778 1.00 61.69 654 ALA B N 1
ATOM 18829 C CA . ALA B 1 568 ? 4.274 70.366 -13.627 1.00 57.23 654 ALA B CA 1
ATOM 18830 C C . ALA B 1 568 ? 5.758 70.698 -13.552 1.00 55.93 654 ALA B C 1
ATOM 18831 O O . ALA B 1 568 ? 6.594 69.810 -13.409 1.00 55.77 654 ALA B O 1
ATOM 18838 N N . ARG B 1 569 ? 6.079 71.986 -13.630 1.00 54.12 655 ARG B N 1
ATOM 18839 C CA . ARG B 1 569 ? 7.466 72.428 -13.558 1.00 55.95 655 ARG B CA 1
ATOM 18840 C C . ARG B 1 569 ? 8.069 72.073 -12.207 1.00 56.68 655 ARG B C 1
ATOM 18841 O O . ARG B 1 569 ? 9.254 71.748 -12.113 1.00 52.37 655 ARG B O 1
ATOM 18862 N N . LYS B 1 570 ? 7.241 72.137 -11.168 1.00 72.02 656 LYS B N 1
ATOM 18863 C CA . LYS B 1 570 ? 7.647 71.745 -9.825 1.00 74.58 656 LYS B CA 1
ATOM 18864 C C . LYS B 1 570 ? 8.051 70.279 -9.841 1.00 74.48 656 LYS B C 1
ATOM 18865 O O . LYS B 1 570 ? 9.091 69.904 -9.303 1.00 73.22 656 LYS B O 1
ATOM 18884 N N . GLU B 1 571 ? 7.220 69.458 -10.476 1.00 72.68 657 GLU B N 1
ATOM 18885 C CA . GLU B 1 571 ? 7.465 68.026 -10.560 1.00 70.14 657 GLU B CA 1
ATOM 18886 C C . GLU B 1 571 ? 8.710 67.719 -11.380 1.00 64.97 657 GLU B C 1
ATOM 18887 O O . GLU B 1 571 ? 9.480 66.821 -11.042 1.00 64.10 657 GLU B O 1
ATOM 18899 N N . VAL B 1 572 ? 8.908 68.471 -12.457 1.00 62.61 658 VAL B N 1
ATOM 18900 C CA . VAL B 1 572 ? 10.057 68.262 -13.329 1.00 61.64 658 VAL B CA 1
ATOM 18901 C C . VAL B 1 572 ? 11.359 68.605 -12.620 1.00 62.75 658 VAL B C 1
ATOM 18902 O O . VAL B 1 572 ? 12.348 67.879 -12.732 1.00 60.53 658 VAL B O 1
ATOM 18915 N N . LEU B 1 573 ? 11.361 69.724 -11.906 1.00 67.21 659 LEU B N 1
ATOM 18916 C CA . LEU B 1 573 ? 12.547 70.149 -11.180 1.00 66.69 659 LEU B CA 1
ATOM 18917 C C . LEU B 1 573 ? 12.790 69.247 -9.977 1.00 64.00 659 LEU B C 1
ATOM 18918 O O . LEU B 1 573 ? 13.937 69.035 -9.582 1.00 66.40 659 LEU B O 1
ATOM 18934 N N . THR B 1 574 ? 11.717 68.714 -9.397 1.00 55.17 660 THR B N 1
ATOM 18935 C CA . THR B 1 574 ? 11.858 67.751 -8.311 1.00 53.75 660 THR B CA 1
ATOM 18936 C C . THR B 1 574 ? 12.671 66.565 -8.807 1.00 56.87 660 THR B C 1
ATOM 18937 O O . THR B 1 574 ? 13.581 66.093 -8.123 1.00 56.81 660 THR B O 1
ATOM 18948 N N . ASN B 1 575 ? 12.323 66.087 -9.998 1.00 59.98 661 ASN B N 1
ATOM 18949 C CA . ASN B 1 575 ? 13.046 64.997 -10.636 1.00 61.46 661 ASN B CA 1
ATOM 18950 C C . ASN B 1 575 ? 14.501 65.356 -10.882 1.00 62.36 661 ASN B C 1
ATOM 18951 O O . ASN B 1 575 ? 15.405 64.649 -10.442 1.00 64.42 661 ASN B O 1
ATOM 18962 N N . MET B 1 576 ? 14.720 66.456 -11.597 1.00 59.69 662 MET B N 1
ATOM 18963 C CA . MET B 1 576 ? 16.063 66.852 -11.998 1.00 59.69 662 MET B CA 1
ATOM 18964 C C . MET B 1 576 ? 17.011 67.005 -10.817 1.00 61.79 662 MET B C 1
ATOM 18965 O O . MET B 1 576 ? 18.162 66.579 -10.884 1.00 63.18 662 MET B O 1
ATOM 18979 N N . TYR B 1 577 ? 16.526 67.599 -9.733 1.00 65.38 663 TYR B N 1
ATOM 18980 C CA . TYR B 1 577 ? 17.380 67.846 -8.577 1.00 67.23 663 TYR B CA 1
ATOM 18981 C C . TYR B 1 577 ? 17.515 66.615 -7.690 1.00 66.88 663 TYR B C 1
ATOM 18982 O O . TYR B 1 577 ? 18.134 66.682 -6.633 1.00 69.23 663 TYR B O 1
ATOM 19000 N N . SER B 1 578 ? 16.954 65.491 -8.125 1.00 63.41 664 SER B N 1
ATOM 19001 C CA . SER B 1 578 ? 17.112 64.234 -7.399 1.00 62.81 664 SER B CA 1
ATOM 19002 C C . SER B 1 578 ? 18.367 63.506 -7.869 1.00 67.85 664 SER B C 1
ATOM 19003 O O . SER B 1 578 ? 18.917 62.672 -7.150 1.00 69.12 664 SER B O 1
ATOM 19011 N N . ARG B 1 579 ? 18.817 63.819 -9.079 1.00 74.44 665 ARG B N 1
ATOM 19012 C CA . ARG B 1 579 ? 19.983 63.151 -9.642 1.00 79.34 665 ARG B CA 1
ATOM 19013 C C . ARG B 1 579 ? 21.230 63.372 -8.788 1.00 79.54 665 ARG B C 1
ATOM 19014 O O . ARG B 1 579 ? 21.893 62.408 -8.406 1.00 81.12 665 ARG B O 1
ATOM 19035 N N . PRO B 1 580 ? 21.541 64.636 -8.454 1.00 78.24 666 PRO B N 1
ATOM 19036 C CA . PRO B 1 580 ? 22.789 64.876 -7.723 1.00 78.58 666 PRO B CA 1
ATOM 19037 C C . PRO B 1 580 ? 22.744 64.330 -6.302 1.00 75.41 666 PRO B C 1
ATOM 19038 O O . PRO B 1 580 ? 23.787 64.174 -5.668 1.00 76.66 666 PRO B O 1
ATOM 19049 N N . MET B 1 581 ? 21.542 64.038 -5.817 1.00 69.67 667 MET B N 1
ATOM 19050 C CA . MET B 1 581 ? 21.364 63.568 -4.452 1.00 67.49 667 MET B CA 1
ATOM 19051 C C . MET B 1 581 ? 21.978 62.187 -4.263 1.00 64.99 667 MET B C 1
ATOM 19052 O O . MET B 1 581 ? 21.939 61.351 -5.167 1.00 63.43 667 MET B O 1
ATOM 19066 N N . GLN B 1 582 ? 22.550 61.968 -3.082 1.00 57.97 668 GLN B N 1
ATOM 19067 C CA . GLN B 1 582 ? 23.144 60.687 -2.727 1.00 58.36 668 GLN B CA 1
ATOM 19068 C C . GLN B 1 582 ? 22.229 59.931 -1.778 1.00 58.19 668 GLN B C 1
ATOM 19069 O O . GLN B 1 582 ? 21.429 60.533 -1.066 1.00 57.78 668 GLN B O 1
ATOM 19083 N N . MET B 1 583 ? 22.352 58.609 -1.765 1.00 66.53 669 MET B N 1
ATOM 19084 C CA . MET B 1 583 ? 21.510 57.777 -0.915 1.00 65.36 669 MET B CA 1
ATOM 19085 C C . MET B 1 583 ? 21.859 57.969 0.553 1.00 64.88 669 MET B C 1
ATOM 19086 O O . MET B 1 583 ? 23.007 58.248 0.898 1.00 67.55 669 MET B O 1
ATOM 19100 N N . ALA B 1 584 ? 20.859 57.811 1.413 1.00 63.46 670 ALA B N 1
ATOM 19101 C CA . ALA B 1 584 ? 21.073 57.848 2.852 1.00 61.96 670 ALA B CA 1
ATOM 19102 C C . ALA B 1 584 ? 21.652 56.517 3.312 1.00 61.61 670 ALA B C 1
ATOM 19103 O O . ALA B 1 584 ? 21.351 55.470 2.732 1.00 63.36 670 ALA B O 1
ATOM 19110 N N . LEU B 1 585 ? 22.488 56.567 4.345 1.00 55.22 671 LEU B N 1
ATOM 19111 C CA . LEU B 1 585 ? 23.251 55.399 4.782 1.00 54.05 671 LEU B CA 1
ATOM 19112 C C . LEU B 1 585 ? 23.136 55.091 6.273 1.00 51.40 671 LEU B C 1
ATOM 19113 O O . LEU B 1 585 ? 23.285 55.976 7.113 1.00 50.27 671 LEU B O 1
ATOM 19129 N N . TYR B 1 586 ? 22.898 53.823 6.593 1.00 50.22 672 TYR B N 1
ATOM 19130 C CA . TYR B 1 586 ? 23.111 53.337 7.949 1.00 49.95 672 TYR B CA 1
ATOM 19131 C C . TYR B 1 586 ? 24.609 53.300 8.199 1.00 55.44 672 TYR B C 1
ATOM 19132 O O . TYR B 1 586 ? 25.388 53.098 7.270 1.00 56.83 672 TYR B O 1
ATOM 19150 N N . PHE B 1 587 ? 25.016 53.495 9.447 1.00 63.12 673 PHE B N 1
ATOM 19151 C CA . PHE B 1 587 ? 26.434 53.461 9.784 1.00 68.73 673 PHE B CA 1
ATOM 19152 C C . PHE B 1 587 ? 26.642 53.271 11.279 1.00 71.92 673 PHE B C 1
ATOM 19153 O O . PHE B 1 587 ? 25.814 53.684 12.089 1.00 68.34 673 PHE B O 1
ATOM 19170 N N . CYS B 1 588 ? 27.752 52.631 11.634 1.00 84.27 674 CYS B N 1
ATOM 19171 C CA . CYS B 1 588 ? 28.151 52.499 13.028 1.00 87.11 674 CYS B CA 1
ATOM 19172 C C . CYS B 1 588 ? 28.852 53.778 13.470 1.00 86.77 674 CYS B C 1
ATOM 19173 O O . CYS B 1 588 ? 29.712 54.301 12.761 1.00 90.00 674 CYS B O 1
ATOM 19181 N N . SER B 1 589 ? 28.476 54.275 14.641 1.00 79.28 675 SER B N 1
ATOM 19182 C CA . SER B 1 589 ? 28.992 55.542 15.142 1.00 78.61 675 SER B CA 1
ATOM 19183 C C . SER B 1 589 ? 30.508 55.533 15.302 1.00 80.45 675 SER B C 1
ATOM 19184 O O . SER B 1 589 ? 31.197 56.438 14.833 1.00 80.33 675 SER B O 1
ATOM 19192 N N . GLY B 1 590 ? 31.019 54.505 15.968 1.00 81.27 676 GLY B N 1
ATOM 19193 C CA . GLY B 1 590 ? 32.436 54.421 16.270 1.00 84.35 676 GLY B CA 1
ATOM 19194 C C . GLY B 1 590 ? 33.339 54.277 15.059 1.00 83.82 676 GLY B C 1
ATOM 19195 O O . GLY B 1 590 ? 34.544 54.500 15.160 1.00 87.97 676 GLY B O 1
ATOM 19199 N N . MET B 1 591 ? 32.765 53.912 13.917 1.00 78.29 677 MET B N 1
ATOM 19200 C CA . MET B 1 591 ? 33.557 53.655 12.714 1.00 80.15 677 MET B CA 1
ATOM 19201 C C . MET B 1 591 ? 33.757 54.909 11.870 1.00 78.45 677 MET B C 1
ATOM 19202 O O . MET B 1 591 ? 34.600 54.924 10.976 1.00 80.85 677 MET B O 1
ATOM 19216 N N . LEU B 1 592 ? 32.996 55.958 12.170 1.00 68.45 678 LEU B N 1
ATOM 19217 C CA . LEU B 1 592 ? 33.101 57.222 11.445 1.00 68.43 678 LEU B CA 1
ATOM 19218 C C . LEU B 1 592 ? 33.680 58.319 12.342 1.00 79.77 678 LEU B C 1
ATOM 19219 O O . LEU B 1 592 ? 33.153 58.608 13.419 1.00 69.95 678 LEU B O 1
ATOM 19235 N N . GLN B 1 593 ? 34.776 58.918 11.887 1.00 120.08 679 GLN B N 1
ATOM 19236 C CA . GLN B 1 593 ? 35.514 59.905 12.671 1.00 129.17 679 GLN B CA 1
ATOM 19237 C C . GLN B 1 593 ? 34.786 61.242 12.777 1.00 126.51 679 GLN B C 1
ATOM 19238 O O . GLN B 1 593 ? 34.279 61.603 13.840 1.00 126.60 679 GLN B O 1
ATOM 19252 N N . ASP B 1 594 ? 34.749 61.975 11.668 1.00 121.65 680 ASP B N 1
ATOM 19253 C CA . ASP B 1 594 ? 34.174 63.316 11.639 1.00 119.99 680 ASP B CA 1
ATOM 19254 C C . ASP B 1 594 ? 32.678 63.283 11.938 1.00 113.58 680 ASP B C 1
ATOM 19255 O O . ASP B 1 594 ? 31.894 62.750 11.153 1.00 115.62 680 ASP B O 1
ATOM 19264 N N . GLN B 1 595 ? 32.285 63.860 13.070 1.00 92.63 681 GLN B N 1
ATOM 19265 C CA . GLN B 1 595 ? 30.881 63.856 13.473 1.00 84.28 681 GLN B CA 1
ATOM 19266 C C . GLN B 1 595 ? 30.056 64.828 12.633 1.00 83.74 681 GLN B C 1
ATOM 19267 O O . GLN B 1 595 ? 28.826 64.793 12.656 1.00 77.62 681 GLN B O 1
ATOM 19281 N N . GLU B 1 596 ? 30.733 65.690 11.883 1.00 100.10 682 GLU B N 1
ATOM 19282 C CA . GLU B 1 596 ? 30.046 66.626 11.007 1.00 103.60 682 GLU B CA 1
ATOM 19283 C C . GLU B 1 596 ? 29.398 65.872 9.847 1.00 96.66 682 GLU B C 1
ATOM 19284 O O . GLU B 1 596 ? 28.500 66.389 9.183 1.00 91.84 682 GLU B O 1
ATOM 19296 N N . GLN B 1 597 ? 29.852 64.642 9.618 1.00 94.35 683 GLN B N 1
ATOM 19297 C CA . GLN B 1 597 ? 29.326 63.807 8.543 1.00 89.13 683 GLN B CA 1
ATOM 19298 C C . GLN B 1 597 ? 28.187 62.910 9.021 1.00 84.27 683 GLN B C 1
ATOM 19299 O O . GLN B 1 597 ? 27.577 62.196 8.225 1.00 81.80 683 GLN B O 1
ATOM 19313 N N . PHE B 1 598 ? 27.912 62.943 10.322 1.00 80.15 684 PHE B N 1
ATOM 19314 C CA . PHE B 1 598 ? 26.773 62.223 10.887 1.00 76.08 684 PHE B CA 1
ATOM 19315 C C . PHE B 1 598 ? 25.461 62.861 10.441 1.00 69.38 684 PHE B C 1
ATOM 19316 O O . PHE B 1 598 ? 24.397 62.260 10.571 1.00 65.63 684 PHE B O 1
ATOM 19333 N N . ARG B 1 599 ? 25.543 64.090 9.936 1.00 68.18 685 ARG B N 1
ATOM 19334 C CA . ARG B 1 599 ? 24.357 64.861 9.581 1.00 66.40 685 ARG B CA 1
ATOM 19335 C C . ARG B 1 599 ? 23.507 64.204 8.504 1.00 63.11 685 ARG B C 1
ATOM 19336 O O . ARG B 1 599 ? 24.004 63.468 7.647 1.00 61.76 685 ARG B O 1
ATOM 19357 N N . HIS B 1 600 ? 22.213 64.496 8.568 1.00 62.58 686 HIS B N 1
ATOM 19358 C CA . HIS B 1 600 ? 21.261 64.093 7.547 1.00 61.70 686 HIS B CA 1
ATOM 19359 C C . HIS B 1 600 ? 20.922 65.318 6.701 1.00 63.29 686 HIS B C 1
ATOM 19360 O O . HIS B 1 600 ? 20.227 66.224 7.158 1.00 62.82 686 HIS B O 1
ATOM 19373 N N . TYR B 1 601 ? 21.436 65.346 5.476 1.00 66.69 687 TYR B N 1
ATOM 19374 C CA . TYR B 1 601 ? 21.338 66.522 4.617 1.00 67.87 687 TYR B CA 1
ATOM 19375 C C . TYR B 1 601 ? 19.914 67.042 4.449 1.00 66.87 687 TYR B C 1
ATOM 19376 O O . TYR B 1 601 ? 19.650 68.219 4.679 1.00 68.91 687 TYR B O 1
ATOM 19394 N N . ALA B 1 602 ? 19.003 66.164 4.044 1.00 65.54 688 ALA B N 1
ATOM 19395 C CA . ALA B 1 602 ? 17.640 66.566 3.712 1.00 62.96 688 ALA B CA 1
ATOM 19396 C C . ALA B 1 602 ? 16.829 66.967 4.943 1.00 60.75 688 ALA B C 1
ATOM 19397 O O . ALA B 1 602 ? 16.083 67.943 4.909 1.00 61.39 688 ALA B O 1
ATOM 19404 N N . LEU B 1 603 ? 16.961 66.202 6.021 1.00 54.49 689 LEU B N 1
ATOM 19405 C CA . LEU B 1 603 ? 16.265 66.510 7.268 1.00 54.06 689 LEU B CA 1
ATOM 19406 C C . LEU B 1 603 ? 16.915 67.692 7.985 1.00 55.99 689 LEU B C 1
ATOM 19407 O O . LEU B 1 603 ? 16.276 68.367 8.793 1.00 56.28 689 LEU B O 1
ATOM 19423 N N . ASN B 1 604 ? 18.191 67.918 7.685 1.00 59.07 690 ASN B N 1
ATOM 19424 C CA . ASN B 1 604 ? 18.978 68.989 8.290 1.00 60.88 690 ASN B CA 1
ATOM 19425 C C . ASN B 1 604 ? 19.018 68.877 9.812 1.00 58.58 690 ASN B C 1
ATOM 19426 O O . ASN B 1 604 ? 18.666 69.813 10.534 1.00 57.30 690 ASN B O 1
ATOM 19437 N N . VAL B 1 605 ? 19.455 67.713 10.281 1.00 52.87 691 VAL B N 1
ATOM 19438 C CA . VAL B 1 605 ? 19.619 67.447 11.702 1.00 52.02 691 VAL B CA 1
ATOM 19439 C C . VAL B 1 605 ? 20.966 66.758 11.922 1.00 57.02 691 VAL B C 1
ATOM 19440 O O . VAL B 1 605 ? 21.490 66.115 11.012 1.00 55.40 691 VAL B O 1
ATOM 19453 N N . PRO B 1 606 ? 21.537 66.891 13.128 1.00 69.17 692 PRO B N 1
ATOM 19454 C CA . PRO B 1 606 ? 22.866 66.321 13.371 1.00 71.91 692 PRO B CA 1
ATOM 19455 C C . PRO B 1 606 ? 22.846 64.811 13.600 1.00 70.89 692 PRO B C 1
ATOM 19456 O O . PRO B 1 606 ? 23.880 64.162 13.444 1.00 73.41 692 PRO B O 1
ATOM 19467 N N . LEU B 1 607 ? 21.687 64.267 13.961 1.00 64.07 693 LEU B N 1
ATOM 19468 C CA . LEU B 1 607 ? 21.565 62.847 14.275 1.00 63.31 693 LEU B CA 1
ATOM 19469 C C . LEU B 1 607 ? 20.212 62.289 13.860 1.00 62.42 693 LEU B C 1
ATOM 19470 O O . LEU B 1 607 ? 19.190 62.971 13.956 1.00 62.37 693 LEU B O 1
ATOM 19486 N N . TYR B 1 608 ? 20.216 61.040 13.408 1.00 58.74 694 TYR B N 1
ATOM 19487 C CA . TYR B 1 608 ? 18.988 60.351 13.038 1.00 56.39 694 TYR B CA 1
ATOM 19488 C C . TYR B 1 608 ? 19.210 58.844 12.919 1.00 56.14 694 TYR B C 1
ATOM 19489 O O . TYR B 1 608 ? 20.322 58.390 12.644 1.00 55.27 694 TYR B O 1
ATOM 19507 N N . THR B 1 609 ? 18.141 58.079 13.129 1.00 54.80 695 THR B N 1
ATOM 19508 C CA . THR B 1 609 ? 18.187 56.626 13.004 1.00 54.80 695 THR B CA 1
ATOM 19509 C C . THR B 1 609 ? 16.780 56.085 12.767 1.00 52.54 695 THR B C 1
ATOM 19510 O O . THR B 1 609 ? 15.812 56.842 12.788 1.00 48.71 695 THR B O 1
ATOM 19521 N N . HIS B 1 610 ? 16.676 54.778 12.539 1.00 56.46 696 HIS B N 1
ATOM 19522 C CA . HIS B 1 610 ? 15.383 54.118 12.368 1.00 55.54 696 HIS B CA 1
ATOM 19523 C C . HIS B 1 610 ? 15.056 53.260 13.583 1.00 59.01 696 HIS B C 1
ATOM 19524 O O . HIS B 1 610 ? 15.884 52.478 14.044 1.00 58.75 696 HIS B O 1
ATOM 19537 N N . PHE B 1 611 ? 13.841 53.426 14.095 1.00 64.51 697 PHE B N 1
ATOM 19538 C CA . PHE B 1 611 ? 13.423 52.780 15.333 1.00 65.99 697 PHE B CA 1
ATOM 19539 C C . PHE B 1 611 ? 11.950 52.381 15.305 1.00 64.62 697 PHE B C 1
ATOM 19540 O O . PHE B 1 611 ? 11.544 51.423 15.965 1.00 68.01 697 PHE B O 1
ATOM 19557 N N . THR B 1 612 ? 11.161 53.092 14.507 1.00 51.63 698 THR B N 1
ATOM 19558 C CA . THR B 1 612 ? 9.709 53.007 14.590 1.00 46.50 698 THR B CA 1
ATOM 19559 C C . THR B 1 612 ? 9.088 51.873 13.777 1.00 48.86 698 THR B C 1
ATOM 19560 O O . THR B 1 612 ? 7.863 51.782 13.693 1.00 47.65 698 THR B O 1
ATOM 19571 N N . SER B 1 613 ? 9.912 51.021 13.171 1.00 59.02 699 SER B N 1
ATOM 19572 C CA . SER B 1 613 ? 9.390 49.961 12.309 1.00 60.57 699 SER B CA 1
ATOM 19573 C C . SER B 1 613 ? 10.229 48.683 12.337 1.00 61.88 699 SER B C 1
ATOM 19574 O O . SER B 1 613 ? 10.760 48.265 11.309 1.00 62.47 699 SER B O 1
ATOM 19582 N N . PRO B 1 614 ? 10.322 48.042 13.511 1.00 60.31 700 PRO B N 1
ATOM 19583 C CA . PRO B 1 614 ? 11.150 46.846 13.708 1.00 59.60 700 PRO B CA 1
ATOM 19584 C C . PRO B 1 614 ? 10.563 45.558 13.133 1.00 56.41 700 PRO B C 1
ATOM 19585 O O . PRO B 1 614 ? 11.299 44.584 13.001 1.00 57.95 700 PRO B O 1
ATOM 19596 N N . ILE B 1 615 ? 9.275 45.547 12.803 1.00 48.31 701 ILE B N 1
ATOM 19597 C CA . ILE B 1 615 ? 8.656 44.357 12.222 1.00 46.70 701 ILE B CA 1
ATOM 19598 C C . ILE B 1 615 ? 9.119 44.158 10.780 1.00 4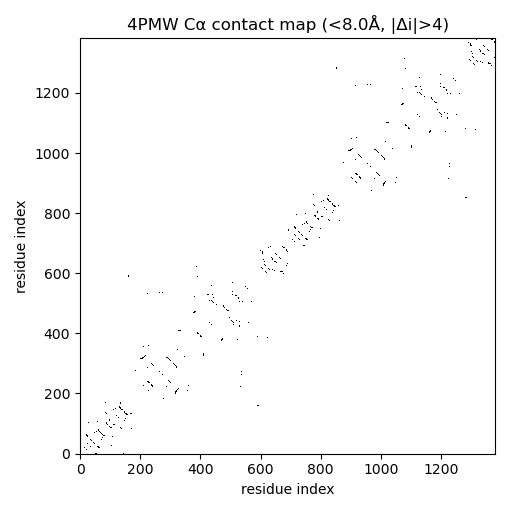6.19 701 ILE B C 1
ATOM 19599 O O . ILE B 1 615 ? 9.269 43.024 10.318 1.00 44.03 701 ILE B O 1
ATOM 19615 N N . ARG B 1 616 ? 9.352 45.267 10.082 1.00 48.40 702 ARG B N 1
ATOM 19616 C CA . ARG B 1 616 ? 9.652 45.242 8.654 1.00 49.13 702 ARG B CA 1
ATOM 19617 C C . ARG B 1 616 ? 11.051 45.764 8.347 1.00 51.31 702 ARG B C 1
ATOM 19618 O O . ARG B 1 616 ? 11.389 45.977 7.185 1.00 54.12 702 ARG B O 1
ATOM 19639 N N . ARG B 1 617 ? 11.869 45.949 9.379 1.00 53.54 703 ARG B N 1
ATOM 19640 C CA . ARG B 1 617 ? 13.175 46.579 9.205 1.00 54.16 703 ARG B CA 1
ATOM 19641 C C . ARG B 1 617 ? 14.136 46.177 10.319 1.00 57.05 703 ARG B C 1
ATOM 19642 O O . ARG B 1 617 ? 13.838 46.355 11.497 1.00 60.28 703 ARG B O 1
ATOM 19663 N N . PHE B 1 618 ? 15.294 45.642 9.942 1.00 58.26 704 PHE B N 1
ATOM 19664 C CA . PHE B 1 618 ? 16.224 45.070 10.912 1.00 58.09 704 PHE B CA 1
ATOM 19665 C C . PHE B 1 618 ? 17.056 46.144 11.592 1.00 57.97 704 PHE B C 1
ATOM 19666 O O . PHE B 1 618 ? 17.513 45.959 12.720 1.00 60.37 704 PHE B O 1
ATOM 19683 N N . ALA B 1 619 ? 17.275 47.255 10.898 1.00 56.53 705 ALA B N 1
ATOM 19684 C CA . ALA B 1 619 ? 18.017 48.368 11.475 1.00 57.58 705 ALA B CA 1
ATOM 19685 C C . ALA B 1 619 ? 17.380 48.777 12.796 1.00 59.38 705 ALA B C 1
ATOM 19686 O O . ALA B 1 619 ? 18.071 49.028 13.780 1.00 62.00 705 ALA B O 1
ATOM 19693 N N . ASP B 1 620 ? 16.053 48.807 12.815 1.00 61.38 706 ASP B N 1
ATOM 19694 C CA . ASP B 1 620 ? 15.317 49.187 14.008 1.00 62.76 706 ASP B CA 1
ATOM 19695 C C . ASP B 1 620 ? 15.489 48.152 15.111 1.00 61.30 706 ASP B C 1
ATOM 19696 O O . ASP B 1 620 ? 15.529 48.497 16.296 1.00 65.84 706 ASP B O 1
ATOM 19705 N N . VAL B 1 621 ? 15.592 46.885 14.722 1.00 43.96 707 VAL B N 1
ATOM 19706 C CA . VAL B 1 621 ? 15.743 45.809 15.697 1.00 44.77 707 VAL B CA 1
ATOM 19707 C C . VAL B 1 621 ? 17.044 45.984 16.473 1.00 48.59 707 VAL B C 1
ATOM 19708 O O . VAL B 1 621 ? 17.072 45.813 17.691 1.00 51.42 707 VAL B O 1
ATOM 19721 N N . ILE B 1 622 ? 18.114 46.338 15.768 1.00 58.10 708 ILE B N 1
ATOM 19722 C CA . ILE B 1 622 ? 19.401 46.575 16.411 1.00 61.77 708 ILE B CA 1
ATOM 19723 C C . ILE B 1 622 ? 19.303 47.781 17.343 1.00 61.68 708 ILE B C 1
ATOM 19724 O O . ILE B 1 622 ? 19.847 47.771 18.448 1.00 64.69 708 ILE B O 1
ATOM 19740 N N . VAL B 1 623 ? 18.598 48.814 16.895 1.00 55.27 709 VAL B N 1
ATOM 19741 C CA . VAL B 1 623 ? 18.417 50.015 17.698 1.00 54.06 709 VAL B CA 1
ATOM 19742 C C . VAL B 1 623 ? 17.617 49.686 18.953 1.00 55.37 709 VAL B C 1
ATOM 19743 O O . VAL B 1 623 ? 17.925 50.180 20.038 1.00 56.47 709 VAL B O 1
ATOM 19756 N N . HIS B 1 624 ? 16.592 48.853 18.806 1.00 57.45 710 HIS B N 1
ATOM 19757 C CA . HIS B 1 624 ? 15.804 48.425 19.955 1.00 60.41 710 HIS B CA 1
ATOM 19758 C C . HIS B 1 624 ? 16.701 47.731 20.969 1.00 64.20 710 HIS B C 1
ATOM 19759 O O . HIS B 1 624 ? 16.636 48.008 22.167 1.00 66.86 710 HIS B O 1
ATOM 19772 N N . ARG B 1 625 ? 17.559 46.846 20.476 1.00 63.61 711 ARG B N 1
ATOM 19773 C CA . ARG B 1 625 ? 18.474 46.116 21.338 1.00 66.37 711 ARG B CA 1
ATOM 19774 C C . ARG B 1 625 ? 19.480 47.063 21.975 1.00 66.80 711 ARG B C 1
ATOM 19775 O O . ARG B 1 625 ? 19.895 46.862 23.116 1.00 69.68 711 ARG B O 1
ATOM 19796 N N . LEU B 1 626 ? 19.867 48.098 21.237 1.00 60.98 712 LEU B N 1
ATOM 19797 C CA . LEU B 1 626 ? 20.775 49.107 21.771 1.00 60.71 712 LEU B CA 1
ATOM 19798 C C . LEU B 1 626 ? 20.089 49.959 22.835 1.00 59.74 712 LEU B C 1
ATOM 19799 O O . LEU B 1 626 ? 20.653 50.203 23.903 1.00 61.26 712 LEU B O 1
ATOM 19815 N N . LEU B 1 627 ? 18.875 50.413 22.538 1.00 55.34 713 LEU B N 1
ATOM 19816 C CA . LEU B 1 627 ? 18.113 51.213 23.486 1.00 56.52 713 LEU B CA 1
ATOM 19817 C C . LEU B 1 627 ? 17.828 50.405 24.741 1.00 63.16 713 LEU B C 1
ATOM 19818 O O . LEU B 1 627 ? 17.842 50.936 25.852 1.00 63.19 713 LEU B O 1
ATOM 19834 N N . ALA B 1 628 ? 17.575 49.114 24.554 1.00 71.94 714 ALA B N 1
ATOM 19835 C CA . ALA B 1 628 ? 17.333 48.210 25.670 1.00 76.46 714 ALA B CA 1
ATOM 19836 C C . ALA B 1 628 ? 18.513 48.226 26.638 1.00 75.30 714 ALA B C 1
ATOM 19837 O O . ALA B 1 628 ? 18.329 48.237 27.853 1.00 79.86 714 ALA B O 1
ATOM 19844 N N . ALA B 1 629 ? 19.724 48.232 26.092 1.00 64.67 715 ALA B N 1
ATOM 19845 C CA . ALA B 1 629 ? 20.929 48.265 26.910 1.00 63.89 715 ALA B CA 1
ATOM 19846 C C . ALA B 1 629 ? 21.108 49.636 27.551 1.00 64.23 715 ALA B C 1
ATOM 19847 O O . ALA B 1 629 ? 21.649 49.751 28.652 1.00 63.78 715 ALA B O 1
ATOM 19854 N N . ALA B 1 630 ? 20.644 50.672 26.856 1.00 73.24 716 ALA B N 1
ATOM 19855 C CA . ALA B 1 630 ? 20.748 52.041 27.348 1.00 75.15 716 ALA B CA 1
ATOM 19856 C C . ALA B 1 630 ? 19.834 52.256 28.549 1.00 75.87 716 ALA B C 1
ATOM 19857 O O . ALA B 1 630 ? 20.094 53.113 29.393 1.00 78.56 716 ALA B O 1
ATOM 19864 N N . LEU B 1 631 ? 18.757 51.479 28.610 1.00 67.90 717 LEU B N 1
ATOM 19865 C CA . LEU B 1 631 ? 17.806 51.562 29.711 1.00 65.55 717 LEU B CA 1
ATOM 19866 C C . LEU B 1 631 ? 18.138 50.544 30.802 1.00 66.88 717 LEU B C 1
ATOM 19867 O O . LEU B 1 631 ? 17.535 50.551 31.874 1.00 65.37 717 LEU B O 1
ATOM 19883 N N . GLY B 1 632 ? 19.102 49.672 30.522 1.00 71.52 718 GLY B N 1
ATOM 19884 C CA . GLY B 1 632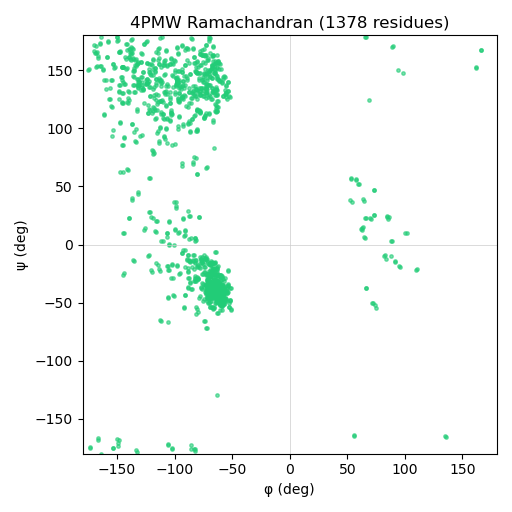 ? 19.563 48.698 31.496 1.00 75.64 718 GLY B CA 1
ATOM 19885 C C . GLY B 1 632 ? 18.721 47.438 31.515 1.00 77.52 718 GLY B C 1
ATOM 19886 O O . GLY B 1 632 ? 18.717 46.706 32.504 1.00 80.24 718 GLY B O 1
ATOM 19890 N N . TYR B 1 633 ? 18.018 47.177 30.417 1.00 78.71 719 TYR B N 1
ATOM 19891 C CA . TYR B 1 633 ? 17.226 45.960 30.282 1.00 78.90 719 TYR B CA 1
ATOM 19892 C C . TYR B 1 633 ? 18.108 44.780 29.890 1.00 81.96 719 TYR B C 1
ATOM 19893 O O . TYR B 1 633 ? 17.724 43.622 30.066 1.00 81.52 719 TYR B O 1
ATOM 19911 N N . SER B 1 634 ? 19.289 45.083 29.356 1.00 85.31 720 SER B N 1
ATOM 19912 C CA . SER B 1 634 ? 20.246 44.057 28.953 1.00 88.84 720 SER B CA 1
ATOM 19913 C C . SER B 1 634 ? 21.671 44.492 29.277 1.00 90.13 720 SER B C 1
ATOM 19914 O O . SER B 1 634 ? 21.909 45.632 29.678 1.00 91.36 720 SER B O 1
ATOM 19922 N N . GLU B 1 635 ? 22.615 43.575 29.095 1.00 82.53 721 GLU B N 1
ATOM 19923 C CA . GLU B 1 635 ? 24.009 43.827 29.434 1.00 85.88 721 GLU B CA 1
ATOM 19924 C C . GLU B 1 635 ? 24.637 44.899 28.552 1.00 87.10 721 GLU B C 1
ATOM 19925 O O . GLU B 1 635 ? 24.056 45.320 27.551 1.00 81.70 721 GLU B O 1
ATOM 19937 N N . GLN B 1 636 ? 25.832 45.332 28.942 1.00 100.35 722 GLN B N 1
ATOM 19938 C CA . GLN B 1 636 ? 26.631 46.250 28.143 1.00 103.46 722 GLN B CA 1
ATOM 19939 C C . GLN B 1 636 ? 26.804 45.676 26.741 1.00 101.69 722 GLN B C 1
ATOM 19940 O O . GLN B 1 636 ? 27.140 44.500 26.596 1.00 101.05 722 GLN B O 1
ATOM 19954 N N . PRO B 1 637 ? 26.567 46.491 25.700 1.00 106.50 723 PRO B N 1
ATOM 19955 C CA . PRO B 1 637 ? 26.750 45.938 24.356 1.00 105.56 723 PRO B CA 1
ATOM 19956 C C . PRO B 1 637 ? 28.207 45.566 24.106 1.00 108.37 723 PRO B C 1
ATOM 19957 O O . PRO B 1 637 ? 29.071 46.441 24.076 1.00 109.53 723 PRO B O 1
ATOM 19968 N N . ASP B 1 638 ? 28.466 44.275 23.931 1.00 108.47 724 ASP B N 1
ATOM 19969 C CA . ASP B 1 638 ? 29.822 43.777 23.736 1.00 110.34 724 ASP B CA 1
ATOM 19970 C C . ASP B 1 638 ? 30.083 43.561 22.252 1.00 106.37 724 ASP B C 1
ATOM 19971 O O . ASP B 1 638 ? 30.835 42.668 21.864 1.00 109.16 724 ASP B O 1
ATOM 19980 N N . VAL B 1 639 ? 29.463 44.403 21.431 1.00 93.98 725 VAL B N 1
ATOM 19981 C CA . VAL B 1 639 ? 29.572 44.290 19.984 1.00 90.42 725 VAL B CA 1
ATOM 19982 C C . VAL B 1 639 ? 30.692 45.177 19.460 1.00 89.94 725 VAL B C 1
ATOM 19983 O O . VAL B 1 639 ? 30.833 46.327 19.875 1.00 88.12 725 VAL B O 1
ATOM 19996 N N . GLU B 1 640 ? 31.491 44.635 18.547 1.00 92.79 726 GLU B N 1
ATOM 19997 C CA . GLU B 1 640 ? 32.567 45.399 17.932 1.00 93.15 726 GLU B CA 1
ATOM 19998 C C . GLU B 1 640 ? 31.989 46.438 16.978 1.00 89.45 726 GLU B C 1
ATOM 19999 O O . GLU B 1 640 ? 31.004 46.165 16.292 1.00 86.58 726 GLU B O 1
ATOM 20011 N N . PRO B 1 641 ? 32.591 47.638 16.933 1.00 89.36 727 PRO B N 1
ATOM 20012 C CA . PRO B 1 641 ? 32.129 48.640 15.966 1.00 88.82 727 PRO B CA 1
ATOM 20013 C C . PRO B 1 641 ? 32.240 48.157 14.522 1.00 91.48 727 PRO B C 1
ATOM 20014 O O . PRO B 1 641 ? 31.403 48.507 13.689 1.00 88.35 727 PRO B O 1
ATOM 20025 N N . ASP B 1 642 ? 33.262 47.356 14.240 1.00 102.24 728 ASP B N 1
ATOM 20026 C CA . ASP B 1 642 ? 33.460 46.805 12.906 1.00 104.90 728 ASP B CA 1
ATOM 20027 C C . ASP B 1 642 ? 32.272 45.930 12.527 1.00 102.09 728 ASP B C 1
ATOM 20028 O O . ASP B 1 642 ? 31.692 46.088 11.456 1.00 102.21 728 ASP B O 1
ATOM 20037 N N . THR B 1 643 ? 31.916 45.010 13.417 1.00 85.56 729 THR B N 1
ATOM 20038 C CA . THR B 1 643 ? 30.813 44.088 13.173 1.00 83.52 729 THR B CA 1
ATOM 20039 C C . THR B 1 643 ? 29.512 44.836 12.927 1.00 82.96 729 THR B C 1
ATOM 20040 O O . THR B 1 643 ? 28.721 44.447 12.069 1.00 82.63 729 THR B O 1
ATOM 20051 N N . LEU B 1 644 ? 29.290 45.906 13.681 1.00 87.16 730 LEU B N 1
ATOM 20052 C CA . LEU B 1 644 ? 28.045 46.655 13.571 1.00 85.28 730 LEU B CA 1
ATOM 20053 C C . LEU B 1 644 ? 27.966 47.394 12.237 1.00 84.22 730 LEU B C 1
ATOM 20054 O O . LEU B 1 644 ? 26.883 47.558 11.674 1.00 86.40 730 LEU B O 1
ATOM 20070 N N . GLN B 1 645 ? 29.115 47.831 11.730 1.00 73.35 731 GLN B N 1
ATOM 20071 C CA . GLN B 1 645 ? 29.174 48.501 10.434 1.00 68.36 731 GLN B CA 1
ATOM 20072 C C . GLN B 1 645 ? 28.846 47.529 9.309 1.00 67.98 731 GLN B C 1
ATOM 20073 O O . GLN B 1 645 ? 28.211 47.901 8.327 1.00 62.17 731 GLN B O 1
ATOM 20087 N N . LYS B 1 646 ? 29.292 46.285 9.455 1.00 83.34 732 LYS B N 1
ATOM 20088 C CA . LYS B 1 646 ? 29.015 45.251 8.466 1.00 86.50 732 LYS B CA 1
ATOM 20089 C C . LYS B 1 646 ? 27.509 45.019 8.363 1.00 84.25 732 LYS B C 1
ATOM 20090 O O . LYS B 1 646 ? 26.974 44.847 7.268 1.00 82.69 732 LYS B O 1
ATOM 20109 N N . GLN B 1 647 ? 26.831 45.008 9.508 1.00 82.44 733 GLN B N 1
ATOM 20110 C CA . GLN B 1 647 ? 25.377 44.892 9.531 1.00 80.37 733 GLN B CA 1
ATOM 20111 C C . GLN B 1 647 ? 24.753 46.087 8.820 1.00 76.12 733 GLN B C 1
ATOM 20112 O O . GLN B 1 647 ? 23.800 45.942 8.053 1.00 76.28 733 GLN B O 1
ATOM 20126 N N . ALA B 1 648 ? 25.303 47.268 9.083 1.00 67.04 734 ALA B N 1
ATOM 20127 C CA . ALA B 1 648 ? 24.806 48.499 8.482 1.00 63.53 734 ALA B CA 1
ATOM 20128 C C . ALA B 1 648 ? 24.998 48.482 6.969 1.00 63.38 734 ALA B C 1
ATOM 20129 O O . ALA B 1 648 ? 24.110 48.889 6.219 1.00 62.05 734 ALA B O 1
ATOM 20136 N N . ASP B 1 649 ? 26.167 48.025 6.528 1.00 66.07 735 ASP B N 1
ATOM 20137 C CA . ASP B 1 649 ? 26.453 47.906 5.105 1.00 65.51 735 ASP B CA 1
ATOM 20138 C C . ASP B 1 649 ? 25.421 47.005 4.438 1.00 64.75 735 ASP B C 1
ATOM 20139 O O . ASP B 1 649 ? 24.844 47.360 3.409 1.00 64.25 735 ASP B O 1
ATOM 20148 N N . HIS B 1 650 ? 25.180 45.844 5.040 1.00 64.27 736 HIS B N 1
ATOM 20149 C CA . HIS B 1 650 ? 24.227 44.889 4.490 1.00 61.80 736 HIS B CA 1
ATOM 20150 C C . HIS B 1 650 ? 22.820 45.457 4.498 1.00 58.98 736 HIS B C 1
ATOM 20151 O O . HIS B 1 650 ? 22.060 45.256 3.555 1.00 60.00 736 HIS B O 1
ATOM 20164 N N . CYS B 1 651 ? 22.472 46.161 5.567 1.00 58.69 737 CYS B N 1
ATOM 20165 C CA . CYS B 1 651 ? 21.161 46.784 5.661 1.00 59.00 737 CYS B CA 1
ATOM 20166 C C . CYS B 1 651 ? 20.984 47.800 4.543 1.00 59.10 737 CYS B C 1
ATOM 20167 O O . CYS B 1 651 ? 19.918 47.883 3.940 1.00 58.98 737 CYS B O 1
ATOM 20175 N N . ASN B 1 652 ? 22.032 48.570 4.271 1.00 57.48 738 ASN B N 1
ATOM 20176 C CA . ASN B 1 652 ? 22.005 49.530 3.177 1.00 54.73 738 ASN B CA 1
ATOM 20177 C C . ASN B 1 652 ? 21.831 48.834 1.838 1.00 52.50 738 ASN B C 1
ATOM 20178 O O . ASN B 1 652 ? 21.037 49.273 1.007 1.00 51.07 738 ASN B O 1
ATOM 20189 N N . ASP B 1 653 ? 22.569 47.742 1.640 1.00 55.14 739 ASP B N 1
ATOM 20190 C CA . ASP B 1 653 ? 22.522 46.998 0.382 1.00 54.96 739 ASP B CA 1
ATOM 20191 C C . ASP B 1 653 ? 21.123 46.486 0.081 1.00 52.91 739 ASP B C 1
ATOM 20192 O O . ASP B 1 653 ? 20.612 46.678 -1.022 1.00 54.81 739 ASP B O 1
ATOM 20201 N N . ARG B 1 654 ? 20.496 45.847 1.060 1.00 50.44 740 ARG B N 1
ATOM 20202 C CA . ARG B 1 654 ? 19.164 45.296 0.857 1.00 50.06 740 ARG B CA 1
ATOM 20203 C C . ARG B 1 654 ? 18.118 46.404 0.788 1.00 49.21 740 ARG B C 1
ATOM 20204 O O . ARG B 1 654 ? 17.066 46.229 0.178 1.00 48.92 740 ARG B O 1
ATOM 20225 N N . ARG B 1 655 ? 18.404 47.543 1.410 1.00 47.17 741 ARG B N 1
ATOM 20226 C CA . ARG B 1 655 ? 17.443 48.640 1.443 1.00 49.22 741 ARG B CA 1
ATOM 20227 C C . ARG B 1 655 ? 17.275 49.248 0.063 1.00 52.65 741 ARG B C 1
ATOM 20228 O O . ARG B 1 655 ? 16.154 49.428 -0.408 1.00 52.40 741 ARG B O 1
ATOM 20249 N N . MET B 1 656 ? 18.389 49.556 -0.588 1.00 62.19 742 MET B N 1
ATOM 20250 C CA . MET B 1 656 ? 18.338 50.100 -1.938 1.00 65.97 742 MET B CA 1
ATOM 20251 C C . MET B 1 656 ? 17.822 49.040 -2.901 1.00 62.87 742 MET B C 1
ATOM 20252 O O . MET B 1 656 ? 16.967 49.316 -3.740 1.00 64.33 742 MET B O 1
ATOM 20266 N N . ALA B 1 657 ? 18.337 47.823 -2.762 1.00 53.05 743 ALA B N 1
ATOM 20267 C CA . ALA B 1 657 ? 17.900 46.710 -3.597 1.00 52.56 743 ALA B CA 1
ATOM 20268 C C . ALA B 1 657 ? 16.397 46.516 -3.466 1.00 53.42 743 ALA B C 1
ATOM 20269 O O . ALA B 1 657 ? 15.716 46.191 -4.435 1.00 52.52 743 ALA B O 1
ATOM 20276 N N . SER B 1 658 ? 15.885 46.721 -2.259 1.00 60.75 744 SER B N 1
ATOM 20277 C CA . SER B 1 658 ? 14.457 46.615 -2.009 1.00 62.42 744 SER B CA 1
ATOM 20278 C C . SER B 1 658 ? 13.715 47.727 -2.743 1.00 60.11 744 SER B C 1
ATOM 20279 O O . SER B 1 658 ? 12.604 47.529 -3.224 1.00 59.77 744 SER B O 1
ATOM 20287 N N . LYS B 1 659 ? 14.339 48.896 -2.828 1.00 55.06 745 LYS B N 1
ATOM 20288 C CA . LYS B 1 659 ? 13.715 50.039 -3.481 1.00 55.50 745 LYS B CA 1
ATOM 20289 C C . LYS B 1 659 ? 13.593 49.798 -4.984 1.00 57.13 745 LYS B C 1
ATOM 20290 O O . LYS B 1 659 ? 12.593 50.171 -5.594 1.00 54.79 745 LYS B O 1
ATOM 20309 N N . ARG B 1 660 ? 14.611 49.174 -5.576 1.00 63.80 746 ARG B N 1
ATOM 20310 C CA . ARG B 1 660 ? 14.593 48.863 -7.005 1.00 65.80 746 ARG B CA 1
ATOM 20311 C C . ARG B 1 660 ? 13.452 47.904 -7.323 1.00 61.62 746 ARG B C 1
ATOM 20312 O O . ARG B 1 660 ? 12.748 48.066 -8.319 1.00 62.14 746 ARG B O 1
ATOM 20333 N N . VAL B 1 661 ? 13.278 46.905 -6.463 1.00 54.78 747 VAL B N 1
ATOM 20334 C CA . VAL B 1 661 ? 12.233 45.903 -6.639 1.00 50.41 747 VAL B CA 1
ATOM 20335 C C . VAL B 1 661 ? 10.847 46.529 -6.546 1.00 50.37 747 VAL B C 1
ATOM 20336 O O . VAL B 1 661 ? 9.971 46.234 -7.358 1.00 48.80 747 VAL B O 1
ATOM 20349 N N . GLN B 1 662 ? 10.648 47.381 -5.544 1.00 55.74 748 GLN B N 1
ATOM 20350 C CA . GLN B 1 662 ? 9.358 48.027 -5.335 1.00 55.94 748 GLN B CA 1
ATOM 20351 C C . GLN B 1 662 ? 9.035 48.951 -6.506 1.00 57.87 748 GLN B C 1
ATOM 20352 O O . GLN B 1 662 ? 7.877 49.077 -6.904 1.00 57.44 748 GLN B O 1
ATOM 20366 N N . GLU B 1 663 ? 10.065 49.584 -7.062 1.00 63.95 749 GLU B N 1
ATOM 20367 C CA . GLU B 1 663 ? 9.898 50.448 -8.225 1.00 63.35 749 GLU B CA 1
ATOM 20368 C C . GLU B 1 663 ? 9.621 49.627 -9.477 1.00 56.82 749 GLU B C 1
ATOM 20369 O O . GLU B 1 663 ? 8.689 49.913 -10.231 1.00 54.74 749 GLU B O 1
ATOM 20381 N N . LEU B 1 664 ? 10.433 48.596 -9.685 1.00 45.51 750 LEU B N 1
ATOM 20382 C CA . LEU B 1 664 ? 10.271 47.719 -10.831 1.00 43.05 750 LEU B CA 1
ATOM 20383 C C . LEU B 1 664 ? 8.886 47.088 -10.834 1.00 44.19 750 LEU B C 1
ATOM 20384 O O . LEU B 1 664 ? 8.300 46.870 -11.896 1.00 44.21 750 LEU B O 1
ATOM 20400 N N . SER B 1 665 ? 8.369 46.801 -9.640 1.00 45.95 751 SER B N 1
ATOM 20401 C CA . SER B 1 665 ? 7.043 46.209 -9.493 1.00 45.45 751 SER B CA 1
ATOM 20402 C C . SER B 1 665 ? 5.969 47.150 -10.017 1.00 44.60 751 SER B C 1
ATOM 20403 O O . SER B 1 665 ? 5.052 46.732 -10.725 1.00 44.42 751 SER B O 1
ATOM 20411 N N . ILE B 1 666 ? 6.090 48.424 -9.658 1.00 44.16 752 ILE B N 1
ATOM 20412 C CA . ILE B 1 666 ? 5.164 49.444 -10.129 1.00 42.99 752 ILE B CA 1
ATOM 20413 C C . ILE B 1 666 ? 5.230 49.550 -11.644 1.00 43.44 752 ILE B C 1
ATOM 20414 O O . ILE B 1 666 ? 4.199 49.611 -12.314 1.00 43.46 752 ILE B O 1
ATOM 20430 N N . GLY B 1 667 ? 6.445 49.575 -12.182 1.00 46.62 753 GLY B N 1
ATOM 20431 C CA . GLY B 1 667 ? 6.628 49.688 -13.616 1.00 49.01 753 GLY B CA 1
ATOM 20432 C C . GLY B 1 667 ? 5.962 48.543 -14.352 1.00 50.68 753 GLY B C 1
ATOM 20433 O O . GLY B 1 667 ? 5.351 48.742 -15.405 1.00 50.90 753 GLY B O 1
ATOM 20437 N N . LEU B 1 668 ? 6.071 47.346 -13.779 1.00 45.80 754 LEU B N 1
ATOM 20438 C CA . LEU B 1 668 ? 5.472 46.150 -14.353 1.00 47.18 754 LEU B CA 1
ATOM 20439 C C . LEU B 1 668 ? 3.967 46.304 -14.481 1.00 47.75 754 LEU B C 1
ATOM 20440 O O . LEU B 1 668 ? 3.392 45.999 -15.526 1.00 49.03 754 LEU B O 1
ATOM 20456 N N . PHE B 1 669 ? 3.334 46.752 -13.402 1.00 46.66 755 PHE B N 1
ATOM 20457 C CA . PHE B 1 669 ? 1.880 46.857 -13.356 1.00 47.47 755 PHE B CA 1
ATOM 20458 C C . PHE B 1 669 ? 1.373 47.989 -14.239 1.00 46.87 755 PHE B C 1
ATOM 20459 O O . PHE B 1 669 ? 0.257 47.934 -14.755 1.00 48.12 755 PHE B O 1
ATOM 20476 N N . PHE B 1 670 ? 2.183 49.026 -14.402 1.00 45.21 756 PHE B N 1
ATOM 20477 C CA . PHE B 1 670 ? 1.797 50.125 -15.269 1.00 44.78 756 PHE B CA 1
ATOM 20478 C C . PHE B 1 670 ? 1.890 49.682 -16.721 1.00 45.93 756 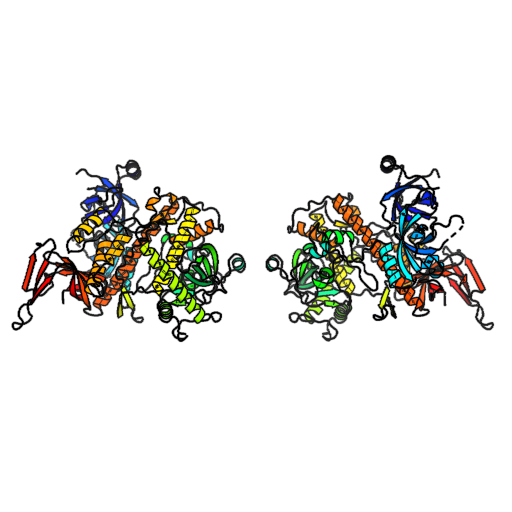PHE B C 1
ATOM 20479 O O . PHE B 1 670 ? 1.017 49.988 -17.532 1.00 46.62 756 PHE B O 1
ATOM 20496 N N . ALA B 1 671 ? 2.956 48.955 -17.040 1.00 46.37 757 ALA B N 1
ATOM 20497 C CA . ALA B 1 671 ? 3.137 48.403 -18.377 1.00 47.91 757 ALA B CA 1
ATOM 20498 C C . ALA B 1 671 ? 1.948 47.535 -18.762 1.00 49.93 757 ALA B C 1
ATOM 20499 O O . ALA B 1 671 ? 1.388 47.682 -19.849 1.00 50.88 757 ALA B O 1
ATOM 20506 N N . VAL B 1 672 ? 1.567 46.632 -17.865 1.00 50.80 758 VAL B N 1
ATOM 20507 C CA . VAL B 1 672 ? 0.418 45.765 -18.096 1.00 53.17 758 VAL B CA 1
ATOM 20508 C C . VAL B 1 672 ? -0.855 46.596 -18.206 1.00 52.99 758 VAL B C 1
ATOM 20509 O O . VAL B 1 672 ? -1.738 46.293 -19.008 1.00 54.89 758 VAL B O 1
ATOM 20522 N N . LEU B 1 673 ? -0.946 47.640 -17.390 1.00 60.31 759 LEU B N 1
ATOM 20523 C CA . LEU B 1 673 ? -2.121 48.502 -17.388 1.00 63.72 759 LEU B CA 1
ATOM 20524 C C . LEU B 1 673 ? -2.286 49.186 -18.742 1.00 62.20 759 LEU B C 1
ATOM 20525 O O . LEU B 1 673 ? -3.399 49.310 -19.251 1.00 64.92 759 LEU B O 1
ATOM 20541 N N . VAL B 1 674 ? -1.179 49.635 -19.321 1.00 56.58 760 VAL B N 1
ATOM 20542 C CA . VAL B 1 674 ? -1.218 50.234 -20.648 1.00 55.45 760 VAL B CA 1
ATOM 20543 C C . VAL B 1 674 ? -1.699 49.210 -21.668 1.00 57.12 760 VAL B C 1
ATOM 20544 O O . VAL B 1 674 ? -2.480 49.536 -22.561 1.00 58.95 760 VAL B O 1
ATOM 20557 N N . LYS B 1 675 ? -1.236 47.972 -21.524 1.00 53.63 761 LYS B N 1
ATOM 20558 C CA . LYS B 1 675 ? -1.562 46.913 -22.472 1.00 56.40 761 LYS B CA 1
ATOM 20559 C C . LYS B 1 675 ? -3.025 46.500 -22.401 1.00 58.45 761 LYS B C 1
ATOM 20560 O O . LYS B 1 675 ? -3.666 46.295 -23.425 1.00 60.39 761 LYS B O 1
ATOM 20579 N N . GLU B 1 676 ? -3.550 46.381 -21.187 1.00 72.59 762 GLU B N 1
ATOM 20580 C CA . GLU B 1 676 ? -4.893 45.855 -20.990 1.00 80.76 762 GLU B CA 1
ATOM 20581 C C . GLU B 1 676 ? -5.966 46.937 -21.081 1.00 81.72 762 GLU B C 1
ATOM 20582 O O . GLU B 1 676 ? -7.075 46.672 -21.546 1.00 87.03 762 GLU B O 1
ATOM 20594 N N . SER B 1 677 ? -5.636 48.150 -20.646 1.00 72.24 763 SER B N 1
ATOM 20595 C CA . SER B 1 677 ? -6.607 49.244 -20.615 1.00 71.29 763 SER B CA 1
ATOM 20596 C C . SER B 1 677 ? -6.454 50.197 -21.797 1.00 74.37 763 SER B C 1
ATOM 20597 O O . SER B 1 677 ? -6.650 51.406 -21.659 1.00 69.80 763 SER B O 1
ATOM 20605 N N . GLY B 1 678 ? -6.115 49.642 -22.958 1.00 93.99 764 GLY B N 1
ATOM 20606 C CA . GLY B 1 678 ? -6.011 50.410 -24.186 1.00 96.08 764 GLY B CA 1
ATOM 20607 C C . GLY B 1 678 ? -5.060 51.589 -24.086 1.00 89.55 764 GLY B C 1
ATOM 20608 O O . GLY B 1 678 ? -4.265 51.673 -23.149 1.00 93.94 764 GLY B O 1
ATOM 20612 N N . PRO B 1 679 ? -5.141 52.516 -25.053 1.00 62.74 765 PRO B N 1
ATOM 20613 C CA . PRO B 1 679 ? -4.307 53.725 -25.032 1.00 54.68 765 PRO B CA 1
ATOM 20614 C C . PRO B 1 679 ? -4.707 54.697 -23.922 1.00 55.00 765 PRO B C 1
ATOM 20615 O O . PRO B 1 679 ? -5.902 54.915 -23.698 1.00 54.02 765 PRO B O 1
ATOM 20626 N N . LEU B 1 680 ? -3.712 55.261 -23.238 1.00 62.09 766 LEU B N 1
ATOM 20627 C CA . LEU B 1 680 ? -3.950 56.191 -22.134 1.00 60.77 766 LEU B CA 1
ATOM 20628 C C . LEU B 1 680 ? -3.466 57.609 -22.443 1.00 61.90 766 LEU B C 1
ATOM 20629 O O . LEU B 1 680 ? -2.290 57.820 -22.741 1.00 58.67 766 LEU B O 1
ATOM 20645 N N . GLU B 1 681 ? -4.379 58.575 -22.360 1.00 69.24 767 GLU B N 1
ATOM 20646 C CA . GLU B 1 681 ? -4.041 59.982 -22.556 1.00 68.15 767 GLU B CA 1
ATOM 20647 C C . GLU B 1 681 ? -3.493 60.589 -21.265 1.00 63.44 767 GLU B C 1
ATOM 20648 O O . GLU B 1 681 ? -3.771 60.097 -20.174 1.00 61.85 767 GLU B O 1
ATOM 20660 N N . SER B 1 682 ? -2.719 61.662 -21.402 1.00 62.10 768 SER B N 1
ATOM 20661 C CA . SER B 1 682 ? -2.189 62.394 -20.255 1.00 60.78 768 SER B CA 1
ATOM 20662 C C . SER B 1 682 ? -1.459 63.655 -20.697 1.00 61.96 768 SER B C 1
ATOM 20663 O O . SER B 1 682 ? -0.911 63.707 -21.796 1.00 62.37 768 SER B O 1
ATOM 20671 N N . GLU B 1 683 ? -1.452 64.670 -19.837 1.00 62.20 769 GLU B N 1
ATOM 20672 C CA . GLU B 1 683 ? -0.617 65.842 -20.068 1.00 63.65 769 GLU B CA 1
ATOM 20673 C C . GLU B 1 683 ? 0.803 65.525 -19.629 1.00 61.82 769 GLU B C 1
ATOM 20674 O O . GLU B 1 683 ? 1.008 64.757 -18.691 1.00 59.55 769 GLU B O 1
ATOM 20686 N N . ALA B 1 684 ? 1.776 66.115 -20.317 1.00 65.41 770 ALA B N 1
ATOM 20687 C CA . ALA B 1 684 ? 3.185 65.870 -20.031 1.00 62.35 770 ALA B CA 1
ATOM 20688 C C . ALA B 1 684 ? 3.996 67.145 -20.187 1.00 59.42 770 ALA B C 1
ATOM 20689 O O . ALA B 1 684 ? 3.565 68.085 -20.853 1.00 61.66 770 ALA B O 1
ATOM 20696 N N . MET B 1 685 ? 5.175 67.166 -19.571 1.00 49.20 771 MET B N 1
ATOM 20697 C CA . MET B 1 685 ? 6.080 68.303 -19.680 1.00 50.28 771 MET B CA 1
ATOM 20698 C C . MET B 1 685 ? 7.443 67.843 -20.182 1.00 50.32 771 MET B C 1
ATOM 20699 O O . MET B 1 685 ? 7.962 66.808 -19.763 1.00 49.10 771 MET B O 1
ATOM 20713 N N . VAL B 1 686 ? 8.017 68.624 -21.087 1.00 56.85 772 VAL B N 1
ATOM 20714 C CA . VAL B 1 686 ? 9.285 68.280 -21.709 1.00 59.42 772 VAL B CA 1
ATOM 20715 C C . VAL B 1 686 ? 10.443 68.458 -20.736 1.00 60.10 772 VAL B C 1
ATOM 20716 O O . VAL B 1 686 ? 10.562 69.498 -20.090 1.00 62.73 772 VAL B O 1
ATOM 20729 N N . MET B 1 687 ? 11.287 67.436 -20.632 1.00 55.56 773 MET B N 1
ATOM 20730 C CA . MET B 1 687 ? 12.459 67.481 -19.761 1.00 58.00 773 MET B CA 1
ATOM 20731 C C . MET B 1 687 ? 13.738 67.762 -20.542 1.00 64.99 773 MET B C 1
ATOM 20732 O O . MET B 1 687 ? 14.581 68.546 -20.106 1.00 69.04 773 MET B O 1
ATOM 20746 N N . GLY B 1 688 ? 13.886 67.102 -21.686 1.00 72.28 774 GLY B N 1
ATOM 20747 C CA . GLY B 1 688 ? 15.033 67.311 -22.550 1.00 75.76 774 GLY B CA 1
ATOM 20748 C C . GLY B 1 688 ? 14.600 67.370 -23.999 1.00 78.15 774 GLY B C 1
ATOM 20749 O O . GLY B 1 688 ? 13.484 66.975 -24.333 1.00 78.56 774 GLY B O 1
ATOM 20753 N N . VAL B 1 689 ? 15.485 67.875 -24.855 1.00 78.39 775 VAL B N 1
ATOM 20754 C CA . VAL B 1 689 ? 15.222 67.972 -26.289 1.00 78.66 775 VAL B CA 1
ATOM 20755 C C . VAL B 1 689 ? 16.484 67.639 -27.078 1.00 81.61 775 VAL B C 1
ATOM 20756 O O . VAL B 1 689 ? 17.525 68.267 -26.888 1.00 82.23 775 VAL B O 1
ATOM 20769 N N . LEU B 1 690 ? 16.383 66.642 -27.953 1.00 87.24 776 LEU B N 1
ATOM 20770 C CA . LEU B 1 690 ? 17.494 66.243 -28.812 1.00 93.11 776 LEU B CA 1
ATOM 20771 C C . LEU B 1 690 ? 17.260 66.711 -30.246 1.00 94.84 776 LEU B C 1
ATOM 20772 O O . LEU B 1 690 ? 16.321 67.459 -30.517 1.00 92.71 776 LEU B O 1
ATOM 20788 N N . ASN B 1 691 ? 18.118 66.262 -31.157 1.00 105.45 777 ASN B N 1
ATOM 20789 C CA . ASN B 1 691 ? 18.059 66.686 -32.554 1.00 108.07 777 ASN B CA 1
ATOM 20790 C C . ASN B 1 691 ? 17.045 65.898 -33.384 1.00 102.77 777 ASN B C 1
ATOM 20791 O O . ASN B 1 691 ? 16.769 66.255 -34.529 1.00 107.51 777 ASN B O 1
ATOM 20802 N N . GLN B 1 692 ? 16.489 64.834 -32.809 1.00 84.89 778 GLN B N 1
ATOM 20803 C CA . GLN B 1 692 ? 15.463 64.042 -33.487 1.00 81.53 778 GLN B CA 1
ATOM 20804 C C . GLN B 1 692 ? 14.411 63.507 -32.518 1.00 76.25 778 GLN B C 1
ATOM 20805 O O . GLN B 1 692 ? 13.577 62.680 -32.889 1.00 74.36 778 GLN B O 1
ATOM 20819 N N . ALA B 1 693 ? 14.442 63.984 -31.279 1.00 76.15 779 ALA B N 1
ATOM 20820 C CA . ALA B 1 693 ? 13.497 63.521 -30.273 1.00 72.07 779 ALA B CA 1
ATOM 20821 C C . ALA B 1 693 ? 13.457 64.469 -29.081 1.00 68.71 779 ALA B C 1
ATOM 20822 O O . ALA B 1 693 ? 14.156 65.483 -29.061 1.00 69.73 779 ALA B O 1
ATOM 20829 N N . PHE B 1 694 ? 12.625 64.138 -28.096 1.00 62.93 780 PHE B N 1
ATOM 20830 C CA . PHE B 1 694 ? 12.570 64.899 -26.852 1.00 60.62 780 PHE B CA 1
ATOM 20831 C C . PHE B 1 694 ? 11.945 64.064 -25.734 1.00 59.07 780 PHE B C 1
ATOM 20832 O O . PHE B 1 694 ? 11.013 63.294 -25.968 1.00 58.16 780 PHE B O 1
ATOM 20849 N N . ASP B 1 695 ? 12.484 64.211 -24.526 1.00 62.38 781 ASP B N 1
ATOM 20850 C CA . ASP B 1 695 ? 12.016 63.464 -23.358 1.00 60.56 781 ASP B CA 1
ATOM 20851 C C . ASP B 1 695 ? 10.903 64.209 -22.640 1.00 57.65 781 ASP B C 1
ATOM 20852 O O . ASP B 1 695 ? 10.927 65.435 -22.565 1.00 61.75 781 ASP B O 1
ATOM 20861 N N . VAL B 1 696 ? 9.926 63.469 -22.121 1.00 52.70 782 VAL B N 1
ATOM 20862 C CA . VAL B 1 696 ? 8.791 64.075 -21.427 1.00 51.55 782 VAL B CA 1
ATOM 20863 C C . VAL B 1 696 ? 8.432 63.345 -20.131 1.00 51.68 782 VAL B C 1
ATOM 20864 O O . VAL B 1 696 ? 8.557 62.124 -20.033 1.00 51.68 782 VAL B O 1
ATOM 20877 N N . LEU B 1 697 ? 7.998 64.113 -19.136 1.00 51.11 783 LEU B N 1
ATOM 20878 C CA . LEU B 1 697 ? 7.487 63.560 -17.885 1.00 49.86 783 LEU B CA 1
ATOM 20879 C C . LEU B 1 697 ? 5.964 63.484 -17.967 1.00 48.86 783 LEU B C 1
ATOM 20880 O O . LEU B 1 697 ? 5.289 64.512 -17.968 1.00 48.49 783 LEU B O 1
ATOM 20896 N N . VAL B 1 698 ? 5.422 62.271 -18.047 1.00 50.17 784 VAL B N 1
ATOM 20897 C CA . VAL B 1 698 ? 3.975 62.097 -18.158 1.00 50.42 784 VAL B CA 1
ATOM 20898 C C . VAL B 1 698 ? 3.346 62.290 -16.782 1.00 51.31 784 VAL B C 1
ATOM 20899 O O . VAL B 1 698 ? 3.563 61.496 -15.868 1.00 51.61 784 VAL B O 1
ATOM 20912 N N . LEU B 1 699 ? 2.558 63.352 -16.654 1.00 49.13 785 LEU B N 1
ATOM 20913 C CA . LEU B 1 699 ? 2.110 63.842 -15.355 1.00 47.13 785 LEU B CA 1
ATOM 20914 C C . LEU B 1 699 ? 1.155 62.902 -14.628 1.00 50.78 785 LEU B C 1
ATOM 20915 O O . LEU B 1 699 ? 1.236 62.761 -13.410 1.00 51.90 785 LEU B O 1
ATOM 20931 N N . ARG B 1 700 ? 0.248 62.264 -15.359 1.00 59.23 786 ARG B N 1
ATOM 20932 C CA . ARG B 1 700 ? -0.766 61.425 -14.723 1.00 64.36 786 ARG B CA 1
ATOM 20933 C C . ARG B 1 700 ? -0.188 60.167 -14.073 1.00 61.29 786 ARG B C 1
ATOM 20934 O O . ARG B 1 700 ? -0.863 59.522 -13.270 1.00 60.03 786 ARG B O 1
ATOM 20955 N N . PHE B 1 701 ? 1.053 59.825 -14.416 1.00 56.43 787 PHE B N 1
ATOM 20956 C CA . PHE B 1 701 ? 1.633 58.543 -14.020 1.00 53.81 787 PHE B CA 1
ATOM 20957 C C . PHE B 1 701 ? 3.073 58.644 -13.512 1.00 52.39 787 PHE B C 1
ATOM 20958 O O . PHE B 1 701 ? 3.604 57.690 -12.943 1.00 50.15 787 PHE B O 1
ATOM 20975 N N . GLY B 1 702 ? 3.707 59.791 -13.732 1.00 50.36 788 GLY B N 1
ATOM 20976 C CA . GLY B 1 702 ? 5.052 60.026 -13.238 1.00 48.18 788 GLY B CA 1
ATOM 20977 C C . GLY B 1 702 ? 6.121 59.217 -13.953 1.00 46.29 788 GLY B C 1
ATOM 20978 O O . GLY B 1 702 ? 7.209 59.013 -13.418 1.00 45.25 788 GLY B O 1
ATOM 20982 N N . VAL B 1 703 ? 5.826 58.777 -15.172 1.00 46.57 789 VAL B N 1
ATOM 20983 C CA . VAL B 1 703 ? 6.805 58.045 -15.974 1.00 50.80 789 VAL B CA 1
ATOM 20984 C C . VAL B 1 703 ? 7.535 58.973 -16.941 1.00 50.34 789 VAL B C 1
ATOM 20985 O O . VAL B 1 703 ? 6.985 59.980 -17.388 1.00 46.82 789 VAL B O 1
ATOM 20998 N N . GLN B 1 704 ? 8.785 58.628 -17.237 1.00 56.87 790 GLN B N 1
ATOM 20999 C CA . GLN B 1 704 ? 9.569 59.336 -18.240 1.00 60.42 790 GLN B CA 1
ATOM 21000 C C . GLN B 1 704 ? 9.644 58.502 -19.514 1.00 61.82 790 GLN B C 1
ATOM 21001 O O . GLN B 1 704 ? 10.057 57.340 -19.487 1.00 60.02 790 GLN B O 1
ATOM 21015 N N . LYS B 1 705 ? 9.248 59.107 -20.628 1.00 63.14 791 LYS B N 1
ATOM 21016 C CA . LYS B 1 705 ? 9.276 58.436 -21.918 1.00 63.91 791 LYS B CA 1
ATOM 21017 C C . LYS B 1 705 ? 9.842 59.373 -22.979 1.00 62.88 791 LYS B C 1
ATOM 21018 O O . LYS B 1 705 ? 9.700 60.592 -22.885 1.00 62.48 791 LYS B O 1
ATOM 21037 N N . ARG B 1 706 ? 10.499 58.793 -23.978 1.00 62.34 792 ARG B N 1
ATOM 21038 C CA . ARG B 1 706 ? 11.056 59.561 -25.084 1.00 62.55 792 ARG B CA 1
ATOM 21039 C C . ARG B 1 706 ? 10.146 59.505 -26.305 1.00 61.90 792 ARG B C 1
ATOM 21040 O O . ARG B 1 706 ? 9.728 58.429 -26.734 1.00 62.88 792 ARG B O 1
ATOM 21061 N N . ILE B 1 707 ? 9.848 60.677 -26.858 1.00 52.38 793 ILE B N 1
ATOM 21062 C CA . ILE B 1 707 ? 9.027 60.791 -28.058 1.00 51.21 793 ILE B CA 1
ATOM 21063 C C . ILE B 1 707 ? 9.922 61.093 -29.251 1.00 53.44 793 ILE B C 1
ATOM 21064 O O . ILE B 1 707 ? 10.632 62.099 -29.256 1.00 54.48 793 ILE B O 1
ATOM 21080 N N . TYR B 1 708 ? 9.879 60.221 -30.256 1.00 54.51 794 TYR B N 1
ATOM 21081 C CA . TYR B 1 708 ? 10.719 60.361 -31.444 1.00 57.25 794 TYR B CA 1
ATOM 21082 C C . TYR B 1 708 ? 9.963 61.012 -32.591 1.00 58.51 794 TYR B C 1
ATOM 21083 O O . TYR B 1 708 ? 8.771 60.776 -32.776 1.00 56.60 794 TYR B O 1
ATOM 21101 N N . CYS B 1 709 ? 10.664 61.830 -33.365 1.00 70.00 795 CYS B N 1
ATOM 21102 C CA . CYS B 1 709 ? 10.052 62.496 -34.507 1.00 71.91 795 CYS B CA 1
ATOM 21103 C C . CYS B 1 709 ? 9.661 61.493 -35.589 1.00 71.39 795 CYS B C 1
ATOM 21104 O O . CYS B 1 709 ? 8.804 61.777 -36.423 1.00 73.63 795 CYS B O 1
ATOM 21112 N N . ASN B 1 710 ? 10.284 60.319 -35.566 1.00 69.51 796 ASN B N 1
ATOM 21113 C CA . ASN B 1 710 ? 9.964 59.260 -36.518 1.00 68.54 796 ASN B 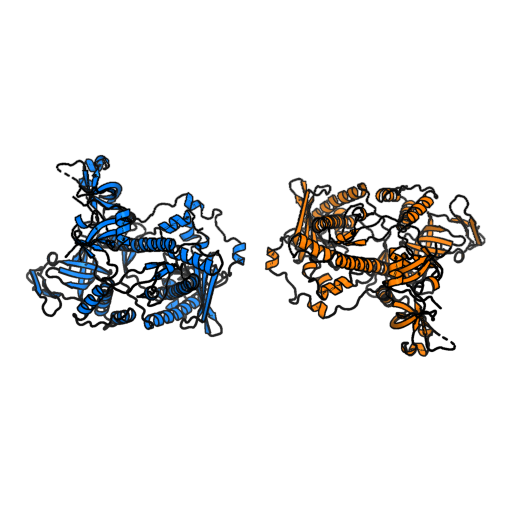CA 1
ATOM 21114 C C . ASN B 1 710 ? 8.523 58.792 -36.391 1.00 64.14 796 ASN B C 1
ATOM 21115 O O . ASN B 1 710 ? 7.846 58.545 -37.390 1.00 62.80 796 ASN B O 1
ATOM 21126 N N . ALA B 1 711 ? 8.068 58.665 -35.148 1.00 64.49 797 ALA B N 1
ATOM 21127 C CA . ALA B 1 711 ? 6.752 58.113 -34.857 1.00 63.73 797 ALA B CA 1
ATOM 21128 C C . ALA B 1 711 ? 5.623 59.100 -35.115 1.00 63.16 797 ALA B C 1
ATOM 21129 O O . ALA B 1 711 ? 4.454 58.713 -35.145 1.00 65.19 797 ALA B O 1
ATOM 21136 N N . LEU B 1 712 ? 5.971 60.369 -35.304 1.00 57.25 798 LEU B N 1
ATOM 21137 C CA . LEU B 1 712 ? 4.975 61.426 -35.435 1.00 56.50 798 LEU B CA 1
ATOM 21138 C C . LEU B 1 712 ? 4.655 61.751 -36.885 1.00 58.12 798 LEU B C 1
ATOM 21139 O O . LEU B 1 712 ? 5.540 61.755 -37.745 1.00 59.99 798 LEU B O 1
ATOM 21155 N N . ALA B 1 713 ? 3.381 62.020 -37.150 1.00 61.06 799 ALA B N 1
ATOM 21156 C CA . ALA B 1 713 ? 2.929 62.347 -38.500 1.00 64.11 799 ALA B CA 1
ATOM 21157 C C . ALA B 1 713 ? 3.390 63.744 -38.912 1.00 63.71 799 ALA B C 1
ATOM 21158 O O . ALA B 1 713 ? 2.572 64.646 -39.102 1.00 63.55 799 ALA B O 1
ATOM 21165 N N . LEU B 1 714 ? 4.702 63.910 -39.054 1.00 61.39 800 LEU B N 1
ATOM 21166 C CA . LEU B 1 714 ? 5.287 65.199 -39.412 1.00 63.44 800 LEU B CA 1
ATOM 21167 C C . LEU B 1 714 ? 5.625 65.262 -40.895 1.00 71.34 800 LEU B C 1
ATOM 21168 O O . LEU B 1 714 ? 5.958 64.244 -41.501 1.00 74.80 800 LEU B O 1
ATOM 21184 N N . ARG B 1 715 ? 5.546 66.457 -41.476 1.00 78.22 801 ARG B N 1
ATOM 21185 C CA . ARG B 1 715 ? 5.993 66.660 -42.852 1.00 85.67 801 ARG B CA 1
ATOM 21186 C C . ARG B 1 715 ? 7.421 67.199 -42.849 1.00 87.77 801 ARG B C 1
ATOM 21187 O O . ARG B 1 715 ? 8.168 67.009 -43.810 1.00 94.14 801 ARG B O 1
ATOM 21208 N N . SER B 1 716 ? 7.797 67.855 -41.755 1.00 75.50 802 SER B N 1
ATOM 21209 C CA . SER B 1 716 ? 9.171 68.303 -41.556 1.00 74.15 802 SER B CA 1
ATOM 21210 C C . SER B 1 716 ? 9.394 68.719 -40.108 1.00 74.37 802 SER B C 1
ATOM 21211 O O . SER B 1 716 ? 8.438 68.987 -39.377 1.00 71.25 802 SER B O 1
ATOM 21219 N N . TYR B 1 717 ? 10.657 68.765 -39.695 1.00 77.49 803 TYR B N 1
ATOM 21220 C CA . TYR B 1 717 ? 11.013 69.329 -38.397 1.00 75.33 803 TYR B CA 1
ATOM 21221 C C . TYR B 1 717 ? 12.455 69.816 -38.409 1.00 77.71 803 TYR B C 1
ATOM 21222 O O . TYR B 1 717 ? 13.331 69.192 -39.010 1.00 81.12 803 TYR B O 1
ATOM 21240 N N . SER B 1 718 ? 12.680 70.944 -37.745 1.00 74.70 804 SER B N 1
ATOM 21241 C CA . SER B 1 718 ? 13.995 71.565 -37.681 1.00 78.02 804 SER B CA 1
ATOM 21242 C C . SER B 1 718 ? 14.462 71.644 -36.231 1.00 77.20 804 SER B C 1
ATOM 21243 O O . SER B 1 718 ? 13.652 71.651 -35.301 1.00 74.43 804 SER B O 1
ATOM 21251 N N . PHE B 1 719 ? 15.778 71.681 -36.057 1.00 108.41 805 PHE B N 1
ATOM 21252 C CA . PHE B 1 719 ? 16.393 71.755 -34.741 1.00 114.41 805 PHE B CA 1
ATOM 21253 C C . PHE B 1 719 ? 17.299 72.979 -34.673 1.00 121.87 805 PHE B C 1
ATOM 21254 O O . PHE B 1 719 ? 18.245 73.107 -35.452 1.00 129.52 805 PHE B O 1
ATOM 21271 N N . GLN B 1 720 ? 16.989 73.879 -33.743 1.00 96.08 806 GLN B N 1
ATOM 21272 C CA . GLN B 1 720 ? 17.764 75.099 -33.539 1.00 99.32 806 GLN B CA 1
ATOM 21273 C C . GLN B 1 720 ? 18.070 75.307 -32.060 1.00 99.33 806 GLN B C 1
ATOM 21274 O O . GLN B 1 720 ? 17.200 75.131 -31.209 1.00 94.77 806 GLN B O 1
ATOM 21288 N N . LYS B 1 721 ? 19.307 75.696 -31.764 1.00 115.63 807 LYS B N 1
ATOM 21289 C CA . LYS B 1 721 ? 19.773 75.813 -30.385 1.00 115.19 807 LYS B CA 1
ATOM 21290 C C . LYS B 1 721 ? 20.030 77.263 -29.969 1.00 123.17 807 LYS B C 1
ATOM 21291 O O . LYS B 1 721 ? 20.477 77.517 -28.850 1.00 119.97 807 LYS B O 1
ATOM 21310 N N . VAL B 1 722 ? 19.750 78.213 -30.860 1.00 153.87 808 VAL B N 1
ATOM 21311 C CA . VAL B 1 722 ? 19.942 79.625 -30.535 1.00 162.34 808 VAL B CA 1
ATOM 21312 C C . VAL B 1 722 ? 18.993 80.015 -29.408 1.00 159.95 808 VAL B C 1
ATOM 21313 O O . VAL B 1 722 ? 17.963 79.370 -29.201 1.00 156.34 808 VAL B O 1
ATOM 21326 N N . GLY B 1 723 ? 19.346 81.067 -28.678 1.00 153.94 809 GLY B N 1
ATOM 21327 C CA . GLY B 1 723 ? 18.578 81.473 -27.518 1.00 150.28 809 GLY B CA 1
ATOM 21328 C C . GLY B 1 723 ? 18.991 80.682 -26.294 1.00 145.92 809 GLY B C 1
ATOM 21329 O O . GLY B 1 723 ? 18.201 80.511 -25.366 1.00 144.16 809 GLY B O 1
ATOM 21333 N N . LYS B 1 724 ? 20.226 80.182 -26.313 1.00 137.29 810 LYS B N 1
ATOM 21334 C CA . LYS B 1 724 ? 20.817 79.445 -25.193 1.00 134.64 810 LYS B CA 1
ATOM 21335 C C . LYS B 1 724 ? 20.209 78.050 -25.024 1.00 134.51 810 LYS B C 1
ATOM 21336 O O . LYS B 1 724 ? 20.937 77.059 -24.925 1.00 127.13 810 LYS B O 1
ATOM 21355 N N . LYS B 1 725 ? 18.881 77.977 -24.993 1.00 159.39 811 LYS B N 1
ATOM 21356 C CA . LYS B 1 725 ? 18.178 76.714 -24.782 1.00 159.54 811 LYS B CA 1
ATOM 21357 C C . LYS B 1 725 ? 17.814 76.037 -26.107 1.00 153.10 811 LYS B C 1
ATOM 21358 O O . LYS B 1 725 ? 17.560 76.715 -27.103 1.00 160.88 811 LYS B O 1
ATOM 21377 N N . PRO B 1 726 ? 17.788 74.692 -26.122 1.00 128.10 812 PRO B N 1
ATOM 21378 C CA . PRO B 1 726 ? 17.474 73.944 -27.345 1.00 120.47 812 PRO B CA 1
ATOM 21379 C C . PRO B 1 726 ? 15.991 73.995 -27.698 1.00 117.56 812 PRO B C 1
ATOM 21380 O O . PRO B 1 726 ? 15.150 73.904 -26.805 1.00 118.43 812 PRO B O 1
ATOM 21391 N N . GLU B 1 727 ? 15.684 74.124 -28.985 1.00 111.33 813 GLU B N 1
ATOM 21392 C CA . GLU B 1 727 ? 14.302 74.186 -29.451 1.00 107.96 813 GLU B CA 1
ATOM 21393 C C . GLU B 1 727 ? 14.065 73.236 -30.614 1.00 102.69 813 GLU B C 1
ATOM 21394 O O . GLU B 1 727 ? 14.923 73.062 -31.478 1.00 107.49 813 GLU B O 1
ATOM 21406 N N . LEU B 1 728 ? 12.888 72.623 -30.620 1.00 87.33 814 LEU B N 1
ATOM 21407 C CA . LEU B 1 728 ? 12.510 71.677 -31.657 1.00 78.81 814 LEU B CA 1
ATOM 21408 C C . LEU B 1 728 ? 11.217 72.140 -32.309 1.00 70.05 814 LEU B C 1
ATOM 21409 O O . LEU B 1 728 ? 10.166 72.159 -31.671 1.00 65.72 814 LEU B O 1
ATOM 21425 N N . THR B 1 729 ? 11.300 72.526 -33.577 1.00 69.71 815 THR B N 1
ATOM 21426 C CA . THR B 1 729 ? 10.130 73.003 -34.303 1.00 69.38 815 THR B CA 1
ATOM 21427 C C . THR B 1 729 ? 9.509 71.880 -35.120 1.00 67.60 815 THR B C 1
ATOM 21428 O O . THR B 1 729 ? 10.182 71.257 -35.938 1.00 68.62 815 THR B O 1
ATOM 21439 N N . LEU B 1 730 ? 8.224 71.631 -34.888 1.00 65.33 816 LEU B N 1
ATOM 21440 C CA . LEU B 1 730 ? 7.502 70.577 -35.588 1.00 63.84 816 LEU B CA 1
ATOM 21441 C C . LEU B 1 730 ? 6.480 71.174 -36.539 1.00 64.38 816 LEU B C 1
ATOM 21442 O O . LEU B 1 730 ? 5.815 72.157 -36.210 1.00 64.64 816 LEU B O 1
ATOM 21458 N N . VAL B 1 731 ? 6.362 70.572 -37.719 1.00 64.81 817 VAL B N 1
ATOM 21459 C CA . VAL B 1 731 ? 5.328 70.940 -38.676 1.00 65.19 817 VAL B CA 1
ATOM 21460 C C . VAL B 1 731 ? 4.455 69.721 -38.929 1.00 63.46 817 VAL B C 1
ATOM 21461 O O . VAL B 1 731 ? 4.904 68.731 -39.504 1.00 63.74 817 VAL B O 1
ATOM 21474 N N . TRP B 1 732 ? 3.200 69.811 -38.504 1.00 72.24 818 TRP B N 1
ATOM 21475 C CA . TRP B 1 732 ? 2.271 68.692 -38.597 1.00 76.17 818 TRP B CA 1
ATOM 21476 C C . TRP B 1 732 ? 1.666 68.550 -39.987 1.00 79.15 818 TRP B C 1
ATOM 21477 O O . TRP B 1 732 ? 1.204 69.526 -40.580 1.00 83.75 818 TRP B O 1
ATOM 21498 N N . GLU B 1 733 ? 1.672 67.324 -40.496 1.00 67.32 819 GLU B N 1
ATOM 21499 C CA . GLU B 1 733 ? 1.013 67.017 -41.753 1.00 69.26 819 GLU B CA 1
ATOM 21500 C C . GLU B 1 733 ? -0.485 66.842 -41.511 1.00 67.57 819 GLU B C 1
ATOM 21501 O O . GLU B 1 733 ? -0.888 65.935 -40.788 1.00 70.64 819 GLU B O 1
ATOM 21513 N N . PRO B 1 734 ? -1.320 67.708 -42.107 1.00 62.66 820 PRO B N 1
ATOM 21514 C CA . PRO B 1 734 ? -2.766 67.573 -41.902 1.00 62.20 820 PRO B CA 1
ATOM 21515 C C . PRO B 1 734 ? -3.337 66.305 -42.534 1.00 62.59 820 PRO B C 1
ATOM 21516 O O . PRO B 1 734 ? -2.763 65.759 -43.474 1.00 63.68 820 PRO B O 1
ATOM 21527 N N . ASP B 1 735 ? -4.450 65.830 -41.989 1.00 91.78 821 ASP B N 1
ATOM 21528 C CA . ASP B 1 735 ? -5.091 64.622 -42.488 1.00 100.73 821 ASP B CA 1
ATOM 21529 C C . ASP B 1 735 ? -5.836 64.901 -43.785 1.00 99.71 821 ASP B C 1
ATOM 21530 O O . ASP B 1 735 ? -6.232 63.977 -44.492 1.00 100.72 821 ASP B O 1
ATOM 21539 N N . ASP B 1 736 ? -6.021 66.181 -44.089 1.00 89.49 822 ASP B N 1
ATOM 21540 C CA . ASP B 1 736 ? -6.769 66.598 -45.266 1.00 91.21 822 ASP B CA 1
ATOM 21541 C C . ASP B 1 736 ? -6.053 67.739 -45.990 1.00 88.00 822 ASP B C 1
ATOM 21542 O O . ASP B 1 736 ? -5.208 68.421 -45.412 1.00 87.74 822 ASP B O 1
ATOM 21551 N N . LEU B 1 737 ? -6.387 67.933 -47.261 1.00 80.34 823 LEU B N 1
ATOM 21552 C CA . LEU B 1 737 ? -5.821 69.028 -48.042 1.00 75.64 823 LEU B CA 1
ATOM 21553 C C . LEU B 1 737 ? -6.461 70.359 -47.669 1.00 75.66 823 LEU B C 1
ATOM 21554 O O . LEU B 1 737 ? -5.928 71.420 -47.992 1.00 75.51 823 LEU B O 1
ATOM 21570 N N . GLU B 1 738 ? -7.601 70.302 -46.986 1.00 84.66 824 GLU B N 1
ATOM 21571 C CA . GLU B 1 738 ? -8.313 71.510 -46.588 1.00 86.90 824 GLU B CA 1
ATOM 21572 C C . GLU B 1 738 ? -7.572 72.226 -45.471 1.00 88.66 824 GLU B C 1
ATOM 21573 O O . GLU B 1 738 ? -7.450 73.449 -45.478 1.00 93.41 824 GLU B O 1
ATOM 21585 N N . GLU B 1 739 ? -7.070 71.453 -44.517 1.00 86.41 825 GLU B N 1
ATOM 21586 C CA . GLU B 1 739 ? -6.348 72.007 -43.380 1.00 84.86 825 GLU B CA 1
ATOM 21587 C C . GLU B 1 739 ? -4.935 72.405 -43.777 1.00 81.86 825 GLU B C 1
ATOM 21588 O O . GLU B 1 739 ? -4.241 71.647 -44.450 1.00 78.40 825 GLU B O 1
ATOM 21600 N N . GLU B 1 740 ? -4.511 73.593 -43.359 1.00 87.02 826 GLU B N 1
ATOM 21601 C CA . GLU B 1 740 ? -3.134 74.016 -43.574 1.00 88.03 826 GLU B CA 1
ATOM 21602 C C . GLU B 1 740 ? -2.266 73.391 -42.488 1.00 82.56 826 GLU B C 1
ATOM 21603 O O . GLU B 1 740 ? -2.732 73.180 -41.369 1.00 83.56 826 GLU B O 1
ATOM 21615 N N . PRO B 1 741 ? -1.000 73.091 -42.810 1.00 67.59 827 PRO B N 1
ATOM 21616 C CA . PRO B 1 741 ? -0.112 72.468 -41.821 1.00 66.26 827 PRO B CA 1
ATOM 21617 C C . PRO B 1 741 ? 0.117 73.352 -40.598 1.00 66.22 827 PRO B C 1
ATOM 21618 O O . PRO B 1 741 ? 0.571 74.487 -40.728 1.00 68.06 827 PRO B O 1
ATOM 21629 N N . THR B 1 742 ? -0.193 72.823 -39.421 1.00 65.20 828 THR B N 1
ATOM 21630 C CA . THR B 1 742 ? -0.048 73.578 -38.183 1.00 65.07 828 THR B CA 1
ATOM 21631 C C . THR B 1 742 ? 1.339 73.364 -37.596 1.00 66.17 828 THR B C 1
ATOM 21632 O O . THR B 1 742 ? 1.904 72.276 -37.692 1.00 65.11 828 THR B O 1
ATOM 21643 N N . GLN B 1 743 ? 1.880 74.412 -36.987 1.00 73.09 829 GLN B N 1
ATOM 21644 C CA . GLN B 1 743 ? 3.223 74.371 -36.426 1.00 75.93 829 GLN B CA 1
ATOM 21645 C C . GLN B 1 743 ? 3.166 74.220 -34.906 1.00 74.96 829 GLN B C 1
ATOM 21646 O O . GLN B 1 743 ? 2.139 74.488 -34.280 1.00 73.30 829 GLN B O 1
ATOM 21660 N N . GLN B 1 744 ? 4.269 73.768 -34.322 1.00 75.81 830 GLN B N 1
ATOM 21661 C CA . GLN B 1 744 ? 4.347 73.563 -32.883 1.00 72.95 830 GLN B CA 1
ATOM 21662 C C . GLN B 1 744 ? 5.802 73.501 -32.429 1.00 72.76 830 GLN B C 1
ATOM 21663 O O . GLN B 1 744 ? 6.523 72.557 -32.752 1.00 72.26 830 GLN B O 1
ATOM 21677 N N . VAL B 1 745 ? 6.230 74.517 -31.687 1.00 71.52 831 VAL B N 1
ATOM 21678 C CA . VAL B 1 745 ? 7.593 74.575 -31.174 1.00 70.30 831 VAL B CA 1
ATOM 21679 C C . VAL B 1 745 ? 7.686 73.864 -29.833 1.00 70.25 831 VAL B C 1
ATOM 21680 O O . VAL B 1 745 ? 6.869 74.099 -28.945 1.00 70.62 831 VAL B O 1
ATOM 21693 N N . ILE B 1 746 ? 8.682 72.994 -29.696 1.00 75.81 832 ILE B N 1
ATOM 21694 C CA . ILE B 1 746 ? 8.896 72.254 -28.456 1.00 75.35 832 ILE B CA 1
ATOM 21695 C C . ILE B 1 746 ? 10.215 72.640 -27.812 1.00 80.21 832 ILE B C 1
ATOM 21696 O O . ILE B 1 746 ? 11.291 72.414 -28.362 1.00 83.29 832 ILE B O 1
ATOM 21712 N N . THR B 1 747 ? 10.098 73.229 -26.630 1.00 80.84 833 THR B N 1
ATOM 21713 C CA . THR B 1 747 ? 11.237 73.605 -25.812 1.00 83.07 833 THR B CA 1
ATOM 21714 C C . THR B 1 747 ? 11.082 72.953 -24.445 1.00 82.85 833 THR B C 1
ATOM 21715 O O . THR B 1 747 ? 10.069 72.306 -24.167 1.00 78.16 833 THR B O 1
ATOM 21726 N N . ILE B 1 748 ? 12.089 73.108 -23.596 1.00 91.97 834 ILE B N 1
ATOM 21727 C CA . ILE B 1 748 ? 12.046 72.521 -22.267 1.00 91.51 834 ILE B CA 1
ATOM 21728 C C . ILE B 1 748 ? 10.933 73.173 -21.447 1.00 86.88 834 ILE B C 1
ATOM 21729 O O . ILE B 1 748 ? 10.621 74.350 -21.631 1.00 91.31 834 ILE B O 1
ATOM 21745 N N . PHE B 1 749 ? 10.331 72.379 -20.564 1.00 66.01 835 PHE B N 1
ATOM 21746 C CA . PHE B 1 749 ? 9.220 72.803 -19.711 1.00 60.13 835 PHE B CA 1
ATOM 21747 C C . PHE B 1 749 ? 7.962 73.130 -20.516 1.00 59.98 835 PHE B C 1
ATOM 21748 O O . PHE B 1 749 ? 7.095 73.861 -20.049 1.00 61.00 835 PHE B O 1
ATOM 21765 N N . SER B 1 750 ? 7.852 72.575 -21.716 1.00 69.65 836 SER B N 1
ATOM 21766 C CA . SER B 1 750 ? 6.659 72.774 -22.529 1.00 72.11 836 SER B CA 1
ATOM 21767 C C . SER B 1 750 ? 5.566 71.790 -22.132 1.00 70.46 836 SER B C 1
ATOM 21768 O O . SER B 1 750 ? 5.810 70.591 -22.026 1.00 69.34 836 SER B O 1
ATOM 21776 N N . LEU B 1 751 ? 4.356 72.301 -21.934 1.00 69.96 837 LEU B N 1
ATOM 21777 C CA . LEU B 1 751 ? 3.221 71.458 -21.584 1.00 66.41 837 LEU B CA 1
ATOM 21778 C C . LEU B 1 751 ? 2.585 70.897 -22.851 1.00 64.32 837 LEU B C 1
ATOM 21779 O O . LEU B 1 751 ? 2.164 71.654 -23.727 1.00 68.95 837 LEU B O 1
ATOM 21795 N N . VAL B 1 752 ? 2.522 69.571 -22.947 1.00 52.34 838 VAL B N 1
ATOM 21796 C CA . VAL B 1 752 ? 1.990 68.905 -24.136 1.00 51.39 838 VAL B CA 1
ATOM 21797 C C . VAL B 1 752 ? 1.084 67.733 -23.770 1.00 53.16 838 VAL B C 1
ATOM 21798 O O . VAL B 1 752 ? 1.082 67.272 -22.634 1.00 53.70 838 VAL B O 1
ATOM 21811 N N . ASP B 1 753 ? 0.317 67.258 -24.746 1.00 64.94 839 ASP B N 1
ATOM 21812 C CA . ASP B 1 753 ? -0.510 66.068 -24.581 1.00 68.45 839 ASP B CA 1
ATOM 21813 C C . ASP B 1 753 ? 0.201 64.852 -25.155 1.00 68.69 839 ASP B C 1
ATOM 21814 O O . ASP B 1 753 ? 0.858 64.946 -26.190 1.00 71.25 839 ASP B O 1
ATOM 21823 N N . VAL B 1 754 ? 0.064 63.712 -24.487 1.00 62.86 840 VAL B N 1
ATOM 21824 C CA . VAL B 1 754 ? 0.675 62.478 -24.963 1.00 58.94 840 VAL B CA 1
ATOM 21825 C C . VAL B 1 754 ? -0.276 61.301 -24.815 1.00 58.38 840 VAL B C 1
ATOM 21826 O O . VAL B 1 754 ? -1.218 61.349 -24.025 1.00 56.09 840 VAL B O 1
ATOM 21839 N N . VAL B 1 755 ? -0.021 60.249 -25.587 1.00 60.70 841 VAL B N 1
ATOM 21840 C CA . VAL B 1 755 ? -0.774 59.005 -25.476 1.00 62.56 841 VAL B CA 1
ATOM 21841 C C . VAL B 1 755 ? 0.181 57.820 -25.421 1.00 61.65 841 VAL B C 1
ATOM 21842 O O . VAL B 1 755 ? 1.141 57.742 -26.192 1.00 59.83 841 VAL B O 1
ATOM 21855 N N . LEU B 1 756 ? -0.089 56.906 -24.495 1.00 60.35 842 LEU B N 1
ATOM 21856 C CA . LEU B 1 756 ? 0.755 55.736 -24.290 1.00 59.81 842 LEU B CA 1
ATOM 21857 C C . LEU B 1 756 ? 0.110 54.502 -24.898 1.00 63.88 842 LEU B C 1
ATOM 21858 O O . LEU B 1 756 ? -0.937 54.050 -24.439 1.00 63.60 842 LEU B O 1
ATOM 21874 N N . GLN B 1 757 ? 0.739 53.970 -25.940 1.00 70.74 843 GLN B N 1
ATOM 21875 C CA . GLN B 1 757 ? 0.265 52.758 -26.592 1.00 72.47 843 GLN B CA 1
ATOM 21876 C C . GLN B 1 757 ? 1.259 51.637 -26.369 1.00 68.59 843 GLN B C 1
ATOM 21877 O O . GLN B 1 757 ? 2.469 51.851 -26.397 1.00 70.20 843 GLN B O 1
ATOM 21891 N N . ALA B 1 758 ? 0.744 50.438 -26.142 1.00 57.64 844 ALA B N 1
ATOM 21892 C CA . ALA B 1 758 ? 1.597 49.271 -25.986 1.00 57.72 844 ALA B CA 1
ATOM 21893 C C . ALA B 1 758 ? 2.193 48.860 -27.331 1.00 61.87 844 ALA B C 1
ATOM 21894 O O . ALA B 1 758 ? 1.493 48.817 -28.342 1.00 59.31 844 ALA B O 1
ATOM 21901 N N . GLU B 1 759 ? 3.492 48.579 -27.336 1.00 75.04 845 GLU B N 1
ATOM 21902 C CA . GLU B 1 759 ? 4.168 48.070 -28.522 1.00 82.61 845 GLU B CA 1
ATOM 21903 C C . GLU B 1 759 ? 3.957 46.564 -28.614 1.00 84.81 845 GLU B C 1
ATOM 21904 O O . GLU B 1 759 ? 3.233 45.983 -27.806 1.00 87.91 845 GLU B O 1
ATOM 21916 N N . ALA B 1 760 ? 4.588 45.935 -29.599 1.00 76.25 846 ALA B N 1
ATOM 21917 C CA . ALA B 1 760 ? 4.461 44.494 -29.786 1.00 76.92 846 ALA B CA 1
ATOM 21918 C C . ALA B 1 760 ? 5.204 43.729 -28.697 1.00 73.71 846 ALA B C 1
ATOM 21919 O O . ALA B 1 760 ? 4.741 42.691 -28.226 1.00 69.83 846 ALA B O 1
ATOM 21926 N N . THR B 1 761 ? 6.362 44.250 -28.306 1.00 87.74 847 THR B N 1
ATOM 21927 C CA . THR B 1 761 ? 7.190 43.609 -27.292 1.00 91.08 847 THR B CA 1
ATOM 21928 C C . THR B 1 761 ? 6.491 43.598 -25.934 1.00 88.88 847 THR B C 1
ATOM 21929 O O . THR B 1 761 ? 5.692 44.485 -25.627 1.00 88.69 847 THR B O 1
ATOM 21940 N N . ALA B 1 762 ? 6.795 42.584 -25.129 1.00 73.80 848 ALA B N 1
ATOM 21941 C CA . ALA B 1 762 ? 6.212 42.450 -23.799 1.00 67.12 848 ALA B CA 1
ATOM 21942 C C . ALA B 1 762 ? 6.702 43.555 -22.871 1.00 63.18 848 ALA B C 1
ATOM 21943 O O . ALA B 1 762 ? 7.894 43.858 -22.828 1.00 59.95 848 ALA B O 1
ATOM 21950 N N . LEU B 1 763 ? 5.762 44.143 -22.133 1.00 70.64 849 LEU B N 1
ATOM 21951 C CA . LEU B 1 763 ? 6.040 45.197 -21.154 1.00 71.31 849 LEU B CA 1
ATOM 21952 C C . LEU B 1 763 ? 6.625 46.465 -21.768 1.00 70.97 849 LEU B C 1
ATOM 21953 O O . LEU B 1 763 ? 7.121 47.328 -21.046 1.00 69.36 849 LEU B O 1
ATOM 21969 N N . LYS B 1 764 ? 6.570 46.579 -23.090 1.00 78.68 850 LYS B N 1
ATOM 21970 C CA . LYS B 1 764 ? 7.076 47.765 -23.772 1.00 78.03 850 LYS B CA 1
ATOM 21971 C C . LYS B 1 764 ? 5.930 48.611 -24.309 1.00 70.36 850 LYS B C 1
ATOM 21972 O O . LYS B 1 764 ? 4.968 48.087 -24.869 1.00 71.27 850 LYS B O 1
ATOM 21991 N N . TYR B 1 765 ? 6.037 49.922 -24.119 1.00 58.05 851 TYR B N 1
ATOM 21992 C CA . TYR B 1 765 ? 5.059 50.858 -24.654 1.00 54.94 851 TYR B CA 1
ATOM 21993 C C . TYR B 1 765 ? 5.754 52.151 -25.069 1.00 53.61 851 TYR B C 1
ATOM 21994 O O . TYR B 1 765 ? 6.804 52.501 -24.531 1.00 52.77 851 TYR B O 1
ATOM 22012 N N . SER B 1 766 ? 5.173 52.849 -26.036 1.00 56.18 852 SER B N 1
ATOM 22013 C CA . SER B 1 766 ? 5.760 54.081 -26.546 1.00 59.12 852 SER B CA 1
ATOM 22014 C C . SER B 1 766 ? 4.871 55.266 -26.221 1.00 57.59 852 SER B C 1
ATOM 22015 O O . SER B 1 766 ? 3.729 55.092 -25.800 1.00 56.47 852 SER B O 1
ATOM 22023 N N . ALA B 1 767 ? 5.407 56.467 -26.415 1.00 60.66 853 ALA B N 1
ATOM 22024 C CA . ALA B 1 767 ? 4.641 57.697 -26.240 1.00 59.32 853 ALA B CA 1
ATOM 22025 C C . ALA B 1 767 ? 4.695 58.548 -27.506 1.00 58.49 853 ALA B C 1
ATOM 22026 O O . ALA B 1 767 ? 5.748 58.674 -28.136 1.00 57.84 853 ALA B O 1
ATOM 22033 N N . ILE B 1 768 ? 3.552 59.117 -27.876 1.00 58.07 854 ILE B N 1
ATOM 22034 C CA . ILE B 1 768 ? 3.471 60.038 -29.005 1.00 58.69 854 ILE B CA 1
ATOM 22035 C C . ILE B 1 768 ? 2.584 61.222 -28.632 1.00 59.12 854 ILE B C 1
ATOM 22036 O O . ILE B 1 768 ? 1.908 61.193 -27.606 1.00 58.03 854 ILE B O 1
ATOM 22052 N N . LEU B 1 769 ? 2.583 62.259 -29.465 1.00 62.21 855 LEU B N 1
ATOM 22053 C CA . LEU B 1 769 ? 1.909 63.508 -29.125 1.00 64.81 855 LEU B CA 1
ATOM 22054 C C . LEU B 1 769 ? 0.430 63.478 -29.505 1.00 70.90 855 LEU B C 1
ATOM 22055 O O . LEU B 1 769 ? -0.095 62.434 -29.897 1.00 71.72 855 LEU B O 1
ATOM 22071 N N . LYS B 1 770 ? -0.228 64.630 -29.381 1.00 76.52 856 LYS B N 1
ATOM 22072 C CA . LYS B 1 770 ? -1.660 64.762 -29.644 1.00 78.47 856 LYS B CA 1
ATOM 22073 C C . LYS B 1 770 ? -2.460 63.812 -28.757 1.00 78.26 856 LYS B C 1
ATOM 22074 O O . LYS B 1 770 ? -2.775 62.692 -29.155 1.00 79.39 856 LYS B O 1
#

InterPro domains:
  IPR001900 Ribonuclease II/R [PF00773] (369-717)
  IPR001900 Ribonuclease II/R [SM00955] (369-719)
  IPR012340 Nucleic acid-binding, OB-fold [G3DSA:2.40.50.140] (766-856)
  IPR012340 Nucleic acid-binding, OB-fold [SSF50249] (47-319)
  IPR012340 Nucleic acid-binding, OB-fold [SSF50249] (328-761)
  IPR022966 Ribonuclease II/R, conserved site [PS01175] (686-710)
  IPR028591 DIS3-like exonuclease 2 [MF_03045] (11-859)
  IPR033771 Rrp44-like cold shock domain [PF17216] (50-126)
  IPR041093 DIS3-like exonuclease 2-like, C-terminal [PF17877] (764-852)
  IPR041505 Dis3-like cold-shock domain 2 [PF17849] (263-339)
  IPR050180 RNR Ribonuclease [PTHR23355] (38-838)

CATH classification: 2.40.50.700 (+1 more: 2.40.50.140)